Protein AF-A0A2V7XSF6-F1 (afdb_monomer_lite)

Foldseek 3Di:
DPPPPVVVVVPPDPPVFQAFDWDKDKQFACVQQVQFDKAQWKAWRRGKIWGFFDKDFLEAPVAQAWFDWDADPVGWIWIWGAQFRWIWIRDPSYTDTLETDPAGTFNEWDAFPVRWIWTFGAQQTFIWTAHPNSDIDGQERDPARGFQYWDAELVRWIWTAGAQFGWIWTHPTRHDIDTLDTDPARGWREWDYDNQGKIWTAGFQQRWIWIQHNVSDIDTLDRDQARTFQYWEAAPQRKIKTKGFHGHAPPDDDPDPDDDDDDDDDDDDDDDDDDDDDDDDDDDDDDDDDPDDDDDDDRRQWGIFMWIQHPVSDIDTQDTHNPWGFAEWDADNFGIWTKTAQFGWIKDTGPVSIIMGNRTDPARTFNYWDADPVGKIWIFGHSHTTIMIRDPFGDFKMKIKGAKDFPVAFKAWAKKAFDWADDPPKFKWKWKKADADRDDDPRIDDIDGTDGHRVIDTHPYDTYRIMMMMMMIGDDPRDIIITRMMMIIIGHQFDAKDWPAKDWDPAQKWFFDDDDPPPDTHTPADDDDDDPPDDDDDDDDDDDDDDPPDGHDIDGDHQKIKMFTDMDGPNGAQKWKWKWKDAPPDPDTDTDDGGDRHRMHMDRNVVDDWHKMKMKMKIWSCSSHGDPSIHIDMDIHDIDTDDNDDWDKDWDWDPDPVIDIDIDIGDDRDDDPWDWDDDPPDDIDTDDDLDEFEEEEEDEDDLLLLLLQLLLQLQNVVSVYAYAYEYAPLSRLLQPADFSSGHVYYDHCPPPLVVQLVPLDDQRDVVVLVVCQRGQEYEYQDPDPSSQVNSVVSNHHYQYAHSAAPVVGFANSLSSNVSCVVVVTDSVGARAAGDDDPVLLVLLVVVCVLQDFQAEEEEQDAPDPQQGAQLVLVLVLCCLPCVLGAHEYEDEPPCCVRRVVVPPDHNYDYDYDDRLSSVLSNQLRHNEYEYTLHSNQLSSQSSQHQYEYEFAQDDCSHRPRRHPNYDYDYAPNSTSHSRHSVVVNVVSVVRD

Secondary structure (DSSP, 8-state):
--SSSSSSSSS-------PPPPEEEEEESHHHHHTSEEESEEEETT--EEEPEEEEEEE--S-S-EEEEEE-TT--EEEEESSS-EEEEEETTEEEEEEE-SSSEEEEEEE-TTS-EEEEEESS--EEEE-TTS-EEEEE--SSSEEEEEEE-TTSPEEEEEESS-EEEEEEETTEEEEEEE-SSSEEEEEEE-TTS-EEEEEESS-EEEEE-TT--EEEEEE-SEEEEEEEEE-TTSPEEEEEEEEPPTT--PPPP--------PPPP---------PPPPPPPP-PPPPPPPPPP--TT-SEEEEEE-TT--EEEEEEESS-EEEEEEE-SSEEEEEEESS-EEEEEETTS-EEEEEE-SSSEEEEEEE-TTS-EEEEEETTTEEEEEEEEE-SEEEEEPPPEEEEEEEEEEEEEEEEE--TT-EEEEEEEEESSSS--TTSPPPPPPB--TT-EE--SPSEEEEEEEEEEE-BTTB--EEEEEEEEEEEPP---EEEEEEEPPTTEEEBPPPPTT---PBTTSPPPPPTT--PPP------PPPTT----EEE-TTEEEEEEEEE-TT-PPPEEEEEEEETT----EEEEEEE--SEEEEEGGGS-SEEEEEEEEEE-TTTS-TTT--EEEEEPPPEEE--SPPEEEEEEE-SSSPEEEEEEE-SSS-----EE-STT---EEPPP----EEEEEE-S-HHHHHTTHHHHHHHHHTT-EEEEEE-HHHHHHHBSSSTTSBS-EEETTSGGGGGGS-SSSPPPHHHHHHHTT-SEEEEE-S-HHHHHHHHTTSSEEEEE-SSPPTT-S-HHHHHHGGGGGGT--TTPPPPPP---HHHHHHHHHHHHHH-TT-EEEE---SSGGGPPPHHHHHHHHHHHTTTS-EEEEE-TT-HHHHGGGTTSTTEEEEES--HHHHHHHHTT-SEEEEESSHHHHHHHHTT--EEEEESSS-HHHH---STTEEEEE-TTSSGGGS-HHHHHHHHHHH-

Sequence (992 aa):
MRRFVLLAVLLCLPSAARAAQPQFWQLEGARDFLDGETEGLSIDSQGRMRLAPASRLVDDPEAPYVWSLARDGEGRLYVGTGNEGKVFRVEGGKATLLFDAPELEVHALAVGKDGRLYAGTSPDGKVYAIDRSGTSEVYFDPPDKYIWAMAFDDQGRLLVATGAEGRIHRVTAKDKSEVLFTSPEGHITALVADGGGNVYAGSTPGGVLYRIDRAGKVFVLHDSPYREVKAIDLAADGSLWAALVDGKELGESRPAPVVPSGTGAPPVGEVTVTESFSLAGPPAPAASPSPRPIEPLRTGSAKGAVVRVSPTGEVDLVWTSNEEMPHALVATEDGVLLGTGNKGKIYRLRADRTWTMVSSFPAEQVTSLVRAKTGEVFLATSNPGKVHALEAAPGIKGTFTSKPRDTDTVSSWGRVRWEGELPAGTEIQVQSRSGNTTTPDSTWSAWSAPYTEGRGTPIASESARFLQLRVTLLGKQAHSPVLDTLVAAYLQRNLRPQIQTITVHPPGEVFQKPISLSGDVDILGLDEPRSPDGRPAQAARPSAAPSATAYSRRLYQKGVQTFSWKAEDPNGDTLAYEVYYRPVSDSRWRLLKKGFTDAVLAWDTTTVPNGRYVIKVIASDSPSNPAGMALSGEKESVPFDVDNTPPLVQVTLAARSPARVHVLVKDDSSIIRKTEYSVDGGKWQRSRRVASLNVLLLRVGALGDVLLLRGAVAALRAAGHGVSVLAPAAAGAALVGPGAGEVDAALPWEAAAVASLLALEGPIAPEIAHALSPFQAVVAYTGNAALAHALKTTGAEVIAHPPLPPEAGPHAGRWLAQAVAVLGADPATVPPTMRATGEEEESARPWLDRLGPGFLALHPGSGSPRKNWPAERFGTVVDAIAGGRPWLLIEGPADAEAARPLLGLPGVIHVRELPPRVLGAVLARAGLYVGNDSGVSHLAGAWDAPTLALFGPTDPRQWAPVGPRVTVVASPEGTMHGIEAGVVIARAREIV

Structure (mmCIF, N/CA/C/O backbone):
data_AF-A0A2V7XSF6-F1
#
_entry.id   AF-A0A2V7XSF6-F1
#
loop_
_atom_site.group_PDB
_atom_site.id
_atom_site.type_symbol
_atom_site.label_atom_id
_atom_site.label_alt_id
_atom_site.label_comp_id
_atom_site.label_asym_id
_atom_site.label_entity_id
_atom_site.label_seq_id
_atom_site.pdbx_PDB_ins_code
_atom_site.Cartn_x
_atom_site.Cartn_y
_atom_site.Cartn_z
_atom_site.occupancy
_atom_site.B_iso_or_equiv
_atom_site.auth_seq_id
_atom_site.auth_comp_id
_atom_site.auth_asym_id
_atom_site.auth_atom_id
_atom_site.pdbx_PDB_model_num
ATOM 1 N N . MET A 1 1 ? 13.051 78.532 1.020 1.00 44.84 1 MET A N 1
ATOM 2 C CA . MET A 1 1 ? 12.578 77.536 0.024 1.00 44.84 1 MET A CA 1
ATOM 3 C C . MET A 1 1 ? 13.661 76.512 -0.377 1.00 44.84 1 MET A C 1
ATOM 5 O O . MET A 1 1 ? 13.872 76.277 -1.555 1.00 44.84 1 MET A O 1
ATOM 9 N N . ARG A 1 2 ? 14.357 75.856 0.571 1.00 41.19 2 ARG A N 1
ATOM 10 C CA . ARG A 1 2 ? 15.345 74.791 0.247 1.00 41.19 2 ARG A CA 1
ATOM 11 C C . ARG A 1 2 ? 15.363 73.591 1.210 1.00 41.19 2 ARG A C 1
ATOM 13 O O . ARG A 1 2 ? 16.234 72.743 1.101 1.00 41.19 2 ARG A O 1
ATOM 20 N N . ARG A 1 3 ? 14.393 73.484 2.130 1.00 40.50 3 ARG A N 1
ATOM 21 C CA . ARG A 1 3 ? 14.285 72.351 3.077 1.00 40.50 3 ARG A CA 1
ATOM 22 C C . ARG A 1 3 ? 13.048 71.459 2.894 1.00 40.50 3 ARG A C 1
ATOM 24 O O . ARG A 1 3 ? 12.982 70.417 3.522 1.00 40.50 3 ARG A O 1
ATOM 31 N N . PHE A 1 4 ? 12.128 71.805 1.988 1.00 39.97 4 PHE A N 1
ATOM 32 C CA . PHE A 1 4 ? 10.912 71.014 1.727 1.00 39.97 4 PHE A CA 1
ATOM 33 C C . PHE A 1 4 ? 11.003 70.064 0.520 1.00 39.97 4 PHE A C 1
ATOM 35 O O . PHE A 1 4 ? 10.079 69.299 0.283 1.00 39.97 4 PHE A O 1
ATOM 42 N N . VAL A 1 5 ? 12.116 70.068 -0.224 1.00 45.25 5 VAL A N 1
ATOM 43 C CA . VAL A 1 5 ? 12.275 69.226 -1.430 1.00 45.25 5 VAL A CA 1
ATOM 44 C C . VAL A 1 5 ? 13.038 67.924 -1.144 1.00 45.25 5 VAL A C 1
ATOM 46 O O . VAL A 1 5 ? 12.903 66.968 -1.895 1.00 45.25 5 VAL A O 1
ATOM 49 N N . LEU A 1 6 ? 13.767 67.818 -0.023 1.00 37.59 6 LEU A N 1
ATOM 50 C CA . LEU A 1 6 ? 14.496 66.583 0.309 1.00 37.59 6 LEU A CA 1
ATOM 51 C C . LEU A 1 6 ? 13.646 65.511 1.015 1.00 37.59 6 LEU A C 1
ATOM 53 O O . LEU A 1 6 ? 14.019 64.345 0.977 1.00 37.59 6 LEU A O 1
ATOM 57 N N . LEU A 1 7 ? 12.505 65.866 1.623 1.00 38.31 7 LEU A N 1
ATOM 58 C CA . LEU A 1 7 ? 11.661 64.889 2.334 1.00 38.31 7 LEU A CA 1
ATOM 59 C C . LEU A 1 7 ? 10.623 64.194 1.432 1.00 38.31 7 LEU A C 1
ATOM 61 O O . LEU A 1 7 ? 10.107 63.145 1.798 1.00 38.31 7 LEU A O 1
ATOM 65 N N . ALA A 1 8 ? 10.339 64.742 0.246 1.00 39.16 8 ALA A N 1
ATOM 66 C CA . ALA A 1 8 ? 9.354 64.184 -0.688 1.00 39.16 8 ALA A CA 1
ATOM 67 C C . ALA A 1 8 ? 9.948 63.170 -1.688 1.00 39.16 8 ALA A C 1
ATOM 69 O O . ALA A 1 8 ? 9.202 62.435 -2.325 1.00 39.16 8 ALA A O 1
ATOM 70 N N . VAL A 1 9 ? 11.279 63.083 -1.808 1.00 41.25 9 VAL A N 1
ATOM 71 C CA . VAL A 1 9 ? 11.952 62.142 -2.731 1.00 41.25 9 VAL A CA 1
ATOM 72 C C . VAL A 1 9 ? 12.294 60.800 -2.058 1.00 41.25 9 VAL A C 1
ATOM 74 O O . VAL A 1 9 ? 12.549 59.815 -2.741 1.00 41.25 9 VAL A O 1
ATOM 77 N N . LEU A 1 10 ? 12.206 60.704 -0.725 1.00 37.91 10 LEU A N 1
ATOM 78 C CA . LEU A 1 10 ? 12.439 59.459 0.028 1.00 37.91 10 LEU A CA 1
ATOM 79 C C . LEU A 1 10 ? 11.170 58.618 0.284 1.00 37.91 10 LEU A C 1
ATOM 81 O O . LEU A 1 10 ? 11.274 57.526 0.831 1.00 37.91 10 LEU A O 1
ATOM 85 N N . LEU A 1 11 ? 9.986 59.084 -0.138 1.00 41.38 11 LEU A N 1
ATOM 86 C CA . LEU A 1 11 ? 8.688 58.423 0.098 1.00 41.38 11 LEU A CA 1
ATOM 87 C C . LEU A 1 11 ? 8.016 57.855 -1.170 1.00 41.38 11 LEU A C 1
ATOM 89 O O . LEU A 1 11 ? 6.851 57.475 -1.127 1.00 41.38 11 LEU A O 1
ATOM 93 N N . CYS A 1 12 ? 8.725 57.771 -2.299 1.00 38.59 12 CYS A N 1
ATOM 94 C CA . CYS A 1 12 ? 8.185 57.234 -3.561 1.00 38.59 12 CYS A CA 1
ATOM 95 C C . CYS A 1 12 ? 9.143 56.268 -4.276 1.00 38.59 12 CYS A C 1
ATOM 97 O O . CYS A 1 12 ? 9.191 56.224 -5.503 1.00 38.59 12 CYS A O 1
ATOM 99 N N . LEU A 1 13 ? 9.879 55.454 -3.518 1.00 32.84 13 LEU A N 1
ATOM 100 C CA . LEU A 1 13 ? 10.367 54.178 -4.037 1.00 32.84 13 LEU A CA 1
ATOM 101 C C . LEU A 1 13 ? 9.412 53.094 -3.529 1.00 32.84 13 LEU A C 1
ATOM 103 O O . LEU A 1 13 ? 9.409 52.826 -2.326 1.00 32.84 13 LEU A O 1
ATOM 107 N N . PRO A 1 14 ? 8.590 52.466 -4.390 1.00 38.34 14 PRO A N 1
ATOM 108 C CA . PRO A 1 14 ? 7.967 51.204 -4.047 1.00 38.34 14 PRO A CA 1
ATOM 109 C C . PRO A 1 14 ? 9.092 50.169 -3.996 1.00 38.34 14 PRO A C 1
ATOM 111 O O . PRO A 1 14 ? 9.373 49.466 -4.964 1.00 38.34 14 PRO A O 1
ATOM 114 N N . SER A 1 15 ? 9.784 50.101 -2.863 1.00 36.22 15 SER A N 1
ATOM 115 C CA . SER A 1 15 ? 10.535 48.914 -2.496 1.00 36.22 15 SER A CA 1
ATOM 116 C C . SER A 1 15 ? 9.490 47.816 -2.372 1.00 36.22 15 SER A C 1
ATOM 118 O O . SER A 1 15 ? 8.765 47.758 -1.381 1.00 36.22 15 SER A O 1
ATOM 120 N N . ALA A 1 16 ? 9.340 47.000 -3.414 1.00 38.47 16 ALA A N 1
ATOM 121 C CA . ALA A 1 16 ? 8.569 45.771 -3.355 1.00 38.47 16 ALA A CA 1
ATOM 122 C C . ALA A 1 16 ? 9.254 44.851 -2.334 1.00 38.47 16 ALA A C 1
ATOM 124 O O . ALA A 1 16 ? 10.090 44.021 -2.683 1.00 38.47 16 ALA A O 1
ATOM 125 N N . ALA A 1 17 ? 8.964 45.064 -1.051 1.00 39.19 17 ALA A N 1
ATOM 126 C CA . ALA A 1 17 ? 9.370 44.185 0.026 1.00 39.19 17 ALA A CA 1
ATOM 127 C C . ALA A 1 17 ? 8.587 42.882 -0.158 1.00 39.19 17 ALA A C 1
ATOM 129 O O . ALA A 1 17 ? 7.428 42.770 0.235 1.00 39.19 17 ALA A O 1
ATOM 130 N N . ARG A 1 18 ? 9.198 41.924 -0.856 1.00 46.91 18 ARG A N 1
ATOM 131 C CA . ARG A 1 18 ? 8.671 40.568 -1.009 1.00 46.91 18 ARG A CA 1
ATOM 132 C C . ARG A 1 18 ? 8.931 39.827 0.297 1.00 46.91 18 ARG A C 1
ATOM 134 O O . ARG A 1 18 ? 10.084 39.614 0.647 1.00 46.91 18 ARG A O 1
ATOM 141 N N . ALA A 1 19 ? 7.883 39.532 1.058 1.00 53.28 19 ALA A N 1
ATOM 142 C CA . ALA A 1 19 ? 7.973 38.760 2.294 1.00 53.28 19 ALA A CA 1
ATOM 143 C C . ALA A 1 19 ? 7.665 37.286 2.001 1.00 53.28 19 ALA A C 1
ATOM 145 O O . ALA A 1 19 ? 6.747 37.007 1.231 1.00 53.28 19 ALA A O 1
ATOM 146 N N . ALA A 1 20 ? 8.408 36.369 2.626 1.00 60.19 20 ALA A N 1
ATOM 147 C CA . ALA A 1 20 ? 8.117 34.939 2.554 1.00 60.19 20 ALA A CA 1
ATOM 148 C C . ALA A 1 20 ? 6.719 34.658 3.139 1.00 60.19 20 ALA A C 1
ATOM 150 O O . ALA A 1 20 ? 6.360 35.213 4.184 1.00 60.19 20 ALA A O 1
ATOM 151 N N . GLN A 1 21 ? 5.916 33.839 2.456 1.00 68.25 21 GLN A N 1
ATOM 152 C CA . GLN A 1 21 ? 4.544 33.548 2.877 1.00 68.25 21 GLN A CA 1
ATOM 153 C C . GLN A 1 21 ? 4.529 32.460 3.966 1.00 68.25 21 GLN A C 1
ATOM 155 O O . GLN A 1 21 ? 5.033 31.363 3.728 1.00 68.25 21 GLN A O 1
ATOM 160 N N . PRO A 1 22 ? 3.961 32.720 5.159 1.00 78.81 22 PRO A N 1
ATOM 161 C CA . PRO A 1 22 ? 3.808 31.691 6.182 1.00 78.81 22 PRO A CA 1
ATOM 162 C C . PRO A 1 22 ? 2.746 30.663 5.769 1.00 78.81 22 PRO A C 1
ATOM 164 O O . PRO A 1 22 ? 1.715 31.018 5.196 1.00 78.81 22 PRO A O 1
ATOM 167 N N . GLN A 1 23 ? 2.977 29.398 6.112 1.00 86.25 23 GLN A N 1
ATOM 168 C CA . GLN A 1 23 ? 1.995 28.322 5.993 1.00 86.25 23 GLN A CA 1
ATOM 169 C C . GLN A 1 23 ? 1.199 28.179 7.297 1.00 86.25 23 GLN A C 1
ATOM 171 O O . GLN A 1 23 ? 1.660 28.568 8.374 1.00 86.25 23 GLN A O 1
ATOM 176 N N . PHE A 1 24 ? -0.007 27.618 7.204 1.00 90.44 24 PHE A N 1
ATOM 177 C CA . PHE A 1 24 ? -0.914 27.446 8.338 1.00 90.44 24 PHE A CA 1
ATOM 178 C C . PHE A 1 24 ? -1.334 25.986 8.453 1.00 90.44 24 PHE A C 1
ATOM 180 O O . PHE A 1 24 ? -1.959 25.434 7.551 1.00 90.44 24 PHE A O 1
ATOM 187 N N . TRP A 1 25 ? -1.007 25.369 9.583 1.00 94.81 25 TRP A N 1
ATOM 188 C CA . TRP A 1 25 ? -1.591 24.102 9.989 1.00 94.81 25 TRP A CA 1
ATOM 189 C C . TRP A 1 25 ? -2.841 24.392 10.812 1.00 94.81 25 TRP A C 1
ATOM 191 O O . TRP A 1 25 ? -2.752 24.922 11.918 1.00 94.81 25 TRP A O 1
ATOM 201 N N . GLN A 1 26 ? -3.997 24.077 10.239 1.00 94.69 26 GLN A N 1
ATOM 202 C CA . GLN A 1 26 ? -5.308 24.261 10.844 1.00 94.69 26 GLN A CA 1
ATOM 203 C C . GLN A 1 26 ? -5.881 22.892 11.206 1.00 94.69 26 GLN A C 1
ATOM 205 O O . GLN A 1 26 ? -5.877 21.994 10.370 1.00 94.69 26 GLN A O 1
ATOM 210 N N . LEU A 1 27 ? -6.305 22.747 12.458 1.00 94.19 27 LEU A N 1
ATOM 211 C CA . LEU A 1 27 ? -7.102 21.635 12.957 1.00 94.19 27 LEU A CA 1
ATOM 212 C C . LEU A 1 27 ? -8.531 22.152 13.104 1.00 94.19 27 LEU A C 1
ATOM 214 O O . LEU A 1 27 ? -8.792 23.013 13.953 1.00 94.19 27 LEU A O 1
ATOM 218 N N . GLU A 1 28 ? -9.415 21.672 12.236 1.00 92.19 28 GLU A N 1
ATOM 219 C CA . GLU A 1 28 ? -10.819 22.075 12.176 1.00 92.19 28 GLU A CA 1
ATOM 220 C C . GLU A 1 28 ? -11.696 20.884 11.781 1.00 92.19 28 GLU A C 1
ATOM 222 O O . GLU A 1 28 ? -11.371 20.096 10.892 1.00 92.19 28 GLU A O 1
ATOM 227 N N . GLY A 1 29 ? -12.858 20.767 12.419 1.00 90.62 29 GLY A N 1
ATOM 228 C CA . GLY A 1 29 ? -13.795 19.696 12.113 1.00 90.62 29 GLY A CA 1
ATOM 229 C C . GLY A 1 29 ? -13.469 18.377 12.820 1.00 90.62 29 GLY A C 1
ATOM 230 O O . GLY A 1 29 ? -12.411 18.163 13.411 1.00 90.62 29 GLY A O 1
ATOM 231 N N . ALA A 1 30 ? -14.435 17.459 12.791 1.00 89.88 30 ALA A N 1
ATOM 232 C CA . ALA A 1 30 ? -14.396 16.281 13.653 1.00 89.88 30 ALA A CA 1
ATOM 233 C C . ALA A 1 30 ? -13.277 15.294 13.290 1.00 89.88 30 ALA A C 1
ATOM 235 O O . ALA A 1 30 ? -12.733 14.636 14.172 1.00 89.88 30 ALA A O 1
ATOM 236 N N . ARG A 1 31 ? -12.907 15.202 12.007 1.00 90.00 31 ARG A N 1
ATOM 237 C CA . ARG A 1 31 ? -11.854 14.288 11.541 1.00 90.00 31 ARG A CA 1
ATOM 238 C C . ARG A 1 31 ? -10.491 14.637 12.138 1.00 90.00 31 ARG A C 1
ATOM 240 O O . ARG A 1 31 ? -9.812 13.741 12.623 1.00 90.00 31 ARG A O 1
ATOM 247 N N . ASP A 1 32 ? -10.125 15.915 12.132 1.00 90.56 32 ASP A N 1
ATOM 248 C CA . ASP A 1 32 ? -8.822 16.382 12.612 1.00 90.56 32 ASP A CA 1
ATOM 249 C C . ASP A 1 32 ? -8.648 16.130 14.115 1.00 90.56 32 ASP A C 1
ATOM 251 O O . ASP A 1 32 ? -7.584 15.698 14.560 1.00 90.56 32 ASP A O 1
ATOM 255 N N . PHE A 1 33 ? -9.709 16.340 14.901 1.00 93.19 33 PHE A N 1
ATOM 256 C CA . PHE A 1 33 ? -9.684 16.078 16.340 1.00 93.19 33 PHE A CA 1
ATOM 257 C C . PHE A 1 33 ? -9.812 14.587 16.688 1.00 93.19 33 PHE A C 1
ATOM 259 O O . PHE A 1 33 ? -9.230 14.144 17.674 1.00 93.19 33 PHE A O 1
ATOM 266 N N . LEU A 1 34 ? -10.525 13.783 15.891 1.00 90.81 34 LEU A N 1
ATOM 267 C CA . LEU A 1 34 ? -10.613 12.332 16.110 1.00 90.81 34 LEU A CA 1
ATOM 268 C C . LEU A 1 34 ? -9.335 11.574 15.731 1.00 90.81 34 LEU A C 1
ATOM 270 O O . LEU A 1 34 ? -9.136 10.457 16.217 1.00 90.81 34 LEU A O 1
ATOM 274 N N . ASP A 1 35 ? -8.492 12.158 14.875 1.00 89.88 35 ASP A N 1
ATOM 275 C CA . ASP A 1 35 ? -7.214 11.563 14.477 1.00 89.88 35 ASP A CA 1
ATOM 276 C C . ASP A 1 35 ? -6.139 11.672 15.576 1.00 89.88 35 ASP A C 1
ATOM 278 O O . ASP A 1 35 ? -5.153 10.933 15.556 1.00 89.88 35 ASP A O 1
ATOM 282 N N . GLY A 1 36 ? -6.323 12.574 16.547 1.00 90.38 36 GLY A N 1
ATOM 283 C CA . GLY A 1 36 ? -5.458 12.697 17.720 1.00 90.38 36 GLY A CA 1
ATOM 284 C C . GLY A 1 36 ? -5.886 11.831 18.909 1.00 90.38 36 GLY A C 1
ATOM 285 O O . GLY A 1 36 ? -6.865 11.087 18.870 1.00 90.38 36 GLY A O 1
ATOM 286 N N . GLU A 1 37 ? -5.127 11.941 19.996 1.00 91.62 37 GLU A N 1
ATOM 287 C CA . GLU A 1 37 ? -5.423 11.284 21.269 1.00 91.62 37 GLU A CA 1
ATOM 288 C C . GLU A 1 37 ? -6.296 12.195 22.131 1.00 91.62 37 GLU A C 1
ATOM 290 O O . GLU A 1 37 ? -5.944 13.349 22.385 1.00 91.62 37 GLU A O 1
ATOM 295 N N . THR A 1 38 ? -7.429 11.676 22.599 1.00 92.62 38 THR A N 1
AT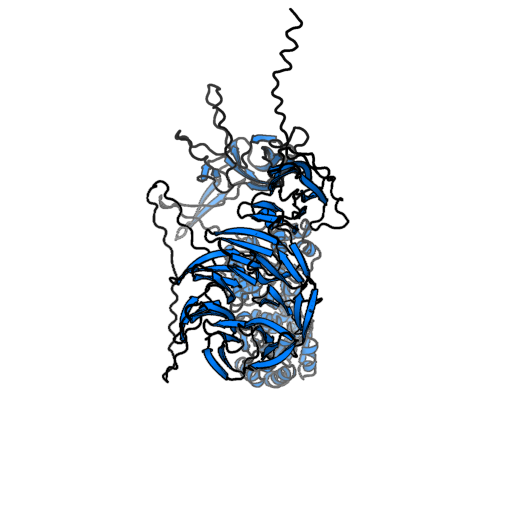OM 296 C CA . THR A 1 38 ? -8.381 12.407 23.440 1.00 92.62 38 THR A CA 1
ATOM 297 C C . THR A 1 38 ? -8.551 11.717 24.784 1.00 92.62 38 THR A C 1
ATOM 299 O O . THR A 1 38 ? -8.764 10.506 24.845 1.00 92.62 38 THR A O 1
ATOM 302 N N . GLU A 1 39 ? -8.549 12.499 25.857 1.00 92.94 39 GLU A N 1
ATOM 303 C CA . GLU A 1 39 ? -8.852 12.044 27.213 1.00 92.94 39 GLU A CA 1
ATOM 304 C C . GLU A 1 39 ? -9.820 13.029 27.876 1.00 92.94 39 GLU A C 1
ATOM 306 O O . GLU A 1 39 ? -9.534 14.224 27.956 1.00 92.94 39 GLU A O 1
ATOM 311 N N . GLY A 1 40 ? -10.976 12.550 28.349 1.00 92.81 40 GLY A N 1
ATOM 312 C CA . GLY A 1 40 ? -11.968 13.400 29.023 1.00 92.81 40 GLY A CA 1
ATOM 313 C C . GLY A 1 40 ? -12.611 14.460 28.119 1.00 92.81 40 GLY A C 1
ATOM 314 O O . GLY A 1 40 ? -13.041 15.510 28.599 1.00 92.81 40 GLY A O 1
ATOM 315 N N . LEU A 1 41 ? -12.666 14.210 26.808 1.00 95.69 41 LEU A N 1
ATOM 316 C CA . LEU A 1 41 ? -13.191 15.139 25.808 1.00 95.69 41 LEU A CA 1
ATOM 317 C C . LEU A 1 41 ? -14.321 14.520 24.990 1.00 95.69 41 LEU A C 1
ATOM 319 O O . LEU A 1 41 ? -14.322 13.322 24.713 1.00 95.69 41 LEU A O 1
ATOM 323 N N . SER A 1 42 ? -15.257 15.370 24.581 1.00 95.75 42 SER A N 1
ATOM 324 C CA . SER A 1 42 ? -16.329 15.057 23.646 1.00 95.75 42 SER A CA 1
ATOM 325 C C . SER A 1 42 ? -16.148 15.874 22.370 1.00 95.75 42 SER A C 1
ATOM 327 O O . SER A 1 42 ? -15.761 17.042 22.434 1.00 95.75 42 SER A O 1
ATOM 329 N N . ILE A 1 43 ? -16.411 15.255 21.219 1.00 96.06 43 ILE A N 1
ATOM 330 C CA . ILE A 1 43 ? -16.280 15.865 19.889 1.00 96.06 43 ILE A CA 1
ATOM 331 C C . ILE A 1 43 ? -17.584 15.625 19.133 1.00 96.06 43 ILE A C 1
ATOM 333 O O . ILE A 1 43 ? -17.985 14.476 18.933 1.00 96.06 43 ILE A O 1
ATOM 337 N N . ASP A 1 44 ? -18.260 16.696 18.723 1.00 94.12 44 ASP A N 1
ATOM 338 C CA . ASP A 1 44 ? -19.479 16.589 17.919 1.00 94.12 44 ASP A CA 1
ATOM 339 C C . ASP A 1 44 ? -19.193 16.437 16.414 1.00 94.12 44 ASP A C 1
ATOM 341 O O . ASP A 1 44 ? -18.070 16.615 15.945 1.00 94.12 44 ASP A O 1
ATOM 345 N N . SER A 1 45 ? -20.224 16.104 15.634 1.00 90.75 45 SER A N 1
ATOM 346 C CA . SER A 1 45 ? -20.121 15.945 14.173 1.00 90.75 45 SER A CA 1
ATOM 347 C C . SER A 1 45 ? -19.646 17.193 13.411 1.00 90.75 45 SER A C 1
ATOM 349 O O . SER A 1 45 ? -19.235 17.065 12.260 1.00 90.75 45 SER A O 1
ATOM 351 N N . GLN A 1 46 ? -19.683 18.382 14.025 1.00 90.56 46 GLN A N 1
ATOM 352 C CA . GLN A 1 46 ? -19.157 19.626 13.447 1.00 90.56 46 GLN A CA 1
ATOM 353 C C . GLN A 1 46 ? -17.692 19.870 13.837 1.00 90.56 46 GLN A C 1
ATOM 355 O O . GLN A 1 46 ? -17.069 20.794 13.330 1.00 90.56 46 GLN A O 1
ATOM 360 N N . GLY A 1 47 ? -17.124 19.032 14.709 1.00 91.75 47 GLY A N 1
ATOM 361 C CA . GLY A 1 47 ? -15.756 19.155 15.197 1.00 91.75 47 GLY A CA 1
ATOM 362 C C . GLY A 1 47 ? -15.585 20.059 16.400 1.00 91.75 47 GLY A C 1
ATOM 363 O O . GLY A 1 47 ? -14.459 20.429 16.703 1.00 91.75 47 GLY A O 1
ATOM 364 N N . ARG A 1 48 ? -16.662 20.405 17.106 1.00 95.31 48 ARG A N 1
ATOM 365 C CA . ARG A 1 48 ? -16.541 21.215 18.317 1.00 95.31 48 ARG A CA 1
ATOM 366 C C . ARG A 1 48 ? -16.165 20.322 19.483 1.00 95.31 48 ARG A C 1
ATOM 368 O O . ARG A 1 48 ? -16.878 19.366 19.804 1.00 95.31 48 ARG A O 1
ATOM 375 N N . MET A 1 49 ? -15.054 20.652 20.127 1.00 96.00 49 MET A N 1
ATOM 376 C CA . MET A 1 49 ? -14.484 19.876 21.218 1.00 96.00 49 MET A CA 1
ATOM 377 C C . MET A 1 49 ? -14.840 20.500 22.567 1.00 96.00 49 MET A C 1
ATOM 379 O O . MET A 1 49 ? -14.614 21.687 22.795 1.00 96.00 49 MET A O 1
ATOM 383 N N . ARG A 1 50 ? -15.401 19.695 23.470 1.00 96.06 50 ARG A N 1
ATOM 384 C CA . ARG A 1 50 ? -15.849 20.090 24.816 1.00 96.06 50 ARG A CA 1
ATOM 385 C C . ARG A 1 50 ? -15.386 19.054 25.840 1.00 96.06 50 ARG A C 1
ATOM 387 O O . ARG A 1 50 ? -14.881 17.997 25.475 1.00 96.06 50 ARG A O 1
ATOM 394 N N . LEU A 1 51 ? -15.564 19.327 27.126 1.00 95.88 51 LEU A N 1
ATOM 395 C CA . LEU A 1 51 ? -15.360 18.339 28.183 1.00 95.88 51 LEU A CA 1
ATOM 396 C C . LEU A 1 51 ? -16.396 17.222 28.048 1.00 95.88 51 LEU A C 1
ATOM 398 O O . LEU A 1 51 ? -17.591 17.487 27.897 1.00 95.88 51 LEU A O 1
ATOM 402 N N . ALA A 1 52 ? -15.924 15.978 28.101 1.00 94.38 52 ALA A N 1
ATOM 403 C CA . ALA A 1 52 ? -16.795 14.812 28.162 1.00 94.38 52 ALA A CA 1
ATOM 404 C C . ALA A 1 52 ? -17.627 14.828 29.454 1.00 94.38 52 ALA A C 1
ATOM 406 O O . ALA A 1 52 ? -17.209 15.438 30.448 1.00 94.38 52 ALA A O 1
ATOM 407 N N . PRO A 1 53 ? -18.774 14.128 29.485 1.00 91.75 53 PRO A N 1
ATOM 408 C CA . PRO A 1 53 ? -19.424 13.780 30.740 1.00 91.75 53 PRO A CA 1
ATOM 409 C C . PRO A 1 53 ? -18.428 13.121 31.698 1.00 91.75 53 PRO A C 1
ATOM 411 O O . PRO A 1 53 ? -17.578 12.332 31.274 1.00 91.75 53 PRO A O 1
ATOM 414 N N . ALA A 1 54 ? -18.511 13.461 32.982 1.00 88.88 54 ALA A N 1
ATOM 415 C CA . ALA A 1 54 ? -17.654 12.856 33.984 1.00 88.88 54 ALA A CA 1
ATOM 416 C C . ALA A 1 54 ? -17.886 11.339 34.009 1.00 88.88 54 ALA A C 1
ATOM 418 O O . ALA A 1 54 ? -19.011 10.853 33.889 1.00 88.88 54 ALA A O 1
ATOM 419 N N . SER A 1 55 ? -16.796 10.590 34.136 1.00 90.19 55 SER A N 1
ATOM 420 C CA . SER A 1 55 ? -16.827 9.139 34.269 1.00 90.19 55 SER A CA 1
ATOM 421 C C . SER A 1 55 ? -16.316 8.771 35.649 1.00 90.19 55 SER A C 1
ATOM 423 O O . SER A 1 55 ? -15.216 9.170 36.042 1.00 90.19 55 SER A O 1
ATOM 425 N N . ARG A 1 56 ? -17.106 7.982 36.369 1.00 89.75 56 ARG A N 1
ATOM 426 C CA . ARG A 1 56 ? -16.734 7.416 37.661 1.00 89.75 56 ARG A CA 1
ATOM 427 C C . ARG A 1 56 ? -16.423 5.938 37.479 1.00 89.75 56 ARG A C 1
ATOM 429 O O . ARG A 1 56 ? -17.258 5.189 36.975 1.00 89.75 56 ARG A O 1
ATOM 436 N N . LEU A 1 57 ? -15.233 5.511 37.903 1.00 91.00 57 LEU A N 1
ATOM 437 C CA . LEU A 1 57 ? -14.936 4.085 38.044 1.00 91.00 57 LEU A CA 1
ATOM 438 C C . LEU A 1 57 ? -15.848 3.526 39.141 1.00 91.00 57 LEU A C 1
ATOM 440 O O . LEU A 1 57 ? -15.827 4.010 40.274 1.00 91.00 57 LEU A O 1
ATOM 444 N N . VAL A 1 58 ? -16.696 2.570 38.777 1.00 89.31 58 VAL A N 1
ATOM 445 C CA . VAL A 1 58 ? -17.615 1.915 39.710 1.00 89.31 58 VAL A CA 1
ATOM 446 C C . VAL A 1 58 ? -16.902 0.771 40.408 1.00 89.31 58 VAL A C 1
ATOM 448 O O . VAL A 1 58 ? -17.067 0.635 41.615 1.00 89.31 58 VAL A O 1
ATOM 451 N N . ASP A 1 59 ? -16.139 -0.022 39.655 1.00 85.94 59 ASP A N 1
ATOM 452 C CA . ASP A 1 59 ? -15.384 -1.164 40.161 1.00 85.94 59 ASP A CA 1
ATOM 453 C C . ASP A 1 59 ? -14.295 -1.606 39.159 1.00 85.94 59 ASP A C 1
ATOM 455 O O . ASP A 1 59 ? -14.404 -1.341 37.954 1.00 85.94 59 ASP A O 1
ATOM 459 N N . ASP A 1 60 ? -13.258 -2.271 39.672 1.00 87.19 60 ASP A N 1
ATOM 460 C CA . ASP A 1 60 ? -12.231 -2.977 38.903 1.00 87.19 60 ASP A CA 1
ATOM 461 C C . ASP A 1 60 ? -12.283 -4.462 39.310 1.00 87.19 60 ASP A C 1
ATOM 463 O O . ASP A 1 60 ? -11.784 -4.810 40.383 1.00 87.19 60 ASP A O 1
ATOM 467 N N . PRO A 1 61 ? -12.911 -5.335 38.500 1.00 81.94 61 PRO A N 1
ATOM 468 C CA . PRO A 1 61 ? -13.063 -6.746 38.842 1.00 81.94 61 PRO A CA 1
ATOM 469 C C . PRO A 1 61 ? -11.743 -7.532 38.751 1.00 81.94 61 PRO A C 1
ATOM 471 O O . PRO A 1 61 ? -11.767 -8.751 38.905 1.00 81.94 61 PRO A O 1
ATOM 474 N N . GLU A 1 62 ? -10.617 -6.866 38.446 1.00 84.31 62 GLU A N 1
ATOM 475 C CA . GLU A 1 62 ? -9.295 -7.458 38.192 1.00 84.31 62 GLU A CA 1
ATOM 476 C C . GLU A 1 62 ? -9.303 -8.504 37.060 1.00 84.31 62 GLU A C 1
ATOM 478 O O . GLU A 1 62 ? -8.384 -9.310 36.920 1.00 84.31 62 GLU A O 1
ATOM 483 N N . ALA A 1 63 ? -10.331 -8.465 36.206 1.00 85.19 63 ALA A N 1
ATOM 484 C CA . ALA A 1 63 ? -10.481 -9.341 35.056 1.00 85.19 63 ALA A CA 1
ATOM 485 C C . ALA A 1 63 ? -10.026 -8.626 33.770 1.00 85.19 63 ALA A C 1
ATOM 487 O O . ALA A 1 63 ? -10.377 -7.464 33.549 1.00 85.19 63 ALA A O 1
ATOM 488 N N . PRO A 1 64 ? -9.294 -9.300 32.864 1.00 86.94 64 PRO A N 1
ATOM 489 C CA . PRO A 1 64 ? -8.900 -8.704 31.585 1.00 86.94 64 PRO A CA 1
ATOM 490 C C . PRO A 1 64 ? -10.108 -8.399 30.682 1.00 86.94 64 PRO A C 1
ATOM 492 O O . PRO A 1 64 ? -10.084 -7.415 29.936 1.00 86.94 64 PRO A O 1
ATOM 495 N N . TYR A 1 65 ? -11.174 -9.199 30.801 1.00 92.25 65 TYR A N 1
ATOM 496 C CA . TYR A 1 65 ? -12.389 -9.101 29.999 1.00 92.25 65 TYR A CA 1
ATOM 497 C C . TYR A 1 65 ? -13.631 -9.000 30.881 1.00 92.25 65 TYR A C 1
ATOM 499 O O . TYR A 1 65 ? -13.834 -9.799 31.798 1.00 92.25 65 TYR A O 1
ATOM 507 N N . VAL A 1 66 ? -14.496 -8.050 30.543 1.00 94.50 66 VAL A N 1
ATOM 508 C CA . VAL A 1 66 ? -15.862 -7.947 31.056 1.00 94.50 66 VAL A CA 1
ATOM 509 C C . VAL A 1 66 ? -16.783 -7.968 29.848 1.00 94.50 66 VAL A C 1
ATOM 511 O O . VAL A 1 66 ? -16.756 -7.034 29.054 1.00 94.50 66 VAL A O 1
ATOM 514 N N . TRP A 1 67 ? -17.584 -9.016 29.677 1.00 94.06 67 TRP A N 1
ATOM 515 C CA . TRP A 1 67 ? -18.389 -9.191 28.462 1.00 94.06 67 TRP A CA 1
ATOM 516 C C . TRP A 1 67 ? -19.801 -8.659 28.587 1.00 94.06 67 TRP A C 1
ATOM 518 O O . TRP A 1 67 ? -20.336 -8.121 27.623 1.00 94.06 67 TRP A O 1
ATOM 528 N N . SER A 1 68 ? -20.404 -8.810 29.762 1.00 94.94 68 SER A N 1
ATOM 529 C CA . SER A 1 68 ? -21.829 -8.572 29.936 1.00 94.94 68 SER A CA 1
ATOM 530 C C . SER A 1 68 ? -22.125 -7.801 31.212 1.00 94.94 68 SER A C 1
ATOM 532 O O . SER A 1 68 ? -21.496 -7.984 32.257 1.00 94.94 68 SER A O 1
ATOM 534 N N . LEU A 1 69 ? -23.118 -6.922 31.114 1.00 95.19 69 LEU A N 1
ATOM 535 C CA . LEU A 1 69 ? -23.715 -6.228 32.242 1.00 95.19 69 LEU A CA 1
ATOM 536 C C . LEU A 1 69 ? -25.211 -6.522 32.265 1.00 95.19 69 LEU A C 1
ATOM 538 O O . LEU A 1 69 ? -25.872 -6.488 31.230 1.00 95.19 69 LEU A O 1
ATOM 542 N N . ALA A 1 70 ? -25.763 -6.732 33.454 1.00 93.75 70 ALA A N 1
ATOM 543 C CA . ALA A 1 70 ? -27.205 -6.788 33.655 1.00 93.75 70 ALA A CA 1
ATOM 544 C C . ALA A 1 70 ? -27.597 -6.010 34.905 1.00 93.75 70 ALA A C 1
ATOM 546 O O . ALA A 1 70 ? -26.810 -5.863 35.838 1.00 93.75 70 ALA A O 1
ATOM 547 N N . ARG A 1 71 ? -28.830 -5.507 34.941 1.00 91.06 71 ARG A N 1
ATOM 548 C CA . ARG A 1 71 ? -29.344 -4.756 36.086 1.00 91.06 71 ARG A CA 1
ATOM 549 C C . ARG A 1 71 ? -30.731 -5.237 36.462 1.00 91.06 71 ARG A C 1
ATOM 551 O O . ARG A 1 71 ? -31.564 -5.462 35.588 1.00 91.06 71 ARG A O 1
ATOM 558 N N . ASP A 1 72 ? -30.985 -5.368 37.757 1.00 88.25 72 ASP A N 1
ATOM 559 C CA . ASP A 1 72 ? -32.305 -5.751 38.249 1.00 88.25 72 ASP A CA 1
ATOM 560 C C . ASP A 1 72 ? -33.236 -4.555 38.516 1.00 88.25 72 ASP A C 1
ATOM 562 O O . ASP A 1 72 ? -32.872 -3.381 38.392 1.00 88.25 72 ASP A O 1
ATOM 566 N N . GLY A 1 73 ? -34.479 -4.863 38.899 1.00 81.25 73 GLY A N 1
ATOM 567 C CA . GLY A 1 73 ? -35.502 -3.861 39.200 1.00 81.25 73 GLY A CA 1
ATOM 568 C C . GLY A 1 73 ? -35.228 -3.005 40.445 1.00 81.25 73 GLY A C 1
ATOM 569 O O . GLY A 1 73 ? -35.787 -1.908 40.527 1.00 81.25 73 GLY A O 1
ATOM 570 N N . GLU A 1 74 ? -34.384 -3.484 41.368 1.00 81.56 74 GLU A N 1
ATOM 571 C CA . GLU A 1 74 ? -33.944 -2.794 42.596 1.00 81.56 74 GLU A CA 1
ATOM 572 C C . GLU A 1 74 ? -32.723 -1.891 42.335 1.00 81.56 74 GLU A C 1
ATOM 574 O O . GLU A 1 74 ? -32.386 -1.031 43.145 1.00 81.56 74 GLU A O 1
ATOM 579 N N . GLY A 1 75 ? -32.098 -2.036 41.168 1.00 82.50 75 GLY A N 1
ATOM 580 C CA . GLY A 1 75 ? -31.010 -1.204 40.698 1.00 82.50 75 GLY A CA 1
ATOM 581 C C . GLY A 1 75 ? -29.615 -1.786 40.917 1.00 82.50 75 GLY A C 1
ATOM 582 O O . GLY A 1 75 ? -28.656 -1.059 40.646 1.00 82.50 75 GLY A O 1
ATOM 583 N N . ARG A 1 76 ? -29.497 -3.049 41.347 1.00 88.12 76 ARG A N 1
ATOM 584 C CA . ARG A 1 76 ? -28.225 -3.773 41.502 1.00 88.12 76 ARG A CA 1
ATOM 585 C C . ARG A 1 76 ? -27.646 -4.122 40.139 1.00 88.12 76 ARG A C 1
ATOM 587 O O . ARG A 1 76 ? -28.385 -4.543 39.248 1.00 88.12 76 ARG A O 1
ATOM 594 N N . LEU A 1 77 ? -26.337 -3.941 39.993 1.00 92.12 77 LEU A N 1
ATOM 595 C CA . LEU A 1 77 ? -25.606 -4.214 38.759 1.00 92.12 77 LEU A CA 1
ATOM 596 C C . LEU A 1 77 ? -24.875 -5.557 38.878 1.00 92.12 77 LEU A C 1
ATOM 598 O O . LEU A 1 77 ? -24.276 -5.850 39.911 1.00 92.12 77 LEU A O 1
ATOM 602 N N . TYR A 1 78 ? -24.924 -6.353 37.820 1.00 94.56 78 TYR A N 1
ATOM 603 C CA . TYR A 1 78 ? -24.243 -7.635 37.694 1.00 94.56 78 TYR A CA 1
ATOM 604 C C . TYR A 1 78 ? -23.263 -7.582 36.531 1.00 94.56 78 TYR A C 1
ATOM 606 O O . TYR A 1 78 ? -23.561 -6.972 35.503 1.00 94.56 78 TYR A O 1
ATOM 614 N N . VAL A 1 79 ? -22.108 -8.212 36.710 1.00 95.62 79 VAL A N 1
ATOM 615 C CA . VAL A 1 79 ? -20.963 -8.135 35.801 1.00 95.62 79 VAL A CA 1
ATOM 616 C C . VAL A 1 79 ? -20.504 -9.548 35.476 1.00 95.62 79 VAL A C 1
ATOM 618 O O . VAL A 1 79 ? -20.176 -10.293 36.395 1.00 95.62 79 VAL A O 1
ATOM 621 N N . GLY A 1 80 ? -20.496 -9.913 34.196 1.00 96.06 80 GLY A N 1
ATOM 622 C CA . GLY A 1 80 ? -19.997 -11.197 33.704 1.00 96.06 80 GLY A CA 1
ATOM 623 C C . GLY A 1 80 ? -18.621 -11.029 33.072 1.00 96.06 80 GLY A C 1
ATOM 624 O O . GLY A 1 80 ? -18.440 -10.169 32.203 1.00 96.06 80 GLY A O 1
ATOM 625 N N . THR A 1 81 ? -17.647 -11.818 33.519 1.00 95.44 81 THR A N 1
ATOM 626 C CA . THR A 1 81 ? -16.254 -11.719 33.065 1.00 95.44 81 THR A CA 1
ATOM 627 C C . THR A 1 81 ? -15.884 -12.790 32.045 1.00 95.44 81 THR A C 1
ATOM 629 O O . THR A 1 81 ? -16.629 -13.745 31.810 1.00 95.44 81 THR A O 1
ATOM 632 N N . GLY A 1 82 ? -14.728 -12.587 31.412 1.00 88.75 82 GLY A N 1
ATOM 633 C CA . GLY A 1 82 ? -14.082 -13.566 30.544 1.00 88.75 82 GLY A CA 1
ATOM 634 C C . GLY A 1 82 ? -12.790 -14.140 31.108 1.00 88.75 82 GLY A C 1
ATOM 635 O O . GLY A 1 82 ? -12.281 -13.642 32.115 1.00 88.75 82 GLY A O 1
ATOM 636 N N . ASN A 1 83 ? -12.269 -15.187 30.463 1.00 85.12 83 ASN A N 1
ATOM 637 C CA . ASN A 1 83 ? -11.198 -16.096 30.905 1.00 85.12 83 ASN A CA 1
ATOM 638 C C . ASN A 1 83 ? -11.439 -16.893 32.201 1.00 85.12 83 ASN A C 1
ATOM 640 O O . ASN A 1 83 ? -10.870 -17.973 32.346 1.00 85.12 83 ASN A O 1
ATOM 644 N N . GLU A 1 84 ? -12.214 -16.373 33.152 1.00 85.94 84 GLU A N 1
ATOM 645 C CA . GLU A 1 84 ? -12.434 -16.998 34.465 1.00 85.94 84 GLU A CA 1
ATOM 646 C C . GLU A 1 84 ? -13.903 -17.318 34.770 1.00 85.94 84 GLU A C 1
ATOM 648 O O . GLU A 1 84 ? -14.179 -17.855 35.833 1.00 85.94 84 GLU A O 1
ATOM 653 N N . GLY A 1 85 ? -14.854 -16.964 33.898 1.00 91.94 85 GLY A N 1
ATOM 654 C CA . GLY A 1 85 ? -16.255 -17.368 34.074 1.00 91.94 85 GLY A CA 1
ATOM 655 C C . GLY A 1 85 ? -16.987 -16.759 35.272 1.00 91.94 85 GLY A C 1
ATOM 656 O O . GLY A 1 85 ? -18.001 -17.298 35.720 1.00 91.94 85 GLY A O 1
ATOM 657 N N . LYS A 1 86 ? -16.500 -15.653 35.838 1.00 95.38 86 LYS A N 1
ATOM 658 C CA . LYS A 1 86 ? -17.033 -15.115 37.095 1.00 95.38 86 LYS A CA 1
ATOM 659 C C . LYS A 1 86 ? -18.193 -14.160 36.866 1.00 95.38 86 LYS A C 1
ATOM 661 O O . LYS A 1 86 ? -18.234 -13.380 35.913 1.00 95.38 86 LYS A O 1
ATOM 666 N N . VAL A 1 87 ? -19.120 -14.180 37.815 1.00 96.00 87 VAL A N 1
ATOM 667 C CA . VAL A 1 87 ? -20.225 -13.233 37.908 1.00 96.00 87 VAL A CA 1
ATOM 668 C C . VAL A 1 87 ? -20.119 -12.475 39.216 1.00 96.00 87 VAL A C 1
ATOM 670 O O . VAL A 1 87 ? -20.163 -13.060 40.301 1.00 96.00 87 VAL A O 1
ATOM 673 N N . PHE A 1 88 ? -20.035 -11.154 39.118 1.00 94.00 88 PHE A N 1
ATOM 674 C CA . PHE A 1 88 ? -19.976 -10.264 40.266 1.00 94.00 88 PHE A CA 1
ATOM 675 C C . PHE A 1 88 ? -21.274 -9.485 40.427 1.00 94.00 88 PHE A C 1
ATOM 677 O O . PHE A 1 88 ? -21.888 -9.054 39.453 1.00 94.00 88 PHE A O 1
ATOM 684 N N . ARG A 1 89 ? -21.666 -9.253 41.678 1.00 92.81 89 ARG A N 1
ATOM 685 C CA . ARG A 1 89 ? -22.703 -8.297 42.060 1.00 92.81 89 ARG A CA 1
ATOM 686 C C . ARG A 1 89 ? -22.043 -7.023 42.565 1.00 92.81 89 ARG A C 1
ATOM 688 O O . ARG A 1 89 ? -21.243 -7.075 43.498 1.00 92.81 89 ARG A O 1
ATOM 695 N N . VAL A 1 90 ? -22.406 -5.891 41.978 1.00 88.75 90 VAL A N 1
ATOM 696 C CA . VAL A 1 90 ? -21.888 -4.569 42.329 1.00 88.75 90 VAL A CA 1
ATOM 697 C C . VAL A 1 90 ? -22.918 -3.820 43.169 1.00 88.75 90 VAL A C 1
ATOM 699 O O . VAL A 1 90 ? -23.998 -3.458 42.695 1.00 88.75 90 VAL A O 1
ATOM 702 N N . GLU A 1 91 ? -22.564 -3.567 44.428 1.00 82.31 91 GLU A N 1
ATOM 703 C CA . GLU A 1 91 ? -23.369 -2.822 45.401 1.00 82.31 91 GLU A CA 1
ATOM 704 C C . GLU A 1 91 ? -22.481 -1.800 46.121 1.00 82.31 91 GLU A C 1
ATOM 706 O O . GLU A 1 91 ? -21.358 -2.105 46.512 1.00 82.31 91 GLU A O 1
ATOM 711 N N . GLY A 1 92 ? -22.955 -0.559 46.274 1.00 73.50 92 GLY A N 1
ATOM 712 C CA . GLY A 1 92 ? -22.198 0.489 46.976 1.00 73.50 92 GLY A CA 1
ATOM 713 C C . GLY A 1 92 ? -20.837 0.845 46.355 1.00 73.50 92 GLY A C 1
ATOM 714 O O . GLY A 1 92 ? -19.997 1.404 47.051 1.00 73.50 92 GLY A O 1
ATOM 715 N N . GLY A 1 93 ? -20.611 0.526 45.073 1.00 73.88 93 GLY A N 1
ATOM 716 C CA . GLY A 1 93 ? -19.323 0.738 44.395 1.00 73.88 93 GLY A CA 1
ATOM 717 C C . GLY A 1 93 ? -18.276 -0.340 44.680 1.00 73.88 93 GLY A C 1
ATOM 718 O O . GLY A 1 93 ? -17.087 -0.051 44.627 1.00 73.88 93 GLY A O 1
ATOM 719 N N . LYS A 1 94 ? -18.706 -1.556 45.038 1.00 81.06 94 LYS A N 1
ATOM 720 C CA . LYS A 1 94 ? -17.823 -2.710 45.212 1.00 81.06 94 LYS A CA 1
ATOM 721 C C . LYS A 1 94 ? -18.421 -3.951 44.558 1.00 81.06 94 LYS A C 1
ATOM 723 O O . LYS A 1 94 ? -19.571 -4.297 44.844 1.00 81.06 94 LYS A O 1
ATOM 728 N N . ALA A 1 95 ? -17.644 -4.632 43.723 1.00 86.00 95 ALA A N 1
ATOM 729 C CA . ALA A 1 95 ? -17.972 -5.960 43.230 1.00 86.00 95 ALA A CA 1
ATOM 730 C C . ALA A 1 95 ? -17.761 -7.022 44.313 1.00 86.00 95 ALA A C 1
ATOM 732 O O . ALA A 1 95 ? -16.764 -7.056 45.035 1.00 86.00 95 ALA A O 1
ATOM 733 N N . THR A 1 96 ? -18.724 -7.927 44.410 1.00 91.38 96 THR A N 1
ATOM 734 C CA . THR A 1 96 ? -18.664 -9.125 45.244 1.00 91.38 96 THR A CA 1
ATOM 735 C C . THR A 1 96 ? -18.926 -10.329 44.360 1.00 91.38 96 THR A C 1
ATOM 737 O O . THR A 1 96 ? -19.866 -10.309 43.564 1.00 91.38 96 THR A O 1
ATOM 740 N N . LEU A 1 97 ? -18.076 -11.352 44.454 1.00 93.62 97 LEU A N 1
ATOM 741 C CA . LEU A 1 97 ? -18.260 -12.581 43.687 1.00 93.62 97 LEU A CA 1
ATOM 742 C C . LEU A 1 97 ? -19.600 -13.208 44.080 1.00 93.62 97 LEU A C 1
ATOM 744 O O . LEU A 1 97 ? -19.847 -13.456 45.260 1.00 93.62 97 LEU A O 1
ATOM 748 N N . LEU A 1 98 ? -20.460 -13.425 43.090 1.00 94.56 98 LEU A N 1
ATOM 749 C CA . LEU A 1 98 ? -21.774 -14.034 43.264 1.00 94.56 98 LEU A CA 1
ATOM 750 C C . LEU A 1 98 ? -21.779 -15.478 42.766 1.00 94.56 98 LEU A C 1
ATOM 752 O O . LEU A 1 98 ? -22.408 -16.328 43.385 1.00 94.56 98 LEU A O 1
ATOM 756 N N . PHE A 1 99 ? -21.099 -15.741 41.652 1.00 95.56 99 PHE A N 1
ATOM 757 C CA . PHE A 1 99 ? -21.025 -17.064 41.045 1.00 95.56 99 PHE A CA 1
ATOM 758 C C . PHE A 1 99 ? -19.702 -17.233 40.293 1.00 95.56 99 PHE A C 1
ATOM 760 O O . PHE A 1 99 ? -19.205 -16.287 39.685 1.00 95.56 99 PHE A O 1
ATOM 767 N N . ASP A 1 100 ? -19.149 -18.439 40.365 1.00 94.94 100 ASP A N 1
ATOM 768 C CA . ASP A 1 100 ? -17.914 -18.859 39.708 1.00 94.94 100 ASP A CA 1
ATOM 769 C C . ASP A 1 100 ? -18.273 -20.015 38.768 1.00 94.94 100 ASP A C 1
ATOM 771 O O . ASP A 1 100 ? -18.631 -21.105 39.233 1.00 94.94 100 ASP A O 1
ATOM 775 N N . ALA A 1 101 ? -18.333 -19.736 37.464 1.00 94.25 101 ALA A N 1
ATOM 776 C CA . ALA A 1 101 ? -18.745 -20.727 36.484 1.00 94.25 101 ALA A CA 1
ATOM 777 C C . ALA A 1 101 ? -17.595 -21.699 36.168 1.00 94.25 101 ALA A C 1
ATOM 779 O O . ALA A 1 101 ? -16.437 -21.296 36.126 1.00 94.25 101 ALA A O 1
ATOM 780 N N . PRO A 1 102 ? -17.893 -22.976 35.872 1.00 92.88 102 PRO A N 1
ATOM 781 C CA . PRO A 1 102 ? -16.890 -23.908 35.357 1.00 92.88 102 PRO A CA 1
ATOM 782 C C . PRO A 1 102 ? -16.327 -23.517 33.981 1.00 92.88 102 PRO A C 1
ATOM 784 O O . PRO A 1 102 ? -15.221 -23.923 33.630 1.00 92.88 102 PRO A O 1
ATOM 787 N N . GLU A 1 103 ? -17.108 -22.798 33.173 1.00 94.69 103 GLU A N 1
ATOM 788 C CA . GLU A 1 103 ? -16.714 -22.335 31.843 1.00 94.69 103 GLU A CA 1
ATOM 789 C C . GLU A 1 103 ? -15.951 -20.999 31.896 1.00 94.69 103 GLU A C 1
ATOM 791 O O . GLU A 1 103 ? -16.053 -20.258 32.862 1.00 94.69 103 GLU A O 1
ATOM 796 N N . LEU A 1 104 ? -15.200 -20.662 30.842 1.00 93.19 104 LEU A N 1
ATOM 797 C CA . LEU A 1 104 ? -14.270 -19.521 30.857 1.00 93.19 104 LEU A CA 1
ATOM 798 C C . LEU A 1 104 ? -14.948 -18.157 30.668 1.00 93.19 104 LEU A C 1
ATOM 800 O O . LEU A 1 104 ? -14.406 -17.134 31.082 1.00 93.19 104 LEU A O 1
ATOM 804 N N . GLU A 1 105 ? -16.114 -18.122 30.029 1.00 94.56 105 GLU A N 1
ATOM 805 C CA . GLU A 1 105 ? -16.733 -16.880 29.564 1.00 94.56 105 GLU A CA 1
ATOM 806 C C . GLU A 1 105 ? -18.178 -16.759 30.044 1.00 94.56 105 GLU A C 1
ATOM 808 O O . GLU A 1 105 ? -18.955 -17.705 29.902 1.00 94.56 105 GLU A O 1
ATOM 813 N N . VAL A 1 106 ? -18.568 -15.573 30.523 1.00 96.62 106 VAL A N 1
ATOM 814 C CA . VAL A 1 106 ? -19.971 -15.196 30.764 1.00 96.62 106 VAL A CA 1
ATOM 815 C C . VAL A 1 106 ? -20.400 -14.126 29.754 1.00 96.62 106 VAL A C 1
ATOM 817 O O . VAL A 1 106 ? -20.400 -12.923 30.038 1.00 96.62 106 VAL A O 1
ATOM 820 N N . HIS A 1 107 ? -20.762 -14.559 28.544 1.00 95.00 107 HIS A N 1
ATOM 821 C CA . HIS A 1 107 ? -21.119 -13.657 27.440 1.00 95.00 107 HIS A CA 1
ATOM 822 C C . HIS A 1 107 ? -22.497 -13.009 27.584 1.00 95.00 107 HIS A C 1
ATOM 824 O O . HIS A 1 107 ? -22.700 -11.910 27.073 1.00 95.00 107 HIS A O 1
ATOM 830 N N . ALA A 1 108 ? -23.431 -13.648 28.290 1.00 95.94 108 ALA A N 1
ATOM 831 C CA . ALA A 1 108 ? -24.788 -13.140 28.433 1.00 95.94 108 ALA A CA 1
ATOM 832 C C . ALA A 1 108 ? -25.257 -13.177 29.889 1.00 95.94 108 ALA A C 1
ATOM 834 O O . ALA A 1 108 ? -25.134 -14.191 30.578 1.00 95.94 108 ALA A O 1
ATOM 835 N N . LEU A 1 109 ? -25.875 -12.082 30.329 1.00 96.81 109 LEU A N 1
ATOM 836 C CA . LEU A 1 109 ? -26.561 -11.981 31.612 1.00 96.81 109 LEU A CA 1
ATOM 837 C C . LEU A 1 109 ? -27.979 -11.459 31.391 1.00 96.81 109 LEU A C 1
ATOM 839 O O . LEU A 1 109 ? -28.185 -10.495 30.658 1.00 96.81 109 LEU A O 1
ATOM 843 N N . ALA A 1 110 ? -28.954 -12.062 32.065 1.00 95.25 110 ALA A N 1
ATOM 844 C CA . ALA A 1 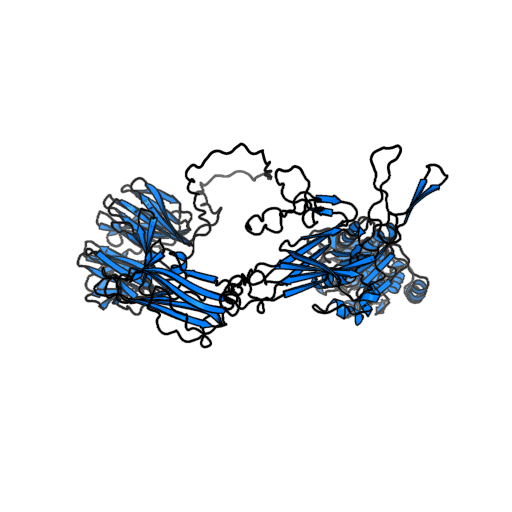110 ? -30.337 -11.600 32.057 1.00 95.25 110 ALA A CA 1
ATOM 845 C C . ALA A 1 110 ? -30.952 -11.743 33.452 1.00 95.25 110 ALA A C 1
ATOM 847 O O . ALA A 1 110 ? -30.730 -12.738 34.135 1.00 95.25 110 ALA A O 1
ATOM 848 N N . VAL A 1 111 ? -31.746 -10.765 33.888 1.00 94.12 111 VAL A N 1
ATOM 849 C CA . VAL A 1 111 ? -32.445 -10.828 35.182 1.00 94.12 111 VAL A CA 1
ATOM 850 C C . VAL A 1 111 ? -33.917 -11.144 34.948 1.00 94.12 111 VAL A C 1
ATOM 852 O O . VAL A 1 111 ? -34.603 -10.419 34.226 1.00 94.12 111 VAL A O 1
ATOM 855 N N . GLY A 1 112 ? -34.403 -12.218 35.568 1.00 90.75 112 GLY A N 1
ATOM 856 C CA . GLY A 1 112 ? -35.801 -12.628 35.483 1.00 90.75 112 GLY A CA 1
ATOM 857 C C . GLY A 1 112 ? -36.724 -11.797 36.376 1.00 90.75 112 GLY A C 1
ATOM 858 O O . GLY A 1 112 ? -36.305 -11.167 37.351 1.00 90.75 112 GLY A O 1
ATOM 859 N N . LYS A 1 113 ? -38.032 -11.828 36.083 1.00 86.19 113 LYS A N 1
ATOM 860 C CA . LYS A 1 113 ? -39.069 -11.224 36.950 1.00 86.19 113 LYS A CA 1
ATOM 861 C C . LYS A 1 113 ? -39.164 -11.909 38.323 1.00 86.19 113 LYS A C 1
ATOM 863 O O . LYS A 1 113 ? -39.673 -11.313 39.266 1.00 86.19 113 LYS A O 1
ATOM 868 N N . ASP A 1 114 ? -38.667 -13.139 38.425 1.00 84.00 114 ASP A N 1
ATOM 869 C CA . ASP A 1 114 ? -38.494 -13.900 39.666 1.00 84.00 114 ASP A CA 1
ATOM 870 C C . ASP A 1 114 ? -37.358 -13.359 40.559 1.00 84.00 114 ASP A C 1
ATOM 872 O O . ASP A 1 114 ? -37.211 -13.784 41.705 1.00 84.00 114 ASP A O 1
ATOM 876 N N . GLY A 1 115 ? -36.559 -12.411 40.055 1.00 85.81 115 GLY A N 1
ATOM 877 C CA . GLY A 1 115 ? -35.416 -11.832 40.750 1.00 85.81 115 GLY A CA 1
ATOM 878 C C . GLY A 1 115 ? -34.169 -12.718 40.752 1.00 85.81 115 GLY A C 1
ATOM 879 O O . GLY A 1 115 ? -33.228 -12.393 41.478 1.00 85.81 115 GLY A O 1
ATOM 880 N N . ARG A 1 116 ? -34.156 -13.816 39.981 1.00 93.06 116 ARG A N 1
ATOM 881 C CA . ARG A 1 116 ? -32.959 -14.632 39.737 1.00 93.06 116 ARG A CA 1
ATOM 882 C C . ARG A 1 116 ? -32.145 -14.035 38.591 1.00 93.06 116 ARG A C 1
ATOM 884 O O . ARG A 1 116 ? -32.693 -13.450 37.652 1.00 93.06 116 ARG A O 1
ATOM 891 N N . LEU A 1 117 ? -30.831 -14.195 38.675 1.00 96.25 117 LEU A N 1
ATOM 892 C CA . LEU A 1 117 ? -29.905 -13.864 37.602 1.00 96.25 117 LEU A CA 1
ATOM 893 C C . LEU A 1 117 ? -29.658 -15.114 36.761 1.00 96.25 117 LEU A C 1
ATOM 895 O O . LEU A 1 117 ? -29.401 -16.182 37.302 1.00 96.25 117 LEU A O 1
ATOM 899 N N . TYR A 1 118 ? -29.711 -14.972 35.446 1.00 97.12 118 TYR A N 1
ATOM 900 C CA . TYR A 1 118 ? -29.416 -16.034 34.499 1.00 97.12 118 TYR A CA 1
ATOM 901 C C . TYR A 1 118 ? -28.098 -15.704 33.806 1.00 97.12 118 TYR A C 1
ATOM 903 O O . TYR A 1 118 ? -27.961 -14.613 33.246 1.00 97.12 118 TYR A O 1
ATOM 911 N N . ALA A 1 119 ? -27.138 -16.627 33.865 1.00 97.75 119 ALA A N 1
ATOM 912 C CA . ALA A 1 119 ? -25.812 -16.480 33.273 1.00 97.75 119 ALA A CA 1
ATOM 913 C C . ALA A 1 119 ? -25.601 -17.516 32.170 1.00 97.75 119 ALA A C 1
ATOM 915 O O . ALA A 1 119 ? -25.682 -18.716 32.427 1.00 97.75 119 ALA A O 1
ATOM 916 N N . GLY A 1 120 ? -25.365 -17.032 30.952 1.00 97.12 120 GLY A N 1
ATOM 917 C CA . GLY A 1 120 ? -25.073 -17.834 29.773 1.00 97.12 120 GLY A CA 1
ATOM 918 C C . GLY A 1 120 ? -23.570 -17.911 29.564 1.00 97.12 120 GLY A C 1
ATOM 919 O O . GLY A 1 120 ? -22.916 -16.869 29.448 1.00 97.12 120 GLY A O 1
ATOM 920 N N . THR A 1 121 ? -23.035 -19.129 29.538 1.00 96.00 121 THR A N 1
ATOM 921 C CA . THR A 1 121 ? -21.590 -19.360 29.514 1.00 96.00 121 THR A CA 1
ATOM 922 C C . THR A 1 121 ? -21.074 -19.853 28.160 1.00 96.00 121 THR A C 1
ATOM 924 O O . THR A 1 121 ? -21.844 -20.114 27.234 1.00 96.00 121 THR A O 1
ATOM 927 N N . SER A 1 122 ? -19.753 -19.908 27.984 1.00 93.44 122 SER A N 1
ATOM 928 C CA . SER A 1 122 ? -19.065 -20.454 26.799 1.00 93.44 122 SER A CA 1
ATOM 929 C C . SER A 1 122 ? -17.648 -20.919 27.172 1.00 93.44 122 SER A C 1
ATOM 931 O O . SER A 1 122 ? -17.075 -20.355 28.108 1.00 93.44 122 SER A O 1
ATOM 933 N N . PRO A 1 123 ? -17.035 -21.910 26.482 1.00 86.44 123 PRO A N 1
ATOM 934 C CA . PRO A 1 123 ? -17.458 -22.621 25.261 1.00 86.44 123 PRO A CA 1
ATOM 935 C C . PRO A 1 123 ? -18.205 -23.959 25.471 1.00 86.44 123 PRO A C 1
ATOM 937 O O . PRO A 1 123 ? -18.450 -24.661 24.495 1.00 86.44 123 PRO A O 1
ATOM 940 N N . ASP A 1 124 ? -18.554 -24.337 26.702 1.00 87.50 124 ASP A N 1
ATOM 941 C CA . ASP A 1 124 ? -19.447 -25.475 26.993 1.00 87.50 124 ASP A CA 1
ATOM 942 C C . ASP A 1 124 ? -20.800 -24.934 27.476 1.00 87.50 124 ASP A C 1
ATOM 944 O O . ASP A 1 124 ? -21.169 -25.058 28.641 1.00 87.50 124 ASP A O 1
ATOM 948 N N . GLY A 1 125 ? -21.466 -24.203 26.584 1.00 83.94 125 GLY A N 1
ATOM 949 C CA . GLY A 1 125 ? -22.471 -23.204 26.910 1.00 83.94 125 GLY A CA 1
ATOM 950 C C . GLY A 1 125 ? -23.686 -23.717 27.669 1.00 83.94 125 GLY A C 1
ATOM 951 O O . GLY A 1 125 ? -24.600 -24.297 27.092 1.00 83.94 125 GLY A O 1
ATOM 952 N N . LYS A 1 126 ? -23.744 -23.380 28.958 1.00 95.12 126 LYS A N 1
ATOM 953 C CA . LYS A 1 126 ? -24.891 -23.631 29.832 1.00 95.12 126 LYS A CA 1
ATOM 954 C C . LYS A 1 126 ? -25.538 -22.326 30.249 1.00 95.12 126 LYS A C 1
ATOM 956 O O . LYS A 1 126 ? -24.929 -21.256 30.216 1.00 95.12 126 LYS A O 1
ATOM 961 N N . VAL A 1 127 ? -26.784 -22.429 30.689 1.00 96.88 127 VAL A N 1
ATOM 962 C CA . VAL A 1 127 ? -27.462 -21.353 31.402 1.00 96.88 127 VAL A CA 1
ATOM 963 C C . VAL A 1 127 ? -27.598 -21.740 32.864 1.00 96.88 127 VAL A C 1
ATOM 965 O O . VAL A 1 127 ? -28.272 -22.719 33.193 1.00 96.88 127 VAL A O 1
ATOM 968 N N . TYR A 1 128 ? -27.010 -20.937 33.744 1.00 97.12 128 TYR A N 1
ATOM 969 C CA . TYR A 1 128 ? -27.154 -21.071 35.190 1.00 97.12 128 TYR A CA 1
ATOM 970 C C . TYR A 1 128 ? -28.206 -20.098 35.702 1.00 97.12 128 TYR A C 1
ATOM 972 O O . TYR A 1 128 ? -28.146 -18.911 35.390 1.00 97.12 128 TYR A O 1
ATOM 980 N N . ALA A 1 129 ? -29.143 -20.583 36.516 1.00 96.25 129 ALA A N 1
ATOM 981 C CA . ALA A 1 129 ? -30.011 -19.728 37.317 1.00 96.25 129 ALA A CA 1
ATOM 982 C C . ALA A 1 129 ? -29.368 -19.537 38.693 1.00 96.25 129 ALA A C 1
ATOM 984 O O . ALA A 1 129 ? -29.102 -20.510 39.394 1.00 96.25 129 ALA A O 1
ATOM 985 N N . ILE A 1 130 ? -29.120 -18.286 39.068 1.00 96.62 130 ILE A N 1
ATOM 986 C CA . ILE A 1 130 ? -28.387 -17.879 40.265 1.00 96.62 130 ILE A CA 1
ATOM 987 C C . ILE A 1 130 ? -29.336 -17.054 41.135 1.00 96.62 130 ILE A C 1
ATOM 989 O O . ILE A 1 130 ? -29.923 -16.064 40.684 1.00 96.62 130 ILE A O 1
ATOM 993 N N . ASP A 1 131 ? -29.521 -17.465 42.384 1.00 92.62 131 ASP A N 1
ATOM 994 C CA . ASP A 1 131 ? -30.333 -16.715 43.335 1.00 92.62 131 ASP A CA 1
ATOM 995 C C . ASP A 1 131 ? -29.560 -15.554 43.991 1.00 92.62 131 ASP A C 1
ATOM 997 O O . ASP A 1 131 ? -28.372 -15.325 43.758 1.00 92.62 131 ASP A O 1
ATOM 1001 N N . ARG A 1 132 ? -30.240 -14.793 44.857 1.00 85.88 132 ARG A N 1
ATOM 1002 C CA . ARG A 1 132 ? -29.653 -13.619 45.531 1.00 85.88 132 ARG A CA 1
ATOM 1003 C C . ARG A 1 132 ? -28.492 -13.952 46.477 1.00 85.88 132 ARG A C 1
ATOM 1005 O O . ARG A 1 132 ? -27.723 -13.049 46.811 1.00 85.88 132 ARG A O 1
ATOM 1012 N N . SER A 1 133 ? -28.398 -15.199 46.939 1.00 87.69 133 SER A N 1
ATOM 1013 C CA . SER A 1 133 ? -27.336 -15.683 47.827 1.00 87.69 133 SER A CA 1
ATOM 1014 C C . SER A 1 133 ? -26.098 -16.169 47.071 1.00 87.69 133 SER A C 1
ATOM 1016 O O . SER A 1 133 ? -25.064 -16.373 47.699 1.00 87.69 133 SER A O 1
ATOM 1018 N N . GLY A 1 134 ? -26.198 -16.327 45.747 1.00 90.06 134 GLY A N 1
ATOM 1019 C CA . GLY A 1 134 ? -25.161 -16.931 44.911 1.00 90.06 134 GLY A CA 1
ATOM 1020 C C . GLY A 1 134 ? -25.324 -18.440 44.734 1.00 90.06 134 GLY A C 1
ATOM 1021 O O . GLY A 1 134 ? -24.508 -19.071 44.068 1.00 90.06 134 GLY A O 1
ATOM 1022 N N . THR A 1 135 ? -26.387 -19.036 45.286 1.00 93.50 135 THR A N 1
ATOM 1023 C CA . THR A 1 135 ? -26.701 -20.442 45.021 1.00 93.50 135 THR A CA 1
ATOM 1024 C C . THR A 1 135 ? -27.152 -20.569 43.573 1.00 93.50 135 THR A C 1
ATOM 1026 O O . THR A 1 135 ? -28.079 -19.877 43.143 1.00 93.50 135 THR A O 1
ATOM 1029 N N . SER A 1 136 ? -26.495 -21.449 42.823 1.00 94.38 136 SER A N 1
ATOM 1030 C CA . SER A 1 136 ? -26.744 -21.641 41.400 1.00 94.38 136 SER A CA 1
ATOM 1031 C C . SER A 1 136 ? -27.180 -23.065 41.075 1.00 94.38 136 SER A C 1
ATOM 1033 O O . SER A 1 136 ? -26.858 -24.029 41.771 1.00 94.38 136 SER A O 1
ATOM 1035 N N . GLU A 1 137 ? -27.935 -23.196 39.991 1.00 95.19 137 GLU A N 1
ATOM 1036 C CA . GLU A 1 137 ? -28.276 -24.473 39.376 1.00 95.19 137 GLU A CA 1
ATOM 1037 C C . GLU A 1 137 ? -28.174 -24.361 37.854 1.00 95.19 137 GLU A C 1
ATOM 1039 O O . GLU A 1 137 ? -28.463 -23.306 37.285 1.00 95.19 137 GLU A O 1
ATOM 1044 N N . VAL A 1 138 ? -27.800 -25.455 37.182 1.00 96.19 138 VAL A N 1
ATOM 1045 C CA . VAL A 1 138 ? -27.947 -25.545 35.723 1.00 96.19 138 VAL A CA 1
ATOM 1046 C C . VAL A 1 138 ? -29.441 -25.505 35.415 1.00 96.19 138 VAL A C 1
ATOM 1048 O O . VAL A 1 138 ? -30.205 -26.351 35.884 1.00 96.19 138 VAL A O 1
ATOM 1051 N N . TYR A 1 139 ? -29.857 -24.474 34.688 1.00 95.31 139 TYR A N 1
ATOM 1052 C CA . TYR A 1 139 ? -31.247 -24.226 34.323 1.00 95.31 139 TYR A CA 1
ATOM 1053 C C . TYR A 1 139 ? -31.568 -24.741 32.919 1.00 95.31 139 TYR A C 1
ATOM 1055 O O . TYR A 1 139 ? -32.690 -25.184 32.659 1.00 95.31 139 TYR A O 1
ATOM 1063 N N . PHE A 1 140 ? -30.585 -24.666 32.019 1.00 95.69 140 PHE A N 1
ATOM 1064 C CA . PHE A 1 140 ? -30.684 -25.170 30.658 1.00 95.69 140 PHE A CA 1
ATOM 1065 C C . PHE A 1 140 ? -29.298 -25.551 30.117 1.00 95.69 140 PHE A C 1
ATOM 1067 O O . PHE A 1 140 ? -28.359 -24.763 30.222 1.00 95.69 140 PHE A O 1
ATOM 1074 N N . ASP A 1 141 ? -29.200 -26.745 29.532 1.00 94.62 141 ASP A N 1
ATOM 1075 C CA . ASP A 1 141 ? -27.985 -27.319 28.936 1.00 94.62 141 ASP A CA 1
ATOM 1076 C C . ASP A 1 141 ? -28.275 -27.697 27.466 1.00 94.62 141 ASP A C 1
ATOM 1078 O O . ASP A 1 141 ? -28.757 -28.803 27.186 1.00 94.62 141 ASP A O 1
ATOM 1082 N N . PRO A 1 142 ? -28.154 -26.746 26.518 1.00 91.25 142 PRO A N 1
ATOM 1083 C CA . PRO A 1 142 ? -28.333 -27.033 25.101 1.00 91.25 142 PRO A CA 1
ATOM 1084 C C . PRO A 1 142 ? -27.178 -27.883 24.548 1.00 91.25 142 PRO A C 1
ATOM 1086 O O . PRO A 1 142 ? -26.067 -27.844 25.060 1.00 91.25 142 PRO A O 1
ATOM 1089 N N . PRO A 1 143 ? -27.388 -28.593 23.425 1.00 86.19 143 PRO A N 1
ATOM 1090 C CA . PRO A 1 143 ? -26.298 -29.288 22.735 1.00 86.19 143 PRO A CA 1
ATOM 1091 C C . PRO A 1 143 ? -25.268 -28.332 22.098 1.00 86.19 143 PRO A C 1
ATOM 1093 O O . PRO A 1 143 ? -24.207 -28.776 21.662 1.00 86.19 143 PRO A O 1
ATOM 1096 N N . ASP A 1 144 ? -25.601 -27.045 21.984 1.00 87.25 144 ASP A N 1
ATOM 1097 C CA . ASP A 1 144 ? -24.749 -26.012 21.406 1.00 87.25 144 ASP A CA 1
ATOM 1098 C C . ASP A 1 144 ? -23.685 -25.521 22.391 1.00 87.25 144 ASP A C 1
ATOM 1100 O O . ASP A 1 144 ? -23.923 -25.372 23.583 1.00 87.25 144 ASP A O 1
ATOM 1104 N N . LYS A 1 145 ? -22.511 -25.188 21.856 1.00 87.69 145 LYS A N 1
ATOM 1105 C CA . LYS A 1 145 ? -21.323 -24.838 22.646 1.00 87.69 145 LYS A CA 1
ATOM 1106 C C . LYS A 1 145 ? -21.311 -23.405 23.174 1.00 87.69 145 LYS A C 1
ATOM 1108 O O . LYS A 1 145 ? -20.642 -23.106 24.154 1.00 87.69 145 LYS A O 1
ATOM 1113 N N . TYR A 1 146 ? -22.021 -22.486 22.536 1.00 93.31 146 TYR A N 1
ATOM 1114 C CA . TYR A 1 146 ? -21.883 -21.062 22.844 1.00 93.31 146 TYR A CA 1
ATOM 1115 C C . TYR A 1 146 ? -23.233 -20.455 23.172 1.00 93.31 146 TYR A C 1
ATOM 1117 O O . TYR A 1 146 ? -24.145 -20.574 22.356 1.00 93.31 146 TYR A O 1
ATOM 1125 N N . ILE A 1 147 ? -23.344 -19.772 24.314 1.00 96.31 147 ILE A N 1
ATOM 1126 C CA . ILE A 1 147 ? -24.482 -18.905 24.639 1.00 96.31 147 ILE A CA 1
ATOM 1127 C C . ILE A 1 147 ? -24.067 -17.454 24.399 1.00 96.31 147 ILE A C 1
ATOM 1129 O O . ILE A 1 147 ? -23.320 -16.883 25.189 1.00 96.31 147 ILE A O 1
ATOM 1133 N N . TRP A 1 148 ? -24.545 -16.852 23.309 1.00 95.75 148 TRP A N 1
ATOM 1134 C CA . TRP A 1 148 ? -24.130 -15.501 22.909 1.00 95.75 148 TRP A CA 1
ATOM 1135 C C . TRP A 1 148 ? -25.009 -14.400 23.487 1.00 95.75 148 TRP A C 1
ATOM 1137 O O . TRP A 1 148 ? -24.507 -13.359 23.897 1.00 95.75 148 TRP A O 1
ATOM 1147 N N . ALA A 1 149 ? -26.323 -14.618 23.513 1.00 96.19 149 ALA A N 1
ATOM 1148 C CA . ALA A 1 149 ? -27.278 -13.620 23.969 1.00 96.19 149 ALA A CA 1
ATOM 1149 C C . ALA A 1 149 ? -28.469 -14.277 24.664 1.00 96.19 149 ALA A C 1
ATOM 1151 O O . ALA A 1 149 ? -28.878 -15.395 24.339 1.00 96.19 149 ALA A O 1
ATOM 1152 N N . MET A 1 150 ? -29.047 -13.554 25.618 1.00 96.75 150 MET A N 1
ATOM 1153 C CA . MET A 1 150 ? -30.244 -13.973 26.334 1.00 96.75 150 MET A CA 1
ATOM 1154 C C . MET A 1 150 ? -31.186 -12.793 26.524 1.00 96.75 150 MET A C 1
ATOM 1156 O O . MET A 1 150 ? -30.749 -11.671 26.766 1.00 96.75 150 MET A O 1
ATOM 1160 N N . ALA A 1 151 ? -32.484 -13.063 26.452 1.00 95.19 151 ALA A N 1
ATOM 1161 C CA . ALA A 1 151 ? -33.531 -12.082 26.703 1.00 95.19 151 ALA A CA 1
ATOM 1162 C C . ALA A 1 151 ? -34.762 -12.775 27.293 1.00 95.19 151 ALA A C 1
ATOM 1164 O O . ALA A 1 151 ? -34.949 -13.976 27.116 1.00 95.19 151 ALA A O 1
ATOM 1165 N N . PHE A 1 152 ? -35.625 -12.025 27.969 1.00 94.00 152 PHE A N 1
ATOM 1166 C CA . PHE A 1 152 ? -36.937 -12.523 28.379 1.00 94.00 152 PHE A CA 1
ATOM 1167 C C . PHE A 1 152 ? -38.006 -12.043 27.404 1.00 94.00 152 PHE A C 1
ATOM 1169 O O . PHE A 1 152 ? -37.987 -10.884 26.994 1.00 94.00 152 PHE A O 1
ATOM 1176 N N . ASP A 1 153 ? -38.944 -12.921 27.058 1.00 91.75 153 ASP A N 1
ATOM 1177 C CA . ASP A 1 153 ? -40.123 -12.528 26.287 1.00 91.75 153 ASP A CA 1
ATOM 1178 C C . ASP A 1 153 ? -41.191 -11.829 27.154 1.00 91.75 153 ASP A C 1
ATOM 1180 O O . ASP A 1 153 ? -41.068 -11.695 28.379 1.00 91.75 153 ASP A O 1
ATOM 1184 N N . ASP A 1 154 ? -42.273 -11.381 26.514 1.00 88.75 154 ASP A N 1
ATOM 1185 C CA . ASP A 1 154 ? -43.410 -10.715 27.159 1.00 88.75 154 ASP A CA 1
ATOM 1186 C C . ASP A 1 154 ? -44.071 -11.578 28.256 1.00 88.75 154 ASP A C 1
ATOM 1188 O O . ASP A 1 154 ? -44.561 -11.054 29.266 1.00 88.75 154 ASP A O 1
ATOM 1192 N N . GLN A 1 155 ? -44.006 -12.905 28.110 1.00 88.75 155 GLN A N 1
ATOM 1193 C CA . GLN A 1 155 ? -44.525 -13.897 29.054 1.00 88.75 155 GLN A CA 1
ATOM 1194 C C . GLN A 1 155 ? -43.545 -14.253 30.183 1.00 88.75 155 GLN A C 1
ATOM 1196 O O . GLN A 1 155 ? -43.917 -14.985 31.100 1.00 88.75 155 GLN A O 1
ATOM 1201 N N . GLY A 1 156 ? -42.322 -13.714 30.170 1.00 89.69 156 GLY A N 1
ATOM 1202 C CA . GLY A 1 156 ? -41.292 -14.001 31.168 1.00 89.69 156 GLY A CA 1
ATOM 1203 C C . GLY A 1 156 ? -40.584 -15.343 30.969 1.00 89.69 156 GLY A C 1
ATOM 1204 O O . GLY A 1 156 ? -39.986 -15.849 31.916 1.00 89.69 156 GLY A O 1
ATOM 1205 N N . ARG A 1 157 ? -40.635 -15.917 29.764 1.00 92.62 157 ARG A N 1
ATOM 1206 C CA . ARG A 1 157 ? -39.861 -17.108 29.384 1.00 92.62 157 ARG A CA 1
ATOM 1207 C C . ARG A 1 157 ? -38.488 -16.680 28.878 1.00 92.62 157 ARG A C 1
ATOM 1209 O O . ARG A 1 157 ? -38.361 -15.639 28.231 1.00 92.62 157 ARG A O 1
ATOM 1216 N N . LEU A 1 158 ? -37.469 -17.484 29.166 1.00 96.12 158 LEU A N 1
ATOM 1217 C CA . LEU A 1 158 ? -36.094 -17.172 28.787 1.00 96.12 158 LEU A CA 1
ATOM 1218 C C . LEU A 1 158 ? -35.843 -17.583 27.334 1.00 96.12 158 LEU A C 1
ATOM 1220 O O . LEU A 1 158 ? -36.056 -18.734 26.954 1.00 96.12 158 LEU A O 1
ATOM 1224 N N . LEU A 1 159 ? -35.371 -16.642 26.530 1.00 96.50 159 LEU A N 1
ATOM 1225 C CA . LEU A 1 159 ? -34.882 -16.866 25.180 1.00 96.50 159 LEU A CA 1
ATOM 1226 C C . LEU A 1 159 ? -33.357 -16.963 25.221 1.00 96.50 159 LEU A C 1
ATOM 1228 O O . LEU A 1 159 ? -32.699 -16.103 25.808 1.00 96.50 159 LEU A O 1
ATOM 1232 N N . VAL A 1 160 ? -32.807 -17.998 24.593 1.00 97.12 160 VAL A N 1
ATOM 1233 C CA . VAL A 1 160 ? -31.372 -18.304 24.602 1.00 97.12 160 VAL A CA 1
ATOM 1234 C C . VAL A 1 160 ? -30.892 -18.443 23.163 1.00 97.12 160 VAL A C 1
ATOM 1236 O O . VAL A 1 160 ? -31.350 -19.333 22.446 1.00 97.12 160 VAL A O 1
ATOM 1239 N N . ALA A 1 161 ? -29.995 -17.553 22.743 1.00 96.69 161 ALA A N 1
ATOM 1240 C CA . ALA A 1 161 ? -29.367 -17.573 21.428 1.00 96.69 161 ALA A CA 1
ATOM 1241 C C . ALA A 1 161 ? -28.026 -18.314 21.479 1.00 96.69 161 ALA A C 1
ATOM 1243 O O . ALA A 1 161 ? -27.165 -17.990 22.304 1.00 96.69 161 ALA A O 1
ATOM 1244 N N . THR A 1 162 ? -27.857 -19.292 20.589 1.00 95.62 162 THR A N 1
ATOM 1245 C CA . THR A 1 162 ? -26.703 -20.193 20.582 1.00 95.62 162 THR A CA 1
ATOM 1246 C C . THR A 1 162 ? -25.806 -20.034 19.349 1.00 95.62 162 THR A C 1
ATOM 1248 O O . THR A 1 162 ? -26.181 -19.428 18.338 1.00 95.62 162 THR A O 1
ATOM 1251 N N . GLY A 1 163 ? -24.579 -20.555 19.445 1.00 88.88 163 GLY A N 1
ATOM 1252 C CA . GLY A 1 163 ? -23.607 -20.635 18.349 1.00 88.88 163 GLY A CA 1
ATOM 1253 C C . GLY A 1 163 ? -23.219 -22.066 17.969 1.00 88.88 163 GLY A C 1
ATOM 1254 O O . GLY A 1 163 ? -23.413 -22.981 18.761 1.00 88.88 163 GLY A O 1
ATOM 1255 N N . ALA A 1 164 ? -22.593 -22.211 16.797 1.00 85.00 164 ALA A N 1
ATOM 1256 C CA . ALA A 1 164 ? -22.378 -23.431 16.002 1.00 85.00 164 ALA A CA 1
ATOM 1257 C C . ALA A 1 164 ? -23.579 -23.817 15.117 1.00 85.00 164 ALA A C 1
ATOM 1259 O O . ALA A 1 164 ? -23.408 -23.938 13.905 1.00 85.00 164 ALA A O 1
ATOM 1260 N N . GLU A 1 165 ? -24.783 -23.931 15.685 1.00 88.81 165 GLU A N 1
ATOM 1261 C CA . GLU A 1 165 ? -26.004 -24.282 14.932 1.00 88.81 165 GLU A CA 1
ATOM 1262 C C . GLU A 1 165 ? -27.016 -23.124 14.813 1.00 88.81 165 GLU A C 1
ATOM 1264 O O . GLU A 1 165 ? -28.119 -23.312 14.296 1.00 88.81 165 GLU A O 1
ATOM 1269 N N . GLY A 1 166 ? -26.679 -21.939 15.339 1.00 91.81 166 GLY A N 1
ATOM 1270 C CA . GLY A 1 166 ? -27.479 -20.714 15.228 1.00 91.81 166 GLY A CA 1
ATOM 1271 C C . GLY A 1 166 ? -28.929 -20.849 15.695 1.00 91.81 166 GLY A C 1
ATOM 1272 O O . GLY A 1 166 ? -29.851 -20.439 14.980 1.00 91.81 166 GLY A O 1
ATOM 1273 N N . ARG A 1 167 ? -29.164 -21.440 16.872 1.00 95.56 167 ARG A N 1
ATOM 1274 C CA . ARG A 1 167 ? -30.519 -21.704 17.377 1.00 95.56 167 ARG A CA 1
ATOM 1275 C C . ARG A 1 167 ? -30.971 -20.642 18.366 1.00 95.56 167 ARG A C 1
ATOM 1277 O O . ARG A 1 167 ? -30.183 -20.052 19.098 1.00 95.56 167 ARG A O 1
ATOM 1284 N N . ILE A 1 168 ? -32.281 -20.430 18.407 1.00 96.44 168 ILE A N 1
ATOM 1285 C CA . ILE A 1 168 ? -32.951 -19.671 19.459 1.00 96.44 168 ILE A CA 1
ATOM 1286 C C . ILE A 1 168 ? -33.858 -20.639 20.201 1.00 96.44 168 ILE A C 1
ATOM 1288 O O . ILE A 1 168 ? -34.857 -21.119 19.659 1.00 96.44 168 ILE A O 1
ATOM 1292 N N . HIS A 1 169 ? -33.506 -20.925 21.447 1.00 95.38 169 HIS A N 1
ATOM 1293 C CA . HIS A 1 169 ? -34.309 -21.742 22.342 1.00 95.38 169 HIS A CA 1
ATOM 1294 C C . HIS A 1 169 ? -35.235 -20.856 23.161 1.00 95.38 169 HIS A C 1
ATOM 1296 O O . HIS A 1 169 ? -34.822 -19.821 23.679 1.00 95.38 169 HIS A O 1
ATOM 1302 N N . ARG A 1 170 ? -36.480 -21.291 23.328 1.00 95.00 170 ARG A N 1
ATOM 1303 C CA . ARG A 1 170 ? -37.413 -20.728 24.298 1.00 95.00 170 ARG A CA 1
ATOM 1304 C C . ARG A 1 170 ? -37.546 -21.698 25.464 1.00 95.00 170 ARG A C 1
ATOM 1306 O O . ARG A 1 170 ? -38.158 -22.756 25.340 1.00 95.00 170 ARG A O 1
ATOM 1313 N N . VAL A 1 171 ? -36.946 -21.343 26.593 1.00 94.25 171 VAL A N 1
ATOM 1314 C CA . VAL A 1 171 ? -36.925 -22.136 27.824 1.00 94.25 171 VAL A CA 1
ATOM 1315 C C . VAL A 1 171 ? -38.149 -21.773 28.665 1.00 94.25 171 VAL A C 1
ATOM 1317 O O . VAL A 1 171 ? -38.320 -20.636 29.102 1.00 94.25 171 VAL A O 1
ATOM 1320 N N . THR A 1 172 ? -39.036 -22.749 28.851 1.00 87.25 172 THR A N 1
ATOM 1321 C CA . THR A 1 172 ? -40.330 -22.584 29.541 1.00 87.25 172 THR A CA 1
ATOM 1322 C C . THR A 1 172 ? -40.264 -22.966 31.018 1.00 87.25 172 THR A C 1
ATOM 1324 O O . THR A 1 172 ? -41.017 -22.436 31.831 1.00 87.25 172 THR A O 1
ATOM 1327 N N . ALA A 1 173 ? -39.365 -23.885 31.361 1.00 87.56 173 ALA A N 1
ATOM 1328 C CA . ALA A 1 173 ? -38.996 -24.276 32.713 1.00 87.56 173 ALA A CA 1
ATOM 1329 C C . ALA A 1 173 ? -37.620 -24.959 32.659 1.00 87.56 173 ALA A C 1
ATOM 1331 O O . ALA A 1 173 ? -37.114 -25.233 31.569 1.00 87.56 173 ALA A O 1
ATOM 1332 N N . LYS A 1 174 ? -37.048 -25.282 33.823 1.00 88.38 174 LYS A N 1
ATOM 1333 C CA . LYS A 1 174 ? -35.789 -26.033 33.928 1.00 88.38 174 LYS A CA 1
ATOM 1334 C C . LYS A 1 174 ? -35.799 -27.269 33.020 1.00 88.38 174 LYS A C 1
ATOM 1336 O O . LYS A 1 174 ? -36.749 -28.054 33.073 1.00 88.38 174 LYS A O 1
ATOM 1341 N N . ASP A 1 175 ? -34.774 -27.384 32.177 1.00 83.38 175 ASP A N 1
ATOM 1342 C CA . ASP A 1 175 ? -34.571 -28.448 31.179 1.00 83.38 175 ASP A CA 1
ATOM 1343 C C . ASP A 1 175 ? -35.736 -28.661 30.186 1.00 83.38 175 ASP A C 1
ATOM 1345 O O . ASP A 1 175 ? -35.792 -29.661 29.470 1.00 83.38 175 ASP A O 1
ATOM 1349 N N . LYS A 1 176 ? -36.684 -27.716 30.108 1.00 90.19 176 LYS A N 1
ATOM 1350 C CA . LYS A 1 176 ? -37.818 -27.742 29.176 1.00 90.19 176 LYS A CA 1
ATOM 1351 C C . LYS A 1 176 ? -37.739 -26.560 28.226 1.00 90.19 176 LYS A C 1
ATOM 1353 O O . LYS A 1 176 ? -38.153 -25.446 28.563 1.00 90.19 176 LYS A O 1
ATOM 1358 N N . SER A 1 177 ? -37.273 -26.818 27.012 1.00 93.06 177 SER A N 1
ATOM 1359 C CA . SER A 1 177 ? -37.199 -25.817 25.953 1.00 93.06 177 SER A CA 1
ATOM 1360 C C . SER A 1 177 ? -37.831 -26.295 24.651 1.00 93.06 177 SER A C 1
ATOM 1362 O O . SER A 1 177 ? -37.937 -27.490 24.382 1.00 93.06 177 SER A O 1
ATOM 1364 N N . GLU A 1 178 ? -38.259 -25.332 23.844 1.00 93.81 178 GLU A N 1
ATOM 1365 C CA . GLU A 1 178 ? -38.598 -25.527 22.437 1.00 93.81 178 GLU A CA 1
ATOM 1366 C C . GLU A 1 178 ? -37.617 -24.732 21.570 1.00 93.81 178 GLU A C 1
ATOM 1368 O O . GLU A 1 178 ? -37.144 -23.664 21.969 1.00 93.81 178 GLU A O 1
ATOM 1373 N N . VAL A 1 179 ? -37.292 -25.242 20.382 1.00 94.19 179 VAL A N 1
ATOM 1374 C CA . VAL A 1 179 ? -36.520 -24.477 19.397 1.00 94.19 179 VAL A CA 1
ATOM 1375 C C . VAL A 1 179 ? -37.490 -23.542 18.687 1.00 94.19 179 VAL A C 1
ATOM 1377 O O . VAL A 1 179 ? -38.350 -23.990 17.933 1.00 94.19 179 VAL A O 1
ATOM 1380 N N . LEU A 1 180 ? -37.360 -22.244 18.948 1.00 93.19 180 LEU A N 1
ATOM 1381 C CA . LEU A 1 180 ? -38.174 -21.214 18.311 1.00 93.19 180 LEU A CA 1
ATOM 1382 C C . LEU A 1 180 ? -37.731 -20.976 16.865 1.00 93.19 180 LEU A C 1
ATOM 1384 O O . LEU A 1 180 ? -38.558 -20.742 15.988 1.00 93.19 180 LEU A O 1
ATOM 1388 N N . PHE A 1 181 ? -36.421 -21.011 16.627 1.00 94.44 181 PHE A N 1
ATOM 1389 C CA . PHE A 1 181 ? -35.836 -20.775 15.315 1.00 94.44 181 PHE A CA 1
ATOM 1390 C C . PHE A 1 181 ? -34.475 -21.464 15.202 1.00 94.44 181 PHE A C 1
ATOM 1392 O O . PHE A 1 181 ? -33.676 -21.419 16.137 1.00 94.44 181 PHE A O 1
ATOM 1399 N N . THR A 1 182 ? -34.207 -22.065 14.044 1.00 95.44 182 THR A N 1
ATOM 1400 C CA . THR A 1 182 ? -32.871 -22.507 13.630 1.00 95.44 182 THR A CA 1
ATOM 1401 C C . THR A 1 182 ? -32.471 -21.675 12.427 1.00 95.44 182 THR A C 1
ATOM 1403 O O . THR A 1 182 ? -33.121 -21.730 11.380 1.00 95.44 182 THR A O 1
ATOM 1406 N N . SER A 1 183 ? -31.432 -20.870 12.605 1.00 93.19 183 SER A N 1
ATOM 1407 C CA . SER A 1 183 ? -30.923 -20.002 11.561 1.00 93.19 183 SER A CA 1
ATOM 1408 C C . SER A 1 183 ? -30.203 -20.804 10.477 1.00 93.19 183 SER A C 1
ATOM 1410 O O . SER A 1 183 ? -29.569 -21.813 10.772 1.00 93.19 183 SER A O 1
ATOM 1412 N N . PRO A 1 184 ? -30.234 -20.342 9.217 1.00 91.75 184 PRO A N 1
ATOM 1413 C CA . PRO A 1 184 ? -29.290 -20.787 8.192 1.00 91.75 184 PRO A CA 1
ATOM 1414 C C . PRO A 1 184 ? -27.829 -20.413 8.504 1.00 91.75 184 PRO A C 1
ATOM 1416 O O . PRO A 1 184 ? -26.919 -20.916 7.855 1.00 91.75 184 PRO A O 1
ATOM 1419 N N . GLU A 1 185 ? -27.617 -19.500 9.451 1.00 90.94 185 GLU A N 1
ATOM 1420 C CA . GLU A 1 185 ? -26.311 -19.016 9.902 1.00 90.94 185 GLU A CA 1
ATOM 1421 C C . GLU A 1 185 ? -25.851 -19.789 11.141 1.00 90.94 185 GLU A C 1
ATOM 1423 O O . GLU A 1 185 ? -26.674 -20.131 11.985 1.00 90.94 185 GLU A O 1
ATOM 1428 N N . GLY A 1 186 ? -24.543 -20.001 11.304 1.00 90.25 186 GLY A N 1
ATOM 1429 C CA . GLY A 1 186 ? -24.009 -20.797 12.419 1.00 90.25 186 GLY A CA 1
ATOM 1430 C C . GLY A 1 186 ? -24.139 -20.144 13.800 1.00 90.25 186 GLY A C 1
ATOM 1431 O O . GLY A 1 186 ? -23.988 -20.819 14.815 1.00 90.25 186 GLY A O 1
ATOM 1432 N N . HIS A 1 187 ? -24.405 -18.838 13.886 1.00 95.00 187 HIS A N 1
ATOM 1433 C CA . HIS A 1 187 ? -24.430 -18.120 15.160 1.00 95.00 187 HIS A CA 1
ATOM 1434 C C . HIS A 1 187 ? -25.521 -17.051 15.196 1.00 95.00 187 HIS A C 1
ATOM 1436 O O . HIS A 1 187 ? -25.653 -16.256 14.261 1.00 95.00 187 HIS A O 1
ATOM 1442 N N . ILE A 1 188 ? -26.250 -16.991 16.315 1.00 97.00 188 ILE A N 1
ATOM 1443 C CA . ILE A 1 188 ? -27.085 -15.844 16.684 1.00 97.00 188 ILE A CA 1
ATOM 1444 C C . ILE A 1 188 ? -26.383 -15.092 17.812 1.00 97.00 188 ILE A C 1
ATOM 1446 O O . ILE A 1 188 ? -26.244 -15.620 18.909 1.00 97.00 188 ILE A O 1
ATOM 1450 N N . THR A 1 189 ? -25.926 -13.876 17.532 1.00 95.62 189 THR A N 1
ATOM 1451 C CA . THR A 1 189 ? -25.030 -13.083 18.394 1.00 95.62 189 THR A CA 1
ATOM 1452 C C . THR A 1 189 ? -25.750 -12.035 19.230 1.00 95.62 189 THR A C 1
ATOM 1454 O O . THR A 1 189 ? -25.226 -11.600 20.248 1.00 95.62 189 THR A O 1
ATOM 1457 N N . ALA A 1 190 ? -26.951 -11.627 18.820 1.00 96.38 190 ALA A N 1
ATOM 1458 C CA . ALA A 1 190 ? -27.719 -10.590 19.495 1.00 96.38 190 ALA A CA 1
ATOM 1459 C C . ALA A 1 190 ? -29.208 -10.947 19.515 1.00 96.38 190 ALA A C 1
ATOM 1461 O O . ALA A 1 190 ? -29.724 -11.520 18.551 1.00 96.38 190 ALA A O 1
ATOM 1462 N N . LEU A 1 191 ? -29.896 -10.607 20.607 1.00 96.00 191 LEU A N 1
ATOM 1463 C CA . LEU A 1 191 ? -31.286 -10.992 20.843 1.00 96.00 191 LEU A CA 1
ATOM 1464 C C . LEU A 1 191 ? -32.022 -9.927 21.665 1.00 96.00 191 LEU A C 1
ATOM 1466 O O . LEU A 1 191 ? -31.528 -9.508 22.707 1.00 96.00 191 LEU A O 1
ATOM 1470 N N . VAL A 1 192 ? -33.222 -9.535 21.234 1.00 95.56 192 VAL A N 1
ATOM 1471 C CA . VAL A 1 192 ? -34.123 -8.655 21.998 1.00 95.56 192 VAL A CA 1
ATOM 1472 C C . VAL A 1 192 ? -35.580 -9.011 21.696 1.00 95.56 192 VAL A C 1
ATOM 1474 O O . VAL A 1 192 ? -35.900 -9.419 20.581 1.00 95.56 192 VAL A O 1
ATOM 1477 N N . ALA A 1 193 ? -36.476 -8.885 22.673 1.00 94.12 193 ALA A N 1
ATOM 1478 C CA . ALA A 1 193 ? -37.908 -9.135 22.499 1.00 94.12 193 ALA A CA 1
ATOM 1479 C C . ALA A 1 193 ? -38.720 -7.864 22.775 1.00 94.12 193 ALA A C 1
ATOM 1481 O O . ALA A 1 193 ? -38.375 -7.090 23.668 1.00 94.12 193 ALA A O 1
ATOM 1482 N N . ASP A 1 194 ? -39.800 -7.655 22.018 1.00 91.62 194 ASP A N 1
ATOM 1483 C CA . ASP A 1 194 ? -40.749 -6.571 22.276 1.00 91.62 194 ASP A CA 1
ATOM 1484 C C . ASP A 1 194 ? -41.912 -7.015 23.180 1.00 91.62 194 ASP A C 1
ATOM 1486 O O . ASP A 1 194 ? -42.151 -8.200 23.418 1.00 91.62 194 ASP A O 1
ATOM 1490 N N . GLY A 1 195 ? -42.676 -6.043 23.686 1.00 86.06 195 GLY A N 1
ATOM 1491 C CA . GLY A 1 195 ? -43.868 -6.310 24.498 1.00 86.06 195 GLY A CA 1
ATOM 1492 C C . GLY A 1 195 ? -45.064 -6.878 23.718 1.00 86.06 195 GLY A C 1
ATOM 1493 O O . GLY A 1 195 ? -46.080 -7.197 24.330 1.00 86.06 195 GLY A O 1
ATOM 1494 N N . GLY A 1 196 ? -44.973 -6.979 22.387 1.00 84.94 196 GLY A N 1
ATOM 1495 C CA . GLY A 1 196 ? -45.990 -7.564 21.507 1.00 84.94 196 GLY A CA 1
ATOM 1496 C C . GLY A 1 196 ? -45.787 -9.060 21.242 1.00 84.94 196 GLY A C 1
ATOM 1497 O O . GLY A 1 196 ? -46.633 -9.686 20.594 1.00 84.94 196 GLY A O 1
ATOM 1498 N N . GLY A 1 197 ? -44.695 -9.637 21.752 1.00 87.62 197 GLY A N 1
ATOM 1499 C CA . GLY A 1 197 ? -44.333 -11.041 21.579 1.00 87.62 197 GLY A CA 1
ATOM 1500 C C . GLY A 1 197 ? -43.497 -11.321 20.328 1.00 87.62 197 GLY A C 1
ATOM 1501 O O . GLY A 1 197 ? -43.366 -12.490 19.960 1.00 87.62 197 GLY A O 1
ATOM 1502 N N . ASN A 1 198 ? -42.943 -10.295 19.666 1.00 93.38 198 ASN A N 1
ATOM 1503 C CA . ASN A 1 198 ? -41.944 -10.497 18.617 1.00 93.38 198 ASN A CA 1
ATOM 1504 C C . ASN A 1 198 ? -40.541 -10.596 19.221 1.00 93.38 198 ASN A C 1
ATOM 1506 O O . ASN A 1 198 ? -40.199 -9.902 20.179 1.00 93.38 198 ASN A O 1
ATOM 1510 N N . VAL A 1 199 ? -39.708 -11.428 18.605 1.00 95.88 199 VAL A N 1
ATOM 1511 C CA . VAL A 1 199 ? -38.294 -11.600 18.937 1.00 95.88 199 VAL A CA 1
ATOM 1512 C C . VAL A 1 199 ? -37.455 -11.149 17.749 1.00 95.88 199 VAL A C 1
ATOM 1514 O O . VAL A 1 199 ? -37.696 -11.572 16.620 1.00 95.88 199 VAL A O 1
ATOM 1517 N N . TYR A 1 200 ? -36.461 -10.307 17.999 1.00 96.81 200 TYR A N 1
ATOM 1518 C CA . TYR A 1 200 ? -35.504 -9.836 17.009 1.00 96.81 200 TYR A CA 1
ATOM 1519 C C . TYR A 1 200 ? -34.148 -10.475 17.275 1.00 96.81 200 TYR A C 1
ATOM 1521 O O . TYR A 1 200 ? -33.733 -10.592 18.429 1.00 96.81 200 TYR A O 1
ATOM 1529 N N . ALA A 1 201 ? -33.472 -10.896 16.211 1.00 97.69 201 ALA A N 1
ATOM 1530 C CA . ALA A 1 201 ? -32.208 -11.612 16.309 1.00 97.69 201 ALA A CA 1
ATOM 1531 C C . ALA A 1 201 ? -31.214 -11.150 15.242 1.00 97.69 201 ALA A C 1
ATOM 1533 O O . ALA A 1 201 ? -31.596 -10.905 14.097 1.00 97.69 201 ALA A O 1
ATOM 1534 N N . GLY A 1 202 ? -29.944 -11.057 15.627 1.00 97.44 202 GLY A N 1
ATOM 1535 C CA . GLY A 1 202 ? -28.817 -10.768 14.743 1.00 97.44 202 GLY A CA 1
ATOM 1536 C C . GLY A 1 202 ? -27.899 -11.977 14.587 1.00 97.44 202 GLY A C 1
ATOM 1537 O O . GLY A 1 202 ? -27.733 -12.735 15.543 1.00 97.44 202 GLY A O 1
ATOM 1538 N N . SER A 1 203 ? -27.310 -12.169 13.405 1.00 96.88 203 SER A N 1
ATOM 1539 C CA . SER A 1 203 ? -26.471 -13.340 13.111 1.00 96.88 203 SER A CA 1
ATOM 1540 C C . SER A 1 203 ? -25.070 -13.021 12.581 1.00 96.88 203 SER A C 1
ATOM 1542 O O . SER A 1 203 ? -24.779 -11.901 12.159 1.00 96.88 203 SER A O 1
ATOM 1544 N N . THR A 1 204 ? -24.223 -14.056 12.547 1.00 94.62 204 THR A N 1
ATOM 1545 C CA . THR A 1 204 ? -22.907 -14.107 11.878 1.00 94.62 204 THR A CA 1
ATOM 1546 C C . THR A 1 204 ? -22.693 -15.513 11.282 1.00 94.62 204 THR A C 1
ATOM 1548 O O . THR A 1 204 ? -23.219 -16.477 11.856 1.00 94.62 204 THR A O 1
ATOM 1551 N N . PRO A 1 205 ? -21.991 -15.683 10.138 1.00 91.75 205 PRO A N 1
ATOM 1552 C CA . PRO A 1 205 ? -21.226 -14.702 9.341 1.00 91.75 205 PRO A CA 1
ATOM 1553 C C . PRO A 1 205 ? -22.021 -13.941 8.264 1.00 91.75 205 PRO A C 1
ATOM 1555 O O . PRO A 1 205 ? -21.446 -13.155 7.509 1.00 91.75 205 PRO A O 1
ATOM 1558 N N . GLY A 1 206 ? -23.329 -14.165 8.146 1.00 89.06 206 GLY A N 1
ATOM 1559 C CA . GLY A 1 206 ? -24.162 -13.494 7.146 1.00 89.06 206 GLY A CA 1
ATOM 1560 C C . GLY A 1 206 ? -24.658 -12.095 7.522 1.00 89.06 206 GLY A C 1
ATOM 1561 O O . GLY A 1 206 ? -25.152 -11.397 6.640 1.00 89.06 206 GLY A O 1
ATOM 1562 N N . GLY A 1 207 ? -24.549 -11.673 8.786 1.00 93.81 207 GLY A N 1
ATOM 1563 C CA . GLY A 1 207 ? -24.989 -10.349 9.245 1.00 93.81 207 GLY A CA 1
ATOM 1564 C C . GLY A 1 207 ? -26.487 -10.083 9.075 1.00 93.81 207 GLY A C 1
ATOM 1565 O O . GLY A 1 207 ? -26.888 -8.968 8.753 1.00 93.81 207 GLY A O 1
ATOM 1566 N N . VAL A 1 208 ? -27.339 -11.089 9.256 1.00 96.19 208 VAL A N 1
ATOM 1567 C CA . VAL A 1 208 ? -28.773 -10.979 8.960 1.00 96.19 208 VAL A CA 1
ATOM 1568 C C . VAL A 1 208 ? -29.555 -10.551 10.204 1.00 96.19 208 VAL A C 1
ATOM 1570 O O . VAL A 1 208 ? -29.338 -11.076 11.297 1.00 96.19 208 VAL A O 1
ATOM 1573 N N . LEU A 1 209 ? -30.497 -9.618 10.026 1.00 96.62 209 LEU A N 1
ATOM 1574 C CA . LEU A 1 209 ? -31.491 -9.247 11.035 1.00 96.62 209 LEU A CA 1
ATOM 1575 C C . LEU A 1 209 ? -32.805 -9.987 10.790 1.00 96.62 209 LEU A C 1
ATOM 1577 O O . LEU A 1 209 ? -33.447 -9.820 9.749 1.00 96.62 209 LEU A O 1
ATOM 1581 N N . TYR A 1 210 ? -33.237 -10.755 11.782 1.00 96.56 210 TYR A N 1
ATOM 1582 C CA . TYR A 1 210 ? -34.480 -11.518 11.774 1.00 96.56 210 TYR A CA 1
ATOM 1583 C C . TYR A 1 210 ? -35.514 -10.899 12.715 1.00 96.56 210 TYR A C 1
ATOM 1585 O O . TYR A 1 210 ? -35.174 -10.400 13.786 1.00 96.56 210 TYR A O 1
ATOM 1593 N N . ARG A 1 211 ? -36.792 -11.013 12.346 1.00 95.62 211 ARG A N 1
ATOM 1594 C CA . ARG A 1 211 ? -37.949 -10.881 13.236 1.00 95.62 211 ARG A CA 1
ATOM 1595 C C . ARG A 1 211 ? -38.700 -12.202 13.263 1.00 95.62 211 ARG A C 1
ATOM 1597 O O . ARG A 1 211 ? -39.056 -12.730 12.213 1.00 95.62 211 ARG A O 1
ATOM 1604 N N . ILE A 1 212 ? -38.991 -12.691 14.454 1.00 95.69 212 ILE A N 1
ATOM 1605 C CA . ILE A 1 212 ? -39.791 -13.883 14.706 1.00 95.69 212 ILE A CA 1
ATOM 1606 C C . ILE A 1 212 ? -41.048 -13.410 15.416 1.00 95.69 212 ILE A C 1
ATOM 1608 O O . ILE A 1 212 ? -40.965 -12.863 16.514 1.00 95.69 212 ILE A O 1
ATOM 1612 N N . ASP A 1 213 ? -42.202 -13.558 14.774 1.00 91.75 213 ASP A N 1
ATOM 1613 C CA . ASP A 1 213 ? -43.459 -13.139 15.385 1.00 91.75 213 ASP A CA 1
ATOM 1614 C C . ASP A 1 213 ? -43.944 -14.125 16.460 1.00 91.75 213 ASP A C 1
ATOM 1616 O O . ASP A 1 213 ? -43.382 -15.204 16.675 1.00 91.75 213 ASP A O 1
ATOM 1620 N N . ARG A 1 214 ? -45.036 -13.762 17.136 1.00 86.94 214 ARG A N 1
ATOM 1621 C CA . ARG A 1 214 ? -45.639 -14.580 18.196 1.00 86.94 214 ARG A CA 1
ATOM 1622 C C . ARG A 1 214 ? -46.070 -15.978 17.731 1.00 86.94 214 ARG A C 1
ATOM 1624 O O . ARG A 1 214 ? -46.125 -16.891 18.553 1.00 86.94 214 ARG A O 1
ATOM 1631 N N . ALA A 1 215 ? -46.378 -16.154 16.444 1.00 86.69 215 ALA A N 1
ATOM 1632 C CA . ALA A 1 215 ? -46.728 -17.445 15.854 1.00 86.69 215 ALA A CA 1
ATOM 1633 C C . ALA A 1 215 ? -45.489 -18.274 15.458 1.00 86.69 215 ALA A C 1
ATOM 1635 O O . ALA A 1 215 ? -45.638 -19.400 14.988 1.00 86.69 215 ALA A O 1
ATOM 1636 N N . GLY A 1 216 ? -44.280 -17.737 15.649 1.00 87.06 216 GLY A N 1
ATOM 1637 C CA . GLY A 1 216 ? -43.022 -18.362 15.246 1.00 87.06 216 GLY A CA 1
ATOM 1638 C C . GLY A 1 216 ? -42.673 -18.133 13.775 1.00 87.06 216 GLY A C 1
ATOM 1639 O O . GLY A 1 216 ? -41.736 -18.747 13.268 1.00 87.06 216 GLY A O 1
ATOM 1640 N N . LYS A 1 217 ? -43.397 -17.262 13.059 1.00 93.25 217 LYS A N 1
ATOM 1641 C CA . LYS A 1 217 ? -43.082 -16.958 11.663 1.00 93.25 217 LYS A CA 1
ATOM 1642 C C . LYS A 1 217 ? -41.863 -16.044 11.606 1.00 93.25 217 LYS A C 1
ATOM 1644 O O . LYS A 1 217 ? -41.860 -14.942 12.154 1.00 93.25 217 LYS A O 1
ATOM 1649 N N . VAL A 1 218 ? -40.846 -16.502 10.886 1.00 94.75 218 VAL A N 1
ATOM 1650 C CA . VAL A 1 218 ? -39.585 -15.784 10.689 1.00 94.75 218 VAL A CA 1
ATOM 1651 C C . VAL A 1 218 ? -39.690 -14.870 9.467 1.00 94.75 218 VAL A C 1
ATOM 1653 O O . VAL A 1 218 ? -40.207 -15.263 8.419 1.00 94.75 218 VAL A O 1
ATOM 1656 N N . PHE A 1 219 ? -39.166 -13.656 9.588 1.00 93.75 219 PHE A N 1
ATOM 1657 C CA . PHE A 1 219 ? -39.032 -12.685 8.510 1.00 93.75 219 PHE A CA 1
ATOM 1658 C C . PHE A 1 219 ? -37.650 -12.030 8.576 1.00 93.75 219 PHE A C 1
ATOM 1660 O O . PHE A 1 219 ? -37.216 -11.612 9.647 1.00 93.75 219 PHE A O 1
ATOM 1667 N N . VAL A 1 220 ? -36.959 -11.926 7.440 1.00 95.88 220 VAL A N 1
ATOM 1668 C CA . VAL A 1 220 ? -35.688 -11.193 7.352 1.00 95.88 220 VAL A CA 1
ATOM 1669 C C . VAL A 1 220 ? -36.002 -9.706 7.230 1.00 95.88 220 VAL A C 1
ATOM 1671 O O . VAL A 1 220 ? -36.566 -9.279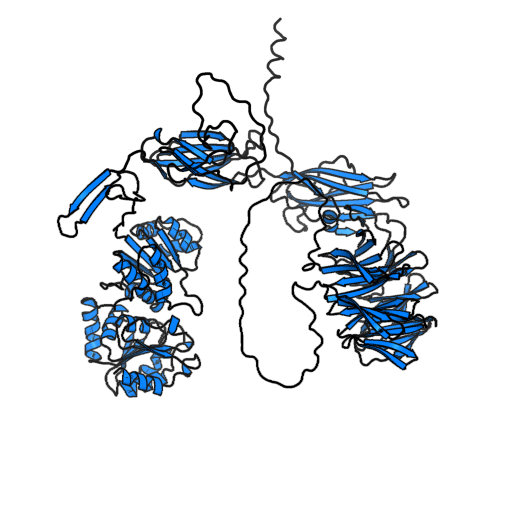 6.228 1.00 95.88 220 VAL A O 1
ATOM 1674 N N . LEU A 1 221 ? -35.658 -8.929 8.257 1.00 93.62 221 LEU A N 1
ATOM 1675 C CA . LEU A 1 221 ? -35.814 -7.474 8.253 1.00 93.62 221 LEU A CA 1
ATOM 1676 C C . LEU A 1 221 ? -34.745 -6.800 7.396 1.00 93.62 221 LEU A C 1
ATOM 1678 O O . LEU A 1 221 ? -35.032 -5.835 6.696 1.00 93.62 221 LEU A O 1
ATOM 1682 N N . HIS A 1 222 ? -33.513 -7.303 7.463 1.00 94.25 222 HIS A N 1
ATOM 1683 C CA . HIS A 1 222 ? -32.391 -6.734 6.734 1.00 94.25 222 HIS A CA 1
ATOM 1684 C C . HIS A 1 222 ? -31.327 -7.800 6.467 1.00 94.25 222 HIS A C 1
ATOM 1686 O O . HIS A 1 222 ? -30.864 -8.467 7.394 1.00 94.25 222 HIS A O 1
ATOM 1692 N N . ASP A 1 223 ? -30.940 -7.936 5.201 1.00 93.31 223 ASP A N 1
ATOM 1693 C CA . ASP A 1 223 ? -29.732 -8.649 4.788 1.00 93.31 223 ASP A CA 1
ATOM 1694 C C . ASP A 1 223 ? -28.608 -7.616 4.659 1.00 93.31 223 ASP A C 1
ATOM 1696 O O . ASP A 1 223 ? -28.612 -6.776 3.753 1.00 93.31 223 ASP A O 1
ATOM 1700 N N . SER A 1 224 ? -27.718 -7.600 5.648 1.00 91.12 224 SER A N 1
ATOM 1701 C CA . SER A 1 224 ? -26.715 -6.554 5.799 1.00 91.12 224 SER A CA 1
ATOM 1702 C C . SER A 1 224 ? -25.554 -6.725 4.815 1.00 91.12 224 SER A C 1
ATOM 1704 O O . SER A 1 224 ? -25.102 -7.850 4.578 1.00 91.12 224 SER A O 1
ATOM 1706 N N . PRO A 1 225 ? -24.950 -5.628 4.321 1.00 90.12 225 PRO A N 1
ATOM 1707 C CA . PRO A 1 225 ? -23.655 -5.685 3.646 1.00 90.12 225 PRO A CA 1
ATOM 1708 C C . PRO A 1 225 ? -22.479 -5.953 4.610 1.00 90.12 225 PRO A C 1
ATOM 1710 O O . PRO A 1 225 ? -21.332 -5.862 4.193 1.00 90.12 225 PRO A O 1
ATOM 1713 N N . TYR A 1 226 ? -22.737 -6.270 5.881 1.00 92.44 226 TYR A N 1
ATOM 1714 C CA . TYR A 1 226 ? -21.749 -6.623 6.904 1.00 92.44 226 TYR A CA 1
ATOM 1715 C C . TYR A 1 226 ? -21.895 -8.093 7.310 1.00 92.44 226 TYR A C 1
ATOM 1717 O O . TYR A 1 226 ? -22.954 -8.687 7.110 1.00 92.44 226 TYR A O 1
ATOM 1725 N N . ARG A 1 227 ? -20.839 -8.693 7.859 1.00 92.88 227 ARG A N 1
ATOM 1726 C CA . ARG A 1 227 ? -20.784 -10.121 8.208 1.00 92.88 227 ARG A CA 1
ATOM 1727 C C . ARG A 1 227 ? -21.380 -10.436 9.577 1.00 92.88 227 ARG A C 1
ATOM 1729 O O . ARG A 1 227 ? -21.868 -11.539 9.797 1.00 92.88 227 ARG A O 1
ATOM 1736 N N . GLU A 1 228 ? -21.417 -9.482 10.497 1.00 94.75 228 GLU A N 1
ATOM 1737 C CA . GLU A 1 228 ? -21.954 -9.724 11.839 1.00 94.75 228 GLU A CA 1
ATOM 1738 C C . GLU A 1 228 ? -22.884 -8.597 12.288 1.00 94.75 228 GLU A C 1
ATOM 1740 O O . GLU A 1 228 ? -22.573 -7.409 12.173 1.00 94.75 228 GLU A O 1
ATOM 1745 N N . VAL A 1 229 ? -24.032 -8.991 12.846 1.00 97.00 229 VAL A N 1
ATOM 1746 C CA . VAL A 1 229 ? -24.849 -8.123 13.698 1.00 97.00 229 VAL A CA 1
ATOM 1747 C C . VAL A 1 229 ? -24.358 -8.290 15.132 1.00 97.00 229 VAL A C 1
ATOM 1749 O O . VAL A 1 229 ? -24.644 -9.297 15.780 1.00 97.00 229 VAL A O 1
ATOM 1752 N N . LYS A 1 230 ? -23.614 -7.309 15.639 1.00 95.50 230 LYS A N 1
ATOM 1753 C CA . LYS A 1 230 ? -22.921 -7.429 16.925 1.00 95.50 230 LYS A CA 1
ATOM 1754 C C . LYS A 1 230 ? -23.835 -7.226 18.129 1.00 95.50 230 LYS A C 1
ATOM 1756 O O . LYS A 1 230 ? -23.732 -7.945 19.114 1.00 95.50 230 LYS A O 1
ATOM 1761 N N . ALA A 1 231 ? -24.716 -6.236 18.046 1.00 96.12 231 ALA A N 1
ATOM 1762 C CA . ALA A 1 231 ? -25.637 -5.868 19.114 1.00 96.12 231 ALA A CA 1
ATOM 1763 C C . ALA A 1 231 ? -26.918 -5.280 18.520 1.00 96.12 231 ALA A C 1
ATOM 1765 O O . ALA A 1 231 ? -26.877 -4.639 17.466 1.00 96.12 231 ALA A O 1
ATOM 1766 N N . ILE A 1 232 ? -28.040 -5.477 19.210 1.00 97.06 232 ILE A N 1
ATOM 1767 C CA . ILE A 1 232 ? -29.334 -4.894 18.854 1.00 97.06 232 ILE A CA 1
ATOM 1768 C C . ILE A 1 232 ? -30.037 -4.382 20.107 1.00 97.06 232 ILE A C 1
ATOM 1770 O O . ILE A 1 232 ? -29.882 -4.971 21.174 1.00 97.06 232 ILE A O 1
ATOM 1774 N N . ASP A 1 233 ? -30.823 -3.319 19.968 1.00 95.69 233 ASP A N 1
ATOM 1775 C CA . ASP A 1 233 ? -31.691 -2.830 21.041 1.00 95.69 233 ASP A CA 1
ATOM 1776 C C . ASP A 1 233 ? -32.959 -2.174 20.476 1.00 95.69 233 ASP A C 1
ATOM 1778 O O . ASP A 1 233 ? -32.974 -1.692 19.338 1.00 95.69 233 ASP A O 1
ATOM 1782 N N . LEU A 1 234 ? -34.031 -2.165 21.268 1.00 93.38 234 LEU A N 1
ATOM 1783 C CA . LEU A 1 234 ? -35.324 -1.591 20.899 1.00 93.38 234 LEU A CA 1
ATOM 1784 C C . LEU A 1 234 ? -35.515 -0.218 21.543 1.00 93.38 234 LEU A C 1
ATOM 1786 O O . LEU A 1 234 ? -35.471 -0.060 22.762 1.00 93.38 234 LEU A O 1
ATOM 1790 N N . ALA A 1 235 ? -35.803 0.781 20.715 1.00 91.94 235 ALA A N 1
ATOM 1791 C CA . ALA A 1 235 ? -36.221 2.093 21.182 1.00 91.94 235 ALA A CA 1
ATOM 1792 C C . ALA A 1 235 ? -37.684 2.076 21.659 1.00 91.94 235 ALA A C 1
ATOM 1794 O O . ALA A 1 235 ? -38.493 1.239 21.257 1.00 91.94 235 ALA A O 1
ATOM 1795 N N . ALA A 1 236 ? -38.049 3.049 22.499 1.00 87.56 236 ALA A N 1
ATOM 1796 C CA . ALA A 1 236 ? -39.403 3.167 23.050 1.00 87.56 236 ALA A CA 1
ATOM 1797 C C . ALA A 1 236 ? -40.489 3.403 21.979 1.00 87.56 236 ALA A C 1
ATOM 1799 O O . ALA A 1 236 ? -41.658 3.112 22.219 1.00 87.56 236 ALA A O 1
ATOM 1800 N N . ASP A 1 237 ? -40.109 3.912 20.803 1.00 88.38 237 ASP A N 1
ATOM 1801 C CA . ASP A 1 237 ? -40.990 4.090 19.642 1.00 88.38 237 ASP A CA 1
ATOM 1802 C C . ASP A 1 237 ? -41.194 2.794 18.825 1.00 88.38 237 ASP A C 1
ATOM 1804 O O . ASP A 1 237 ? -41.920 2.800 17.831 1.00 88.38 237 ASP A O 1
ATOM 1808 N N . GLY A 1 238 ? -40.564 1.688 19.238 1.00 89.38 238 GLY A N 1
ATOM 1809 C CA . GLY A 1 238 ? -40.595 0.392 18.561 1.00 89.38 238 GLY A CA 1
ATOM 1810 C C . GLY A 1 238 ? -39.546 0.223 17.458 1.00 89.38 238 GLY A C 1
ATOM 1811 O O . GLY A 1 238 ? -39.536 -0.815 16.801 1.00 89.38 238 GLY A O 1
ATOM 1812 N N . SER A 1 239 ? -38.676 1.210 17.225 1.00 93.19 239 SER A N 1
ATOM 1813 C CA . SER A 1 239 ? -37.590 1.084 16.248 1.00 93.19 239 SER A CA 1
ATOM 1814 C C . SER A 1 239 ? -36.493 0.161 16.768 1.00 93.19 239 SER A C 1
ATOM 1816 O O . SER A 1 239 ? -36.049 0.295 17.909 1.00 93.19 239 SER A O 1
ATOM 1818 N N . LEU A 1 240 ? -35.998 -0.723 15.908 1.00 95.88 240 LEU A N 1
ATOM 1819 C CA . LEU A 1 240 ? -34.869 -1.597 16.201 1.00 95.88 240 LEU A CA 1
ATOM 1820 C C . LEU A 1 240 ? -33.570 -0.937 15.738 1.00 95.88 240 LEU A C 1
ATOM 1822 O O . LEU A 1 240 ? -33.432 -0.570 14.574 1.00 95.88 240 LEU A O 1
ATOM 1826 N N . TRP A 1 241 ? -32.596 -0.824 16.627 1.00 96.88 241 TRP A N 1
ATOM 1827 C CA . TRP A 1 241 ? -31.251 -0.365 16.298 1.00 96.88 241 TRP A CA 1
ATOM 1828 C C . TRP A 1 241 ? -30.305 -1.552 16.240 1.00 96.88 241 TRP A C 1
ATOM 1830 O O . TRP A 1 241 ? -30.368 -2.426 17.101 1.00 96.88 241 TRP A O 1
ATOM 1840 N N . ALA A 1 242 ? -29.421 -1.578 15.244 1.00 97.50 242 ALA A N 1
ATOM 1841 C CA . ALA A 1 242 ? -28.464 -2.661 15.072 1.00 97.50 242 ALA A CA 1
ATOM 1842 C C . ALA A 1 242 ? -27.054 -2.144 14.780 1.00 97.50 242 ALA A C 1
ATOM 1844 O O . ALA A 1 242 ? -26.847 -1.301 13.904 1.00 97.50 242 ALA A O 1
ATOM 1845 N N . ALA A 1 243 ? -26.091 -2.694 15.516 1.00 96.94 243 ALA A N 1
ATOM 1846 C CA . ALA A 1 243 ? -24.660 -2.519 15.324 1.00 96.94 243 ALA A CA 1
ATOM 1847 C C . ALA A 1 243 ? -24.135 -3.598 14.369 1.00 96.94 243 ALA A C 1
ATOM 1849 O O . ALA A 1 243 ? -24.297 -4.791 14.622 1.00 96.94 243 ALA A O 1
ATOM 1850 N N . LEU A 1 244 ? -23.503 -3.172 13.281 1.00 95.94 244 LEU A N 1
ATOM 1851 C CA . LEU A 1 244 ? -23.010 -4.021 12.200 1.00 95.94 244 LEU A CA 1
ATOM 1852 C C . LEU A 1 244 ? -21.486 -3.909 12.113 1.00 95.94 244 LEU A C 1
ATOM 1854 O O . LEU A 1 244 ? -20.949 -2.798 12.185 1.00 95.94 244 LEU A O 1
ATOM 1858 N N . VAL A 1 245 ? -20.792 -5.033 11.937 1.00 94.12 245 VAL A N 1
ATOM 1859 C CA . VAL A 1 245 ? -19.322 -5.080 11.846 1.00 94.12 245 VAL A CA 1
ATOM 1860 C C . VAL A 1 245 ? -18.845 -5.978 10.711 1.00 94.12 245 VAL A C 1
ATOM 1862 O O . VAL A 1 245 ? -19.532 -6.925 10.329 1.00 94.12 245 VAL A O 1
ATOM 1865 N N . ASP A 1 246 ? -17.654 -5.660 10.201 1.00 89.50 246 ASP A N 1
ATOM 1866 C CA . ASP A 1 246 ? -16.944 -6.401 9.149 1.00 89.50 246 ASP A CA 1
ATOM 1867 C C . ASP A 1 246 ? -17.674 -6.378 7.788 1.00 89.50 246 ASP A C 1
ATOM 1869 O O . ASP A 1 246 ? -18.500 -7.233 7.474 1.00 89.50 246 ASP A O 1
ATOM 1873 N N . GLY A 1 247 ? -17.433 -5.325 6.996 1.00 85.62 247 GLY A N 1
ATOM 1874 C CA . GLY A 1 247 ? -18.076 -5.117 5.692 1.00 85.62 247 GLY A CA 1
ATOM 1875 C C . GLY A 1 247 ? -17.683 -6.174 4.651 1.00 85.62 247 GLY A C 1
ATOM 1876 O O . GLY A 1 247 ? -16.510 -6.510 4.515 1.00 85.62 247 GLY A O 1
ATOM 1877 N N . LYS A 1 248 ? -18.661 -6.672 3.888 1.00 83.56 248 LYS A N 1
ATOM 1878 C CA . LYS A 1 248 ? -18.475 -7.651 2.803 1.00 83.56 248 LYS A CA 1
ATOM 1879 C C . LYS A 1 248 ? -17.837 -7.002 1.568 1.00 83.56 248 LYS A C 1
ATOM 1881 O O . LYS A 1 248 ? -18.130 -5.847 1.239 1.00 83.56 248 LYS A O 1
ATOM 1886 N N . GLU A 1 249 ? -17.014 -7.758 0.841 1.00 70.25 249 GLU A N 1
ATOM 1887 C CA . GLU A 1 249 ? -16.470 -7.309 -0.446 1.00 70.25 249 GLU A CA 1
ATOM 1888 C C . GLU A 1 249 ? -17.548 -7.315 -1.549 1.00 70.25 249 GLU A C 1
ATOM 1890 O O . GLU A 1 249 ? -18.516 -8.082 -1.522 1.00 70.25 249 GLU A O 1
ATOM 1895 N N . LEU A 1 250 ? -17.392 -6.440 -2.550 1.00 52.75 250 LEU A N 1
ATOM 1896 C CA . LEU A 1 250 ? -18.312 -6.331 -3.689 1.00 52.75 250 LEU A CA 1
ATOM 1897 C C . LEU A 1 250 ? -18.369 -7.656 -4.473 1.00 52.75 250 LEU A C 1
ATOM 1899 O O . LEU A 1 250 ? -17.436 -7.988 -5.197 1.00 52.75 250 LEU A O 1
ATOM 1903 N N . GLY A 1 251 ? -19.488 -8.379 -4.363 1.00 48.50 251 GLY A N 1
ATOM 1904 C CA . GLY A 1 251 ? -19.728 -9.654 -5.056 1.00 48.50 251 GLY A CA 1
ATOM 1905 C C . GLY A 1 251 ? -19.962 -10.849 -4.127 1.00 48.50 251 GLY A C 1
ATOM 1906 O O . GLY A 1 251 ? -20.439 -11.885 -4.591 1.00 48.50 251 GLY A O 1
ATOM 1907 N N . GLU A 1 252 ? -19.709 -10.706 -2.822 1.00 51.94 252 GLU A N 1
ATOM 1908 C CA . GLU A 1 252 ? -20.082 -11.711 -1.822 1.00 51.94 252 GLU A CA 1
ATOM 1909 C C . GLU A 1 252 ? -21.605 -11.689 -1.610 1.00 51.94 252 GLU A C 1
ATOM 1911 O O . GLU A 1 252 ? -22.142 -10.875 -0.859 1.00 51.94 252 GLU A O 1
ATOM 1916 N N . SER A 1 253 ? -22.322 -12.575 -2.303 1.00 50.00 253 SER A N 1
ATOM 1917 C CA . SER A 1 253 ? -23.750 -12.816 -2.068 1.00 50.00 253 SER A CA 1
ATOM 1918 C C . SER A 1 253 ? -23.955 -14.150 -1.361 1.00 50.00 253 SER A C 1
ATOM 1920 O O . SER A 1 253 ? -23.188 -15.098 -1.539 1.00 50.00 253 SER A O 1
ATOM 1922 N N . ARG A 1 254 ? -24.997 -14.212 -0.528 1.00 45.12 254 ARG A N 1
ATOM 1923 C CA . ARG A 1 254 ? -25.384 -15.425 0.190 1.00 45.12 254 ARG A CA 1
ATOM 1924 C C . ARG A 1 254 ? -25.652 -16.565 -0.811 1.00 45.12 254 ARG A C 1
ATOM 1926 O O . ARG A 1 254 ? -26.416 -16.353 -1.756 1.00 45.12 254 ARG A O 1
ATOM 1933 N N . PRO A 1 255 ? -25.111 -17.780 -0.602 1.00 38.91 255 PRO A N 1
ATOM 1934 C CA . PRO A 1 255 ? -25.502 -18.929 -1.405 1.00 38.91 255 PRO A CA 1
ATOM 1935 C C . PRO A 1 255 ? -27.005 -19.192 -1.249 1.00 38.91 255 PRO A C 1
ATOM 1937 O O . PRO A 1 255 ? -27.536 -19.221 -0.134 1.00 38.91 255 PRO A O 1
ATOM 1940 N N . ALA A 1 256 ? -27.701 -19.365 -2.374 1.00 33.16 256 ALA A N 1
ATOM 1941 C CA . ALA A 1 256 ? -29.121 -19.694 -2.370 1.00 33.16 256 ALA A CA 1
ATOM 1942 C C . ALA A 1 256 ? -29.372 -21.002 -1.586 1.00 33.16 256 ALA A C 1
ATOM 1944 O O . ALA A 1 256 ? -28.524 -21.900 -1.620 1.00 33.16 256 ALA A O 1
ATOM 1945 N N . PRO A 1 257 ? -30.522 -21.150 -0.899 1.00 33.81 257 PRO A N 1
ATOM 1946 C CA . PRO A 1 257 ? -30.870 -22.405 -0.242 1.00 33.81 257 PRO A CA 1
ATOM 1947 C C . PRO A 1 257 ? -30.850 -23.552 -1.260 1.00 33.81 257 PRO A C 1
ATOM 1949 O O . PRO A 1 257 ? -31.519 -23.479 -2.292 1.00 33.81 257 PRO A O 1
ATOM 1952 N N . VAL A 1 258 ? -30.086 -24.608 -0.978 1.00 30.73 258 VAL A N 1
ATOM 1953 C CA . VAL A 1 258 ? -30.025 -25.794 -1.840 1.00 30.73 258 VAL A CA 1
ATOM 1954 C C . VAL A 1 258 ? -31.353 -26.542 -1.730 1.00 30.73 258 VAL A C 1
ATOM 1956 O O . VAL A 1 258 ? -31.649 -27.165 -0.713 1.00 30.73 258 VAL A O 1
ATOM 1959 N N . VAL A 1 259 ? -32.164 -26.484 -2.786 1.00 31.06 259 VAL A N 1
ATOM 1960 C CA . VAL A 1 259 ? -33.285 -27.411 -2.987 1.00 31.06 259 VAL A CA 1
ATOM 1961 C C . VAL A 1 259 ? -32.693 -28.723 -3.520 1.00 31.06 259 VAL A C 1
ATOM 1963 O O . VAL A 1 259 ? -31.924 -28.668 -4.481 1.00 31.06 259 VAL A O 1
ATOM 1966 N N . PRO A 1 260 ? -33.000 -29.905 -2.953 1.00 30.03 260 PRO A N 1
ATOM 1967 C CA . PRO A 1 260 ? -32.463 -31.159 -3.467 1.00 30.03 260 PRO A CA 1
ATOM 1968 C C . PRO A 1 260 ? -33.113 -31.482 -4.819 1.00 30.03 260 PRO A C 1
ATOM 1970 O O . PRO A 1 260 ? -34.249 -31.951 -4.887 1.00 30.03 260 PRO A O 1
ATOM 1973 N N . SER A 1 261 ? -32.404 -31.209 -5.913 1.00 31.45 261 SER A N 1
ATOM 1974 C CA . SER A 1 261 ? -32.815 -31.585 -7.266 1.00 31.45 261 SER A CA 1
ATOM 1975 C C . SER A 1 261 ? -32.290 -32.972 -7.626 1.00 31.45 261 SER A C 1
ATOM 1977 O O . SER A 1 261 ? -31.094 -33.251 -7.534 1.00 31.45 261 SER A O 1
ATOM 1979 N N . GLY A 1 262 ? -33.220 -33.833 -8.040 1.00 29.50 262 GLY A N 1
ATOM 1980 C CA . GLY A 1 262 ? -32.962 -35.179 -8.527 1.00 29.50 262 GLY A CA 1
ATOM 1981 C C . GLY A 1 262 ? -32.092 -35.247 -9.787 1.00 29.50 262 GLY A C 1
ATOM 1982 O O . GLY A 1 262 ? -31.864 -34.276 -10.501 1.00 29.50 262 GLY A O 1
ATOM 1983 N N . THR A 1 263 ? -31.625 -36.469 -10.008 1.00 32.09 263 THR A N 1
ATOM 1984 C CA . THR A 1 263 ? -30.813 -37.023 -11.100 1.00 32.09 263 THR A CA 1
ATOM 1985 C C . THR A 1 263 ? -31.038 -36.448 -12.508 1.00 32.09 263 THR A C 1
ATOM 1987 O O . THR A 1 263 ? -32.164 -36.488 -13.002 1.00 32.09 263 THR A O 1
ATOM 1990 N N . GLY A 1 264 ? -29.948 -36.113 -13.223 1.00 28.98 264 GLY A N 1
ATOM 1991 C CA . GLY A 1 264 ? -29.934 -36.134 -14.697 1.00 28.98 264 GLY A CA 1
ATOM 1992 C C . GLY A 1 264 ? -28.892 -35.264 -15.426 1.00 28.98 264 GLY A C 1
ATOM 1993 O O . GLY A 1 264 ? -29.152 -34.095 -15.660 1.00 28.98 264 GLY A O 1
ATOM 1994 N N . ALA A 1 265 ? -27.818 -35.917 -15.903 1.00 28.39 265 ALA A N 1
ATOM 1995 C CA . ALA A 1 265 ? -26.937 -35.596 -17.052 1.00 28.39 265 ALA A CA 1
ATOM 1996 C C . ALA A 1 265 ? -25.929 -34.405 -16.990 1.00 28.39 265 ALA A C 1
ATOM 1998 O O . ALA A 1 265 ? -26.207 -33.376 -16.383 1.00 28.39 265 ALA A O 1
ATOM 1999 N N . PRO A 1 266 ? -24.731 -34.546 -17.618 1.00 31.86 266 PRO A N 1
ATOM 2000 C CA . PRO A 1 266 ? -23.616 -33.601 -17.488 1.00 31.86 266 PRO A CA 1
ATOM 2001 C C . PRO A 1 266 ? -23.716 -32.410 -18.465 1.00 31.86 266 PRO A C 1
ATOM 2003 O O . PRO A 1 266 ? -24.301 -32.554 -19.542 1.00 31.86 266 PRO A O 1
ATOM 2006 N N . PRO A 1 267 ? -23.118 -31.245 -18.140 1.00 34.00 267 PRO A N 1
ATOM 2007 C CA . PRO A 1 267 ? -23.235 -30.045 -18.959 1.00 34.00 267 PRO A CA 1
ATOM 2008 C C . PRO A 1 267 ? -22.238 -30.028 -20.127 1.00 34.00 267 PRO A C 1
ATOM 2010 O O . PRO A 1 267 ? -21.053 -30.326 -19.978 1.00 34.00 267 PRO A O 1
ATOM 2013 N N . VAL A 1 268 ? -22.744 -29.622 -21.292 1.00 30.73 268 VAL A N 1
ATOM 2014 C CA . VAL A 1 268 ? -21.969 -29.192 -22.461 1.00 30.73 268 VAL A CA 1
ATOM 2015 C C . VAL A 1 268 ? -21.586 -27.728 -22.239 1.00 30.73 268 VAL A C 1
ATOM 2017 O O . VAL A 1 268 ? -22.437 -26.913 -21.893 1.00 30.73 268 VAL A O 1
ATOM 2020 N N . GLY A 1 269 ? -20.298 -27.412 -22.377 1.00 30.38 269 GLY A N 1
ATOM 2021 C CA . GLY A 1 269 ? -19.765 -26.073 -22.144 1.00 30.38 269 GLY A CA 1
ATOM 2022 C C . GLY A 1 269 ? -20.112 -25.099 -23.268 1.00 30.38 269 GLY A C 1
ATOM 2023 O O . GLY A 1 269 ? -19.817 -25.365 -24.431 1.00 30.38 269 GLY A O 1
ATOM 2024 N N . GLU A 1 270 ? -20.665 -23.946 -22.898 1.00 24.59 270 GLU A N 1
ATOM 2025 C CA . GLU A 1 270 ? -20.819 -22.791 -23.778 1.00 24.59 270 GLU A CA 1
ATOM 2026 C C . GLU A 1 270 ? -20.262 -21.555 -23.053 1.00 24.59 270 GLU A C 1
ATOM 2028 O O . GLU A 1 270 ? -20.816 -21.066 -22.068 1.00 24.59 270 GLU A O 1
ATOM 2033 N N . VAL A 1 271 ? -19.088 -21.101 -23.495 1.00 27.33 271 VAL A N 1
ATOM 2034 C CA . VAL A 1 271 ? -18.396 -19.912 -22.985 1.00 27.33 271 VAL A CA 1
ATOM 2035 C C . VAL A 1 271 ? -18.854 -18.725 -23.827 1.00 27.33 271 VAL A C 1
ATOM 2037 O O . VAL A 1 271 ? -18.443 -18.592 -24.976 1.00 27.33 271 VAL A O 1
ATOM 2040 N N . THR A 1 272 ? -19.693 -17.854 -23.261 1.00 23.72 272 THR A N 1
ATOM 2041 C CA . THR A 1 272 ? -20.047 -16.568 -23.883 1.00 23.72 272 THR A CA 1
ATOM 2042 C C . THR A 1 272 ? -19.259 -15.453 -23.199 1.00 23.72 272 THR A C 1
ATOM 2044 O O . THR A 1 272 ? -19.587 -15.031 -22.093 1.00 23.72 272 THR A O 1
ATOM 2047 N N . VAL A 1 273 ? -18.196 -14.984 -23.854 1.00 26.36 273 VAL A N 1
ATOM 2048 C CA . VAL A 1 273 ? -17.463 -13.768 -23.475 1.00 26.36 273 VAL A CA 1
ATOM 2049 C C . VAL A 1 273 ? -18.249 -12.570 -24.008 1.00 26.36 273 VAL A C 1
ATOM 2051 O O . VAL A 1 273 ? -18.384 -12.415 -25.218 1.00 26.36 273 VAL A O 1
ATOM 2054 N N . THR A 1 274 ? -18.786 -11.734 -23.118 1.00 23.12 274 THR A N 1
ATOM 2055 C CA . THR A 1 274 ? -19.414 -10.458 -23.499 1.00 23.12 274 THR A CA 1
ATOM 2056 C C . THR A 1 274 ? -18.414 -9.330 -23.254 1.00 23.12 274 THR A C 1
ATOM 2058 O O . THR A 1 274 ? -18.196 -8.924 -22.116 1.00 23.12 274 THR A O 1
ATOM 2061 N N . GLU A 1 275 ? -17.787 -8.843 -24.326 1.00 25.78 275 GLU A N 1
ATOM 2062 C CA . GLU A 1 275 ? -16.992 -7.612 -24.325 1.00 25.78 275 GLU A CA 1
ATOM 2063 C C . GLU A 1 275 ? -17.922 -6.390 -24.387 1.00 25.78 275 GLU A C 1
ATOM 2065 O O . GLU A 1 275 ? -18.694 -6.217 -25.331 1.00 25.78 275 GLU A O 1
ATOM 2070 N N . SER A 1 276 ? -17.849 -5.517 -23.384 1.00 25.64 276 SER A N 1
ATOM 2071 C CA . SER A 1 276 ? -18.546 -4.230 -23.363 1.00 25.64 276 SER A CA 1
ATOM 2072 C C . SER A 1 276 ? -17.685 -3.133 -24.000 1.00 25.64 276 SER A C 1
ATOM 2074 O O . SER A 1 276 ? -16.691 -2.703 -23.415 1.00 25.64 276 SER A O 1
ATOM 2076 N N . PHE A 1 277 ? -18.096 -2.643 -25.173 1.00 26.72 277 PHE A N 1
ATOM 2077 C CA . PHE A 1 277 ? -17.574 -1.427 -25.805 1.00 26.72 277 PHE A CA 1
ATOM 2078 C C . PHE A 1 277 ? -18.433 -0.212 -25.414 1.00 26.72 277 PHE A C 1
ATOM 2080 O O . PHE A 1 277 ? -19.625 -0.173 -25.711 1.00 26.72 277 PHE A O 1
ATOM 2087 N N . SER A 1 278 ? -17.824 0.806 -24.797 1.00 25.61 278 SER A N 1
ATOM 2088 C CA . SER A 1 278 ? -18.453 2.118 -24.575 1.00 25.61 278 SER A CA 1
ATOM 2089 C C . SER A 1 278 ? -18.158 3.057 -25.747 1.00 25.61 278 SER A C 1
ATOM 2091 O O . SER A 1 278 ? -17.011 3.442 -25.966 1.00 25.61 278 SER A O 1
ATOM 2093 N N . LEU A 1 279 ? -19.200 3.455 -26.482 1.00 27.78 279 LEU A N 1
ATOM 2094 C CA . LEU A 1 279 ? -19.153 4.511 -27.499 1.00 27.78 279 LEU A CA 1
ATOM 2095 C C . LEU A 1 279 ? -19.594 5.848 -26.886 1.00 27.78 279 LEU A C 1
ATOM 2097 O O . LEU A 1 279 ? -20.686 5.958 -26.332 1.00 27.78 279 LEU A O 1
ATOM 2101 N N . ALA A 1 280 ? -18.746 6.870 -27.004 1.00 26.66 280 ALA A N 1
ATOM 2102 C CA . ALA A 1 280 ? -19.049 8.239 -26.597 1.00 26.66 280 ALA A CA 1
ATOM 2103 C C . ALA A 1 280 ? -19.971 8.929 -27.622 1.00 26.66 280 ALA A C 1
ATOM 2105 O O . ALA A 1 280 ? -19.621 9.044 -28.797 1.00 26.66 280 ALA A O 1
ATOM 2106 N N . GLY A 1 281 ? -21.135 9.402 -27.166 1.00 31.02 281 GLY A N 1
ATOM 2107 C CA . GLY A 1 281 ? -22.043 10.287 -27.908 1.00 31.02 281 GLY A CA 1
ATOM 2108 C C . GLY A 1 281 ? -21.896 11.767 -27.494 1.00 31.02 281 GLY A C 1
ATOM 2109 O O . GLY A 1 281 ? -21.343 12.045 -26.430 1.00 31.02 281 GLY A O 1
ATOM 2110 N N . PRO A 1 282 ? -22.355 12.723 -28.328 1.00 32.44 282 PRO A N 1
ATOM 2111 C CA . PRO A 1 282 ? -22.026 14.151 -28.221 1.00 32.44 282 PRO A CA 1
ATOM 2112 C C . PRO A 1 282 ? -22.801 14.896 -27.110 1.00 32.44 282 PRO A C 1
ATOM 2114 O O . PRO A 1 282 ? -23.865 14.437 -26.691 1.00 32.44 282 PRO A O 1
ATOM 2117 N N . PRO A 1 283 ? -22.311 16.068 -26.648 1.00 29.95 283 PRO A N 1
ATOM 2118 C CA . PRO A 1 283 ? -22.909 16.798 -25.532 1.00 29.95 283 PRO A CA 1
ATOM 2119 C C . PRO A 1 283 ? -24.127 17.635 -25.962 1.00 29.95 283 PRO A C 1
ATOM 2121 O O . PRO A 1 283 ? -24.077 18.371 -26.948 1.00 29.95 283 PRO A O 1
ATOM 2124 N N . ALA A 1 284 ? -25.204 17.558 -25.176 1.00 30.03 284 ALA A N 1
ATOM 2125 C CA . ALA A 1 284 ? -26.366 18.449 -25.234 1.00 30.03 284 ALA A CA 1
ATOM 2126 C C . ALA A 1 284 ? -26.243 19.580 -24.178 1.00 30.03 284 ALA A C 1
ATOM 2128 O O . ALA A 1 284 ? -25.492 19.427 -23.212 1.00 30.03 284 ALA A O 1
ATOM 2129 N N . PRO A 1 285 ? -26.918 20.734 -24.365 1.00 29.42 285 PRO A N 1
ATOM 2130 C CA . PRO A 1 285 ? -26.533 22.005 -23.751 1.00 29.42 285 PRO A CA 1
ATOM 2131 C C . PRO A 1 285 ? -27.039 22.204 -22.314 1.00 29.42 285 PRO A C 1
ATOM 2133 O O . PRO A 1 285 ? -27.977 21.561 -21.850 1.00 29.42 285 PRO A O 1
ATOM 2136 N N . ALA A 1 286 ? -26.379 23.143 -21.632 1.00 31.58 286 ALA A N 1
ATOM 2137 C CA . ALA A 1 286 ? -26.481 23.458 -20.212 1.00 31.58 286 ALA A CA 1
ATOM 2138 C C . ALA A 1 286 ? -27.880 23.890 -19.725 1.00 31.58 286 ALA A C 1
ATOM 2140 O O . ALA A 1 286 ? -28.517 24.756 -20.324 1.00 31.58 286 ALA A O 1
ATOM 2141 N N . ALA A 1 287 ? -28.274 23.372 -18.555 1.00 28.05 287 ALA A N 1
ATOM 2142 C CA . ALA A 1 287 ? -29.347 23.895 -17.708 1.00 28.05 287 ALA A CA 1
ATOM 2143 C C . ALA A 1 287 ? -28.882 23.984 -16.236 1.00 28.05 287 ALA A C 1
ATOM 2145 O O . ALA A 1 287 ? -28.081 23.175 -15.770 1.00 28.05 287 ALA A O 1
ATOM 2146 N N . SER A 1 288 ? -29.356 25.024 -15.547 1.00 26.73 288 SER A N 1
ATOM 2147 C CA . SER A 1 288 ? -28.979 25.519 -14.209 1.00 26.73 288 SER A CA 1
ATOM 2148 C C . SER A 1 288 ? -29.355 24.578 -13.034 1.00 26.73 288 SER A C 1
ATOM 2150 O O . SER A 1 288 ? -30.093 23.614 -13.231 1.00 26.73 288 SER A O 1
ATOM 2152 N N . PRO A 1 289 ? -28.836 24.812 -11.805 1.00 31.25 289 PRO A N 1
ATOM 2153 C CA . PRO A 1 289 ? -28.573 23.760 -10.827 1.00 31.25 289 PRO A CA 1
ATOM 2154 C C . PRO A 1 289 ? -29.821 23.344 -10.042 1.00 31.25 289 PRO A C 1
ATOM 2156 O O . PRO A 1 289 ? -30.471 24.162 -9.394 1.00 31.25 289 PRO A O 1
ATOM 2159 N N . SER A 1 290 ? -30.109 22.045 -10.046 1.00 27.47 290 SER A N 1
ATOM 2160 C CA . SER A 1 290 ? -30.978 21.383 -9.065 1.00 27.47 290 SER A CA 1
ATOM 2161 C C . SER A 1 290 ? -30.111 20.788 -7.940 1.00 27.47 290 SER A C 1
ATOM 2163 O O . SER A 1 290 ? -28.944 20.465 -8.186 1.00 27.47 290 SER A O 1
ATOM 2165 N N . PRO A 1 291 ? -30.631 20.660 -6.704 1.00 28.73 291 PRO A N 1
ATOM 2166 C CA . PRO A 1 291 ? -29.870 20.129 -5.575 1.00 28.73 291 PRO A CA 1
ATOM 2167 C C . PRO A 1 291 ? -29.388 18.709 -5.889 1.00 28.73 291 PRO A C 1
ATOM 2169 O O . PRO A 1 291 ? -30.149 17.884 -6.396 1.00 28.73 291 PRO A O 1
ATOM 2172 N N . ARG A 1 292 ? -28.101 18.454 -5.628 1.00 27.84 292 ARG A N 1
ATOM 2173 C CA . ARG A 1 292 ? -27.447 17.170 -5.911 1.00 27.84 292 ARG A CA 1
ATOM 2174 C C . ARG A 1 292 ? -28.253 16.019 -5.287 1.00 27.84 292 ARG A C 1
ATOM 2176 O O . ARG A 1 292 ? -28.515 16.080 -4.085 1.00 27.84 292 ARG A O 1
ATOM 2183 N N . PRO A 1 293 ? -28.595 14.963 -6.045 1.00 27.12 293 PRO A N 1
ATOM 2184 C CA . PRO A 1 293 ? -29.013 13.705 -5.449 1.00 27.12 293 PRO A CA 1
ATOM 2185 C C . PRO A 1 293 ? -27.859 13.172 -4.598 1.00 27.12 293 PRO A C 1
ATOM 2187 O O . PRO A 1 293 ? -26.704 13.197 -5.025 1.00 27.12 293 PRO A O 1
ATOM 2190 N N . ILE A 1 294 ? -28.178 12.727 -3.387 1.00 31.69 294 ILE A N 1
ATOM 2191 C CA . ILE A 1 294 ? -27.257 12.022 -2.497 1.00 31.69 294 ILE A CA 1
ATOM 2192 C C . ILE A 1 294 ? -26.753 10.781 -3.253 1.00 31.69 294 ILE A C 1
ATOM 2194 O O . ILE A 1 294 ? -27.559 9.940 -3.651 1.00 31.69 294 ILE A O 1
ATOM 2198 N N . GLU A 1 295 ? -25.442 10.686 -3.491 1.00 26.12 295 GLU A N 1
ATOM 2199 C CA . GLU A 1 295 ? -24.821 9.464 -4.018 1.00 26.12 295 GLU A CA 1
ATOM 2200 C C . GLU A 1 295 ? -25.114 8.290 -3.064 1.00 26.12 295 GLU A C 1
ATOM 2202 O O . GLU A 1 295 ? -24.968 8.453 -1.848 1.00 26.12 295 GLU A O 1
ATOM 2207 N N . PRO A 1 296 ? -25.495 7.098 -3.558 1.00 29.31 296 PRO A N 1
ATOM 2208 C CA . PRO A 1 296 ? -25.563 5.920 -2.705 1.00 29.31 296 PRO A CA 1
ATOM 2209 C C . PRO A 1 296 ? -24.154 5.582 -2.189 1.00 29.31 296 PRO A C 1
ATOM 2211 O O . PRO A 1 296 ? -23.211 5.429 -2.969 1.00 29.31 296 PRO A O 1
ATOM 2214 N N . LEU A 1 297 ? -24.017 5.505 -0.859 1.00 37.91 297 LEU A N 1
ATOM 2215 C CA . LEU A 1 297 ? -22.772 5.196 -0.152 1.00 37.91 297 LEU A CA 1
ATOM 2216 C C . LEU A 1 297 ? -22.143 3.897 -0.685 1.00 37.91 297 LEU A C 1
ATOM 2218 O O . LEU A 1 297 ? -22.778 2.844 -0.706 1.00 37.91 297 LEU A O 1
ATOM 2222 N N . ARG A 1 298 ? -20.860 3.963 -1.054 1.00 36.91 298 ARG A N 1
ATOM 2223 C CA . ARG A 1 298 ? -20.017 2.796 -1.347 1.00 36.91 298 ARG A CA 1
ATOM 2224 C C . ARG A 1 298 ? -19.736 2.051 -0.032 1.00 36.91 298 ARG A C 1
ATOM 2226 O O . ARG A 1 298 ? -18.982 2.551 0.793 1.00 36.91 298 ARG A O 1
ATOM 2233 N N . THR A 1 299 ? -20.343 0.883 0.179 1.00 47.88 299 THR A N 1
ATOM 2234 C CA . THR A 1 299 ? -20.254 0.089 1.427 1.00 47.88 299 THR A CA 1
ATOM 2235 C C . THR A 1 299 ? -19.030 -0.832 1.519 1.00 47.88 299 THR A C 1
ATOM 2237 O O . THR A 1 299 ? -18.689 -1.268 2.613 1.00 47.88 299 THR A O 1
ATOM 2240 N N . GLY A 1 300 ? -18.325 -1.092 0.413 1.00 43.25 300 GLY A N 1
ATOM 2241 C CA . GLY A 1 300 ? -17.291 -2.139 0.317 1.00 43.25 300 GLY A CA 1
ATOM 2242 C C . GLY A 1 300 ? -15.959 -1.908 1.055 1.00 43.25 300 GLY A C 1
ATOM 2243 O O . GLY A 1 300 ? -14.992 -2.583 0.730 1.00 43.25 300 GLY A O 1
ATOM 2244 N N . SER A 1 301 ? -15.855 -0.955 1.991 1.00 56.03 301 SER A N 1
ATOM 2245 C CA . SER A 1 301 ? -14.619 -0.724 2.774 1.00 56.03 301 SER A CA 1
ATOM 2246 C C . SER A 1 301 ? -14.835 -0.339 4.243 1.00 56.03 301 SER A C 1
ATOM 2248 O O . SER A 1 301 ? -13.862 -0.060 4.946 1.00 56.03 301 SER A O 1
ATOM 2250 N N . ALA A 1 302 ? -16.083 -0.232 4.704 1.00 69.50 302 ALA A N 1
ATOM 2251 C CA . ALA A 1 302 ? -16.373 0.239 6.056 1.00 69.50 302 ALA A CA 1
ATOM 2252 C C . ALA A 1 302 ? -16.231 -0.895 7.078 1.00 69.50 302 ALA A C 1
ATOM 2254 O O . ALA A 1 302 ? -16.786 -1.976 6.898 1.00 69.50 302 ALA A O 1
ATOM 2255 N N . LYS A 1 303 ? -15.515 -0.632 8.177 1.00 83.25 303 LYS A N 1
ATOM 2256 C CA . LYS A 1 303 ? -15.304 -1.597 9.268 1.00 83.25 303 LYS A CA 1
ATOM 2257 C C . LYS A 1 303 ? -16.537 -1.766 10.154 1.00 83.25 303 LYS A C 1
ATOM 2259 O O . LYS A 1 303 ? -16.704 -2.820 10.763 1.00 83.25 303 LYS A O 1
ATOM 2264 N N . GLY A 1 304 ? -17.398 -0.749 10.222 1.00 91.75 304 GLY A N 1
ATOM 2265 C CA . GLY A 1 304 ? -18.601 -0.788 11.042 1.00 91.75 304 GLY A CA 1
ATOM 2266 C C . GLY A 1 304 ? -19.698 0.172 10.596 1.00 91.75 304 GLY A C 1
ATOM 2267 O O . GLY A 1 304 ? -19.429 1.192 9.952 1.00 91.75 304 GLY A O 1
ATOM 2268 N N . ALA A 1 305 ? -20.937 -0.154 10.958 1.00 94.75 305 ALA A N 1
ATOM 2269 C CA . ALA A 1 305 ? -22.112 0.675 10.718 1.00 94.75 305 ALA A CA 1
ATOM 2270 C C . ALA A 1 305 ? -23.179 0.519 11.802 1.00 94.75 305 ALA A C 1
ATOM 2272 O O . ALA A 1 305 ? -23.215 -0.465 12.537 1.00 94.75 305 ALA A O 1
ATOM 2273 N N . VAL A 1 306 ? -24.080 1.496 11.865 1.00 96.31 306 VAL A N 1
ATOM 2274 C CA . VAL A 1 306 ? -25.304 1.420 12.662 1.00 96.31 306 VAL A CA 1
ATOM 2275 C C . VAL A 1 306 ? -26.498 1.713 11.769 1.00 96.31 306 VAL A C 1
ATOM 2277 O O . VAL A 1 306 ? -26.539 2.742 11.083 1.00 96.31 306 VAL A O 1
ATOM 2280 N N . VAL A 1 307 ? -27.473 0.809 11.804 1.00 95.75 307 VAL A N 1
ATOM 2281 C CA . VAL A 1 307 ? -28.751 0.946 11.100 1.00 95.75 307 VAL A CA 1
ATOM 2282 C C . VAL A 1 307 ? -29.900 1.048 12.094 1.00 95.75 307 VAL A C 1
ATOM 2284 O O . VAL A 1 307 ? -29.850 0.477 13.187 1.00 95.75 307 VAL A O 1
ATOM 2287 N N . ARG A 1 308 ? -30.947 1.767 11.697 1.00 95.94 308 ARG A N 1
ATOM 2288 C CA . ARG A 1 308 ? -32.237 1.825 12.383 1.00 95.94 308 ARG A CA 1
ATOM 2289 C C . ARG A 1 308 ? -33.282 1.178 11.485 1.00 95.94 308 ARG A C 1
ATOM 2291 O O . ARG A 1 308 ? -33.420 1.565 10.332 1.00 95.94 308 ARG A O 1
ATOM 2298 N N . VAL A 1 309 ? -34.025 0.221 12.018 1.00 95.31 309 VAL A N 1
ATOM 2299 C CA . VAL A 1 309 ? -35.179 -0.395 11.367 1.00 95.31 309 VAL A CA 1
ATOM 2300 C C . VAL A 1 309 ? -36.435 0.156 12.027 1.00 95.31 309 VAL A C 1
ATOM 2302 O O . VAL A 1 309 ? -36.637 -0.014 13.231 1.00 95.31 309 VAL A O 1
ATOM 2305 N N . SER A 1 310 ? -37.268 0.858 11.267 1.00 92.06 310 SER A N 1
ATOM 2306 C CA . SER A 1 310 ? -38.528 1.400 11.772 1.00 92.06 310 SER A CA 1
ATOM 2307 C C . SER A 1 310 ? -39.526 0.274 12.106 1.00 92.06 310 SER A C 1
ATOM 2309 O O . SER A 1 310 ? -39.402 -0.838 11.581 1.00 92.06 310 SER A O 1
ATOM 2311 N N . PRO A 1 311 ? -40.577 0.539 12.907 1.00 87.25 311 PRO A N 1
ATOM 2312 C CA . PRO A 1 311 ? -41.635 -0.445 13.164 1.00 87.25 311 PRO A CA 1
ATOM 2313 C C . PRO A 1 311 ? -42.337 -0.956 11.893 1.00 87.25 311 PRO A C 1
ATOM 2315 O O . PRO A 1 311 ? -42.889 -2.057 11.884 1.00 87.25 311 PRO A O 1
ATOM 2318 N N . THR A 1 312 ? -42.326 -0.165 10.812 1.00 85.44 312 THR A N 1
ATOM 2319 C CA . THR A 1 312 ? -42.887 -0.540 9.504 1.00 85.44 312 THR A CA 1
ATOM 2320 C C . THR A 1 312 ? -41.922 -1.371 8.652 1.00 85.44 312 THR A C 1
ATOM 2322 O O . THR A 1 312 ? -42.345 -1.922 7.637 1.00 85.44 312 THR A O 1
ATOM 2325 N N . GLY A 1 313 ? -40.663 -1.526 9.081 1.00 84.31 313 GLY A N 1
ATOM 2326 C CA . GLY A 1 313 ? -39.632 -2.322 8.412 1.00 84.31 313 GLY A CA 1
ATOM 2327 C C . GLY A 1 313 ? -38.707 -1.530 7.485 1.00 84.31 313 GLY A C 1
ATOM 2328 O O . GLY A 1 313 ? -37.931 -2.139 6.753 1.00 84.31 313 GLY A O 1
ATOM 2329 N N . GLU A 1 314 ? -38.772 -0.198 7.490 1.00 91.06 314 GLU A N 1
ATOM 2330 C CA . GLU A 1 314 ? -37.855 0.644 6.711 1.00 91.06 314 GLU A CA 1
ATOM 2331 C C . GLU A 1 314 ? -36.474 0.660 7.369 1.00 91.06 314 GLU A C 1
ATOM 2333 O O . GLU A 1 314 ? -36.373 0.836 8.582 1.00 91.06 314 GLU A O 1
ATOM 2338 N N . VAL A 1 315 ? -35.416 0.473 6.578 1.00 93.25 315 VAL A N 1
ATOM 2339 C CA . VAL A 1 315 ? -34.034 0.411 7.072 1.00 93.25 315 VAL A CA 1
ATOM 2340 C C . VAL A 1 315 ? -33.291 1.693 6.709 1.00 93.25 315 VAL A C 1
ATOM 2342 O O . VAL A 1 315 ? -33.025 1.955 5.536 1.00 93.25 315 VAL A O 1
ATOM 2345 N N . ASP A 1 316 ? -32.898 2.449 7.728 1.00 92.19 316 ASP A N 1
ATOM 2346 C CA . ASP A 1 316 ? -32.100 3.663 7.618 1.00 92.19 316 ASP A CA 1
ATOM 2347 C C . ASP A 1 316 ? -30.657 3.408 8.060 1.00 92.19 316 ASP A C 1
ATOM 2349 O O . ASP A 1 316 ? -30.394 3.009 9.196 1.00 92.19 316 ASP A O 1
ATOM 2353 N N . LEU A 1 317 ? -29.694 3.709 7.187 1.00 93.12 317 LEU A N 1
ATOM 2354 C CA . LEU A 1 317 ? -28.283 3.783 7.564 1.00 93.12 317 LEU A CA 1
ATOM 2355 C C . LEU A 1 317 ? -28.015 5.107 8.289 1.00 93.12 317 LEU A C 1
ATOM 2357 O O . LEU A 1 317 ? -28.128 6.181 7.692 1.00 93.12 317 LEU A O 1
ATOM 2361 N N . VAL A 1 318 ? -27.657 5.029 9.572 1.00 93.25 318 VAL A N 1
ATOM 2362 C CA . VAL A 1 318 ? -27.497 6.208 10.441 1.00 93.25 318 VAL A CA 1
ATOM 2363 C C . VAL A 1 318 ? -26.034 6.620 10.565 1.00 93.25 318 VAL A C 1
ATOM 2365 O O . VAL A 1 318 ? -25.732 7.812 10.596 1.00 93.25 318 VAL A O 1
ATOM 2368 N N . TRP A 1 319 ? -25.119 5.652 10.620 1.00 93.38 319 TRP A N 1
ATOM 2369 C CA . TRP A 1 319 ? -23.695 5.914 10.817 1.00 93.38 319 TRP A CA 1
ATOM 2370 C C . TRP A 1 319 ? -22.824 4.826 10.185 1.00 93.38 319 TRP A C 1
ATOM 2372 O O . TRP A 1 319 ? -23.198 3.654 10.171 1.00 93.38 319 TRP A O 1
ATOM 2382 N N . THR A 1 320 ? -21.646 5.218 9.699 1.00 92.25 320 THR A N 1
ATOM 2383 C CA . THR A 1 320 ? -20.621 4.330 9.129 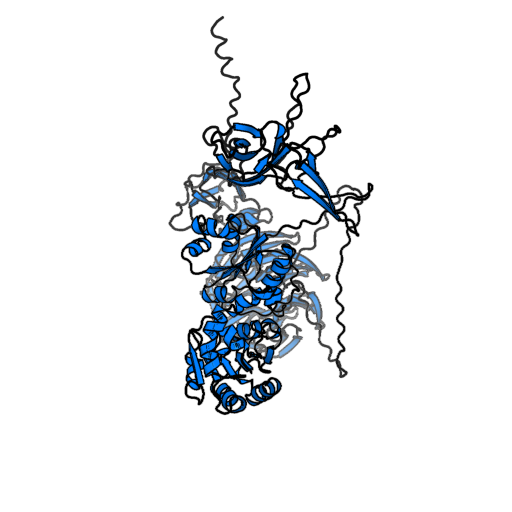1.00 92.25 320 THR A CA 1
ATOM 2384 C C . THR A 1 320 ? -19.233 4.788 9.552 1.00 92.25 320 THR A C 1
ATOM 2386 O O . THR A 1 320 ? -18.984 5.994 9.608 1.00 92.25 320 THR A O 1
ATOM 2389 N N . SER A 1 321 ? -18.305 3.852 9.748 1.00 89.31 321 SER A N 1
ATOM 2390 C CA . SER A 1 321 ? -16.897 4.165 9.992 1.00 89.31 321 SER A CA 1
ATOM 2391 C C . SER A 1 321 ? -15.948 3.164 9.338 1.00 89.31 321 SER A C 1
ATOM 2393 O O . SER A 1 321 ? -16.208 1.962 9.283 1.00 89.31 321 SER A O 1
ATOM 2395 N N . ASN A 1 322 ? -14.813 3.680 8.865 1.00 87.94 322 ASN A N 1
ATOM 2396 C CA . ASN A 1 322 ? -13.692 2.885 8.354 1.00 87.94 322 ASN A CA 1
ATOM 2397 C C . ASN A 1 322 ? -12.661 2.560 9.452 1.00 87.94 322 ASN A C 1
ATOM 2399 O O . ASN A 1 322 ? -11.740 1.780 9.222 1.00 87.94 322 ASN A O 1
ATOM 2403 N N . GLU A 1 323 ? -12.793 3.162 10.636 1.00 84.81 323 GLU A N 1
ATOM 2404 C CA . GLU A 1 323 ? -11.849 2.999 11.750 1.00 84.81 323 GLU A CA 1
ATOM 2405 C C . GLU A 1 323 ? -12.490 2.324 12.962 1.00 84.81 323 GLU A C 1
ATOM 2407 O O . GLU A 1 323 ? -11.886 1.450 13.582 1.00 84.81 323 GLU A O 1
ATOM 2412 N N . GLU A 1 324 ? -13.714 2.730 13.287 1.00 89.69 324 GLU A N 1
ATOM 2413 C CA . GLU A 1 324 ? -14.427 2.339 14.498 1.00 89.69 324 GLU A CA 1
ATOM 2414 C C . GLU A 1 324 ? -15.304 1.111 14.229 1.00 89.69 324 GLU A C 1
ATOM 2416 O O . GLU A 1 324 ? -16.014 1.052 13.222 1.00 89.69 324 GLU A O 1
ATOM 2421 N N . MET A 1 325 ? -15.293 0.152 15.155 1.00 92.44 325 MET A N 1
ATOM 2422 C CA . MET A 1 325 ? -16.118 -1.058 15.083 1.00 92.44 325 MET A CA 1
ATOM 2423 C C . MET A 1 325 ? -17.176 -1.030 16.193 1.00 92.44 325 MET A C 1
ATOM 2425 O O . MET A 1 325 ? -16.803 -1.087 17.360 1.00 92.44 325 MET A O 1
ATOM 2429 N N . PRO A 1 326 ? -18.475 -0.925 15.877 1.00 94.50 326 PRO A N 1
ATOM 2430 C CA . PRO A 1 326 ? -19.563 -1.077 16.841 1.00 94.50 326 PRO A CA 1
ATOM 2431 C C . PRO A 1 326 ? -19.458 -2.376 17.646 1.00 94.50 326 PRO A C 1
ATOM 2433 O O . PRO A 1 326 ? -19.414 -3.451 17.061 1.00 94.50 326 PRO A O 1
ATOM 2436 N N . HIS A 1 327 ? -19.447 -2.299 18.975 1.00 94.00 327 HIS A N 1
ATOM 2437 C CA . HIS A 1 327 ? -19.351 -3.483 19.834 1.00 94.00 327 HIS A CA 1
ATOM 2438 C C . HIS A 1 327 ? -20.528 -3.623 20.806 1.00 94.00 327 HIS A C 1
ATOM 2440 O O . HIS A 1 327 ? -20.999 -4.732 21.038 1.00 94.00 327 HIS A O 1
ATOM 2446 N N . ALA A 1 328 ? -21.034 -2.515 21.343 1.00 94.94 328 ALA A N 1
ATOM 2447 C CA . ALA A 1 328 ? -22.182 -2.497 22.245 1.00 94.94 328 ALA A CA 1
ATOM 2448 C C . ALA A 1 328 ? -23.141 -1.374 21.861 1.00 94.94 328 ALA A C 1
ATOM 2450 O O . ALA A 1 328 ? -22.713 -0.346 21.334 1.00 94.94 328 ALA A O 1
ATOM 2451 N N . LEU A 1 329 ? -24.431 -1.549 22.138 1.00 94.94 329 LEU A N 1
ATOM 2452 C CA . LEU A 1 329 ? -25.458 -0.602 21.727 1.00 94.94 329 LEU A CA 1
ATOM 2453 C C . LEU A 1 329 ? -26.594 -0.552 22.757 1.00 94.94 329 LEU A C 1
ATOM 2455 O O . LEU A 1 329 ? -27.033 -1.598 23.220 1.00 94.94 329 LEU A O 1
ATOM 2459 N N . VAL A 1 330 ? -27.064 0.653 23.102 1.00 93.88 330 VAL A N 1
ATOM 2460 C CA . VAL A 1 330 ? -28.268 0.860 23.927 1.00 93.88 330 VAL A CA 1
ATOM 2461 C C . VAL A 1 330 ? -29.087 2.045 23.415 1.00 93.88 330 VAL A C 1
ATOM 2463 O O . VAL A 1 330 ? -28.551 3.134 23.184 1.00 93.88 330 VAL A O 1
ATOM 2466 N N . ALA A 1 331 ? -30.388 1.848 23.229 1.00 92.50 331 ALA A N 1
ATOM 2467 C CA . ALA A 1 331 ? -31.306 2.865 22.741 1.00 92.50 331 ALA A CA 1
ATOM 2468 C C . ALA A 1 331 ? -31.536 3.973 23.786 1.00 92.50 331 ALA A C 1
ATOM 2470 O O . ALA A 1 331 ? -31.670 3.741 24.994 1.00 92.50 331 ALA A O 1
ATOM 2471 N N . THR A 1 332 ? -31.606 5.215 23.312 1.00 89.44 332 THR A N 1
ATOM 2472 C CA . THR A 1 332 ? -31.946 6.404 24.102 1.00 89.44 332 THR A CA 1
ATOM 2473 C C . THR A 1 332 ? -33.229 7.041 23.576 1.00 89.44 332 THR A C 1
ATOM 2475 O O . THR A 1 332 ? -33.781 6.627 22.562 1.00 89.44 332 THR A O 1
ATOM 2478 N N . GLU A 1 333 ? -33.741 8.054 24.277 1.00 83.75 333 GLU A N 1
ATOM 2479 C CA . GLU A 1 333 ? -34.942 8.785 23.838 1.00 83.75 333 GLU A CA 1
ATOM 2480 C C . GLU A 1 333 ? -34.738 9.522 22.504 1.00 83.75 333 GLU A C 1
ATOM 2482 O O . GLU A 1 333 ? -35.690 9.694 21.750 1.00 83.75 333 GLU A O 1
ATOM 2487 N N . ASP A 1 334 ? -33.505 9.942 22.206 1.00 83.38 334 ASP A N 1
ATOM 2488 C CA . ASP A 1 334 ? -33.136 10.729 21.024 1.00 83.38 334 ASP A CA 1
ATOM 2489 C C . ASP A 1 334 ? -32.340 9.942 19.962 1.00 83.38 334 ASP A C 1
ATOM 2491 O O . ASP A 1 334 ? -31.947 10.508 18.937 1.00 83.38 334 ASP A O 1
ATOM 2495 N N . GLY A 1 335 ? -32.090 8.649 20.184 1.00 91.88 335 GLY A N 1
ATOM 2496 C CA . GLY A 1 335 ? -31.271 7.825 19.301 1.00 91.88 335 GLY A CA 1
ATOM 2497 C C . GLY A 1 335 ? -30.645 6.641 20.024 1.00 91.88 335 GLY A C 1
ATOM 2498 O O . GLY A 1 335 ? -31.355 5.782 20.543 1.00 91.88 335 GLY A O 1
ATOM 2499 N N . VAL A 1 336 ? -29.314 6.570 20.025 1.00 94.94 336 VAL A N 1
ATOM 2500 C CA . VAL A 1 336 ? -28.578 5.427 20.564 1.00 94.94 336 VAL A CA 1
ATOM 2501 C C . VAL A 1 336 ? -27.203 5.820 21.108 1.00 94.94 336 VAL A C 1
ATOM 2503 O O . VAL A 1 336 ? -26.535 6.711 20.574 1.00 94.94 336 VAL A O 1
ATOM 2506 N N . LEU A 1 337 ? -26.760 5.142 22.168 1.00 95.00 337 LEU A N 1
ATOM 2507 C CA . LEU A 1 337 ? -25.364 5.132 22.598 1.00 95.00 337 LEU A CA 1
ATOM 2508 C C . LEU A 1 337 ? -24.672 3.879 22.070 1.00 95.00 337 LEU A C 1
ATOM 2510 O O . LEU A 1 337 ? -25.166 2.765 22.234 1.00 95.00 337 LEU A O 1
ATOM 2514 N N . LEU A 1 338 ? -23.515 4.083 21.457 1.00 96.19 338 LEU A N 1
ATOM 2515 C CA . LEU A 1 338 ? -22.701 3.063 20.824 1.00 96.19 338 LEU A CA 1
ATOM 2516 C C . LEU A 1 338 ? -21.344 2.981 21.523 1.00 96.19 338 LEU A C 1
ATOM 2518 O O . LEU A 1 338 ? -20.622 3.973 21.574 1.00 96.19 338 LEU A O 1
ATOM 2522 N N . GLY A 1 339 ? -20.981 1.798 22.004 1.00 96.06 339 GLY A N 1
ATOM 2523 C CA . GLY A 1 339 ? -19.621 1.464 22.419 1.00 96.06 339 GLY A CA 1
ATOM 2524 C C . GLY A 1 339 ? -18.835 0.878 21.249 1.00 96.06 339 GLY A C 1
ATOM 2525 O O . GLY A 1 339 ? -19.381 0.064 20.501 1.00 96.06 339 GLY A O 1
ATOM 2526 N N . THR A 1 340 ? -17.578 1.285 21.069 1.00 94.88 340 THR A N 1
ATOM 2527 C CA . THR A 1 340 ? -16.720 0.800 19.975 1.00 94.88 340 THR A CA 1
ATOM 2528 C C . THR A 1 340 ? -15.597 -0.122 20.449 1.00 94.88 340 THR A C 1
ATOM 2530 O O . THR A 1 340 ? -15.177 -0.091 21.608 1.00 94.88 340 THR A O 1
ATOM 2533 N N . GLY A 1 341 ? -15.112 -0.954 19.527 1.00 85.88 341 GLY A N 1
ATOM 2534 C CA . GLY A 1 341 ? -13.882 -1.731 19.631 1.00 85.88 341 GLY A CA 1
ATOM 2535 C C . GLY A 1 341 ? -12.658 -0.992 19.072 1.00 85.88 341 GLY A C 1
ATOM 2536 O O . GLY A 1 341 ? -12.783 -0.004 18.348 1.00 85.88 341 GLY A O 1
ATOM 2537 N N . ASN A 1 342 ? -11.468 -1.503 19.395 1.00 79.50 342 ASN A N 1
ATOM 2538 C CA . ASN A 1 342 ? -10.113 -0.989 19.119 1.00 79.50 342 ASN A CA 1
ATOM 2539 C C . ASN A 1 342 ? -9.656 0.261 19.897 1.00 79.50 342 ASN A C 1
ATOM 2541 O O . ASN A 1 342 ? -8.473 0.356 20.217 1.00 79.50 342 ASN A O 1
ATOM 2545 N N . LYS A 1 343 ? -10.537 1.234 20.168 1.00 83.62 343 LYS A N 1
ATOM 2546 C CA . LYS A 1 343 ? -10.179 2.491 20.867 1.00 83.62 343 LYS A CA 1
ATOM 2547 C C . LYS A 1 343 ? -11.103 2.848 22.041 1.00 83.62 343 LYS A C 1
ATOM 2549 O O . LYS A 1 343 ? -11.063 3.987 22.505 1.00 83.62 343 LYS A O 1
ATOM 2554 N N . GLY A 1 344 ? -11.965 1.921 22.470 1.00 91.12 344 GLY A N 1
ATOM 2555 C CA . GLY A 1 344 ? -12.814 2.077 23.656 1.00 91.12 344 GLY A CA 1
ATOM 2556 C C . GLY A 1 344 ? -13.598 3.393 23.720 1.00 91.12 344 GLY A C 1
ATOM 2557 O O . GLY A 1 344 ? -13.553 4.086 24.737 1.00 91.12 344 GLY A O 1
ATOM 2558 N N . LYS A 1 345 ? -14.288 3.787 22.642 1.00 94.00 345 LYS A N 1
ATOM 2559 C CA . LYS A 1 345 ? -15.039 5.053 22.596 1.00 94.00 345 LYS A CA 1
ATOM 2560 C C . LYS A 1 345 ? -16.535 4.841 22.772 1.00 94.00 345 LYS A C 1
ATOM 2562 O O . LYS A 1 345 ? -17.079 3.793 22.430 1.00 94.00 345 LYS A O 1
ATOM 2567 N N . ILE A 1 346 ? -17.202 5.884 23.258 1.00 95.00 346 ILE A N 1
ATOM 2568 C CA . ILE A 1 346 ? -18.661 5.985 23.290 1.00 95.00 346 ILE A CA 1
ATOM 2569 C C . ILE A 1 346 ? -19.091 7.046 22.283 1.00 95.00 346 ILE A C 1
ATOM 2571 O O . ILE A 1 346 ? -18.676 8.200 22.385 1.00 95.00 346 ILE A O 1
ATOM 2575 N N . TYR A 1 347 ? -19.976 6.687 21.364 1.00 95.19 347 TYR A N 1
ATOM 2576 C CA . TYR A 1 347 ? -20.654 7.617 20.471 1.00 95.19 347 TYR A CA 1
ATOM 2577 C C . TYR A 1 347 ? -22.126 7.728 20.850 1.00 95.19 347 TYR A C 1
ATOM 2579 O O . TYR A 1 347 ? -22.767 6.747 21.207 1.00 95.19 347 TYR A O 1
ATOM 2587 N N . ARG A 1 348 ? -22.684 8.927 20.737 1.00 95.06 348 ARG A N 1
ATOM 2588 C CA . ARG A 1 348 ? -24.125 9.153 20.686 1.00 95.06 348 ARG A CA 1
ATOM 2589 C C . ARG A 1 348 ? -24.497 9.380 19.235 1.00 95.06 348 ARG A C 1
ATOM 2591 O O . ARG A 1 348 ? -23.948 10.292 18.622 1.00 95.06 348 ARG A O 1
ATOM 2598 N N . LEU A 1 349 ? -25.407 8.573 18.708 1.00 95.69 349 LEU A N 1
ATOM 2599 C CA . LEU A 1 349 ? -25.929 8.701 17.352 1.00 95.69 349 LEU A CA 1
ATOM 2600 C C . LEU A 1 349 ? -27.409 9.059 17.440 1.00 95.69 349 LEU A C 1
ATOM 2602 O O . LEU A 1 349 ? -28.143 8.458 18.222 1.00 95.69 349 LEU A O 1
ATOM 2606 N N . ARG A 1 350 ? -27.847 10.036 16.653 1.00 92.06 350 ARG A N 1
ATOM 2607 C CA . ARG A 1 350 ? -29.245 10.473 16.600 1.00 92.06 350 ARG A CA 1
ATOM 2608 C C . ARG A 1 350 ? -29.903 10.060 15.294 1.00 92.06 350 ARG A C 1
ATOM 2610 O O . ARG A 1 350 ? -29.235 9.824 14.290 1.00 92.06 350 ARG A O 1
ATOM 2617 N N . ALA A 1 351 ? -31.234 10.010 15.298 1.00 84.69 351 ALA A N 1
ATOM 2618 C CA . ALA A 1 351 ? -32.017 9.655 14.112 1.00 84.69 351 ALA A CA 1
ATOM 2619 C C . ALA A 1 351 ? -31.818 10.632 12.932 1.00 84.69 351 ALA A C 1
ATOM 2621 O O . ALA A 1 351 ? -31.946 10.235 11.778 1.00 84.69 351 ALA A O 1
ATOM 2622 N N . ASP A 1 352 ? -31.443 11.887 13.203 1.00 86.75 352 ASP A N 1
ATOM 2623 C CA . ASP A 1 352 ? -31.104 12.899 12.190 1.00 86.75 352 ASP A CA 1
ATOM 2624 C C . ASP A 1 352 ? -29.696 12.727 11.579 1.00 86.75 352 ASP A C 1
ATOM 2626 O O . ASP A 1 352 ? -29.242 13.584 10.821 1.00 86.75 352 ASP A O 1
ATOM 2630 N N . ARG A 1 353 ? -29.013 11.613 11.887 1.00 88.94 353 ARG A N 1
ATOM 2631 C CA . ARG A 1 353 ? -27.646 11.268 11.457 1.00 88.94 353 ARG A CA 1
ATOM 2632 C C . ARG A 1 353 ? -26.556 12.162 12.050 1.00 88.94 353 ARG A C 1
ATOM 2634 O O . ARG A 1 353 ? -25.390 12.042 11.666 1.00 88.94 353 ARG A O 1
ATOM 2641 N N . THR A 1 354 ? -26.889 13.026 13.012 1.00 92.31 354 THR A N 1
ATOM 2642 C CA . THR A 1 354 ? -25.865 13.690 13.816 1.00 92.31 354 THR A CA 1
ATOM 2643 C C . THR A 1 354 ? -25.274 12.716 14.825 1.00 92.31 354 THR A C 1
ATOM 2645 O O . THR A 1 354 ? -25.937 11.811 15.339 1.00 92.31 354 THR A O 1
ATOM 2648 N N . TRP A 1 355 ? -23.989 12.896 15.105 1.00 94.12 355 TRP A N 1
ATOM 2649 C CA . TRP A 1 355 ? -23.276 12.074 16.065 1.00 94.12 355 TRP A CA 1
ATOM 2650 C C . TRP A 1 355 ? -22.367 12.918 16.946 1.00 94.12 355 TRP A C 1
ATOM 2652 O O . TRP A 1 355 ? -22.025 14.063 16.636 1.00 94.12 355 TRP A O 1
ATOM 2662 N N . THR A 1 356 ? -22.008 12.366 18.096 1.00 95.00 356 THR A N 1
ATOM 2663 C CA . THR A 1 356 ? -21.070 12.970 19.038 1.00 95.00 356 THR A CA 1
ATOM 2664 C C . THR A 1 356 ? -20.254 11.864 19.682 1.00 95.00 356 THR A C 1
ATOM 2666 O O . THR A 1 356 ? -20.830 10.956 20.274 1.00 95.00 356 THR A O 1
ATOM 2669 N N . MET A 1 357 ? -18.926 11.927 19.589 1.00 95.56 357 MET A N 1
ATOM 2670 C CA . MET A 1 357 ? -18.061 11.130 20.456 1.00 95.56 357 MET A CA 1
ATOM 2671 C C . MET A 1 357 ? -18.229 11.677 21.872 1.00 95.56 357 MET A C 1
ATOM 2673 O O . MET A 1 357 ? -17.848 12.810 22.149 1.00 95.56 357 MET A O 1
ATOM 2677 N N . VAL A 1 358 ? -18.864 10.915 22.753 1.00 94.06 358 VAL A N 1
ATOM 2678 C CA . VAL A 1 358 ? -19.222 11.341 24.111 1.00 94.06 358 VAL A CA 1
ATOM 2679 C C . VAL A 1 358 ? -18.005 11.292 25.023 1.00 94.06 358 VAL A C 1
ATOM 2681 O O . VAL A 1 358 ? -17.787 12.221 25.792 1.00 94.06 358 VAL A O 1
ATOM 2684 N N . SER A 1 359 ? -17.237 10.206 24.944 1.00 92.75 359 SER A N 1
ATOM 2685 C CA . SER A 1 359 ? -16.037 9.988 25.748 1.00 92.75 359 SER A CA 1
ATOM 2686 C C . SER A 1 359 ? -15.166 8.890 25.130 1.00 92.75 359 SER A C 1
ATOM 2688 O O . SER A 1 359 ? -15.639 8.096 24.309 1.00 92.75 359 SER A O 1
ATOM 2690 N N . SER A 1 360 ? -13.912 8.827 25.563 1.00 92.81 360 SER A N 1
ATOM 2691 C CA . SER A 1 360 ? -12.941 7.772 25.269 1.00 92.81 360 SER A CA 1
ATOM 2692 C C . SER A 1 360 ? -12.418 7.173 26.573 1.00 92.81 360 SER A C 1
ATOM 2694 O O . SER A 1 360 ? -12.283 7.871 27.581 1.00 92.81 360 SER A O 1
ATOM 2696 N N . PHE A 1 361 ? -12.120 5.878 26.549 1.00 91.00 361 PHE A N 1
ATOM 2697 C CA . PHE A 1 361 ? -11.598 5.138 27.692 1.00 91.00 361 PHE A CA 1
ATOM 2698 C C . PHE A 1 361 ? -10.235 4.534 27.349 1.00 91.00 361 PHE A C 1
ATOM 2700 O O . PHE A 1 361 ? -10.010 4.159 26.199 1.00 91.00 361 PHE A O 1
ATOM 2707 N N . PRO A 1 362 ? -9.319 4.410 28.327 1.00 89.25 362 PRO A N 1
ATOM 2708 C CA . PRO A 1 362 ? -8.031 3.747 28.144 1.00 89.25 362 PRO A CA 1
ATOM 2709 C C . PRO A 1 362 ? -8.213 2.219 28.135 1.00 89.25 362 PRO A C 1
ATOM 2711 O O . PRO A 1 362 ? -7.708 1.512 29.005 1.00 89.25 362 PRO A O 1
ATOM 2714 N N . ALA A 1 363 ? -8.998 1.730 27.183 1.00 90.19 363 ALA A N 1
ATOM 2715 C CA . ALA A 1 363 ? -9.292 0.327 26.956 1.00 90.19 363 ALA A CA 1
ATOM 2716 C C . ALA A 1 363 ? -9.491 0.092 25.459 1.00 90.19 363 ALA A C 1
ATOM 2718 O O . ALA A 1 363 ? -9.870 1.006 24.723 1.00 90.19 363 ALA A O 1
ATOM 2719 N N . GLU A 1 364 ? -9.263 -1.131 24.995 1.00 90.38 364 GLU A N 1
ATOM 2720 C CA . GLU A 1 364 ? -9.456 -1.438 23.578 1.00 90.38 364 GLU A CA 1
ATOM 2721 C C . GLU A 1 364 ? -10.939 -1.441 23.204 1.00 90.38 364 GLU A C 1
ATOM 2723 O O . GLU A 1 364 ? -11.301 -1.014 22.109 1.00 90.38 364 GLU A O 1
ATOM 2728 N N . GLN A 1 365 ? -11.818 -1.914 24.089 1.00 94.00 365 GLN A N 1
ATOM 2729 C CA . GLN A 1 365 ? -13.214 -2.175 23.738 1.00 94.00 365 GLN A CA 1
ATOM 2730 C C . GLN A 1 365 ? -14.178 -1.682 24.812 1.00 94.00 365 GLN A C 1
ATOM 2732 O O . GLN A 1 365 ? -13.902 -1.812 26.003 1.00 94.00 365 GLN A O 1
ATOM 2737 N N . VAL A 1 366 ? -15.335 -1.175 24.380 1.00 96.12 366 VAL A N 1
ATOM 2738 C CA . VAL A 1 366 ? -16.542 -1.053 25.210 1.00 96.12 366 VAL A CA 1
ATOM 2739 C C . VAL A 1 366 ? -17.493 -2.182 24.826 1.00 96.12 366 VAL A C 1
ATOM 2741 O O . VAL A 1 366 ? -18.083 -2.163 23.748 1.00 96.12 366 VAL A O 1
ATOM 2744 N N . THR A 1 367 ? -17.635 -3.168 25.702 1.00 94.88 367 THR A N 1
ATOM 2745 C CA . THR A 1 367 ? -18.244 -4.472 25.397 1.00 94.88 367 THR A CA 1
ATOM 2746 C C . THR A 1 367 ? -19.712 -4.576 25.787 1.00 94.88 367 THR A C 1
ATOM 2748 O O . THR A 1 367 ? -20.445 -5.330 25.154 1.00 94.88 367 THR A O 1
ATOM 2751 N N . SER A 1 368 ? -20.168 -3.794 26.770 1.00 94.94 368 SER A N 1
ATOM 2752 C CA . SER A 1 368 ? -21.567 -3.789 27.214 1.00 94.94 368 SER A CA 1
ATOM 2753 C C . SER A 1 368 ? -21.996 -2.415 27.723 1.00 94.94 368 SER A C 1
ATOM 2755 O O . SER A 1 368 ? -21.209 -1.697 28.341 1.00 94.94 368 SER A O 1
ATOM 2757 N N . LEU A 1 369 ? -23.268 -2.069 27.503 1.00 94.81 369 LEU A N 1
ATOM 2758 C CA . LEU A 1 369 ? -23.906 -0.828 27.951 1.00 94.81 369 LEU A CA 1
ATOM 2759 C C . LEU A 1 369 ? -25.248 -1.142 28.615 1.00 94.81 369 LEU A C 1
ATOM 2761 O O . LEU A 1 369 ? -26.045 -1.890 28.060 1.00 94.81 369 LEU A O 1
ATOM 2765 N N . VAL A 1 370 ? -25.518 -0.556 29.783 1.00 91.50 370 VAL A N 1
ATOM 2766 C CA . VAL A 1 370 ? -26.804 -0.703 30.484 1.00 91.50 370 VAL A CA 1
ATOM 2767 C C . VAL A 1 370 ? -27.277 0.650 30.999 1.00 91.50 370 VAL A C 1
ATOM 2769 O O . VAL A 1 370 ? -26.569 1.343 31.730 1.00 91.50 370 VAL A O 1
ATOM 2772 N N . ARG A 1 371 ? -28.511 1.023 30.648 1.00 87.81 371 ARG A N 1
ATOM 2773 C CA . ARG A 1 371 ? -29.142 2.271 31.093 1.00 87.81 371 ARG A CA 1
ATOM 2774 C C . ARG A 1 371 ? -29.852 2.097 32.437 1.00 87.81 371 ARG A C 1
ATOM 2776 O O . ARG A 1 371 ? -30.535 1.108 32.699 1.00 87.81 371 ARG A O 1
ATOM 2783 N N . ALA A 1 372 ? -29.744 3.107 33.288 1.00 79.81 372 ALA A N 1
ATOM 2784 C CA . ALA A 1 372 ? -30.474 3.230 34.532 1.00 79.81 372 ALA A CA 1
ATOM 2785 C C . ALA A 1 372 ? -31.833 3.919 34.365 1.00 79.81 372 ALA A C 1
ATOM 2787 O O . ALA A 1 372 ? -31.976 4.838 33.563 1.00 79.81 372 ALA A O 1
ATOM 2788 N N . LYS A 1 373 ? -32.807 3.575 35.225 1.00 69.81 373 LYS A N 1
ATOM 2789 C CA . LYS A 1 373 ? -34.095 4.298 35.318 1.00 69.81 373 LYS A CA 1
ATOM 2790 C C . LYS A 1 373 ? -33.925 5.796 35.621 1.00 69.81 373 LYS A C 1
ATOM 2792 O O . LYS A 1 373 ? -34.772 6.593 35.247 1.00 69.81 373 LYS A O 1
ATOM 2797 N N . THR A 1 374 ? -32.831 6.167 36.286 1.00 68.06 374 THR A N 1
ATOM 2798 C CA . THR A 1 374 ? -32.446 7.549 36.613 1.00 68.06 374 THR A CA 1
ATOM 2799 C C . THR A 1 374 ? -31.737 8.279 35.464 1.00 68.06 374 THR A C 1
ATOM 2801 O O . THR A 1 374 ? -31.420 9.453 35.611 1.00 68.06 374 THR A O 1
ATOM 2804 N N . GLY A 1 375 ? -31.473 7.608 34.334 1.00 71.06 375 GLY A N 1
ATOM 2805 C CA . GLY A 1 375 ? -30.776 8.169 33.170 1.00 71.06 375 GLY A CA 1
ATOM 2806 C C . GLY A 1 375 ? -29.257 7.954 33.141 1.00 71.06 375 GLY A C 1
ATOM 2807 O O . GLY A 1 375 ? -28.651 8.187 32.101 1.00 71.06 375 GLY A O 1
ATOM 2808 N N . GLU A 1 376 ? -28.653 7.474 34.233 1.00 80.31 376 GLU A N 1
ATOM 2809 C CA . GLU A 1 376 ? -27.237 7.063 34.293 1.00 80.31 376 GLU A CA 1
ATOM 2810 C C . GLU A 1 376 ? -26.962 5.899 33.325 1.00 80.31 376 GLU A C 1
ATOM 2812 O O . GLU A 1 376 ? -27.826 5.049 33.106 1.00 80.31 376 GLU A O 1
ATOM 2817 N N . VAL A 1 377 ? -25.768 5.842 32.737 1.00 89.31 377 VAL A N 1
ATOM 2818 C CA . VAL A 1 377 ? -25.371 4.749 31.837 1.00 89.31 377 VAL A CA 1
ATOM 2819 C C . VAL A 1 377 ? -24.138 4.070 32.404 1.00 89.31 377 VAL A C 1
ATOM 2821 O O . VAL A 1 377 ? -23.109 4.713 32.606 1.00 89.31 377 VAL A O 1
ATOM 2824 N N . PHE A 1 378 ? -24.255 2.768 32.646 1.00 92.12 378 PHE A N 1
ATOM 2825 C CA . PHE A 1 378 ? -23.143 1.909 33.022 1.00 92.12 378 PHE A CA 1
ATOM 2826 C C . PHE A 1 378 ? -22.538 1.290 31.770 1.00 92.12 378 PHE A C 1
ATOM 2828 O O . PHE A 1 378 ? -23.266 0.880 30.862 1.00 92.12 378 PHE A O 1
ATOM 2835 N N . LEU A 1 379 ? -21.215 1.208 31.733 1.00 94.56 379 LEU A N 1
ATOM 2836 C CA . LEU A 1 379 ? -20.478 0.597 30.638 1.00 94.56 379 LEU A CA 1
ATOM 2837 C C . LEU A 1 379 ? -19.392 -0.328 31.166 1.00 94.56 379 LEU A C 1
ATOM 2839 O O . LEU A 1 379 ? -18.775 -0.053 32.198 1.00 94.56 379 LEU A O 1
ATOM 2843 N N . ALA A 1 380 ? -19.169 -1.409 30.433 1.00 94.69 380 ALA A N 1
ATOM 2844 C CA . ALA A 1 380 ? -18.054 -2.314 30.635 1.00 94.69 380 ALA A CA 1
ATOM 2845 C C . ALA A 1 380 ? -17.004 -2.069 29.556 1.00 94.69 380 ALA A C 1
ATOM 2847 O O . ALA A 1 380 ? -17.340 -1.945 28.375 1.00 94.69 380 ALA A O 1
ATOM 2848 N N . THR A 1 381 ? -15.741 -2.015 29.963 1.00 95.31 381 THR A N 1
ATOM 2849 C CA . THR A 1 381 ? -14.605 -2.061 29.045 1.00 95.31 381 THR A CA 1
ATOM 2850 C C . THR A 1 381 ? -13.968 -3.442 29.049 1.00 95.31 381 THR A C 1
ATOM 2852 O O . THR A 1 381 ? -14.225 -4.240 29.945 1.00 95.31 381 THR A O 1
ATOM 2855 N N . SER A 1 382 ? -13.132 -3.729 28.058 1.00 93.56 382 SER A N 1
ATOM 2856 C CA . SER A 1 382 ? -12.257 -4.904 28.028 1.00 93.56 382 SER A CA 1
ATOM 2857 C C . SER A 1 382 ? -10.891 -4.533 27.457 1.00 93.56 382 SER A C 1
ATOM 2859 O O . SER A 1 382 ? -10.793 -3.616 26.637 1.00 93.56 382 SER A O 1
ATOM 2861 N N . ASN A 1 383 ? -9.848 -5.235 27.915 1.00 91.06 383 ASN A N 1
ATOM 2862 C CA . ASN A 1 383 ? -8.440 -4.909 27.670 1.00 91.06 383 ASN A CA 1
ATOM 2863 C C . ASN A 1 383 ? -8.083 -3.452 28.031 1.00 91.06 383 ASN A C 1
ATOM 2865 O O . ASN A 1 383 ? -7.769 -2.656 27.141 1.00 91.06 383 ASN A O 1
ATOM 2869 N N . PRO A 1 384 ? -8.109 -3.079 29.328 1.00 92.06 384 PRO A N 1
ATOM 2870 C CA . PRO A 1 384 ? -8.471 -3.895 30.497 1.00 92.06 384 PRO A CA 1
ATOM 2871 C C . PRO A 1 384 ? -9.975 -3.861 30.839 1.00 92.06 384 PRO A C 1
ATOM 2873 O O . PRO A 1 384 ? -10.704 -2.938 30.459 1.00 92.06 384 PRO A O 1
ATOM 2876 N N . GLY A 1 385 ? -10.430 -4.870 31.586 1.00 91.38 385 GLY A N 1
ATOM 2877 C CA . GLY A 1 385 ? -11.815 -5.022 32.024 1.00 91.38 385 GLY A CA 1
ATOM 2878 C C . GLY A 1 385 ? -12.175 -4.118 33.199 1.00 91.38 385 GLY A C 1
ATOM 2879 O O . GLY A 1 385 ? -11.646 -4.295 34.289 1.00 91.38 385 GLY A O 1
ATOM 2880 N N . LYS A 1 386 ? -13.071 -3.144 32.996 1.00 93.44 386 LYS A N 1
ATOM 2881 C CA . LYS A 1 386 ? -13.509 -2.198 34.043 1.00 93.44 386 LYS A CA 1
ATOM 2882 C C . LYS A 1 386 ? -14.978 -1.849 33.911 1.00 93.44 386 LYS A C 1
ATOM 2884 O O . LYS A 1 386 ? -15.545 -1.928 32.823 1.00 93.44 386 LYS A O 1
ATOM 2889 N N . VAL A 1 387 ? -15.581 -1.404 35.013 1.00 93.12 387 VAL A N 1
ATOM 2890 C CA . VAL A 1 387 ? -16.970 -0.934 35.030 1.00 93.12 387 VAL A CA 1
ATOM 2891 C C . VAL A 1 387 ? -17.009 0.549 35.365 1.00 93.12 387 VAL A C 1
ATOM 2893 O O . VAL A 1 387 ? -16.568 0.979 36.432 1.00 93.12 387 VAL A O 1
ATOM 2896 N N . HIS A 1 388 ? -17.574 1.341 34.459 1.00 92.62 388 HIS A N 1
ATOM 2897 C CA . HIS A 1 388 ? -17.696 2.788 34.599 1.00 92.62 388 HIS A CA 1
ATOM 2898 C C . HIS A 1 388 ? -19.159 3.227 34.592 1.00 92.62 388 HIS A C 1
ATOM 2900 O O . HIS A 1 388 ? -20.017 2.585 33.986 1.00 92.62 388 HIS A O 1
ATOM 2906 N N . ALA A 1 389 ? -19.428 4.355 35.241 1.00 90.94 389 ALA A N 1
ATOM 2907 C CA . ALA A 1 389 ? -20.688 5.075 35.155 1.00 90.94 389 ALA A CA 1
ATOM 2908 C C . ALA A 1 389 ? -20.452 6.442 34.510 1.00 90.94 389 ALA A C 1
ATOM 2910 O O . ALA A 1 389 ? -19.580 7.196 34.950 1.00 90.94 389 ALA A O 1
ATOM 2911 N N . LEU A 1 390 ? -21.233 6.753 33.476 1.00 89.81 390 LEU A N 1
ATOM 2912 C CA . LEU A 1 390 ? -21.275 8.079 32.867 1.00 89.81 390 LEU A CA 1
ATOM 2913 C C . LEU A 1 390 ? -22.251 8.968 33.637 1.00 89.81 390 LEU A C 1
ATOM 2915 O O . LEU A 1 390 ? -23.446 8.674 33.722 1.00 89.81 390 LEU A O 1
ATOM 2919 N N . GLU A 1 391 ? -21.736 10.069 34.169 1.00 85.88 391 GLU A N 1
ATOM 2920 C CA . GLU A 1 391 ? -22.516 11.079 34.873 1.00 85.88 391 GLU A CA 1
ATOM 2921 C C . GLU A 1 391 ? -23.188 12.051 33.891 1.00 85.88 391 GLU A C 1
ATOM 2923 O O . GLU A 1 391 ? -22.824 12.147 32.721 1.00 85.88 391 GLU A O 1
ATOM 2928 N N . ALA A 1 392 ? -24.185 12.806 34.361 1.00 79.88 392 ALA A N 1
ATOM 2929 C CA . ALA A 1 392 ? -24.856 13.815 33.536 1.00 79.88 392 ALA A CA 1
ATOM 2930 C C . ALA A 1 392 ? -24.044 15.118 33.395 1.00 79.88 392 ALA A C 1
ATOM 2932 O O . ALA A 1 392 ? -24.204 15.846 32.415 1.00 79.88 392 ALA A O 1
ATOM 2933 N N . ALA A 1 393 ? -23.199 15.435 34.381 1.00 85.31 393 ALA A N 1
ATOM 2934 C CA . ALA A 1 393 ? -22.389 16.649 34.394 1.00 85.31 393 ALA A CA 1
ATOM 2935 C C . ALA A 1 393 ? -21.073 16.449 33.620 1.00 85.31 393 ALA A C 1
ATOM 2937 O O . ALA A 1 393 ? -20.521 15.348 33.637 1.00 85.31 393 ALA A O 1
ATOM 2938 N N . PRO A 1 394 ? -20.535 17.492 32.961 1.00 88.62 394 PRO A N 1
ATOM 2939 C CA . PRO A 1 394 ? -19.217 17.416 32.343 1.00 88.62 394 PRO A CA 1
ATOM 2940 C C . PRO A 1 394 ? -18.113 17.295 33.400 1.00 88.62 394 PRO A C 1
ATOM 2942 O O . PRO A 1 394 ? -18.248 17.788 34.524 1.00 88.62 394 PRO A O 1
ATOM 2945 N N . GLY A 1 395 ? -16.998 16.672 33.019 1.00 89.75 395 GLY A N 1
ATOM 2946 C CA . GLY A 1 395 ? -15.778 16.644 33.821 1.00 89.75 395 GLY A CA 1
ATOM 2947 C C . GLY A 1 395 ? -15.166 18.035 34.024 1.00 89.75 395 GLY A C 1
ATOM 2948 O O . GLY A 1 395 ? -15.639 19.039 33.496 1.00 89.75 395 GLY A O 1
ATOM 2949 N N . ILE A 1 396 ? -14.079 18.100 34.796 1.00 92.38 396 ILE A N 1
ATOM 2950 C CA . ILE A 1 396 ? -13.376 19.361 35.107 1.00 92.38 396 ILE A CA 1
ATOM 2951 C C . ILE A 1 396 ? -12.136 19.604 34.237 1.00 92.38 396 ILE A C 1
ATOM 2953 O O . ILE A 1 396 ? -11.633 20.725 34.193 1.00 92.38 396 ILE A O 1
ATOM 2957 N N . LYS A 1 397 ? -11.628 18.568 33.561 1.00 94.81 397 LYS A N 1
ATOM 2958 C CA . LYS A 1 397 ? -10.417 18.622 32.737 1.00 94.81 397 LYS A CA 1
ATOM 2959 C C . LYS A 1 397 ? -10.506 17.620 31.589 1.00 94.81 397 LYS A C 1
ATOM 2961 O O . LYS A 1 397 ? -10.936 16.492 31.810 1.00 94.81 397 LYS A O 1
ATOM 2966 N N . GLY A 1 398 ? -10.037 18.018 30.411 1.00 95.44 398 GLY A N 1
ATOM 2967 C CA . GLY A 1 398 ? -9.867 17.140 29.257 1.00 95.44 398 GLY A CA 1
ATOM 2968 C C . GLY A 1 398 ? -8.645 17.546 28.440 1.00 95.44 398 GLY A C 1
ATOM 2969 O O . GLY A 1 398 ? -8.298 18.727 28.403 1.00 95.44 398 GLY A O 1
ATOM 2970 N N . THR A 1 399 ? -7.977 16.579 27.816 1.00 96.81 399 THR A N 1
ATOM 2971 C CA . THR A 1 399 ? -6.729 16.794 27.072 1.00 96.81 399 THR A CA 1
ATOM 2972 C C . THR A 1 399 ? -6.818 16.189 25.678 1.00 96.81 399 THR A C 1
ATOM 2974 O O . THR A 1 399 ? -7.201 15.032 25.524 1.00 96.81 399 THR A O 1
ATOM 2977 N N . PHE A 1 400 ? -6.442 16.968 24.669 1.00 97.06 400 PHE A N 1
ATOM 2978 C CA . PHE A 1 400 ? -6.280 16.535 23.286 1.00 97.06 400 PHE A CA 1
ATOM 2979 C C . PHE A 1 400 ? -4.813 16.665 22.890 1.00 97.06 400 PHE A C 1
ATOM 2981 O O . PHE A 1 400 ? -4.221 17.726 23.081 1.00 97.06 400 PHE A O 1
ATOM 2988 N N . THR A 1 401 ? -4.235 15.619 22.310 1.00 96.94 401 THR A N 1
ATOM 2989 C CA . THR A 1 401 ? -2.884 15.644 21.740 1.00 96.94 401 THR A CA 1
ATOM 2990 C C . THR A 1 401 ? -2.981 15.320 20.255 1.00 96.94 401 THR A C 1
ATOM 2992 O O . THR A 1 401 ? -3.427 14.240 19.873 1.00 96.94 401 THR A O 1
ATOM 2995 N N . SER A 1 402 ? -2.553 16.248 19.401 1.00 96.69 402 SER A N 1
ATOM 2996 C CA . SER A 1 402 ? -2.539 16.032 17.954 1.00 96.69 402 SER A CA 1
ATOM 2997 C C . SER A 1 402 ? -1.513 14.964 17.572 1.00 96.69 402 SER A C 1
ATOM 2999 O O . SER A 1 402 ? -0.530 14.752 18.286 1.00 96.69 402 SER A O 1
ATOM 3001 N N . LYS A 1 403 ? -1.634 14.367 16.384 1.00 94.88 403 LYS A N 1
ATOM 3002 C CA . LYS A 1 403 ? -0.474 13.702 15.775 1.00 94.88 403 LYS A CA 1
ATOM 3003 C C . LYS A 1 403 ? 0.636 14.718 15.455 1.00 94.88 403 LYS A C 1
ATOM 3005 O O . LYS A 1 403 ? 0.343 15.908 15.284 1.00 94.88 403 LYS A O 1
ATOM 3010 N N . PRO A 1 404 ? 1.904 14.275 15.384 1.00 95.88 404 PRO A N 1
ATOM 3011 C CA . PRO A 1 404 ? 2.990 15.057 14.804 1.00 95.88 404 PRO A CA 1
ATOM 3012 C C . PRO A 1 404 ? 2.643 15.564 13.402 1.00 95.88 404 PRO A C 1
ATOM 3014 O O . PRO A 1 404 ? 2.348 14.778 12.503 1.00 95.88 404 PRO A O 1
ATOM 3017 N N . ARG A 1 405 ? 2.710 16.879 13.204 1.00 95.25 405 ARG A N 1
ATOM 3018 C CA . ARG A 1 405 ? 2.645 17.511 11.891 1.00 95.25 405 ARG A CA 1
ATOM 3019 C C . ARG A 1 405 ? 4.039 17.543 11.288 1.00 95.25 405 ARG A C 1
ATOM 3021 O O . ARG A 1 405 ? 4.899 18.249 11.806 1.00 95.25 405 ARG A O 1
ATOM 3028 N N . ASP A 1 406 ? 4.232 16.808 10.199 1.00 94.31 406 ASP A N 1
ATOM 3029 C CA . ASP A 1 406 ? 5.414 16.925 9.345 1.00 94.31 406 ASP A CA 1
ATOM 3030 C C . ASP A 1 406 ? 5.308 18.183 8.477 1.00 94.31 406 ASP A C 1
ATOM 3032 O O . ASP A 1 406 ? 4.265 18.433 7.866 1.00 94.31 406 ASP A O 1
ATOM 3036 N N . THR A 1 407 ? 6.369 18.980 8.437 1.00 90.38 407 THR A N 1
ATOM 3037 C CA . THR A 1 407 ? 6.494 20.127 7.534 1.00 90.38 407 THR A CA 1
ATOM 3038 C C . THR A 1 407 ? 7.524 19.892 6.430 1.00 90.38 407 THR A C 1
ATOM 3040 O O . THR A 1 407 ? 7.992 20.857 5.828 1.00 90.38 407 THR A O 1
ATOM 3043 N N . ASP A 1 408 ? 7.884 18.629 6.170 1.00 86.69 408 ASP A N 1
ATOM 3044 C CA . ASP A 1 408 ? 8.809 18.095 5.153 1.00 86.69 408 ASP A CA 1
ATOM 3045 C C . ASP A 1 408 ? 10.281 18.509 5.330 1.00 86.69 408 ASP A C 1
ATOM 3047 O O . ASP A 1 408 ? 11.206 17.736 5.072 1.00 86.69 408 ASP A O 1
ATOM 3051 N N . THR A 1 409 ? 10.514 19.715 5.838 1.00 85.88 409 THR A N 1
ATOM 3052 C CA . THR A 1 409 ? 11.817 20.317 6.106 1.00 85.88 409 THR A CA 1
ATOM 3053 C C . THR A 1 409 ? 11.808 21.046 7.446 1.00 85.88 409 THR A C 1
ATOM 3055 O O . THR A 1 409 ? 10.760 21.371 8.004 1.00 85.88 409 THR A O 1
ATOM 3058 N N . VAL A 1 410 ? 12.996 21.361 7.961 1.00 89.75 410 VAL A N 1
ATOM 3059 C CA . VAL A 1 410 ? 13.135 22.161 9.182 1.00 89.75 410 VAL A CA 1
ATOM 3060 C C . VAL A 1 410 ? 12.433 23.505 8.992 1.00 89.75 410 VAL A C 1
ATOM 3062 O O . VAL A 1 410 ? 12.745 24.265 8.073 1.00 89.75 410 VAL A O 1
ATOM 3065 N N . SER A 1 411 ? 11.481 23.784 9.875 1.00 90.62 411 SER A N 1
ATOM 3066 C CA . SER A 1 411 ? 10.622 24.961 9.832 1.00 90.62 411 SER A CA 1
ATOM 3067 C C . SER A 1 411 ? 10.747 25.758 11.124 1.00 90.62 411 SER A C 1
ATOM 3069 O O . SER A 1 411 ? 10.980 25.200 12.197 1.00 90.62 411 SER A O 1
ATOM 3071 N N . SER A 1 412 ? 10.607 27.076 11.019 1.00 91.44 412 SER A N 1
ATOM 3072 C CA . SER A 1 412 ? 10.434 27.946 12.178 1.00 91.44 412 SER A CA 1
ATOM 3073 C C . SER A 1 412 ? 8.949 28.129 12.468 1.00 91.44 412 SER A C 1
ATOM 3075 O O . SER A 1 412 ? 8.108 28.123 11.566 1.00 91.44 412 SER A O 1
ATOM 3077 N N . TRP A 1 413 ? 8.605 28.270 13.743 1.00 93.69 413 TRP A N 1
ATOM 3078 C CA . TRP A 1 413 ? 7.213 28.340 14.167 1.00 93.69 413 TRP A CA 1
ATOM 3079 C C . TRP A 1 413 ? 6.763 29.792 14.321 1.00 93.69 413 TRP A C 1
ATOM 3081 O O . TRP A 1 413 ? 7.468 30.631 14.878 1.00 93.69 413 TRP A O 1
ATOM 3091 N N . GLY A 1 414 ? 5.579 30.087 13.795 1.00 92.19 414 GLY A N 1
ATOM 3092 C CA . GLY A 1 414 ? 4.927 31.384 13.880 1.00 92.19 414 GLY A CA 1
ATOM 3093 C C . GLY A 1 414 ? 4.086 31.505 15.149 1.00 92.19 414 GLY A C 1
ATOM 3094 O O . GLY A 1 414 ? 4.555 31.268 16.260 1.00 92.19 414 GLY A O 1
ATOM 3095 N N . ARG A 1 415 ? 2.823 31.912 14.995 1.00 94.44 415 ARG A N 1
ATOM 3096 C CA . ARG A 1 415 ? 1.872 32.023 16.108 1.00 94.44 415 ARG A CA 1
ATOM 3097 C C . ARG A 1 415 ? 0.911 30.845 16.114 1.00 94.44 415 ARG A C 1
ATOM 3099 O O . ARG A 1 415 ? 0.462 30.416 15.053 1.00 94.44 415 ARG A O 1
ATOM 3106 N N . VAL A 1 416 ? 0.552 30.393 17.308 1.00 95.31 416 VAL A N 1
ATOM 3107 C CA . VAL A 1 416 ? -0.586 29.505 17.534 1.00 95.31 416 VAL A CA 1
ATOM 3108 C C . VAL A 1 416 ? -1.775 30.332 17.998 1.00 95.31 416 VAL A C 1
ATOM 3110 O O . VAL A 1 416 ? -1.621 31.144 18.904 1.00 95.31 416 VAL A O 1
ATOM 3113 N N . ARG A 1 417 ? -2.934 30.169 17.361 1.00 95.75 417 ARG A N 1
ATOM 3114 C CA . ARG A 1 417 ? -4.199 30.855 17.672 1.00 95.75 417 ARG A CA 1
ATOM 3115 C C . ARG A 1 417 ? -5.338 29.849 17.678 1.00 95.75 417 ARG A C 1
ATOM 3117 O O . ARG A 1 417 ? -5.242 28.825 17.007 1.00 95.75 417 ARG A O 1
ATOM 3124 N N . TRP A 1 418 ? -6.418 30.156 18.374 1.00 95.12 418 TRP A N 1
ATOM 3125 C CA . TRP A 1 418 ? -7.580 29.279 18.415 1.00 95.12 418 TRP A CA 1
ATOM 3126 C C . TRP A 1 418 ? -8.880 30.061 18.580 1.00 95.12 418 TRP A C 1
ATOM 3128 O O . TRP A 1 418 ? -8.884 31.191 19.068 1.00 95.12 418 TRP A O 1
ATOM 3138 N N . GLU A 1 419 ? -9.974 29.445 18.148 1.00 94.44 419 GLU A N 1
ATOM 3139 C CA . GLU A 1 419 ? -11.333 29.982 18.204 1.00 94.44 419 GLU A CA 1
ATOM 3140 C C . GLU A 1 419 ? -12.229 29.011 18.978 1.00 94.44 419 GLU A C 1
ATOM 3142 O O . GLU A 1 419 ? -12.037 27.793 18.919 1.00 94.44 419 GLU A O 1
ATOM 3147 N N . GLY A 1 420 ? -13.155 29.560 19.764 1.00 91.44 420 GLY A N 1
ATOM 3148 C CA . GLY A 1 420 ? -13.973 28.774 20.675 1.00 91.44 420 GLY A CA 1
ATOM 3149 C C . GLY A 1 420 ? -14.778 29.608 21.670 1.00 91.44 420 GLY A C 1
ATOM 3150 O O . GLY A 1 420 ? -14.607 30.826 21.782 1.00 91.44 420 GLY A O 1
ATOM 3151 N N . GLU A 1 421 ? -15.641 28.939 22.432 1.00 93.81 421 GLU A N 1
ATOM 3152 C CA . GLU A 1 421 ? -16.453 29.539 23.492 1.00 93.81 421 GLU A CA 1
ATOM 3153 C C . GLU A 1 421 ? -15.763 29.353 24.854 1.00 93.81 421 GLU A C 1
ATOM 3155 O O . GLU A 1 421 ? -15.452 28.236 25.270 1.00 93.81 421 GLU A O 1
ATOM 3160 N N . LEU A 1 422 ? -15.573 30.451 25.589 1.00 92.38 422 LEU A N 1
ATOM 3161 C CA . LEU A 1 422 ? -15.011 30.466 26.944 1.00 92.38 422 LEU A CA 1
ATOM 3162 C C . LEU A 1 422 ? -16.049 30.998 27.946 1.00 92.38 422 LEU A C 1
ATOM 3164 O O . LEU A 1 422 ? -16.085 32.205 28.214 1.00 92.38 422 LEU A O 1
ATOM 3168 N N . PRO A 1 423 ? -16.907 30.139 28.523 1.00 92.06 423 PRO A N 1
ATOM 3169 C CA . PRO A 1 423 ? -17.747 30.528 29.650 1.00 92.06 423 PRO A CA 1
ATOM 3170 C C . PRO A 1 423 ? -16.920 31.054 30.834 1.00 92.06 423 PRO A C 1
ATOM 3172 O O . PRO A 1 423 ? -15.767 30.662 31.038 1.00 92.06 423 PRO A O 1
ATOM 3175 N N . ALA A 1 424 ? -17.513 31.927 31.652 1.00 87.75 424 ALA A N 1
ATOM 3176 C CA . ALA A 1 424 ? -16.814 32.566 32.765 1.00 87.75 424 ALA A CA 1
ATOM 3177 C C . ALA A 1 424 ? -16.188 31.540 33.731 1.00 87.75 424 ALA A C 1
ATOM 3179 O O . ALA A 1 424 ? -16.871 30.678 34.281 1.00 87.75 424 ALA A O 1
ATOM 3180 N N . GLY A 1 425 ? -14.878 31.661 33.968 1.00 86.62 425 GLY A N 1
ATOM 3181 C CA . GLY A 1 425 ? -14.130 30.778 34.868 1.00 86.62 425 GLY A CA 1
ATOM 3182 C C . GLY A 1 425 ? -13.693 29.439 34.265 1.00 86.62 425 GLY A C 1
ATOM 3183 O O . GLY A 1 425 ? -13.185 28.610 35.016 1.00 86.62 425 GLY A O 1
ATOM 3184 N N . THR A 1 426 ? -13.878 29.239 32.958 1.00 94.06 426 THR A N 1
ATOM 3185 C CA . THR A 1 426 ? -13.266 28.146 32.183 1.00 94.06 426 THR A CA 1
ATOM 3186 C C . THR A 1 426 ? -11.987 28.620 31.487 1.00 94.06 426 THR A C 1
ATOM 3188 O O . THR A 1 426 ? -11.767 29.825 31.349 1.00 94.06 426 THR A O 1
ATOM 3191 N N . GLU A 1 427 ? -11.137 27.688 31.056 1.00 94.88 427 GLU A N 1
ATOM 3192 C CA . GLU A 1 427 ? -9.858 28.005 30.411 1.00 94.88 427 GLU A CA 1
ATOM 3193 C C . GLU A 1 427 ? -9.514 26.990 29.309 1.00 94.88 427 GLU A C 1
ATOM 3195 O O . GLU A 1 427 ? -9.820 25.801 29.420 1.00 94.88 427 GLU A O 1
ATOM 3200 N N . ILE A 1 428 ? -8.851 27.465 28.251 1.00 96.50 428 ILE A N 1
ATOM 3201 C CA . ILE A 1 428 ? -8.247 26.644 27.197 1.00 96.50 428 ILE A CA 1
ATOM 3202 C C . ILE A 1 428 ? -6.746 26.917 27.214 1.00 96.50 428 ILE A C 1
ATOM 3204 O O . ILE A 1 428 ? -6.315 28.060 27.066 1.00 96.50 428 ILE A O 1
ATOM 3208 N N . GLN A 1 429 ? -5.954 25.862 27.379 1.00 96.44 429 GLN A N 1
ATOM 3209 C CA . GLN A 1 429 ? -4.496 25.924 27.391 1.00 96.44 429 GLN A CA 1
ATOM 3210 C C . GLN A 1 429 ? -3.946 25.154 26.199 1.00 96.44 429 GLN A C 1
ATOM 3212 O O . GLN A 1 429 ? -4.204 23.960 26.067 1.00 96.44 429 GLN A O 1
ATOM 3217 N N . VAL A 1 430 ? -3.157 25.807 25.350 1.00 97.38 430 VAL A N 1
ATOM 3218 C CA . VAL A 1 430 ? -2.468 25.149 24.231 1.00 97.38 430 VAL A CA 1
ATOM 3219 C C . VAL A 1 430 ? -0.982 25.041 24.538 1.00 97.38 430 VAL A C 1
ATOM 3221 O O . VAL A 1 430 ? -0.389 25.970 25.061 1.00 97.38 430 VAL A O 1
ATOM 3224 N N . GLN A 1 431 ? -0.347 23.925 24.219 1.00 97.75 431 GLN A N 1
ATOM 3225 C CA . GLN A 1 431 ? 1.092 23.722 24.355 1.00 97.75 431 GLN A CA 1
ATOM 3226 C C . GLN A 1 431 ? 1.648 23.138 23.068 1.00 97.75 431 GLN A C 1
ATOM 3228 O O . GLN A 1 431 ? 0.935 22.458 22.329 1.00 97.75 431 GLN A O 1
ATOM 3233 N N . SER A 1 432 ? 2.931 23.365 22.819 1.00 97.56 432 SER A N 1
ATOM 3234 C CA . SER A 1 432 ? 3.627 22.802 21.669 1.00 97.56 432 SER A CA 1
ATOM 3235 C C . SER A 1 432 ? 4.924 22.111 22.070 1.00 97.56 432 SER A C 1
ATOM 3237 O O . SER A 1 432 ? 5.555 22.456 23.072 1.00 97.56 432 SER A O 1
ATOM 3239 N N . ARG A 1 433 ? 5.336 21.143 21.257 1.00 97.56 433 ARG A N 1
ATOM 3240 C CA . ARG A 1 433 ? 6.693 20.588 21.242 1.00 97.56 433 ARG A CA 1
ATOM 3241 C C . ARG A 1 433 ? 7.105 20.275 19.812 1.00 97.56 433 ARG A C 1
ATOM 3243 O O . ARG A 1 433 ? 6.238 20.062 18.964 1.00 97.56 433 ARG A O 1
ATOM 3250 N N . SER A 1 434 ? 8.402 20.230 19.550 1.00 97.44 434 SER A N 1
ATOM 3251 C CA . SER A 1 434 ? 8.940 19.980 18.214 1.00 97.44 434 SER A CA 1
ATOM 3252 C C . SER A 1 434 ? 10.070 18.951 18.234 1.00 97.44 434 SER A C 1
ATOM 3254 O O . SER A 1 434 ? 10.671 18.685 19.278 1.00 97.44 434 SER A O 1
ATOM 3256 N N . GLY A 1 435 ? 10.339 18.344 17.078 1.00 95.88 435 GLY A N 1
ATOM 3257 C CA . GLY A 1 435 ? 11.383 17.334 16.915 1.00 95.88 435 GLY A CA 1
ATOM 3258 C C . GLY A 1 435 ? 11.733 17.075 15.452 1.00 95.88 435 GLY A C 1
ATOM 3259 O O . GLY A 1 435 ? 11.101 17.603 14.538 1.00 95.88 435 GLY A O 1
ATOM 3260 N N . ASN A 1 436 ? 12.773 16.273 15.221 1.00 94.69 436 ASN A N 1
ATOM 3261 C CA . ASN A 1 436 ? 13.261 15.931 13.876 1.00 94.69 436 ASN A CA 1
ATOM 3262 C C . ASN A 1 436 ? 13.072 14.444 13.522 1.00 94.69 436 ASN A C 1
ATOM 3264 O O . ASN A 1 436 ? 13.585 13.984 12.504 1.00 94.69 436 ASN A O 1
ATOM 3268 N N . THR A 1 437 ? 12.323 13.705 14.340 1.00 93.12 437 THR A N 1
ATOM 3269 C CA . THR A 1 437 ? 11.918 12.312 14.106 1.00 93.12 437 THR A CA 1
ATOM 3270 C C . THR A 1 437 ? 10.398 12.236 13.979 1.00 93.12 437 THR A C 1
ATOM 3272 O O . THR A 1 437 ? 9.694 13.059 14.552 1.00 93.12 437 THR A O 1
ATOM 3275 N N . THR A 1 438 ? 9.874 11.263 13.232 1.00 90.62 438 THR A N 1
ATOM 3276 C CA . THR A 1 438 ? 8.423 11.130 12.992 1.00 90.62 438 THR A CA 1
ATOM 3277 C C . THR A 1 438 ? 7.642 10.759 14.256 1.00 90.62 438 THR A C 1
ATOM 3279 O O . THR A 1 438 ? 6.524 11.232 14.450 1.00 90.62 438 THR A O 1
ATOM 3282 N N . THR A 1 439 ? 8.230 9.934 15.125 1.00 91.56 439 THR A N 1
ATOM 3283 C CA . THR A 1 439 ? 7.620 9.510 16.392 1.00 91.56 439 THR A CA 1
ATOM 3284 C C . THR A 1 439 ? 8.226 10.309 17.545 1.00 91.56 439 THR A C 1
ATOM 3286 O O . THR A 1 439 ? 9.450 10.312 17.675 1.00 91.56 439 THR A O 1
ATOM 3289 N N . PRO A 1 440 ? 7.415 10.955 18.404 1.00 91.69 440 PRO A N 1
ATOM 3290 C CA . PRO A 1 440 ? 7.921 11.653 19.577 1.00 91.69 440 PRO A CA 1
ATOM 3291 C C . PRO A 1 440 ? 8.641 10.708 20.538 1.00 91.69 440 PRO A C 1
ATOM 3293 O O . PRO A 1 440 ? 8.039 9.783 21.078 1.00 91.69 440 PRO A O 1
ATOM 3296 N N . ASP A 1 441 ? 9.921 10.973 20.771 1.00 90.94 441 ASP A N 1
ATOM 3297 C CA . ASP A 1 441 ? 10.797 10.222 21.672 1.00 90.94 441 ASP A CA 1
ATOM 3298 C C . ASP A 1 441 ? 11.542 11.181 22.623 1.00 90.94 441 ASP A C 1
ATOM 3300 O O . ASP A 1 441 ? 11.198 12.360 22.745 1.00 90.94 441 ASP A O 1
ATOM 3304 N N . SER A 1 442 ? 12.569 10.693 23.322 1.00 91.75 442 SER A N 1
ATOM 3305 C CA . SER A 1 442 ? 13.372 11.505 24.246 1.00 91.75 442 SER A CA 1
ATOM 3306 C C . SER A 1 442 ? 14.211 12.602 23.573 1.00 91.75 442 SER A C 1
ATOM 3308 O O . SER A 1 442 ? 14.821 13.398 24.281 1.00 91.75 442 SER A O 1
ATOM 3310 N N . THR A 1 443 ? 14.294 12.635 22.239 1.00 92.56 443 THR A N 1
ATOM 3311 C CA . THR A 1 443 ? 15.029 13.656 21.469 1.00 92.56 443 THR A CA 1
ATOM 3312 C C . THR A 1 443 ? 14.169 14.866 21.102 1.00 92.56 443 THR A C 1
ATOM 3314 O O . THR A 1 443 ? 14.695 15.882 20.649 1.00 92.56 443 THR A O 1
ATOM 3317 N N . TRP A 1 444 ? 12.852 14.779 21.304 1.00 96.62 444 TRP A N 1
ATOM 3318 C CA . TRP A 1 444 ? 11.933 15.897 21.117 1.00 96.62 444 TRP A CA 1
ATOM 3319 C C . TRP A 1 444 ? 12.032 16.914 22.254 1.00 96.62 444 TRP A C 1
ATOM 3321 O O . TRP A 1 444 ? 12.374 16.579 23.390 1.00 96.62 444 TRP A O 1
ATOM 3331 N N . SER A 1 445 ? 11.663 18.165 21.969 1.00 95.69 445 SER A N 1
ATOM 3332 C CA . SER A 1 445 ? 11.599 19.198 23.000 1.00 95.69 445 SER A CA 1
ATOM 3333 C C . SER A 1 445 ? 10.585 18.830 24.091 1.00 95.69 445 SER A C 1
ATOM 3335 O O . SER A 1 445 ? 9.560 18.184 23.839 1.00 95.69 445 SER A O 1
ATOM 3337 N N . ALA A 1 446 ? 10.809 19.326 25.309 1.00 95.44 446 ALA A N 1
ATOM 3338 C CA . ALA A 1 446 ? 9.759 19.340 26.321 1.00 95.44 446 ALA A CA 1
ATOM 3339 C C . ALA A 1 446 ? 8.542 20.149 25.824 1.00 95.44 446 ALA A C 1
ATOM 3341 O O . ALA A 1 446 ? 8.656 20.995 24.929 1.00 95.44 446 ALA A O 1
ATOM 3342 N N . TRP A 1 447 ? 7.372 19.889 26.410 1.00 96.88 447 TRP A N 1
ATOM 3343 C CA . TRP A 1 447 ? 6.182 20.705 26.169 1.00 96.88 447 TRP A CA 1
ATOM 3344 C C . TRP A 1 447 ? 6.410 22.141 26.648 1.00 96.88 447 TRP A C 1
ATOM 3346 O O . TRP A 1 447 ? 6.937 22.361 27.739 1.00 96.88 447 TRP A O 1
ATOM 3356 N N . SER A 1 448 ? 5.975 23.112 25.848 1.00 97.00 448 SER A N 1
ATOM 3357 C CA . SER A 1 448 ? 6.041 24.533 26.184 1.00 97.00 448 SER A CA 1
ATOM 3358 C C . SER A 1 448 ? 5.220 24.892 27.429 1.00 97.00 448 SER A C 1
ATOM 3360 O O . SER A 1 448 ? 4.328 24.152 27.857 1.00 97.00 448 SER A O 1
ATOM 3362 N N . ALA A 1 449 ? 5.443 26.097 27.959 1.00 95.81 449 ALA A N 1
ATOM 3363 C CA . ALA A 1 449 ? 4.453 26.747 28.816 1.00 95.81 449 ALA A CA 1
ATOM 3364 C C . ALA A 1 449 ? 3.107 26.905 28.066 1.00 95.81 449 ALA A C 1
ATOM 3366 O O . ALA A 1 449 ? 3.115 27.019 26.833 1.00 95.81 449 ALA A O 1
ATOM 3367 N N . PRO A 1 450 ? 1.962 26.880 28.774 1.00 95.75 450 PRO A N 1
ATOM 3368 C CA . PRO A 1 450 ? 0.648 26.971 28.150 1.00 95.75 450 PRO A CA 1
ATOM 3369 C C . PRO A 1 450 ? 0.382 28.358 27.550 1.00 95.75 450 PRO A C 1
ATOM 3371 O O . PRO A 1 450 ? 0.566 29.386 28.198 1.00 95.75 450 PRO A O 1
ATOM 3374 N N . TYR A 1 451 ? -0.101 28.364 26.314 1.00 94.50 451 TYR A N 1
ATOM 3375 C CA . TYR A 1 451 ? -0.649 29.504 25.596 1.00 94.50 451 TYR A CA 1
ATOM 3376 C C . TYR A 1 451 ? -2.143 29.610 25.910 1.00 94.50 451 TYR A C 1
ATOM 3378 O O . TYR A 1 451 ? -2.926 28.736 25.532 1.00 94.50 451 TYR A O 1
ATOM 3386 N N . THR A 1 452 ? -2.536 30.673 26.606 1.00 92.31 452 THR A N 1
ATOM 3387 C CA . THR A 1 452 ? -3.920 30.905 27.060 1.00 92.31 452 THR A CA 1
ATOM 3388 C C . THR A 1 452 ? -4.641 31.987 26.251 1.00 92.31 452 THR A C 1
ATOM 3390 O O . THR A 1 452 ? -5.859 32.127 26.331 1.00 92.31 452 THR A O 1
ATOM 3393 N N . GLU A 1 453 ? -3.913 32.746 25.428 1.00 89.88 453 GLU A N 1
ATOM 3394 C CA . GLU A 1 453 ? -4.471 33.826 24.614 1.00 89.88 453 GLU A CA 1
ATOM 3395 C C . GLU A 1 453 ? -4.937 33.323 23.237 1.00 89.88 453 GLU A C 1
ATOM 3397 O O . GLU A 1 453 ? -4.136 33.122 22.323 1.00 89.88 453 GLU A O 1
ATOM 3402 N N . GLY A 1 454 ? -6.253 33.200 23.034 1.00 83.56 454 GLY A N 1
ATOM 3403 C CA . GLY A 1 454 ? -6.823 32.720 21.761 1.00 83.56 454 GLY A CA 1
ATOM 3404 C C . GLY A 1 454 ? -6.526 33.594 20.533 1.00 83.56 454 GLY A C 1
ATOM 3405 O O . GLY A 1 454 ? -6.454 33.089 19.414 1.00 83.56 454 GLY A O 1
ATOM 3406 N N . ARG A 1 455 ? -6.247 34.897 20.719 1.00 84.50 455 ARG A N 1
ATOM 3407 C CA . ARG A 1 455 ? -5.909 35.834 19.619 1.00 84.50 455 ARG A CA 1
ATOM 3408 C C . ARG A 1 455 ? -4.548 35.562 18.969 1.00 84.50 455 ARG A C 1
ATOM 3410 O O . ARG A 1 455 ? -4.244 36.126 17.919 1.00 84.50 455 ARG A O 1
ATOM 3417 N N . GLY A 1 456 ? -3.750 34.690 19.576 1.00 85.25 456 GLY A N 1
ATOM 3418 C CA . GLY A 1 456 ? -2.540 34.137 19.001 1.00 85.25 456 GLY A CA 1
ATOM 3419 C C . GLY A 1 456 ? -1.303 34.458 19.827 1.00 85.25 456 GLY A C 1
ATOM 3420 O O . GLY A 1 456 ? -1.071 35.623 20.134 1.00 85.25 456 GLY A O 1
ATOM 3421 N N . THR A 1 457 ? -0.454 33.468 20.088 1.00 91.56 457 THR A N 1
ATOM 3422 C CA . THR A 1 457 ? 0.805 33.587 20.847 1.00 91.56 457 THR A CA 1
ATOM 3423 C C . THR A 1 457 ? 1.963 33.012 20.022 1.00 91.56 457 THR A C 1
ATOM 3425 O O . THR A 1 457 ? 1.750 32.021 19.324 1.00 91.56 457 THR A O 1
ATOM 3428 N N . PRO A 1 458 ? 3.177 33.601 20.031 1.00 93.62 458 PRO A N 1
ATOM 3429 C CA . PRO A 1 458 ? 4.339 32.987 19.387 1.00 93.62 458 PRO A CA 1
ATOM 3430 C C . PRO A 1 458 ? 4.618 31.588 19.944 1.00 93.62 458 PRO A C 1
ATOM 3432 O O . PRO A 1 458 ? 4.639 31.393 21.159 1.00 93.62 458 PRO A O 1
ATOM 3435 N N . ILE A 1 459 ? 4.839 30.628 19.052 1.00 95.31 459 ILE A N 1
ATOM 3436 C CA . ILE A 1 459 ? 5.194 29.260 19.420 1.00 95.31 459 ILE A CA 1
ATOM 3437 C C . ILE A 1 459 ? 6.624 29.266 19.971 1.00 95.31 459 ILE A C 1
ATOM 3439 O O . ILE A 1 459 ? 7.542 29.795 19.352 1.00 95.31 459 ILE A O 1
ATOM 3443 N N . ALA A 1 460 ? 6.795 28.684 21.155 1.00 93.31 460 ALA A N 1
ATOM 3444 C CA . ALA A 1 460 ? 8.050 28.699 21.911 1.00 93.31 460 ALA A CA 1
ATOM 3445 C C . ALA A 1 460 ? 8.963 27.504 21.596 1.00 93.31 460 ALA A C 1
ATOM 3447 O O . ALA A 1 460 ? 10.106 27.477 22.041 1.00 93.31 460 ALA A O 1
ATOM 3448 N N . SER A 1 461 ? 8.451 26.500 20.879 1.00 94.00 461 SER A N 1
ATOM 3449 C CA . SER A 1 461 ? 9.224 25.324 20.477 1.00 94.00 461 SER A CA 1
ATOM 3450 C C . SER A 1 461 ? 10.374 25.701 19.534 1.00 94.00 461 SER A C 1
ATOM 3452 O O . SER A 1 461 ? 10.307 26.697 18.816 1.00 94.00 461 SER A O 1
ATOM 3454 N N . GLU A 1 462 ? 11.440 24.904 19.520 1.00 92.62 462 GLU A N 1
ATOM 3455 C CA . GLU A 1 462 ? 12.598 25.143 18.650 1.00 92.62 462 GLU A CA 1
ATOM 3456 C C . GLU A 1 462 ? 12.295 24.776 17.195 1.00 92.62 462 GLU A C 1
ATOM 3458 O O . GLU A 1 462 ? 11.445 23.924 16.933 1.00 92.62 462 GLU A O 1
ATOM 3463 N N . SER A 1 463 ? 13.007 25.384 16.241 1.00 93.31 463 SER A N 1
ATOM 3464 C CA . SER A 1 463 ? 12.827 25.074 14.815 1.00 93.31 463 SER A CA 1
ATOM 3465 C C . SER A 1 463 ? 13.169 23.612 14.528 1.00 93.31 463 SER A C 1
ATOM 3467 O O . SER A 1 463 ? 14.272 23.156 14.826 1.00 93.31 463 SER A O 1
ATOM 3469 N N . ALA A 1 464 ? 12.230 22.881 13.937 1.00 94.75 464 ALA A N 1
ATOM 3470 C CA . ALA A 1 464 ? 12.378 21.462 13.635 1.00 94.75 464 ALA A CA 1
ATOM 3471 C C . ALA A 1 464 ? 11.476 21.074 12.455 1.00 94.75 464 ALA A C 1
ATOM 3473 O O . ALA A 1 464 ? 10.733 21.909 11.942 1.00 94.75 464 ALA A O 1
ATOM 3474 N N . ARG A 1 465 ? 11.553 19.822 11.997 1.00 94.50 465 ARG A N 1
ATOM 3475 C CA . ARG A 1 465 ? 10.685 19.303 10.925 1.00 94.50 465 ARG A CA 1
ATOM 3476 C C . ARG A 1 465 ? 9.277 18.934 11.406 1.00 94.50 465 ARG A C 1
ATOM 3478 O O . ARG A 1 465 ? 8.332 19.008 10.632 1.00 94.50 465 ARG A O 1
ATOM 3485 N N . PHE A 1 466 ? 9.126 18.530 12.664 1.00 97.00 466 PHE A N 1
ATOM 3486 C CA . PHE A 1 466 ? 7.840 18.109 13.212 1.00 97.00 466 PHE A CA 1
ATOM 3487 C C . PHE A 1 466 ? 7.380 19.036 14.335 1.00 97.00 466 PHE A C 1
ATOM 3489 O O . PHE A 1 466 ? 8.179 19.427 15.190 1.00 97.00 466 PHE A O 1
ATOM 3496 N N . LEU A 1 467 ? 6.079 19.337 14.363 1.00 97.38 467 LEU A N 1
ATOM 3497 C CA . LEU A 1 467 ? 5.401 20.049 15.450 1.00 97.38 467 LEU A CA 1
ATOM 3498 C C . LEU A 1 467 ? 4.251 19.199 15.989 1.00 97.38 467 LEU A C 1
ATOM 3500 O O . LEU A 1 467 ? 3.492 18.615 15.223 1.00 97.38 467 LEU A O 1
ATOM 3504 N N . GLN A 1 468 ? 4.071 19.165 17.303 1.00 97.62 468 GLN A N 1
ATOM 3505 C CA . GLN A 1 468 ? 2.907 18.551 17.935 1.00 97.62 468 GLN A CA 1
ATOM 3506 C C . GLN A 1 468 ? 2.250 19.545 18.887 1.00 97.62 468 GLN A C 1
ATOM 3508 O O . GLN A 1 468 ? 2.943 20.277 19.600 1.00 97.62 468 GLN A O 1
ATOM 3513 N N . LEU A 1 469 ? 0.918 19.557 18.905 1.00 97.62 469 LEU A N 1
ATOM 3514 C CA . LEU A 1 469 ? 0.121 20.429 19.758 1.00 97.62 469 LEU A CA 1
ATOM 3515 C C . LEU A 1 469 ? -0.635 19.604 20.795 1.00 97.62 469 LEU A C 1
ATOM 3517 O O . LEU A 1 469 ? -1.116 18.506 20.514 1.00 97.62 469 LEU A O 1
ATOM 3521 N N . ARG A 1 470 ? -0.759 20.165 21.994 1.00 97.75 470 ARG A N 1
ATOM 3522 C CA . ARG A 1 470 ? -1.608 19.645 23.061 1.00 97.75 470 ARG A CA 1
ATOM 3523 C C . ARG A 1 470 ? -2.554 20.735 23.526 1.00 97.75 470 ARG A C 1
ATOM 3525 O O . ARG A 1 470 ? -2.107 21.835 23.830 1.00 97.75 470 ARG A O 1
ATOM 3532 N N . VAL A 1 471 ? -3.837 20.423 23.620 1.00 97.69 471 VAL A N 1
ATOM 3533 C CA . VAL A 1 471 ? -4.865 21.305 24.172 1.00 97.69 471 VAL A CA 1
ATOM 3534 C C . VAL A 1 471 ? -5.364 20.716 25.481 1.00 97.69 471 VAL A C 1
ATOM 3536 O O . VAL A 1 471 ? -5.680 19.535 25.543 1.00 97.69 471 VAL A O 1
ATOM 3539 N N . THR A 1 472 ? -5.458 21.535 26.522 1.00 97.69 472 THR A N 1
ATOM 3540 C CA . THR A 1 472 ? -6.119 21.192 27.783 1.00 97.69 472 THR A CA 1
ATOM 3541 C C . THR A 1 472 ? -7.317 22.112 27.978 1.00 97.69 472 THR A C 1
ATOM 3543 O O . THR A 1 472 ? -7.167 23.332 28.013 1.00 97.69 472 THR A O 1
ATOM 3546 N N . LEU A 1 473 ? -8.503 21.524 28.102 1.00 97.12 473 LEU A N 1
ATOM 3547 C CA . LEU A 1 473 ? -9.737 22.210 28.470 1.00 97.12 473 LEU A CA 1
ATOM 3548 C C . LEU A 1 473 ? -9.921 22.118 29.987 1.00 97.12 473 LEU A C 1
ATOM 3550 O O . LEU A 1 473 ? -9.825 21.025 30.545 1.00 97.12 473 LEU A O 1
ATOM 3554 N N . LEU A 1 474 ? -10.207 23.240 30.646 1.00 96.25 474 LEU A N 1
ATOM 3555 C CA . LEU A 1 474 ? -10.485 23.312 32.082 1.00 96.25 474 LEU A CA 1
ATOM 3556 C C . LEU A 1 474 ? -11.887 23.886 32.315 1.00 96.25 474 LEU A C 1
ATOM 3558 O O . LEU A 1 474 ? -12.201 25.001 31.894 1.00 96.25 474 LEU A O 1
ATOM 3562 N N . GLY A 1 475 ? -12.734 23.100 32.976 1.00 93.31 475 GLY A N 1
ATOM 3563 C CA . GLY A 1 475 ? -14.129 23.426 33.267 1.00 93.31 475 GLY A CA 1
ATOM 3564 C C . GLY A 1 475 ? -14.339 23.928 34.692 1.00 93.31 475 GLY A C 1
ATOM 3565 O O . GLY A 1 475 ? -13.508 23.721 35.577 1.00 93.31 475 GLY A O 1
ATOM 3566 N N . LYS A 1 476 ? -15.488 24.565 34.937 1.00 89.81 476 LYS A N 1
ATOM 3567 C CA . LYS A 1 476 ? -15.877 25.056 36.269 1.00 89.81 476 LYS A CA 1
ATOM 3568 C C . LYS A 1 476 ? -17.392 25.024 36.447 1.00 89.81 476 LYS A C 1
ATOM 3570 O O . LYS A 1 476 ? -18.113 25.475 35.569 1.00 89.81 476 LYS A O 1
ATOM 3575 N N . GLN A 1 477 ? -17.869 24.533 37.599 1.00 78.94 477 GLN A N 1
ATOM 3576 C CA . GLN A 1 477 ? -19.298 24.523 37.978 1.00 78.94 477 GLN A CA 1
ATOM 3577 C C . GLN A 1 477 ? -20.230 24.018 36.853 1.00 78.94 477 GLN A C 1
ATOM 3579 O O . GLN A 1 477 ? -21.220 24.661 36.529 1.00 78.94 477 GLN A O 1
ATOM 3584 N N . ALA A 1 478 ? -19.891 22.876 36.243 1.00 79.56 478 ALA A N 1
ATOM 3585 C CA . ALA A 1 478 ? -20.610 22.263 35.116 1.00 79.56 478 ALA A CA 1
ATOM 3586 C C . ALA A 1 478 ? -20.602 23.050 33.784 1.00 79.56 478 ALA A C 1
ATOM 3588 O O . ALA A 1 478 ? -21.243 22.629 32.822 1.00 79.56 478 ALA A O 1
ATOM 3589 N N . HIS A 1 479 ? -19.838 24.140 33.675 1.00 88.56 479 HIS A N 1
ATOM 3590 C CA . HIS A 1 479 ? -19.545 24.784 32.396 1.00 88.56 479 HIS A CA 1
ATOM 3591 C C . HIS A 1 479 ? -18.288 24.188 31.757 1.00 88.56 479 HIS A C 1
ATOM 3593 O O . HIS A 1 479 ? -17.255 24.027 32.414 1.00 88.56 479 HIS A O 1
ATOM 3599 N N . SER A 1 480 ? -18.375 23.915 30.455 1.00 92.56 480 SER A N 1
ATOM 3600 C CA . SER A 1 480 ? -17.259 23.461 29.628 1.00 92.56 480 SER A CA 1
ATOM 3601 C C . SER A 1 480 ? -16.844 24.560 28.652 1.00 92.56 480 SER A C 1
ATOM 3603 O O . SER A 1 480 ? -17.727 25.110 27.988 1.00 92.56 480 SER A O 1
ATOM 3605 N N . PRO A 1 481 ? -15.538 24.831 28.490 1.00 95.56 481 PRO A N 1
ATOM 3606 C CA . PRO A 1 481 ? -15.059 25.568 27.332 1.00 95.56 481 PRO A CA 1
ATOM 3607 C C . PRO A 1 481 ? -15.260 24.732 26.061 1.00 95.56 481 PRO A C 1
ATOM 3609 O O . PRO A 1 481 ? -15.498 23.518 26.121 1.00 95.56 481 PRO A O 1
ATOM 3612 N N . VAL A 1 482 ? -15.177 25.400 24.919 1.00 95.75 482 VAL A N 1
ATOM 3613 C CA . VAL A 1 482 ? -15.404 24.823 23.595 1.00 95.75 482 VAL A CA 1
ATOM 3614 C C . VAL A 1 482 ? -14.267 25.259 22.703 1.00 95.75 482 VAL A C 1
ATOM 3616 O O . VAL A 1 482 ? -13.984 26.450 22.642 1.00 95.75 482 VAL A O 1
ATOM 3619 N N . LEU A 1 483 ? -13.635 24.315 22.021 1.00 96.50 483 LEU A N 1
ATOM 3620 C CA . LEU A 1 483 ? -12.679 24.604 20.963 1.00 96.50 483 LEU A CA 1
ATOM 3621 C C . LEU A 1 483 ? -13.314 24.253 19.618 1.00 96.50 483 LEU A C 1
ATOM 3623 O O . LEU A 1 483 ? -13.754 23.118 19.438 1.00 96.50 483 LEU A O 1
ATOM 3627 N N . ASP A 1 484 ? -13.318 25.210 18.695 1.00 94.31 484 ASP A N 1
ATOM 3628 C CA . ASP A 1 484 ? -13.813 25.020 17.329 1.00 94.31 484 ASP A CA 1
ATOM 3629 C C . ASP A 1 484 ? -12.643 24.838 16.350 1.00 94.31 484 ASP A C 1
ATOM 3631 O O . ASP A 1 484 ? -12.611 23.878 15.582 1.00 94.31 484 ASP A O 1
ATOM 3635 N N . THR A 1 485 ? -11.638 25.719 16.437 1.00 94.69 485 THR A N 1
ATOM 3636 C CA . THR A 1 485 ? -10.511 25.751 15.493 1.00 94.69 485 THR A CA 1
ATOM 3637 C C . THR A 1 485 ? -9.198 26.018 16.215 1.00 94.69 485 THR A C 1
ATOM 3639 O O . THR A 1 485 ? -9.119 26.899 17.072 1.00 94.69 485 THR A O 1
ATOM 3642 N N . LEU A 1 486 ? -8.133 25.315 15.825 1.00 96.00 486 LEU A N 1
ATOM 3643 C CA . LEU A 1 486 ? -6.761 25.566 16.275 1.00 96.00 486 LEU A CA 1
ATOM 3644 C C . LEU A 1 486 ? -5.843 25.748 15.064 1.00 96.00 486 LEU A C 1
ATOM 3646 O O . LEU A 1 486 ? -5.809 24.904 14.178 1.00 96.00 486 LEU A O 1
ATOM 3650 N N . VAL A 1 487 ? -5.076 26.837 15.025 1.00 96.31 487 VAL A N 1
ATOM 3651 C CA . VAL A 1 487 ? -4.172 27.150 13.912 1.00 96.31 487 VAL A CA 1
ATOM 3652 C C . VAL A 1 487 ? -2.769 27.421 14.426 1.00 96.31 487 VAL A C 1
ATOM 3654 O O . VAL A 1 487 ? -2.573 28.325 15.234 1.00 96.31 487 VAL A O 1
ATOM 3657 N N . ALA A 1 488 ? -1.786 26.697 13.903 1.00 95.56 488 ALA A N 1
ATOM 3658 C CA . ALA A 1 488 ? -0.367 26.970 14.081 1.00 95.56 488 ALA A CA 1
ATOM 3659 C C . ALA A 1 488 ? 0.246 27.441 12.758 1.00 95.56 488 ALA A C 1
ATOM 3661 O O . ALA A 1 488 ? 0.233 26.724 11.758 1.00 95.56 488 ALA A O 1
ATOM 3662 N N . ALA A 1 489 ? 0.791 28.655 12.746 1.00 92.81 489 ALA A N 1
ATOM 3663 C CA . ALA A 1 489 ? 1.553 29.154 11.608 1.00 92.81 489 ALA A CA 1
ATOM 3664 C C . ALA A 1 489 ? 2.999 28.642 11.661 1.00 92.81 489 ALA A C 1
ATOM 3666 O O . ALA A 1 489 ? 3.572 28.525 12.745 1.00 92.81 489 ALA A O 1
ATOM 3667 N N . TYR A 1 490 ? 3.612 28.398 10.508 1.00 91.56 490 TYR A N 1
ATOM 3668 C CA . TYR A 1 490 ? 5.023 28.033 10.395 1.00 91.56 490 TYR A CA 1
ATOM 3669 C C . TYR A 1 490 ? 5.625 28.559 9.091 1.00 91.56 490 TYR A C 1
ATOM 3671 O O . TYR A 1 490 ? 4.911 28.867 8.137 1.00 91.56 490 TYR A O 1
ATOM 3679 N N . LEU A 1 491 ? 6.947 28.691 9.059 1.00 86.69 491 LEU A N 1
ATOM 3680 C CA . LEU A 1 491 ? 7.703 29.100 7.885 1.00 86.69 491 LEU A CA 1
ATOM 3681 C C . LEU A 1 491 ? 8.769 28.044 7.599 1.00 86.69 491 LEU A C 1
ATOM 3683 O O . LEU A 1 491 ? 9.683 27.830 8.398 1.00 86.69 491 LEU A O 1
ATOM 3687 N N . GLN A 1 492 ? 8.640 27.375 6.459 1.00 84.94 492 GLN A N 1
ATOM 3688 C CA . GLN A 1 492 ? 9.643 26.425 5.991 1.00 84.94 492 GLN A CA 1
ATOM 3689 C C . GLN A 1 492 ? 10.939 27.163 5.654 1.00 84.94 492 GLN A C 1
ATOM 3691 O O . GLN A 1 492 ? 10.931 28.290 5.153 1.00 84.94 492 GLN A O 1
ATOM 3696 N N . ARG A 1 493 ? 12.082 26.528 5.922 1.00 80.25 493 ARG A N 1
ATOM 3697 C CA . ARG A 1 493 ? 13.357 27.018 5.403 1.00 80.25 493 ARG A CA 1
ATOM 3698 C C . ARG A 1 493 ? 13.320 26.954 3.874 1.00 80.25 493 ARG A C 1
ATOM 3700 O O . ARG A 1 493 ? 13.090 25.876 3.339 1.00 80.25 493 ARG A O 1
ATOM 3707 N N . ASN A 1 494 ? 13.596 28.082 3.215 1.00 80.12 494 ASN A N 1
ATOM 3708 C CA . ASN A 1 494 ? 13.595 28.178 1.755 1.00 80.12 494 ASN A CA 1
ATOM 3709 C C . ASN A 1 494 ? 14.511 27.116 1.120 1.00 80.12 494 ASN A C 1
ATOM 3711 O O . ASN A 1 494 ? 15.648 26.919 1.577 1.00 80.12 494 ASN A O 1
ATOM 3715 N N . LEU A 1 495 ? 14.017 26.438 0.087 1.00 80.06 495 LEU A N 1
ATOM 3716 C CA . LEU A 1 495 ? 14.734 25.387 -0.624 1.00 80.06 495 LEU A CA 1
ATOM 3717 C C . LEU A 1 495 ? 15.106 25.865 -2.025 1.00 80.06 495 LEU A C 1
ATOM 3719 O O . LEU A 1 495 ? 14.517 26.769 -2.592 1.00 80.06 495 LEU A O 1
ATOM 3723 N N . ARG A 1 496 ? 16.176 25.291 -2.577 1.00 84.00 496 ARG A N 1
ATOM 3724 C CA . ARG A 1 496 ? 16.633 25.647 -3.922 1.00 84.00 496 ARG A CA 1
ATOM 3725 C C . ARG A 1 496 ? 15.642 25.081 -4.957 1.00 84.00 496 ARG A C 1
ATOM 3727 O O . ARG A 1 496 ? 15.479 23.856 -4.964 1.00 84.00 496 ARG A O 1
ATOM 3734 N N . PRO A 1 497 ? 15.140 25.897 -5.906 1.00 88.81 497 PRO A N 1
ATOM 3735 C CA . PRO A 1 497 ? 14.409 25.401 -7.067 1.00 88.81 497 PRO A CA 1
ATOM 3736 C C . PRO A 1 497 ? 15.230 24.397 -7.875 1.00 88.81 497 PRO A C 1
ATOM 3738 O O . PRO A 1 497 ? 16.434 24.584 -8.081 1.00 88.81 497 PRO A O 1
ATOM 3741 N N . GLN A 1 498 ? 14.588 23.354 -8.394 1.00 89.25 498 GLN A N 1
ATOM 3742 C CA . GLN A 1 498 ? 15.242 22.319 -9.190 1.00 89.25 498 GLN A CA 1
ATOM 3743 C C . GLN A 1 498 ? 14.625 22.213 -10.580 1.00 89.25 498 GLN A C 1
ATOM 3745 O O . GLN A 1 498 ? 13.428 21.992 -10.744 1.00 89.25 498 GLN A O 1
ATOM 3750 N N . ILE A 1 499 ? 15.465 22.309 -11.610 1.00 90.00 499 ILE A N 1
ATOM 3751 C CA . ILE A 1 499 ? 15.053 22.051 -12.991 1.00 90.00 499 ILE A CA 1
ATOM 3752 C C . ILE A 1 499 ? 15.253 20.558 -13.266 1.00 90.00 499 ILE A C 1
ATOM 3754 O O . ILE A 1 499 ? 16.379 20.077 -13.403 1.00 90.00 499 ILE A O 1
ATOM 3758 N N . GLN A 1 500 ? 14.157 19.808 -13.352 1.00 89.12 500 GLN A N 1
ATOM 3759 C CA . GLN A 1 500 ? 14.176 18.362 -13.581 1.00 89.12 500 GLN A CA 1
ATOM 3760 C C . GLN A 1 500 ? 14.599 18.044 -15.012 1.00 89.12 500 GLN A C 1
ATOM 3762 O O . GLN A 1 500 ? 15.507 17.242 -15.234 1.00 89.12 500 GLN A O 1
ATOM 3767 N N . THR A 1 501 ? 13.989 18.701 -15.995 1.00 88.69 501 THR A N 1
ATOM 3768 C CA . THR A 1 501 ? 14.241 18.442 -17.417 1.00 88.69 501 THR A CA 1
ATOM 3769 C C . THR A 1 501 ? 14.199 19.731 -18.226 1.00 88.69 501 THR A C 1
ATOM 3771 O O . THR A 1 501 ? 13.414 20.628 -17.932 1.00 88.69 501 THR A O 1
ATOM 3774 N N . ILE A 1 502 ? 15.031 19.804 -19.267 1.00 92.31 502 ILE A N 1
ATOM 3775 C CA . ILE A 1 502 ? 14.919 20.794 -20.342 1.00 92.31 502 ILE A CA 1
ATOM 3776 C C . ILE A 1 502 ? 14.681 20.002 -21.623 1.00 92.31 502 ILE A C 1
ATOM 3778 O O . ILE A 1 502 ? 15.492 19.160 -22.002 1.00 92.31 502 ILE A O 1
ATOM 3782 N N . THR A 1 503 ? 13.551 20.260 -22.264 1.00 91.06 503 THR A N 1
ATOM 3783 C CA . THR A 1 503 ? 13.129 19.654 -23.521 1.00 91.06 503 THR A CA 1
ATOM 3784 C C . THR A 1 503 ? 13.423 20.628 -24.649 1.00 91.06 503 THR A C 1
ATOM 3786 O O . THR A 1 503 ? 12.879 21.732 -24.689 1.00 91.06 503 THR A O 1
ATOM 3789 N N . VAL A 1 504 ? 14.281 20.208 -25.574 1.00 90.81 504 VAL A N 1
ATOM 3790 C CA . VAL A 1 504 ? 14.459 20.879 -26.862 1.00 90.81 504 VAL A CA 1
ATOM 3791 C C . VAL A 1 504 ? 13.455 20.255 -27.828 1.00 90.81 504 VAL A C 1
ATOM 3793 O O . VAL A 1 504 ? 13.534 19.057 -28.105 1.00 90.81 504 VAL A O 1
ATOM 3796 N N . HIS A 1 505 ? 12.477 21.032 -28.291 1.00 88.88 505 HIS A N 1
ATOM 3797 C CA . HIS A 1 505 ? 11.461 20.539 -29.227 1.00 88.88 505 HIS A CA 1
ATOM 3798 C C . HIS A 1 505 ? 12.044 20.365 -30.636 1.00 88.88 505 HIS A C 1
ATOM 3800 O O . HIS A 1 505 ? 13.107 20.913 -30.934 1.00 88.88 505 HIS A O 1
ATOM 3806 N N . PRO A 1 506 ? 11.395 19.603 -31.529 1.00 82.88 506 PRO A N 1
ATOM 3807 C CA . PRO A 1 506 ? 11.787 19.559 -32.933 1.00 82.88 506 PRO A CA 1
ATOM 3808 C C . PRO A 1 506 ? 11.892 20.968 -33.555 1.00 82.88 506 PRO A C 1
ATOM 3810 O O . PRO A 1 506 ? 11.053 21.823 -33.259 1.00 82.88 506 PRO A O 1
ATOM 3813 N N . PRO A 1 507 ? 12.882 21.224 -34.434 1.00 81.06 507 PRO A N 1
ATOM 3814 C CA . PRO A 1 507 ? 13.024 22.517 -35.097 1.00 81.06 507 PRO A CA 1
ATOM 3815 C C . PRO A 1 507 ? 11.745 22.936 -35.829 1.00 81.06 507 PRO A C 1
ATOM 3817 O O . PRO A 1 507 ? 11.165 22.164 -36.597 1.00 81.06 507 PRO A O 1
ATOM 3820 N N . GLY A 1 508 ? 11.326 24.175 -35.595 1.00 78.44 508 GLY A N 1
ATOM 3821 C CA . GLY A 1 508 ? 10.136 24.793 -36.161 1.00 78.44 508 GLY A CA 1
ATOM 3822 C C . GLY A 1 508 ? 8.809 24.435 -35.496 1.00 78.44 508 GLY A C 1
ATOM 3823 O O . GLY A 1 508 ? 7.789 24.982 -35.901 1.00 78.44 508 GLY A O 1
ATOM 3824 N N . GLU A 1 509 ? 8.772 23.562 -34.486 1.00 81.94 509 GLU A N 1
ATOM 3825 C CA . GLU A 1 509 ? 7.546 23.307 -33.719 1.00 81.94 509 GLU A CA 1
ATOM 3826 C C . GLU A 1 509 ? 7.304 24.437 -32.710 1.00 81.94 509 GLU A C 1
ATOM 3828 O O . GLU A 1 509 ? 8.107 24.646 -31.804 1.00 81.94 509 GLU A O 1
ATOM 3833 N N . VAL A 1 510 ? 6.186 25.154 -32.860 1.00 81.38 510 VAL A N 1
ATOM 3834 C CA . VAL A 1 510 ? 5.776 26.253 -31.975 1.00 81.38 510 VAL A CA 1
ATOM 3835 C C . VAL A 1 510 ? 4.385 25.996 -31.387 1.00 81.38 510 VAL A C 1
ATOM 3837 O O . VAL A 1 510 ? 3.542 25.332 -31.999 1.00 81.38 510 VAL A O 1
ATOM 3840 N N . PHE A 1 511 ? 4.128 26.532 -30.192 1.00 78.12 511 PHE A N 1
ATOM 3841 C CA . PHE A 1 511 ? 2.854 26.382 -29.479 1.00 78.12 511 PHE A CA 1
ATOM 3842 C C . PHE A 1 511 ? 2.057 27.690 -29.529 1.00 78.12 511 PHE A C 1
ATOM 3844 O O . PHE A 1 511 ? 2.611 28.759 -29.286 1.00 78.12 511 PHE A O 1
ATOM 3851 N N . GLN A 1 512 ? 0.761 27.628 -29.837 1.00 67.25 512 GLN A N 1
ATOM 3852 C CA . GLN A 1 512 ? -0.113 28.810 -29.848 1.00 67.25 512 GLN A CA 1
ATOM 3853 C C . GLN A 1 512 ? -0.559 29.182 -28.420 1.00 67.25 512 GLN A C 1
ATOM 3855 O O . GLN A 1 512 ? -0.746 28.286 -27.596 1.00 67.25 512 GLN A O 1
ATOM 3860 N N . LYS A 1 513 ? -0.778 30.468 -28.108 1.00 61.22 513 LYS A N 1
ATOM 3861 C CA . LYS A 1 513 ? -1.481 30.877 -26.870 1.00 61.22 513 LYS A CA 1
ATOM 3862 C C . LYS A 1 513 ? -2.982 30.514 -26.939 1.00 61.22 513 LYS A C 1
ATOM 3864 O O . LYS A 1 513 ? -3.537 30.463 -28.038 1.00 61.22 513 LYS A O 1
ATOM 3869 N N . PRO A 1 514 ? -3.676 30.280 -25.806 1.00 52.56 514 PRO A N 1
ATOM 3870 C CA . PRO A 1 514 ? -5.137 30.191 -25.798 1.00 52.56 514 PRO A CA 1
ATOM 3871 C C . PRO A 1 514 ? -5.744 31.484 -26.370 1.00 52.56 514 PRO A C 1
ATOM 3873 O O . PRO A 1 514 ? -5.310 32.575 -26.010 1.00 52.56 514 PRO A O 1
ATOM 3876 N N . ILE A 1 515 ? -6.702 31.350 -27.292 1.00 50.22 515 ILE A N 1
ATOM 3877 C CA . ILE A 1 515 ? -7.237 32.434 -28.136 1.00 50.22 515 ILE A CA 1
ATOM 3878 C C . ILE A 1 515 ? -7.719 33.627 -27.291 1.00 50.22 515 ILE A C 1
ATOM 3880 O O . ILE A 1 515 ? -8.661 33.492 -26.510 1.00 50.22 515 ILE A O 1
ATOM 3884 N N . SER A 1 516 ? -7.138 34.808 -27.524 1.00 45.66 516 SER A N 1
ATOM 3885 C CA . SER A 1 516 ? -7.799 36.093 -27.260 1.00 45.66 516 SER A CA 1
ATOM 3886 C C . SER A 1 516 ? -8.635 36.470 -28.491 1.00 45.66 516 SER A C 1
ATOM 3888 O O . SER A 1 516 ? -8.242 36.181 -29.618 1.00 45.66 516 SER A O 1
ATOM 3890 N N . LEU A 1 517 ? -9.804 37.084 -28.292 1.00 42.88 517 LEU A N 1
ATOM 3891 C CA . LEU A 1 517 ? -10.849 37.373 -29.300 1.00 42.88 517 LEU A CA 1
ATOM 3892 C C . LEU A 1 517 ? -10.444 38.309 -30.475 1.00 42.88 517 LEU A C 1
ATOM 3894 O O . LEU A 1 517 ? -11.321 38.838 -31.153 1.00 42.88 517 LEU A O 1
ATOM 3898 N N . SER A 1 518 ? -9.154 38.529 -30.740 1.00 47.03 518 SER A N 1
ATOM 3899 C CA . SER A 1 518 ? -8.635 39.472 -31.745 1.00 47.03 518 SER A CA 1
ATOM 3900 C C . SER A 1 518 ? -8.293 38.864 -33.113 1.00 47.03 518 SER A C 1
ATOM 3902 O O . SER A 1 518 ? -8.032 39.617 -34.042 1.00 47.03 518 SER A O 1
ATOM 3904 N N . GLY A 1 519 ? -8.335 37.539 -33.293 1.00 45.03 519 GLY A N 1
ATOM 3905 C CA . GLY A 1 519 ? -8.134 36.901 -34.609 1.00 45.03 519 GLY A CA 1
ATOM 3906 C C . GLY A 1 519 ? -6.677 36.781 -35.084 1.00 45.03 519 GLY A C 1
ATOM 3907 O O . GLY A 1 519 ? -6.441 36.120 -36.095 1.00 45.03 519 GLY A O 1
ATOM 3908 N N . ASP A 1 520 ? -5.713 37.325 -34.339 1.00 46.12 520 ASP A N 1
ATOM 3909 C CA . ASP A 1 520 ? -4.279 37.134 -34.576 1.00 46.12 520 ASP A CA 1
ATOM 3910 C C . ASP A 1 520 ? -3.754 35.852 -33.895 1.00 46.12 520 ASP A C 1
ATOM 3912 O O . ASP A 1 520 ? -4.206 35.442 -32.821 1.00 46.12 520 ASP A O 1
ATOM 3916 N N . VAL A 1 521 ? -2.812 35.166 -34.554 1.00 52.72 521 VAL A N 1
ATOM 3917 C CA . VAL A 1 521 ? -2.214 33.908 -34.074 1.00 52.72 521 VAL A CA 1
ATOM 3918 C C . VAL A 1 521 ? -0.981 34.222 -33.223 1.00 52.72 521 VAL A C 1
ATOM 3920 O O . VAL A 1 521 ? 0.138 34.245 -33.731 1.00 52.72 521 VAL A O 1
ATOM 3923 N N . ASP A 1 522 ? -1.174 34.432 -31.921 1.00 61.38 522 ASP A N 1
ATOM 3924 C CA . ASP A 1 522 ? -0.058 34.684 -31.000 1.00 61.38 522 ASP A CA 1
ATOM 3925 C C . ASP A 1 522 ? 0.693 33.396 -30.631 1.00 61.38 522 ASP A C 1
ATOM 3927 O O . ASP A 1 522 ? 0.115 32.419 -30.134 1.00 61.38 522 ASP A O 1
ATOM 3931 N N . ILE A 1 523 ? 2.013 33.409 -30.827 1.00 61.38 523 ILE A N 1
ATOM 3932 C CA . ILE A 1 523 ? 2.910 32.293 -30.504 1.00 61.38 523 ILE A CA 1
ATOM 3933 C C . ILE A 1 523 ? 3.376 32.402 -29.049 1.00 61.38 523 ILE A C 1
ATOM 3935 O O . ILE A 1 523 ? 3.851 33.441 -28.589 1.00 61.38 523 ILE A O 1
ATOM 3939 N N . LEU A 1 524 ? 3.249 31.309 -28.299 1.00 66.06 524 LEU A N 1
ATOM 3940 C CA . LEU A 1 524 ? 3.659 31.218 -26.903 1.00 66.06 524 LEU A CA 1
ATOM 3941 C C . LEU A 1 524 ? 5.193 31.257 -26.801 1.00 66.06 524 LEU A C 1
ATOM 3943 O O . LEU A 1 524 ? 5.887 30.373 -27.300 1.00 66.06 524 LEU A O 1
ATOM 3947 N N . GLY A 1 525 ? 5.721 32.285 -26.135 1.00 62.97 525 GLY A N 1
ATOM 3948 C CA . GLY A 1 525 ? 7.155 32.436 -25.873 1.00 62.97 525 GLY A CA 1
ATOM 3949 C C . GLY A 1 525 ? 7.960 33.203 -26.932 1.00 62.97 525 GLY A C 1
ATOM 3950 O O . GLY A 1 525 ? 9.144 33.422 -26.685 1.00 62.97 525 GLY A O 1
ATOM 3951 N N . LEU A 1 526 ? 7.357 33.644 -28.046 1.00 68.75 526 LEU A N 1
ATOM 3952 C CA . LEU A 1 526 ? 7.964 34.564 -29.025 1.00 68.75 526 LEU A CA 1
ATOM 3953 C C . LEU A 1 526 ? 7.496 36.004 -28.715 1.00 68.75 526 LEU A C 1
ATOM 3955 O O . LEU A 1 526 ? 6.321 36.198 -28.408 1.00 68.75 526 LEU A O 1
ATOM 3959 N N . ASP A 1 527 ? 8.378 37.007 -28.749 1.00 53.72 527 ASP A N 1
ATOM 3960 C CA . ASP A 1 527 ? 7.960 38.407 -28.543 1.00 53.72 527 ASP A CA 1
ATOM 3961 C C . ASP A 1 527 ? 7.244 38.943 -29.803 1.00 53.72 527 ASP A C 1
ATOM 3963 O O . ASP A 1 527 ? 7.686 38.687 -30.924 1.00 53.72 527 ASP A O 1
ATOM 3967 N N . GLU A 1 528 ? 6.143 39.687 -29.632 1.00 49.06 528 GLU A N 1
ATOM 3968 C CA . GLU A 1 528 ? 5.437 40.352 -30.740 1.00 49.06 528 GLU A CA 1
ATOM 3969 C C . GLU A 1 528 ? 6.343 41.374 -31.458 1.00 49.06 528 GLU A C 1
ATOM 3971 O O . GLU A 1 528 ? 7.135 42.069 -30.804 1.00 49.06 528 GLU A O 1
ATOM 3976 N N . PRO A 1 529 ? 6.209 41.561 -32.786 1.00 33.81 529 PRO A N 1
ATOM 3977 C CA . PRO A 1 529 ? 6.787 42.724 -33.442 1.00 33.81 529 PRO A CA 1
ATOM 3978 C C . PRO A 1 529 ? 6.163 44.004 -32.861 1.00 33.81 529 PRO A C 1
ATOM 3980 O O . PRO A 1 529 ? 4.951 44.206 -32.898 1.00 33.81 529 PRO A O 1
ATOM 3983 N N . ARG A 1 530 ? 7.003 44.893 -32.315 1.00 31.23 530 ARG A N 1
ATOM 3984 C CA . ARG A 1 530 ? 6.580 46.206 -31.801 1.00 31.23 530 ARG A CA 1
ATOM 3985 C C . ARG A 1 530 ? 5.876 47.009 -32.899 1.00 31.23 530 ARG A C 1
ATOM 3987 O O . ARG A 1 530 ? 6.486 47.308 -33.923 1.00 31.23 530 ARG A O 1
ATOM 3994 N N . SER A 1 531 ? 4.637 47.435 -32.646 1.00 32.53 531 SER A N 1
ATOM 3995 C CA . SER A 1 531 ? 4.004 48.496 -33.440 1.00 32.53 531 SER A CA 1
ATOM 3996 C C . SER A 1 531 ? 4.764 49.830 -33.293 1.00 32.53 531 SER A C 1
ATOM 3998 O O . SER A 1 531 ? 5.349 50.073 -32.231 1.00 32.53 531 SER A O 1
ATOM 4000 N N . PRO A 1 532 ? 4.733 50.722 -34.306 1.00 34.91 532 PRO A N 1
ATOM 4001 C CA . PRO A 1 532 ? 5.537 51.951 -34.336 1.00 34.91 532 PRO A CA 1
ATOM 4002 C C . PRO A 1 532 ? 5.264 52.957 -33.202 1.00 34.91 532 PRO A C 1
ATOM 4004 O O . PRO A 1 532 ? 6.105 53.815 -32.952 1.00 34.91 532 PRO A O 1
ATOM 4007 N N . ASP A 1 533 ? 4.144 52.840 -32.478 1.00 36.88 533 ASP A N 1
ATOM 4008 C CA . ASP A 1 533 ? 3.646 53.903 -31.586 1.00 36.88 533 ASP A CA 1
ATOM 4009 C C . ASP A 1 533 ? 3.785 53.643 -30.070 1.00 36.88 533 ASP A C 1
ATOM 4011 O O . ASP A 1 533 ? 3.174 54.335 -29.255 1.00 36.88 533 ASP A O 1
ATOM 4015 N N . GLY A 1 534 ? 4.620 52.687 -29.648 1.00 38.06 534 GLY A N 1
ATOM 4016 C CA . GLY A 1 534 ? 5.244 52.714 -28.313 1.00 38.06 534 GLY A CA 1
ATOM 4017 C C . GLY A 1 534 ? 4.331 52.820 -27.075 1.00 38.06 534 GLY A C 1
ATOM 4018 O O . GLY A 1 534 ? 4.734 53.443 -26.091 1.00 38.06 534 GLY A O 1
ATOM 4019 N N . ARG A 1 535 ? 3.134 52.213 -27.060 1.00 29.92 535 ARG A N 1
ATOM 4020 C CA . ARG A 1 535 ? 2.299 52.122 -25.841 1.00 29.92 535 ARG A CA 1
ATOM 4021 C C . ARG A 1 535 ? 2.223 50.686 -25.300 1.00 29.92 535 ARG A C 1
ATOM 4023 O O . ARG A 1 535 ? 1.952 49.779 -26.081 1.00 29.92 535 ARG A O 1
ATOM 4030 N N . PRO A 1 536 ? 2.424 50.460 -23.986 1.00 28.75 536 PRO A N 1
ATOM 4031 C CA . PRO A 1 536 ? 2.281 49.136 -23.387 1.00 28.75 536 PRO A CA 1
ATOM 4032 C C . PRO A 1 536 ? 0.800 48.785 -23.168 1.00 28.75 536 PRO A C 1
ATOM 4034 O O . PRO A 1 536 ? 0.034 49.597 -22.645 1.00 28.75 536 PRO A O 1
ATOM 4037 N N . ALA A 1 537 ? 0.406 47.564 -23.539 1.00 30.59 537 ALA A N 1
ATOM 4038 C CA . ALA A 1 537 ? -0.903 47.009 -23.206 1.00 30.59 537 ALA A CA 1
ATOM 4039 C C . ALA A 1 537 ? -1.004 46.742 -21.691 1.00 30.59 537 ALA A C 1
ATOM 4041 O O . ALA A 1 537 ? -0.048 46.299 -21.053 1.00 30.59 537 ALA A O 1
ATOM 4042 N N . GLN A 1 538 ? -2.163 47.060 -21.111 1.00 29.92 538 GLN A N 1
ATOM 4043 C CA . GLN A 1 538 ? -2.469 46.918 -19.686 1.00 29.92 538 GLN A CA 1
ATOM 4044 C C . GLN A 1 538 ? -2.198 45.497 -19.172 1.00 29.92 538 GLN A C 1
ATOM 4046 O O . GLN A 1 538 ? -2.696 44.518 -19.723 1.00 29.92 538 GLN A O 1
ATOM 4051 N N . ALA A 1 539 ? -1.445 45.404 -18.073 1.00 31.81 539 ALA A N 1
ATOM 4052 C CA . ALA A 1 539 ? -1.160 44.155 -17.380 1.00 31.81 539 ALA A CA 1
ATOM 4053 C C . ALA A 1 539 ? -2.450 43.530 -16.820 1.00 31.81 539 ALA A C 1
ATOM 4055 O O . ALA A 1 539 ? -3.068 44.067 -15.897 1.00 31.81 539 ALA A O 1
ATOM 4056 N N . ALA A 1 540 ? -2.843 42.380 -17.368 1.00 29.72 540 ALA A N 1
ATOM 4057 C CA . ALA A 1 540 ? -3.862 41.526 -16.774 1.00 29.72 540 ALA A CA 1
ATOM 4058 C C . ALA A 1 540 ? -3.317 40.861 -15.495 1.00 29.72 540 ALA A C 1
ATOM 4060 O O . ALA A 1 540 ? -2.146 40.488 -15.415 1.00 29.72 540 ALA A O 1
ATOM 4061 N N . ARG A 1 541 ? -4.176 40.746 -14.475 1.00 27.48 541 ARG A N 1
ATOM 4062 C CA . ARG A 1 541 ? -3.870 40.126 -13.174 1.00 27.48 541 ARG A CA 1
ATOM 4063 C C . ARG A 1 541 ? -3.513 38.636 -13.329 1.00 27.48 541 ARG A C 1
ATOM 4065 O O . ARG A 1 541 ? -4.099 37.980 -14.187 1.00 27.48 541 ARG A O 1
ATOM 4072 N N . PRO A 1 542 ? -2.636 38.079 -12.473 1.00 30.73 542 PRO A N 1
ATOM 4073 C CA . PRO A 1 542 ? -2.261 36.673 -12.547 1.00 30.73 542 PRO A CA 1
ATOM 4074 C C . PRO A 1 542 ? -3.420 35.788 -12.067 1.00 30.73 542 PRO A C 1
ATOM 4076 O O . PRO A 1 542 ? -3.810 35.842 -10.901 1.00 30.73 542 PRO A O 1
ATOM 4079 N N . SER A 1 543 ? -3.982 34.978 -12.964 1.00 26.89 543 SER A N 1
ATOM 4080 C CA . SER A 1 543 ? -4.759 33.792 -12.592 1.00 26.89 543 SER A CA 1
ATOM 4081 C C . SER A 1 543 ? -3.816 32.601 -12.415 1.00 26.89 543 SER A C 1
ATOM 4083 O O . SER A 1 543 ? -2.773 32.545 -13.063 1.00 26.89 543 SER A O 1
ATOM 4085 N N . ALA A 1 544 ? -4.200 31.674 -11.537 1.00 30.39 544 ALA A N 1
ATOM 4086 C CA . ALA A 1 544 ? -3.458 30.479 -11.139 1.00 30.39 544 ALA A CA 1
ATOM 4087 C C . ALA A 1 544 ? -2.727 29.757 -12.289 1.00 30.39 544 ALA A C 1
ATOM 4089 O O . ALA A 1 544 ? -3.228 29.675 -13.412 1.00 30.39 544 ALA A O 1
ATOM 4090 N N . ALA A 1 545 ? -1.545 29.223 -11.964 1.00 31.02 545 ALA A N 1
ATOM 4091 C CA . ALA A 1 545 ? -0.652 28.518 -12.877 1.00 31.02 545 ALA A CA 1
ATOM 4092 C C . ALA A 1 545 ? -1.395 27.434 -13.689 1.00 31.02 545 ALA A C 1
ATOM 4094 O O . ALA A 1 545 ? -2.039 26.566 -13.092 1.00 31.02 545 ALA A O 1
ATOM 4095 N N . PRO A 1 546 ? -1.305 27.435 -15.032 1.00 31.20 546 PRO A N 1
ATOM 4096 C CA . PRO A 1 546 ? -1.833 26.341 -15.823 1.00 31.20 546 PRO A CA 1
ATOM 4097 C C . PRO A 1 546 ? -0.968 25.092 -15.620 1.00 31.20 546 PRO A C 1
ATOM 4099 O O . PRO A 1 546 ? 0.261 25.140 -15.680 1.00 31.20 546 PRO A O 1
ATOM 4102 N N . SER A 1 547 ? -1.628 23.956 -15.397 1.00 34.19 547 SER A N 1
ATOM 4103 C CA . SER A 1 547 ? -1.006 22.634 -15.388 1.00 34.19 547 SER A CA 1
ATOM 4104 C C . SER A 1 547 ? -0.256 22.376 -16.700 1.00 34.19 547 SER A C 1
ATOM 4106 O O . SER A 1 547 ? -0.761 22.696 -17.778 1.00 34.19 547 SER A O 1
ATOM 4108 N N . ALA A 1 548 ? 0.910 21.729 -16.613 1.00 41.25 548 ALA A N 1
ATOM 4109 C CA . ALA A 1 548 ? 1.849 21.425 -17.705 1.00 41.25 548 ALA A CA 1
ATOM 4110 C C . ALA A 1 548 ? 1.319 20.505 -18.839 1.00 41.25 548 ALA A C 1
ATOM 4112 O O . ALA A 1 548 ? 2.099 19.893 -19.565 1.00 41.25 548 ALA A O 1
ATOM 4113 N N . THR A 1 549 ? 0.004 20.375 -19.005 1.00 36.41 549 THR A N 1
ATOM 4114 C CA . THR A 1 549 ? -0.659 19.409 -19.895 1.00 36.41 549 THR A CA 1
ATOM 4115 C C . THR A 1 549 ? -1.549 20.030 -20.971 1.00 36.41 549 THR A C 1
ATOM 4117 O O . THR A 1 549 ? -2.118 19.290 -21.767 1.00 36.41 549 THR A O 1
ATOM 4120 N N . ALA A 1 550 ? -1.639 21.357 -21.079 1.00 41.00 550 ALA A N 1
ATOM 4121 C CA . ALA A 1 550 ? -2.477 22.009 -22.089 1.00 41.00 550 ALA A CA 1
ATOM 4122 C C . ALA A 1 550 ? -1.670 22.941 -23.008 1.00 41.00 550 ALA A C 1
ATOM 4124 O O . ALA A 1 550 ? -1.924 24.140 -23.075 1.00 41.00 550 ALA A O 1
ATOM 4125 N N . TYR A 1 551 ? -0.690 22.400 -23.738 1.00 46.66 551 TYR A N 1
ATOM 4126 C CA . TYR A 1 551 ? -0.145 23.121 -24.890 1.00 46.66 551 TYR A CA 1
ATOM 4127 C C . TYR A 1 551 ? -1.190 23.103 -26.014 1.00 46.66 551 TYR A C 1
ATOM 4129 O O . TYR A 1 551 ? -1.545 22.042 -26.533 1.00 46.66 551 TYR A O 1
ATOM 4137 N N . SER A 1 552 ? -1.704 24.282 -26.364 1.00 56.66 552 SER A N 1
ATOM 4138 C CA . SER A 1 552 ? -2.585 24.518 -27.511 1.00 56.66 552 SER A CA 1
ATOM 4139 C C . SER A 1 552 ? -1.943 24.048 -28.826 1.00 56.66 552 SER A C 1
ATOM 4141 O O . SER A 1 552 ? -0.741 23.794 -28.897 1.00 56.66 552 SER A O 1
ATOM 4143 N N . ARG A 1 553 ? -2.773 23.921 -29.870 1.00 62.66 553 ARG A N 1
ATOM 4144 C CA . ARG A 1 553 ? -2.452 23.417 -31.219 1.00 62.66 553 ARG A CA 1
ATOM 4145 C C . ARG A 1 553 ? -1.002 23.694 -31.660 1.00 62.66 553 ARG A C 1
ATOM 4147 O O . ARG A 1 553 ? -0.566 24.841 -31.706 1.00 62.66 553 ARG A O 1
ATOM 4154 N N . ARG A 1 554 ? -0.288 22.623 -32.021 1.00 71.25 554 ARG A N 1
ATOM 4155 C CA . ARG A 1 554 ? 1.073 22.669 -32.576 1.00 71.25 554 ARG A CA 1
ATOM 4156 C C . ARG A 1 554 ? 1.042 23.292 -33.968 1.00 71.25 554 ARG A C 1
ATOM 4158 O O . ARG A 1 554 ? 0.235 22.882 -34.807 1.00 71.25 554 ARG A O 1
ATOM 4165 N N . LEU A 1 555 ? 1.923 24.252 -34.207 1.00 75.12 555 LEU A N 1
ATOM 4166 C CA . LEU A 1 555 ? 2.120 24.896 -35.502 1.00 75.12 555 LEU A CA 1
ATOM 4167 C C . LEU A 1 555 ? 3.573 24.708 -35.943 1.00 75.12 555 LEU A C 1
ATOM 4169 O O . LEU A 1 555 ? 4.454 24.461 -35.121 1.00 75.12 555 LEU A O 1
ATOM 4173 N N . TYR A 1 556 ? 3.808 24.807 -37.250 1.00 74.75 556 TYR A N 1
ATOM 4174 C CA . TYR A 1 556 ? 5.152 24.768 -37.816 1.00 74.75 556 TYR A CA 1
ATOM 4175 C C . TYR A 1 556 ? 5.553 26.161 -38.303 1.00 74.75 556 TYR A C 1
ATOM 4177 O O . TYR A 1 556 ? 4.874 26.731 -39.158 1.00 74.75 556 TYR A O 1
ATOM 4185 N N . GLN A 1 557 ? 6.663 26.691 -37.793 1.00 78.44 557 GLN A N 1
ATOM 4186 C CA . GLN A 1 557 ? 7.259 27.950 -38.220 1.00 78.44 557 GLN A CA 1
ATOM 4187 C C . GLN A 1 557 ? 8.749 27.757 -38.508 1.00 78.44 557 GLN A C 1
ATOM 4189 O O . GLN A 1 557 ? 9.531 27.382 -37.640 1.00 78.44 557 GLN A O 1
ATOM 4194 N N . LYS A 1 558 ? 9.164 28.033 -39.746 1.00 78.81 558 LYS A N 1
ATOM 4195 C CA . LYS A 1 558 ? 10.570 27.920 -40.151 1.00 78.81 558 LYS A CA 1
ATOM 4196 C C . LYS A 1 558 ? 11.440 28.930 -39.385 1.00 78.81 558 LYS A C 1
ATOM 4198 O O . LYS A 1 558 ? 11.056 30.088 -39.269 1.00 78.81 558 LYS A O 1
ATOM 4203 N N . GLY A 1 559 ? 12.627 28.501 -38.944 1.00 81.75 559 GLY A N 1
ATOM 4204 C CA . GLY A 1 559 ? 13.626 29.374 -38.307 1.00 81.75 559 GLY A CA 1
ATOM 4205 C C . GLY A 1 559 ? 13.412 29.620 -36.811 1.00 81.75 559 GLY A C 1
ATOM 4206 O O . GLY A 1 559 ? 14.034 30.517 -36.255 1.00 81.75 559 GLY A O 1
ATOM 4207 N N . VAL A 1 560 ? 12.541 28.844 -36.159 1.00 88.00 560 VAL A N 1
ATOM 4208 C CA . VAL A 1 560 ? 12.275 28.947 -34.720 1.00 88.00 560 VAL A CA 1
ATOM 4209 C C . VAL A 1 560 ? 12.654 27.646 -34.019 1.00 88.00 560 VAL A C 1
ATOM 4211 O O . VAL A 1 560 ? 12.352 26.556 -34.500 1.00 88.00 560 VAL A O 1
ATOM 4214 N N . GLN A 1 561 ? 13.286 27.761 -32.856 1.00 90.62 561 GLN A N 1
ATOM 4215 C CA . GLN A 1 561 ? 13.585 26.655 -31.958 1.00 90.62 561 GLN A CA 1
ATOM 4216 C C . GLN A 1 561 ? 12.878 26.877 -30.625 1.00 90.62 561 GLN A C 1
ATOM 4218 O O . GLN A 1 561 ? 13.115 27.874 -29.943 1.00 90.62 561 GLN A O 1
ATOM 4223 N N . THR A 1 562 ? 12.026 25.934 -30.232 1.00 90.50 562 THR A N 1
ATOM 4224 C CA . THR A 1 562 ? 11.279 26.018 -28.975 1.00 90.50 562 THR A CA 1
ATOM 4225 C C . THR A 1 562 ? 11.883 25.116 -27.907 1.00 90.50 562 THR A C 1
ATOM 4227 O O . THR A 1 562 ? 12.342 24.002 -28.172 1.00 90.50 562 THR A O 1
ATOM 4230 N N . PHE A 1 563 ? 11.863 25.612 -26.675 1.00 91.38 563 PHE A N 1
ATOM 4231 C CA . PHE A 1 563 ? 12.331 24.945 -25.471 1.00 91.38 563 PHE A CA 1
ATOM 4232 C C . PHE A 1 563 ? 11.211 24.945 -24.444 1.00 91.38 563 PHE A C 1
ATOM 4234 O O . PHE A 1 563 ? 10.543 25.960 -24.269 1.00 91.38 563 PHE A O 1
ATOM 4241 N N . SER A 1 564 ? 11.029 23.844 -23.729 1.00 91.31 564 SER A N 1
ATOM 4242 C CA . SER A 1 564 ? 10.235 23.835 -22.500 1.00 91.31 564 SER A CA 1
ATOM 4243 C C . SER A 1 564 ? 10.984 23.110 -21.399 1.00 91.31 564 SER A C 1
ATOM 4245 O O . SER A 1 564 ? 11.871 22.306 -21.670 1.00 91.31 564 SER A O 1
ATOM 4247 N N . TRP A 1 565 ? 10.666 23.385 -20.144 1.00 93.19 565 TRP A N 1
ATOM 4248 C CA . TRP A 1 565 ? 11.313 22.722 -19.017 1.00 93.19 565 TRP A CA 1
ATOM 4249 C C . TRP A 1 565 ? 10.315 22.390 -17.923 1.00 93.19 565 TRP A C 1
ATOM 4251 O O . TRP A 1 565 ? 9.265 23.015 -17.797 1.00 93.19 565 TRP A O 1
ATOM 4261 N N . LYS A 1 566 ? 10.659 21.384 -17.121 1.00 90.62 566 LYS A N 1
ATOM 4262 C CA . LYS A 1 566 ? 9.966 21.094 -15.871 1.00 90.62 566 LYS A CA 1
ATOM 4263 C C . LYS A 1 566 ? 10.861 21.555 -14.733 1.00 90.62 566 LYS A C 1
ATOM 4265 O O . LYS A 1 566 ? 11.942 20.999 -14.542 1.00 90.62 566 LYS A O 1
ATOM 4270 N N . ALA A 1 567 ? 10.419 22.576 -14.012 1.00 88.00 567 ALA A N 1
ATOM 4271 C CA . ALA A 1 567 ? 11.055 23.037 -12.789 1.00 88.00 567 ALA A CA 1
ATOM 4272 C C . ALA A 1 567 ? 10.082 22.870 -11.626 1.00 88.00 567 ALA A C 1
ATOM 4274 O O . ALA A 1 567 ? 8.876 23.048 -11.794 1.00 88.00 567 ALA A O 1
ATOM 4275 N N . GLU A 1 568 ? 10.617 22.491 -10.478 1.00 85.81 568 GLU A N 1
ATOM 4276 C CA . GLU A 1 568 ? 9.866 22.292 -9.252 1.00 85.81 568 GLU A CA 1
ATOM 4277 C C . GLU A 1 568 ? 10.607 22.978 -8.115 1.00 85.81 568 GLU A C 1
ATOM 4279 O O . GLU A 1 568 ? 11.833 22.899 -8.010 1.00 85.81 568 GLU A O 1
ATOM 4284 N N . ASP A 1 569 ? 9.844 23.673 -7.290 1.00 82.75 569 ASP A N 1
ATOM 4285 C CA . ASP A 1 569 ? 10.317 24.217 -6.037 1.00 82.75 569 ASP A CA 1
ATOM 4286 C C . ASP A 1 569 ? 9.789 23.332 -4.900 1.00 82.75 569 ASP A C 1
ATOM 4288 O O . ASP A 1 569 ? 8.570 23.165 -4.804 1.00 82.75 569 ASP A O 1
ATOM 4292 N N . PRO A 1 570 ? 10.654 22.726 -4.068 1.00 74.75 570 PRO A N 1
ATOM 4293 C CA . PRO A 1 570 ? 10.204 21.799 -3.032 1.00 74.75 570 PRO A CA 1
ATOM 4294 C C . PRO A 1 570 ? 9.249 22.401 -1.986 1.00 74.75 570 PRO A C 1
ATOM 4296 O O . PRO A 1 570 ? 8.518 21.646 -1.352 1.00 74.75 570 PRO A O 1
ATOM 4299 N N . ASN A 1 571 ? 9.236 23.726 -1.795 1.00 73.56 571 ASN A N 1
ATOM 4300 C CA . ASN A 1 571 ? 8.294 24.429 -0.916 1.00 73.56 571 ASN A CA 1
ATOM 4301 C C . ASN A 1 571 ? 7.173 25.156 -1.684 1.00 73.56 571 ASN A C 1
ATOM 4303 O O . ASN A 1 571 ? 6.386 25.886 -1.080 1.00 73.56 571 ASN A O 1
ATOM 4307 N N . GLY A 1 572 ? 7.044 24.904 -2.991 1.00 75.19 572 GLY A N 1
ATOM 4308 C CA . GLY A 1 572 ? 5.947 25.389 -3.826 1.00 75.19 572 GLY A CA 1
ATOM 4309 C C . GLY A 1 572 ? 6.048 26.861 -4.228 1.00 75.19 572 GLY A C 1
ATOM 4310 O O . GLY A 1 572 ? 5.033 27.454 -4.602 1.00 75.19 572 GLY A O 1
ATOM 4311 N N . ASP A 1 573 ? 7.238 27.464 -4.159 1.00 82.25 573 ASP A N 1
ATOM 4312 C CA . ASP A 1 573 ? 7.428 28.869 -4.512 1.00 82.25 573 ASP A CA 1
ATOM 4313 C C . ASP A 1 573 ? 7.217 29.163 -6.005 1.00 82.25 573 ASP A C 1
ATOM 4315 O O . ASP A 1 573 ? 7.439 28.339 -6.896 1.00 82.25 573 ASP A O 1
ATOM 4319 N N . THR A 1 574 ? 6.790 30.397 -6.298 1.00 83.88 574 THR A N 1
ATOM 4320 C CA . THR A 1 574 ? 6.630 30.865 -7.677 1.00 83.88 574 THR A CA 1
ATOM 4321 C C . THR A 1 574 ? 8.000 31.111 -8.296 1.00 83.88 574 THR A C 1
ATOM 4323 O O . THR A 1 574 ? 8.801 31.880 -7.765 1.00 83.88 574 THR A O 1
ATOM 4326 N N . LEU A 1 575 ? 8.245 30.513 -9.463 1.00 89.19 575 LEU A N 1
ATOM 4327 C CA . LEU A 1 575 ? 9.535 30.578 -10.145 1.00 89.19 575 LEU A CA 1
ATOM 4328 C C . LEU A 1 575 ? 9.566 31.636 -11.252 1.00 89.19 575 LEU A C 1
ATOM 4330 O O . LEU A 1 575 ? 8.628 31.780 -12.036 1.00 89.19 575 LEU A O 1
ATOM 4334 N N . ALA A 1 576 ? 10.688 32.344 -11.344 1.00 91.19 576 ALA A N 1
ATOM 4335 C CA . ALA A 1 576 ? 11.068 33.175 -12.479 1.00 91.19 576 ALA A CA 1
ATOM 4336 C C . ALA A 1 576 ? 12.279 32.569 -13.193 1.00 91.19 576 ALA A C 1
ATOM 4338 O O . ALA A 1 576 ? 13.196 32.052 -12.551 1.00 91.19 576 ALA A O 1
ATOM 4339 N N . TYR A 1 577 ? 12.296 32.671 -14.519 1.00 92.88 577 TYR A N 1
ATOM 4340 C CA . TYR A 1 577 ? 13.305 32.048 -15.363 1.00 92.88 577 TYR A CA 1
ATOM 4341 C C . TYR A 1 577 ? 14.221 33.061 -16.055 1.00 92.88 577 TYR A C 1
ATOM 4343 O O . TYR A 1 577 ? 13.822 34.166 -16.448 1.00 92.88 577 TYR A O 1
ATOM 4351 N N . GLU A 1 578 ? 15.466 32.639 -16.245 1.00 95.31 578 GLU A N 1
ATOM 4352 C CA . GLU A 1 578 ? 16.439 33.251 -17.144 1.00 95.31 578 GLU A CA 1
ATOM 4353 C C . GLU A 1 578 ? 16.988 32.181 -18.080 1.00 95.31 578 GLU A C 1
ATOM 4355 O O . GLU A 1 578 ? 17.306 31.078 -17.644 1.00 95.31 578 GLU A O 1
ATOM 4360 N N . VAL A 1 579 ? 17.122 32.500 -19.363 1.00 94.75 579 VAL A N 1
ATOM 4361 C CA . VAL A 1 579 ? 17.677 31.590 -20.363 1.00 94.75 579 VAL A CA 1
ATOM 4362 C C . VAL A 1 579 ? 18.876 32.247 -21.014 1.00 94.75 579 VAL A C 1
ATOM 4364 O O . VAL A 1 579 ? 18.804 33.388 -21.472 1.00 94.75 579 VAL A O 1
ATOM 4367 N N . TYR A 1 580 ? 19.978 31.512 -21.058 1.00 95.81 580 TYR A N 1
ATOM 4368 C CA . TYR A 1 580 ? 21.216 31.875 -21.731 1.00 95.81 580 TYR A CA 1
ATOM 4369 C C . TYR A 1 580 ? 21.498 30.868 -22.842 1.00 95.81 580 TYR A C 1
ATOM 4371 O O . TYR A 1 580 ? 21.045 29.731 -22.770 1.00 95.81 580 TYR A O 1
ATOM 4379 N N . TYR A 1 581 ? 22.276 31.257 -23.845 1.00 95.12 581 TYR A N 1
ATOM 4380 C CA . TYR A 1 581 ? 22.731 30.370 -24.912 1.00 95.12 581 TYR A CA 1
ATOM 4381 C C . TYR A 1 581 ? 24.220 30.567 -25.195 1.00 95.12 581 TYR A C 1
ATOM 4383 O O . TYR A 1 581 ? 24.784 31.633 -24.921 1.00 95.12 581 TYR A O 1
ATOM 4391 N N . ARG A 1 582 ? 24.861 29.541 -25.757 1.00 95.00 582 ARG A N 1
ATOM 4392 C CA . ARG A 1 582 ? 26.210 29.630 -26.331 1.00 95.00 582 ARG A CA 1
ATOM 4393 C C . ARG A 1 582 ? 26.418 28.575 -27.424 1.00 95.00 582 ARG A C 1
ATOM 4395 O O . ARG A 1 582 ? 25.812 27.503 -27.340 1.00 95.00 582 ARG A O 1
ATOM 4402 N N . PRO A 1 583 ? 27.283 28.835 -28.420 1.00 92.00 583 PRO A N 1
ATOM 4403 C CA . PRO A 1 583 ? 27.856 27.775 -29.244 1.00 92.00 583 PRO A CA 1
ATOM 4404 C C . PRO A 1 583 ? 28.616 26.768 -28.371 1.00 92.00 583 PRO A C 1
ATOM 4406 O O . PRO A 1 583 ? 29.280 27.164 -27.414 1.00 92.00 583 PRO A O 1
ATOM 4409 N N . VAL A 1 584 ? 28.586 25.478 -28.712 1.00 88.88 584 VAL A N 1
ATOM 4410 C CA . VAL A 1 584 ? 29.341 24.438 -27.979 1.00 88.88 584 VAL A CA 1
ATOM 4411 C C . VAL A 1 584 ? 30.847 24.736 -27.958 1.00 88.88 584 VAL A C 1
ATOM 4413 O O . VAL A 1 584 ? 31.516 24.434 -26.973 1.00 88.88 584 VAL A O 1
ATOM 4416 N N . SER A 1 585 ? 31.363 25.371 -29.013 1.00 83.88 585 SER A N 1
ATOM 4417 C CA . SER A 1 585 ? 32.768 25.770 -29.164 1.00 83.88 585 SER A CA 1
ATOM 4418 C C . SER A 1 585 ? 33.173 27.021 -28.373 1.00 83.88 585 SER A C 1
ATOM 4420 O O . SER A 1 585 ? 34.356 27.343 -28.329 1.00 83.88 585 SER A O 1
ATOM 4422 N N . ASP A 1 586 ? 32.219 27.755 -27.796 1.00 89.50 586 ASP A N 1
ATOM 4423 C CA . ASP A 1 586 ? 32.452 28.995 -27.045 1.00 89.50 586 ASP A CA 1
ATOM 4424 C C . ASP A 1 586 ? 32.163 28.744 -25.557 1.00 89.50 586 ASP A C 1
ATOM 4426 O O . ASP A 1 586 ? 31.229 28.022 -25.207 1.00 89.50 586 ASP A O 1
ATOM 4430 N N . SER A 1 587 ? 32.948 29.330 -24.658 1.00 84.56 587 SER A N 1
ATOM 4431 C CA . SER A 1 587 ? 32.738 29.235 -23.207 1.00 84.56 587 SER A CA 1
ATOM 4432 C C . SER A 1 587 ? 31.868 30.369 -22.656 1.00 84.56 587 SER A C 1
ATOM 4434 O O . SER A 1 587 ? 31.404 30.297 -21.516 1.00 84.56 587 SER A O 1
ATOM 4436 N N . ARG A 1 588 ? 31.613 31.422 -23.445 1.00 93.44 588 ARG A N 1
ATOM 4437 C CA . ARG A 1 588 ? 30.884 32.611 -22.995 1.00 93.44 588 ARG A CA 1
ATOM 4438 C C . ARG A 1 588 ? 29.371 32.478 -23.192 1.00 93.44 588 ARG A C 1
ATOM 4440 O O . ARG A 1 588 ? 28.877 32.433 -24.316 1.00 93.44 588 ARG A O 1
ATOM 4447 N N . TRP A 1 589 ? 28.625 32.533 -22.089 1.00 92.94 589 TRP A N 1
ATOM 4448 C CA . TRP A 1 589 ? 27.160 32.598 -22.096 1.00 92.94 589 TRP A CA 1
ATOM 4449 C C . TRP A 1 589 ? 26.634 33.962 -22.552 1.00 92.94 589 TRP A C 1
ATOM 4451 O O . TRP A 1 589 ? 27.134 35.011 -22.138 1.00 92.94 589 TRP A O 1
ATOM 4461 N N . ARG A 1 590 ? 25.583 33.945 -23.374 1.00 93.81 590 ARG A N 1
ATOM 4462 C CA . ARG A 1 590 ? 24.858 35.132 -23.848 1.00 93.81 590 ARG A CA 1
ATOM 4463 C C . ARG A 1 590 ? 23.419 35.060 -23.362 1.00 93.81 590 ARG A C 1
ATOM 4465 O O . ARG A 1 590 ? 22.808 33.999 -23.424 1.00 93.81 590 ARG A O 1
ATOM 4472 N N . LEU A 1 591 ? 22.887 36.167 -22.850 1.00 94.25 591 LEU A N 1
ATOM 4473 C CA . LEU A 1 591 ? 21.510 36.211 -22.363 1.00 94.25 591 LEU A CA 1
ATOM 4474 C C . LEU A 1 591 ? 20.537 36.118 -23.545 1.00 94.25 591 LEU A C 1
ATOM 4476 O O . LEU A 1 591 ? 20.661 36.886 -24.496 1.00 94.25 591 LEU A O 1
ATOM 4480 N N . LEU A 1 592 ? 19.576 35.198 -23.458 1.00 91.31 592 LEU A N 1
ATOM 4481 C CA . LEU A 1 592 ? 18.475 35.071 -24.410 1.00 91.31 592 LEU A CA 1
ATOM 4482 C C . LEU A 1 592 ? 17.228 35.807 -23.908 1.00 91.31 592 LEU A C 1
ATOM 4484 O O . LEU A 1 592 ? 16.682 36.645 -24.617 1.00 91.31 592 LEU A O 1
ATOM 4488 N N . LYS A 1 593 ? 16.790 35.516 -22.676 1.00 90.12 593 LYS A N 1
ATOM 4489 C CA . LYS A 1 593 ? 15.623 36.154 -22.042 1.00 90.12 593 LYS A CA 1
ATOM 4490 C C . LYS A 1 593 ? 15.706 36.053 -20.519 1.00 90.12 593 LYS A C 1
ATOM 4492 O O . LYS A 1 593 ? 16.248 35.081 -20.002 1.00 90.12 593 LYS A O 1
ATOM 4497 N N . LYS A 1 594 ? 15.165 37.029 -19.788 1.00 92.31 594 LYS A N 1
ATOM 4498 C CA . LYS A 1 594 ? 15.154 37.064 -18.314 1.00 92.31 594 LYS A CA 1
ATOM 4499 C C . LYS A 1 594 ? 13.844 37.637 -17.785 1.00 92.31 594 LYS A C 1
ATOM 4501 O O . LYS A 1 594 ? 13.299 38.557 -18.387 1.00 92.31 594 LYS A O 1
ATOM 4506 N N . GLY A 1 595 ? 13.393 37.130 -16.637 1.00 85.38 595 GLY A N 1
ATOM 4507 C CA . GLY A 1 595 ? 12.319 37.736 -15.847 1.00 85.38 595 GLY A CA 1
ATOM 4508 C C . GLY A 1 595 ? 10.910 37.334 -16.279 1.00 85.38 595 GLY A C 1
ATOM 4509 O O . GLY A 1 595 ? 10.005 38.160 -16.228 1.00 85.38 595 GLY A O 1
ATOM 4510 N N . PHE A 1 596 ? 10.726 36.087 -16.713 1.00 87.00 596 PHE A N 1
ATOM 4511 C CA . PHE A 1 596 ? 9.431 35.539 -17.130 1.00 87.00 596 PHE A CA 1
ATOM 4512 C C . PHE A 1 596 ? 9.090 34.265 -16.341 1.00 87.00 596 PHE A C 1
ATOM 4514 O O . PHE A 1 596 ? 9.986 33.630 -15.790 1.00 87.00 596 PHE A O 1
ATOM 4521 N N . THR A 1 597 ? 7.807 33.910 -16.253 1.00 86.19 597 THR A N 1
ATOM 4522 C CA . THR A 1 597 ? 7.300 32.800 -15.415 1.00 86.19 597 THR A CA 1
ATOM 4523 C C . THR A 1 597 ? 6.853 31.578 -16.214 1.00 86.19 597 THR A C 1
ATOM 4525 O O . THR A 1 597 ? 6.613 30.522 -15.637 1.00 86.19 597 THR A O 1
ATOM 4528 N N . ASP A 1 598 ? 6.724 31.698 -17.535 1.00 84.00 598 ASP A N 1
ATOM 4529 C CA . ASP A 1 598 ? 6.341 30.578 -18.391 1.00 84.00 598 ASP A CA 1
ATOM 4530 C C . ASP A 1 598 ? 7.508 29.599 -18.544 1.00 84.00 598 ASP A C 1
ATOM 4532 O O . ASP A 1 598 ? 8.626 29.995 -18.868 1.00 84.00 598 ASP A O 1
ATOM 4536 N N . ALA A 1 599 ? 7.253 28.302 -18.368 1.00 87.81 599 ALA A N 1
ATOM 4537 C CA . ALA A 1 599 ? 8.271 27.259 -18.516 1.00 87.81 599 ALA A CA 1
ATOM 4538 C C . ALA A 1 599 ? 8.501 26.837 -19.987 1.00 87.81 599 ALA A C 1
ATOM 4540 O O . ALA A 1 599 ? 8.778 25.673 -20.286 1.00 87.81 599 ALA A O 1
ATOM 4541 N N . VAL A 1 600 ? 8.316 27.775 -20.921 1.00 87.50 600 VAL A N 1
ATOM 4542 C CA . VAL A 1 600 ? 8.462 27.588 -22.369 1.00 87.50 600 VAL A CA 1
ATOM 4543 C C . VAL A 1 600 ? 9.012 28.860 -23.013 1.00 87.50 600 VAL A C 1
ATOM 4545 O O . VAL A 1 600 ? 8.631 29.972 -22.650 1.00 87.50 600 VAL A O 1
ATOM 4548 N N . LEU A 1 601 ? 9.914 28.700 -23.978 1.00 89.56 601 LEU A N 1
ATOM 4549 C CA . LEU A 1 601 ? 10.537 29.789 -24.725 1.00 89.56 601 LEU A CA 1
ATOM 4550 C C . LEU A 1 601 ? 10.685 29.400 -26.195 1.00 89.56 601 LEU A C 1
ATOM 4552 O O . LEU A 1 601 ? 11.205 28.328 -26.496 1.00 89.56 601 LEU A O 1
ATOM 4556 N N . ALA A 1 602 ? 10.279 30.282 -27.105 1.00 88.50 602 ALA A N 1
ATOM 4557 C CA . ALA A 1 602 ? 10.545 30.147 -28.531 1.00 88.50 602 ALA A CA 1
ATOM 4558 C C . ALA A 1 602 ? 11.660 31.123 -28.927 1.00 88.50 602 ALA A C 1
ATOM 4560 O O . ALA A 1 602 ? 11.613 32.303 -28.584 1.00 88.50 602 ALA A O 1
ATOM 4561 N N . TRP A 1 603 ? 12.677 30.627 -29.625 1.00 90.25 603 TRP A N 1
ATOM 4562 C CA . TRP A 1 603 ? 13.834 31.400 -30.059 1.00 90.25 603 TRP A CA 1
ATOM 4563 C C . TRP A 1 603 ? 13.903 31.457 -31.582 1.00 90.25 603 TRP A C 1
ATOM 4565 O O . TRP A 1 603 ? 13.926 30.419 -32.234 1.00 90.25 603 TRP A O 1
ATOM 4575 N N . ASP A 1 604 ? 13.980 32.660 -32.148 1.00 89.00 604 ASP A N 1
ATOM 4576 C CA . ASP A 1 604 ? 14.320 32.862 -33.558 1.00 89.00 604 ASP A CA 1
ATOM 4577 C C . ASP A 1 604 ? 15.807 32.550 -33.816 1.00 89.00 604 ASP A C 1
ATOM 4579 O O . ASP A 1 604 ? 16.707 33.338 -33.497 1.00 89.00 604 ASP A O 1
ATOM 4583 N N . THR A 1 605 ? 16.067 31.386 -34.410 1.00 88.44 605 THR A N 1
ATOM 4584 C CA . THR A 1 605 ? 17.413 30.875 -34.683 1.00 88.44 605 THR A CA 1
ATOM 4585 C C . THR A 1 605 ? 18.014 31.409 -35.976 1.00 88.44 605 THR A C 1
ATOM 4587 O O . THR A 1 605 ? 19.173 31.115 -36.265 1.00 88.44 605 THR A O 1
ATOM 4590 N N . THR A 1 606 ? 17.283 32.218 -36.750 1.00 85.88 606 THR A N 1
ATOM 4591 C CA . THR A 1 606 ? 17.855 32.929 -37.908 1.00 85.88 606 THR A CA 1
ATOM 4592 C C . THR A 1 606 ? 18.836 34.024 -37.481 1.00 85.88 606 THR A C 1
ATOM 4594 O O . THR A 1 606 ? 19.663 34.478 -38.268 1.00 85.88 606 THR A O 1
ATOM 4597 N N . THR A 1 607 ? 18.787 34.413 -36.204 1.00 86.38 607 THR A N 1
ATOM 4598 C CA . THR A 1 607 ? 19.653 35.432 -35.600 1.00 86.38 607 THR A CA 1
ATOM 4599 C C . THR A 1 607 ? 21.062 34.935 -35.263 1.00 86.38 607 THR A C 1
ATOM 4601 O O . THR A 1 607 ? 21.912 35.735 -34.862 1.00 86.38 607 THR A O 1
ATOM 4604 N N . VAL A 1 608 ? 21.339 33.635 -35.423 1.00 87.81 608 VAL A N 1
ATOM 4605 C CA . VAL A 1 608 ? 22.638 33.024 -35.111 1.00 87.81 608 VAL A CA 1
ATOM 4606 C C . VAL A 1 608 ? 23.170 32.157 -36.261 1.00 87.81 608 VAL A C 1
ATOM 4608 O O . VAL A 1 608 ? 22.383 31.617 -37.037 1.00 87.81 608 VAL A O 1
ATOM 4611 N N . PRO A 1 609 ? 24.505 32.002 -36.395 1.00 88.00 609 PRO A N 1
ATOM 4612 C CA . PRO A 1 609 ? 25.098 31.113 -37.394 1.00 88.00 609 PRO A CA 1
ATOM 4613 C C . PRO A 1 609 ? 24.692 29.651 -37.197 1.00 88.00 609 PRO A C 1
ATOM 4615 O O . PRO A 1 609 ? 24.464 29.224 -36.063 1.00 88.00 609 PRO A O 1
ATOM 4618 N N . ASN A 1 610 ? 24.709 28.869 -38.279 1.00 84.62 610 ASN A N 1
ATOM 4619 C CA . ASN A 1 610 ? 24.537 27.422 -38.186 1.00 84.62 610 ASN A CA 1
ATOM 4620 C C . ASN A 1 610 ? 25.619 26.801 -37.296 1.00 84.62 610 ASN A C 1
ATOM 4622 O O . ASN A 1 610 ? 26.778 27.224 -37.310 1.00 84.62 610 ASN A O 1
ATOM 4626 N N . GLY A 1 611 ? 25.240 25.787 -36.530 1.00 87.00 611 GLY A N 1
ATOM 4627 C CA . GLY A 1 611 ? 26.147 25.090 -35.632 1.00 87.00 611 GLY A CA 1
ATOM 4628 C C . GLY A 1 611 ? 25.431 24.498 -34.430 1.00 87.00 611 GLY A C 1
ATOM 4629 O O . GLY A 1 611 ? 24.205 24.521 -34.329 1.00 87.00 611 GLY A O 1
ATOM 4630 N N . ARG A 1 612 ? 26.223 23.964 -33.501 1.00 89.88 612 ARG A N 1
ATOM 4631 C CA . ARG A 1 612 ? 25.716 23.285 -32.310 1.00 89.88 612 ARG A CA 1
ATOM 4632 C C . ARG A 1 612 ? 25.681 24.235 -31.120 1.00 89.88 612 ARG A C 1
ATOM 4634 O O . ARG A 1 612 ? 26.702 24.835 -30.776 1.00 89.88 612 ARG A O 1
ATOM 4641 N N . TYR A 1 613 ? 24.525 24.340 -30.476 1.00 93.25 613 TYR A N 1
ATOM 4642 C CA . TYR A 1 613 ? 24.266 25.254 -29.365 1.00 93.25 613 TYR A CA 1
ATOM 4643 C C . TYR A 1 613 ? 23.798 24.506 -28.122 1.00 93.25 613 TYR A C 1
ATOM 4645 O O . TYR A 1 613 ? 23.280 23.394 -28.194 1.00 93.25 613 TYR A O 1
ATOM 4653 N N . VAL A 1 614 ? 23.977 25.143 -26.969 1.00 94.25 614 VAL A N 1
ATOM 4654 C CA . VAL A 1 614 ? 23.406 24.725 -25.686 1.00 94.25 614 VAL A CA 1
ATOM 4655 C C . VAL A 1 614 ? 22.695 25.928 -25.084 1.00 94.25 614 VAL A C 1
ATOM 4657 O O . VAL A 1 614 ? 23.198 27.053 -25.187 1.00 94.25 614 VAL A O 1
ATOM 4660 N N . ILE A 1 615 ? 21.546 25.698 -24.444 1.00 96.00 615 ILE A N 1
ATOM 4661 C CA . ILE A 1 615 ? 20.926 26.697 -23.573 1.00 96.00 615 ILE A CA 1
ATOM 4662 C C . ILE A 1 615 ? 21.150 26.351 -22.104 1.00 96.00 615 ILE A C 1
ATOM 4664 O O . ILE A 1 615 ? 21.229 25.183 -21.733 1.00 96.00 615 ILE A O 1
ATOM 4668 N N . LYS A 1 616 ? 21.207 27.373 -21.257 1.00 96.12 616 LYS A N 1
ATOM 4669 C CA . LYS A 1 616 ? 21.164 27.241 -19.804 1.00 96.12 616 LYS A CA 1
ATOM 4670 C C . LYS A 1 616 ? 19.926 27.939 -19.285 1.00 96.12 616 LYS A C 1
ATOM 4672 O O . LYS A 1 616 ? 19.745 29.124 -19.549 1.00 96.12 616 LYS A O 1
ATOM 4677 N N . VAL A 1 617 ? 19.106 27.209 -18.544 1.00 95.88 617 VAL A N 1
ATOM 4678 C CA . VAL A 1 617 ? 17.940 27.752 -17.850 1.00 95.88 617 VAL A CA 1
ATOM 4679 C C . VAL A 1 617 ? 18.311 27.920 -16.382 1.00 95.88 617 VAL A C 1
ATOM 4681 O O . VAL A 1 617 ? 18.838 26.994 -15.768 1.00 95.88 617 VAL A O 1
ATOM 4684 N N . ILE A 1 618 ? 18.042 29.095 -15.827 1.00 95.38 618 ILE A N 1
ATOM 4685 C CA . ILE A 1 618 ? 18.144 29.401 -14.401 1.00 95.38 618 ILE A CA 1
ATOM 4686 C C . ILE A 1 618 ? 16.721 29.612 -13.890 1.00 95.38 618 ILE A C 1
ATOM 4688 O O . ILE A 1 618 ? 16.005 30.456 -14.421 1.00 95.38 618 ILE A O 1
ATOM 4692 N N . ALA A 1 619 ? 16.311 28.849 -12.882 1.00 93.62 619 ALA A N 1
ATOM 4693 C CA . ALA A 1 619 ? 15.050 29.007 -12.170 1.00 93.62 619 ALA A CA 1
ATOM 4694 C C . ALA A 1 619 ? 15.325 29.649 -10.809 1.00 93.62 619 ALA A C 1
ATOM 4696 O O . ALA A 1 619 ? 16.191 29.178 -10.073 1.00 93.62 619 ALA A O 1
ATOM 4697 N N . SER A 1 620 ? 14.603 30.716 -10.478 1.00 91.44 620 SER A N 1
ATOM 4698 C CA . SER A 1 620 ? 14.742 31.452 -9.221 1.00 91.44 620 SER A CA 1
ATOM 4699 C C . SER A 1 620 ? 13.396 31.618 -8.527 1.00 91.44 620 SER A C 1
ATOM 4701 O O . SER A 1 620 ? 12.423 32.019 -9.156 1.00 91.44 620 SER A O 1
ATOM 4703 N N . ASP A 1 621 ? 13.381 31.407 -7.217 1.00 87.81 621 ASP A N 1
ATOM 4704 C CA . ASP A 1 621 ? 12.247 31.631 -6.302 1.00 87.81 621 ASP A CA 1
ATOM 4705 C C . ASP A 1 621 ? 12.078 33.113 -5.878 1.00 87.81 621 ASP A C 1
ATOM 4707 O O . ASP A 1 621 ? 11.304 33.445 -4.977 1.00 87.81 621 ASP A O 1
ATOM 4711 N N . SER A 1 622 ? 12.809 34.037 -6.513 1.00 85.62 622 SER A N 1
ATOM 4712 C CA . SER A 1 622 ? 12.764 35.476 -6.213 1.00 85.62 622 SER A CA 1
ATOM 4713 C C . SER A 1 622 ? 11.380 36.144 -6.336 1.00 85.62 622 SER A C 1
ATOM 4715 O O . SER A 1 622 ? 11.197 37.235 -5.780 1.00 85.62 622 SER A O 1
ATOM 4717 N N . PRO A 1 623 ? 10.374 35.578 -7.038 1.00 83.50 623 PRO A N 1
ATOM 4718 C CA . PRO A 1 623 ? 8.980 36.001 -6.897 1.00 83.50 623 PRO A CA 1
ATOM 4719 C C . PRO A 1 623 ? 8.388 35.806 -5.497 1.00 83.50 623 PRO A C 1
ATOM 4721 O O . PRO A 1 623 ? 7.644 36.683 -5.055 1.00 83.50 623 PRO A O 1
ATOM 4724 N N . SER A 1 624 ? 8.740 34.719 -4.809 1.00 76.31 624 SER A N 1
ATOM 4725 C CA . SER A 1 624 ? 8.234 34.371 -3.473 1.00 76.31 624 SER A CA 1
ATOM 4726 C C . SER A 1 624 ? 9.125 34.851 -2.324 1.00 76.31 624 SER A C 1
ATOM 4728 O O . SER A 1 624 ? 8.644 34.995 -1.201 1.00 76.31 624 SER A O 1
ATOM 4730 N N . ASN A 1 625 ? 10.406 35.134 -2.585 1.00 77.25 625 ASN A N 1
ATOM 4731 C CA . ASN A 1 625 ? 11.393 35.426 -1.543 1.00 77.25 625 ASN A CA 1
ATOM 4732 C C . ASN A 1 625 ? 11.992 36.847 -1.643 1.00 77.25 625 ASN A C 1
ATOM 4734 O O . ASN A 1 625 ? 12.162 37.380 -2.745 1.00 77.25 625 ASN A O 1
ATOM 4738 N N . PRO A 1 626 ? 12.349 37.485 -0.507 1.00 77.06 626 PRO A N 1
ATOM 4739 C CA . PRO A 1 626 ? 13.026 38.781 -0.496 1.00 77.06 626 PRO A CA 1
ATOM 4740 C C . PRO A 1 626 ? 14.397 38.741 -1.182 1.00 77.06 626 PRO A C 1
ATOM 4742 O O . PRO A 1 626 ? 15.093 37.721 -1.202 1.00 77.06 626 PRO A O 1
ATOM 4745 N N . ALA A 1 627 ? 14.826 39.901 -1.689 1.00 70.31 627 ALA A N 1
ATOM 4746 C CA . ALA A 1 627 ? 16.151 40.075 -2.278 1.00 70.31 627 ALA A CA 1
ATOM 4747 C C . ALA A 1 627 ? 17.250 39.687 -1.266 1.00 70.31 627 ALA A C 1
ATOM 4749 O O . ALA A 1 627 ? 17.361 40.296 -0.204 1.00 70.31 627 ALA A O 1
ATOM 4750 N N . GLY A 1 628 ? 18.043 38.661 -1.597 1.00 71.44 628 GLY A N 1
ATOM 4751 C CA . GLY A 1 628 ? 19.109 38.110 -0.747 1.00 71.44 628 GLY A CA 1
ATOM 4752 C C . GLY A 1 628 ? 18.785 36.776 -0.060 1.00 71.44 628 GLY A C 1
ATOM 4753 O O . GLY A 1 628 ? 19.713 36.098 0.367 1.00 71.44 628 GLY A O 1
ATOM 4754 N N . MET A 1 629 ? 17.510 36.370 0.007 1.00 76.38 629 MET A N 1
ATOM 4755 C CA . MET A 1 629 ? 17.089 35.034 0.481 1.00 76.38 629 MET A CA 1
ATOM 4756 C C . MET A 1 629 ? 16.623 34.114 -0.650 1.00 76.38 629 MET A C 1
ATOM 4758 O O . MET A 1 629 ? 16.460 32.913 -0.438 1.00 76.38 629 MET A O 1
ATOM 4762 N N . ALA A 1 630 ? 16.426 34.685 -1.839 1.00 83.06 630 ALA A N 1
ATOM 4763 C CA . ALA A 1 630 ? 16.089 33.946 -3.037 1.00 83.06 630 ALA A CA 1
ATOM 4764 C C . ALA A 1 630 ? 17.218 32.984 -3.438 1.00 83.06 630 ALA A C 1
ATOM 4766 O O . ALA A 1 630 ? 18.386 33.378 -3.536 1.00 83.06 630 ALA A O 1
ATOM 4767 N N . LEU A 1 631 ? 16.864 31.734 -3.697 1.00 87.38 631 LEU A N 1
ATOM 4768 C CA . LEU A 1 631 ? 17.737 30.717 -4.240 1.00 87.38 631 LEU A CA 1
ATOM 4769 C C . LEU A 1 631 ? 17.472 30.545 -5.738 1.00 87.38 631 LEU A C 1
ATOM 4771 O O . LEU A 1 631 ? 16.454 30.941 -6.312 1.00 87.38 631 LEU A O 1
ATOM 4775 N N . SER A 1 632 ? 18.463 29.979 -6.416 1.00 90.69 632 SER A N 1
ATOM 4776 C CA . SER A 1 632 ? 18.322 29.589 -7.811 1.00 90.69 632 SER A CA 1
ATOM 4777 C C . SER A 1 632 ? 18.953 28.231 -8.062 1.00 90.69 632 SER A C 1
ATOM 4779 O O . SER A 1 632 ? 19.931 27.839 -7.410 1.00 90.69 632 SER A O 1
ATOM 4781 N N . GLY A 1 633 ? 18.346 27.506 -8.992 1.00 90.25 633 GLY A N 1
ATOM 4782 C CA . GLY A 1 633 ? 18.891 26.308 -9.605 1.00 90.25 633 GLY A CA 1
ATOM 4783 C C . GLY A 1 633 ? 19.112 26.560 -11.087 1.00 90.25 633 GLY A C 1
ATOM 4784 O O . GLY A 1 633 ? 18.344 27.281 -11.723 1.00 90.25 633 GLY A O 1
ATOM 4785 N N . GLU A 1 634 ? 20.156 25.965 -11.649 1.00 93.75 634 GLU A N 1
ATOM 4786 C CA . GLU A 1 634 ? 20.435 26.054 -13.078 1.00 93.75 634 GLU A CA 1
ATOM 4787 C C . GLU A 1 634 ? 20.608 24.671 -13.695 1.00 93.75 634 GLU A C 1
ATOM 4789 O O . GLU A 1 634 ? 21.016 23.719 -13.027 1.00 93.75 634 GLU A O 1
ATOM 4794 N N . LYS A 1 635 ? 20.270 24.559 -14.978 1.00 94.44 635 LYS A N 1
ATOM 4795 C CA . LYS A 1 635 ? 20.488 23.352 -15.767 1.00 94.44 635 LYS A CA 1
ATOM 4796 C C . LYS A 1 635 ? 20.786 23.716 -17.212 1.00 94.44 635 LYS A C 1
ATOM 4798 O O . LYS A 1 635 ? 20.191 24.638 -17.770 1.00 94.44 635 LYS A O 1
ATOM 4803 N N . GLU A 1 636 ? 21.711 22.981 -17.812 1.00 95.12 636 GLU A N 1
ATOM 4804 C CA . GLU A 1 636 ? 22.018 23.076 -19.237 1.00 95.12 636 GLU A CA 1
ATOM 4805 C C . GLU A 1 636 ? 21.172 22.071 -20.024 1.00 95.12 636 GLU A C 1
ATOM 4807 O O . GLU A 1 636 ? 20.883 20.967 -19.550 1.00 95.12 636 GLU A O 1
ATOM 4812 N N . SER A 1 637 ? 20.739 22.458 -21.223 1.00 93.75 637 SER A N 1
ATOM 4813 C CA . SER A 1 637 ? 20.103 21.535 -22.155 1.00 93.75 637 SER A CA 1
ATOM 4814 C C . SER A 1 637 ? 21.123 20.546 -22.711 1.00 93.75 637 SER A C 1
ATOM 4816 O O . SER A 1 637 ? 22.331 20.782 -22.699 1.00 93.75 637 SER A O 1
ATOM 4818 N N . VAL A 1 638 ? 20.631 19.466 -23.313 1.00 89.81 638 VAL A N 1
ATOM 4819 C CA . VAL A 1 638 ? 21.457 18.737 -24.280 1.00 89.81 638 VAL A CA 1
ATOM 4820 C C . VAL A 1 638 ? 21.817 19.668 -25.451 1.00 89.81 638 VAL A C 1
ATOM 4822 O O . VAL A 1 638 ? 21.025 20.563 -25.779 1.00 89.81 638 VAL A O 1
ATOM 4825 N N . PRO A 1 639 ? 22.991 19.498 -26.083 1.00 90.75 639 PRO A N 1
ATOM 4826 C CA . PRO A 1 639 ? 23.327 20.256 -27.278 1.00 90.75 639 PRO A CA 1
ATOM 4827 C C . PRO A 1 639 ? 22.353 19.966 -28.424 1.00 90.75 639 PRO A C 1
ATOM 4829 O O . PRO A 1 639 ? 22.016 18.805 -28.661 1.00 90.75 639 PRO A O 1
ATOM 4832 N N . PHE A 1 640 ? 21.960 21.001 -29.160 1.00 89.44 640 PHE A N 1
ATOM 4833 C CA . PHE A 1 640 ? 21.069 20.911 -30.318 1.00 89.44 640 PHE A CA 1
ATOM 4834 C C . PHE A 1 640 ? 21.649 21.657 -31.518 1.00 89.44 640 PHE A C 1
ATOM 4836 O O . PHE A 1 640 ? 22.477 22.560 -31.365 1.00 89.44 640 PHE A O 1
ATOM 4843 N N . ASP A 1 641 ? 21.218 21.257 -32.709 1.00 86.88 641 ASP A N 1
ATOM 4844 C CA . ASP A 1 641 ? 21.710 21.807 -33.965 1.00 86.88 641 ASP A CA 1
ATOM 4845 C C . ASP A 1 641 ? 20.792 22.927 -34.448 1.00 86.88 641 ASP A C 1
ATOM 4847 O O . ASP A 1 641 ? 19.572 22.774 -34.517 1.00 86.88 641 ASP A O 1
ATOM 4851 N N . VAL A 1 642 ? 21.400 24.057 -34.792 1.00 87.81 642 VAL A N 1
ATOM 4852 C CA . VAL A 1 642 ? 20.759 25.126 -35.550 1.00 87.81 642 VAL A CA 1
ATOM 4853 C C . VAL A 1 642 ? 21.262 25.017 -36.981 1.00 87.81 642 VAL A C 1
ATOM 4855 O O . VAL A 1 642 ? 22.449 25.218 -37.237 1.00 87.81 642 VAL A O 1
ATOM 4858 N N . ASP A 1 643 ? 20.357 24.704 -37.905 1.00 83.38 643 ASP A N 1
ATOM 4859 C CA . ASP A 1 643 ? 20.640 24.657 -39.335 1.00 83.38 643 ASP A CA 1
ATOM 4860 C C . ASP A 1 643 ? 19.559 25.407 -40.114 1.00 83.38 643 ASP A C 1
ATOM 4862 O O . ASP A 1 643 ? 18.414 24.968 -40.234 1.00 83.38 643 ASP A O 1
ATOM 4866 N N . ASN A 1 644 ? 19.931 26.580 -40.615 1.00 81.50 644 ASN A N 1
ATOM 4867 C CA . ASN A 1 644 ? 19.070 27.408 -41.446 1.00 81.50 644 ASN A CA 1
ATOM 4868 C C . ASN A 1 644 ? 19.302 27.160 -42.956 1.00 81.50 644 ASN A C 1
ATOM 4870 O O . ASN A 1 644 ? 18.649 27.809 -43.781 1.00 81.50 644 ASN A O 1
ATOM 4874 N N . THR A 1 645 ? 20.203 26.240 -43.333 1.00 81.31 645 THR A N 1
ATOM 4875 C CA . THR A 1 645 ? 20.539 25.919 -44.730 1.00 81.31 645 THR A CA 1
ATOM 4876 C C . THR A 1 645 ? 19.651 24.781 -45.253 1.00 81.31 645 THR A C 1
ATOM 4878 O O . THR A 1 645 ? 19.415 23.810 -44.547 1.00 81.31 645 THR A O 1
ATOM 4881 N N . PRO A 1 646 ? 19.095 24.876 -46.475 1.00 77.81 646 PRO A N 1
ATOM 4882 C CA . PRO A 1 646 ? 18.325 23.781 -47.064 1.00 77.81 646 PRO A CA 1
ATOM 4883 C C . PRO A 1 646 ? 19.231 22.658 -47.620 1.00 77.81 646 PRO A C 1
ATOM 4885 O O . PRO A 1 646 ? 20.307 22.957 -48.143 1.00 77.81 646 PRO A O 1
ATOM 4888 N N . PRO A 1 647 ? 18.763 21.393 -47.631 1.00 81.19 647 PRO A N 1
ATOM 4889 C CA . PRO A 1 647 ? 19.527 20.264 -48.156 1.00 81.19 647 PRO A CA 1
ATOM 4890 C C . PRO A 1 647 ? 19.682 20.327 -49.681 1.00 81.19 647 PRO A C 1
ATOM 4892 O O . PRO A 1 647 ? 18.769 20.720 -50.414 1.00 81.19 647 PRO A O 1
ATOM 4895 N N . LEU A 1 648 ? 20.821 19.850 -50.177 1.00 83.56 648 LEU A N 1
ATOM 4896 C CA . LEU A 1 648 ? 21.096 19.652 -51.595 1.00 83.56 648 LEU A CA 1
ATOM 4897 C C . LEU A 1 648 ? 20.430 18.360 -52.097 1.00 83.56 648 LEU A C 1
ATOM 4899 O O . LEU A 1 648 ? 20.620 17.285 -51.528 1.00 83.56 648 LEU A O 1
ATOM 4903 N N . VAL A 1 649 ? 19.702 18.440 -53.213 1.00 83.25 649 VAL A N 1
ATOM 4904 C CA . VAL A 1 649 ? 19.057 17.286 -53.863 1.00 83.25 649 VAL A CA 1
ATOM 4905 C C . VAL A 1 649 ? 19.625 17.105 -55.271 1.00 83.25 649 VAL A C 1
ATOM 4907 O O . VAL A 1 649 ? 19.493 17.988 -56.115 1.00 83.25 649 VAL A O 1
ATOM 4910 N N . GLN A 1 650 ? 20.237 15.951 -55.540 1.00 79.69 650 GLN A N 1
ATOM 4911 C CA . GLN A 1 650 ? 20.773 15.562 -56.847 1.00 79.69 650 GLN A CA 1
ATOM 4912 C C . GLN A 1 650 ? 20.066 14.305 -57.365 1.00 79.69 650 GLN A C 1
ATOM 4914 O O . GLN A 1 650 ? 19.893 13.331 -56.635 1.00 79.69 650 GLN A O 1
ATOM 4919 N N . VAL A 1 651 ? 19.671 14.300 -58.641 1.00 78.31 651 VAL A N 1
ATOM 4920 C CA . VAL A 1 651 ? 18.897 13.210 -59.261 1.00 78.31 651 VAL A CA 1
ATOM 4921 C C . VAL A 1 651 ? 19.685 12.605 -60.421 1.00 78.31 651 VAL A C 1
ATOM 4923 O O . VAL A 1 651 ? 20.144 13.326 -61.300 1.00 78.31 651 VAL A O 1
ATOM 4926 N N . THR A 1 652 ? 19.829 11.278 -60.436 1.00 77.25 652 THR A N 1
ATOM 4927 C CA . THR A 1 652 ? 20.523 10.512 -61.484 1.00 77.25 652 THR A CA 1
ATOM 4928 C C . THR A 1 652 ? 19.620 9.403 -62.030 1.00 77.25 652 THR A C 1
ATOM 4930 O O . THR A 1 652 ? 19.027 8.634 -61.273 1.00 77.25 652 THR A O 1
ATOM 4933 N N . LEU A 1 653 ? 19.523 9.290 -63.356 1.00 69.06 653 LEU A N 1
ATOM 4934 C CA . LEU A 1 653 ? 18.742 8.259 -64.050 1.00 69.06 653 LEU A CA 1
ATOM 4935 C C . LEU A 1 653 ? 19.625 7.047 -64.384 1.00 69.06 653 LEU A C 1
ATOM 4937 O O . LEU A 1 653 ? 20.619 7.185 -65.093 1.00 69.06 653 LEU A O 1
ATOM 4941 N N . ALA A 1 654 ? 19.252 5.850 -63.924 1.00 58.12 654 ALA A N 1
ATOM 4942 C CA . ALA A 1 654 ? 19.889 4.602 -64.338 1.00 58.12 654 ALA A CA 1
ATOM 4943 C C . ALA A 1 654 ? 19.147 4.008 -65.547 1.00 58.12 654 ALA A C 1
ATOM 4945 O O . ALA A 1 654 ? 18.010 3.540 -65.445 1.00 58.12 654 ALA A O 1
ATOM 4946 N N . ALA A 1 655 ? 19.803 4.020 -66.708 1.00 53.31 655 ALA A N 1
ATOM 4947 C CA . ALA A 1 655 ? 19.239 3.562 -67.974 1.00 53.31 655 ALA A CA 1
ATOM 4948 C C . ALA A 1 655 ? 19.240 2.025 -68.097 1.00 53.31 655 ALA A C 1
ATOM 4950 O O . ALA A 1 655 ? 20.137 1.470 -68.723 1.00 53.31 655 ALA A O 1
ATOM 4951 N N . ARG A 1 656 ? 18.244 1.333 -67.520 1.00 58.06 656 ARG A N 1
ATOM 4952 C CA . ARG A 1 656 ? 17.807 -0.040 -67.884 1.00 58.06 656 ARG A CA 1
ATOM 4953 C C . ARG A 1 656 ? 16.341 -0.246 -67.509 1.00 58.06 656 ARG A C 1
ATOM 4955 O O . ARG A 1 656 ? 15.879 0.400 -66.585 1.00 58.06 656 ARG A O 1
ATOM 4962 N N . SER A 1 657 ? 15.630 -1.139 -68.204 1.00 44.06 657 SER A N 1
ATOM 4963 C CA . SER A 1 657 ? 14.215 -1.453 -67.942 1.00 44.06 657 SER A CA 1
ATOM 4964 C C . SER A 1 657 ? 14.058 -2.486 -66.808 1.00 44.06 657 SER A C 1
ATOM 4966 O O . SER A 1 657 ? 14.702 -3.537 -66.890 1.00 44.06 657 SER A O 1
ATOM 4968 N N . PRO A 1 658 ? 13.226 -2.229 -65.775 1.00 49.12 658 PRO A N 1
ATOM 4969 C CA . PRO A 1 658 ? 12.501 -0.978 -65.519 1.00 49.12 658 PRO A CA 1
ATOM 4970 C C . PRO A 1 658 ? 13.429 0.147 -65.020 1.00 49.12 658 PRO A C 1
ATOM 4972 O O . PRO A 1 658 ? 14.351 -0.104 -64.238 1.00 49.12 658 PRO A O 1
ATOM 4975 N N . ALA A 1 659 ? 13.167 1.382 -65.478 1.00 62.69 659 ALA A N 1
ATOM 4976 C CA . ALA A 1 659 ? 13.991 2.564 -65.208 1.00 62.69 659 ALA A CA 1
ATOM 4977 C C . ALA A 1 659 ? 14.076 2.852 -63.704 1.00 62.69 659 ALA A C 1
ATOM 4979 O O . ALA A 1 659 ? 13.058 3.013 -63.032 1.00 62.69 659 ALA A O 1
ATOM 4980 N N . ARG A 1 660 ? 15.301 2.922 -63.175 1.00 64.06 660 ARG A N 1
ATOM 4981 C CA . ARG A 1 660 ? 15.558 3.247 -61.768 1.00 64.06 660 ARG A CA 1
ATOM 4982 C C . ARG A 1 660 ? 16.087 4.672 -61.652 1.00 64.06 660 ARG A C 1
ATOM 4984 O O . ARG A 1 660 ? 17.014 5.051 -62.362 1.00 64.06 660 ARG A O 1
ATOM 4991 N N . VAL A 1 661 ? 15.505 5.454 -60.745 1.00 66.19 661 VAL A N 1
ATOM 4992 C CA . VAL A 1 661 ? 15.966 6.808 -60.410 1.00 66.19 661 VAL A CA 1
ATOM 4993 C C . VAL A 1 661 ? 16.710 6.741 -59.084 1.00 66.19 661 VAL A C 1
ATOM 4995 O O . VAL A 1 661 ? 16.160 6.290 -58.081 1.00 66.19 661 VAL A O 1
ATOM 4998 N N . HIS A 1 662 ? 17.960 7.185 -59.082 1.00 68.75 662 HIS A N 1
ATOM 4999 C CA . HIS A 1 662 ? 18.759 7.346 -57.877 1.00 68.75 662 HIS A CA 1
ATOM 5000 C C . HIS A 1 662 ? 18.740 8.819 -57.473 1.00 68.75 662 HIS A C 1
ATOM 5002 O O . HIS A 1 662 ? 19.078 9.689 -58.272 1.00 68.75 662 HIS A O 1
ATOM 5008 N N . VAL A 1 663 ? 18.344 9.104 -56.234 1.00 73.00 663 VAL A N 1
ATOM 5009 C CA . VAL A 1 663 ? 18.343 10.461 -55.679 1.00 73.00 663 VAL A CA 1
ATOM 5010 C C . VAL A 1 663 ? 19.345 10.509 -54.536 1.00 73.00 663 VAL A C 1
ATOM 5012 O O . VAL A 1 663 ? 19.198 9.781 -53.555 1.00 73.00 663 VAL A O 1
ATOM 5015 N N . LEU A 1 664 ? 20.359 11.359 -54.670 1.00 72.88 664 LEU A N 1
ATOM 5016 C CA . LEU A 1 664 ? 21.284 11.688 -53.597 1.00 72.88 664 LEU A CA 1
ATOM 5017 C C . LEU A 1 664 ? 20.786 12.964 -52.921 1.00 72.88 664 LEU A C 1
ATOM 5019 O O . LEU A 1 664 ? 20.742 14.025 -53.538 1.00 72.88 664 LEU A O 1
ATOM 5023 N N . VAL A 1 665 ? 20.404 12.855 -51.652 1.00 77.56 665 VAL A N 1
ATOM 5024 C CA . VAL A 1 665 ? 20.095 14.013 -50.808 1.00 77.56 665 VAL A CA 1
ATOM 5025 C C . VAL A 1 665 ? 21.259 14.180 -49.845 1.00 77.56 665 VAL A C 1
ATOM 5027 O O . VAL A 1 665 ? 21.605 13.228 -49.144 1.00 77.56 665 VAL A O 1
ATOM 5030 N N . LYS A 1 666 ? 21.879 15.358 -49.838 1.00 74.94 666 LYS A N 1
ATOM 5031 C CA . LYS A 1 666 ? 23.013 15.691 -48.976 1.00 74.94 666 LYS A CA 1
ATOM 5032 C C . LYS A 1 666 ? 22.709 16.977 -48.221 1.00 74.94 666 LYS A C 1
ATOM 5034 O O . LYS A 1 666 ? 22.240 17.940 -48.810 1.00 74.94 666 LYS A O 1
ATOM 5039 N N . ASP A 1 667 ? 23.017 16.986 -46.939 1.00 79.38 667 ASP A N 1
ATOM 5040 C CA . ASP A 1 667 ? 23.024 18.184 -46.115 1.00 79.38 667 ASP A CA 1
ATOM 5041 C C . ASP A 1 667 ? 24.381 18.251 -45.404 1.00 79.38 667 ASP A C 1
ATOM 5043 O O . ASP A 1 667 ? 24.965 17.205 -45.103 1.00 79.38 667 ASP A O 1
ATOM 5047 N N . ASP A 1 668 ? 24.923 19.453 -45.227 1.00 70.06 668 ASP A N 1
ATOM 5048 C CA . ASP A 1 668 ? 26.259 19.643 -44.658 1.00 70.06 668 ASP A CA 1
ATOM 5049 C C . ASP A 1 668 ? 26.224 19.817 -43.128 1.00 70.06 668 ASP A C 1
ATOM 5051 O O . ASP A 1 668 ? 27.266 19.688 -42.487 1.00 70.06 668 ASP A O 1
ATOM 5055 N N . SER A 1 669 ? 25.063 20.118 -42.529 1.00 65.06 669 SER A N 1
ATOM 5056 C CA . SER A 1 669 ? 24.939 20.477 -41.105 1.00 65.06 669 SER A CA 1
ATOM 5057 C C . SER A 1 669 ? 23.878 19.674 -40.348 1.00 65.06 669 SER A C 1
ATOM 5059 O O . SER A 1 669 ? 24.054 19.441 -39.151 1.00 65.06 669 SER A O 1
ATOM 5061 N N . SER A 1 670 ? 22.812 19.206 -41.006 1.00 66.88 670 SER A N 1
ATOM 5062 C CA . SER A 1 670 ? 21.713 18.477 -40.362 1.00 66.88 670 SER A CA 1
ATOM 5063 C C . SER A 1 670 ? 21.483 17.066 -40.919 1.00 66.88 670 SER A C 1
ATOM 5065 O O . SER A 1 670 ? 21.826 16.713 -42.045 1.00 66.88 670 SER A O 1
ATOM 5067 N N . ILE A 1 671 ? 20.887 16.190 -40.101 1.00 66.75 671 ILE A N 1
ATOM 5068 C CA . ILE A 1 671 ? 20.554 14.821 -40.516 1.00 66.75 671 ILE A CA 1
ATOM 5069 C C . ILE A 1 671 ? 19.215 14.826 -41.263 1.00 66.75 671 ILE A C 1
ATOM 5071 O O . ILE A 1 671 ? 18.171 15.172 -40.708 1.00 66.75 671 ILE A O 1
ATOM 5075 N N . ILE A 1 672 ? 19.210 14.326 -42.500 1.00 74.44 672 ILE A N 1
ATOM 5076 C CA . ILE A 1 672 ? 18.010 14.242 -43.348 1.00 74.44 672 ILE A CA 1
ATOM 5077 C C . ILE A 1 672 ? 16.992 13.237 -42.773 1.00 74.44 672 ILE A C 1
ATOM 5079 O O . ILE A 1 672 ? 17.066 12.043 -43.050 1.00 74.44 672 ILE A O 1
ATOM 5083 N N . ARG A 1 673 ? 16.004 13.667 -41.982 1.00 64.81 673 ARG A N 1
ATOM 5084 C CA . ARG A 1 673 ? 15.072 12.735 -41.301 1.00 64.81 673 ARG A CA 1
ATOM 5085 C C . ARG A 1 673 ? 14.102 11.991 -42.220 1.00 64.81 673 ARG A C 1
ATOM 5087 O O . ARG A 1 673 ? 13.759 10.836 -41.962 1.00 64.81 673 ARG A O 1
ATOM 5094 N N . LYS A 1 674 ? 13.623 12.651 -43.271 1.00 72.19 674 LYS A N 1
ATOM 5095 C CA . LYS A 1 674 ? 12.618 12.115 -44.191 1.00 72.19 674 LYS A CA 1
ATOM 5096 C C . LYS A 1 674 ? 12.902 12.634 -45.590 1.00 72.19 674 LYS A C 1
ATOM 5098 O O . LYS A 1 674 ? 13.263 13.790 -45.766 1.00 72.19 674 LYS A O 1
ATOM 5103 N N . THR A 1 675 ? 12.693 11.774 -46.569 1.00 75.81 675 THR A N 1
ATOM 5104 C CA . THR A 1 675 ? 12.707 12.122 -47.984 1.00 75.81 675 THR A CA 1
ATOM 5105 C C . THR A 1 675 ? 11.438 11.566 -48.603 1.00 75.81 675 THR A C 1
ATOM 5107 O O . THR A 1 675 ? 11.064 10.411 -48.369 1.00 75.81 675 THR A O 1
ATOM 5110 N N . GLU A 1 676 ? 10.748 12.404 -49.361 1.00 83.44 676 GLU A N 1
ATOM 5111 C CA . GLU A 1 676 ? 9.527 12.051 -50.072 1.00 83.44 676 GLU A CA 1
ATOM 5112 C C . GLU A 1 676 ? 9.683 12.420 -51.538 1.00 83.44 676 GLU A C 1
ATOM 5114 O O . GLU A 1 676 ? 10.450 13.316 -51.882 1.00 83.44 676 GLU A O 1
ATOM 5119 N N . TYR A 1 677 ? 8.958 11.718 -52.395 1.00 83.25 677 TYR A N 1
ATOM 5120 C CA . TYR A 1 677 ? 8.901 11.999 -53.818 1.00 83.25 677 TYR A CA 1
ATOM 5121 C C . TYR A 1 677 ? 7.451 11.952 -54.293 1.00 83.25 677 TYR A C 1
ATOM 5123 O O . TYR A 1 677 ? 6.620 11.240 -53.731 1.00 83.25 677 TYR A O 1
ATOM 5131 N N . SER A 1 678 ? 7.143 12.724 -55.326 1.00 83.69 678 SER A N 1
ATOM 5132 C CA . SER A 1 678 ? 5.875 12.668 -56.046 1.00 83.69 678 SER A CA 1
ATOM 5133 C C . SER A 1 678 ? 6.191 12.458 -57.522 1.00 83.69 678 SER A C 1
ATOM 5135 O O . SER A 1 678 ? 7.096 13.097 -58.058 1.00 83.69 678 SER A O 1
ATOM 5137 N N . VAL A 1 679 ? 5.480 11.528 -58.156 1.00 78.25 679 VAL A N 1
ATOM 5138 C CA . VAL A 1 679 ? 5.583 11.260 -59.594 1.00 78.25 679 VAL A CA 1
ATOM 5139 C C . VAL A 1 679 ? 4.372 11.902 -60.260 1.00 78.25 679 VAL A C 1
ATOM 5141 O O . VAL A 1 679 ? 3.247 11.695 -59.803 1.00 78.25 679 VAL A O 1
ATOM 5144 N N . ASP A 1 680 ? 4.615 12.725 -61.281 1.00 80.56 680 ASP A N 1
ATOM 5145 C CA . ASP A 1 680 ? 3.596 13.432 -62.073 1.00 80.56 680 ASP A CA 1
ATOM 5146 C C . ASP A 1 680 ? 2.576 14.236 -61.244 1.00 80.56 680 ASP A C 1
ATOM 5148 O O . ASP A 1 680 ? 1.399 14.336 -61.583 1.00 80.56 680 ASP A O 1
ATOM 5152 N N . GLY A 1 681 ? 3.020 14.810 -60.119 1.00 78.81 681 GLY A N 1
ATOM 5153 C CA . GLY A 1 681 ? 2.160 15.607 -59.237 1.00 78.81 681 GLY A CA 1
ATOM 5154 C C . GLY A 1 681 ? 1.147 14.787 -58.429 1.00 78.81 681 GLY A C 1
ATOM 5155 O O . GLY A 1 681 ? 0.218 15.352 -57.855 1.00 78.81 681 GLY A O 1
ATOM 5156 N N . GLY A 1 682 ? 1.315 13.463 -58.357 1.00 81.12 682 GLY A N 1
ATOM 5157 C CA . GLY A 1 682 ? 0.525 12.585 -57.498 1.00 81.12 682 GLY A CA 1
ATOM 5158 C C . GLY A 1 682 ? 0.780 12.790 -55.996 1.00 81.12 682 GLY A C 1
ATOM 5159 O O . GLY A 1 682 ? 1.519 13.677 -55.559 1.00 81.12 682 GLY A O 1
ATOM 5160 N N . LYS A 1 683 ? 0.181 11.930 -55.163 1.00 79.25 683 LYS A N 1
ATOM 5161 C CA . LYS A 1 683 ? 0.402 11.955 -53.706 1.00 79.25 683 LYS A CA 1
ATOM 5162 C C . LYS A 1 683 ? 1.882 11.715 -53.380 1.00 79.25 683 LYS A C 1
ATOM 5164 O O . LYS A 1 683 ? 2.485 10.795 -53.925 1.00 79.25 683 LYS A O 1
ATOM 5169 N N . TRP A 1 684 ? 2.433 12.506 -52.458 1.00 83.12 684 TRP A N 1
ATOM 5170 C CA . TRP A 1 684 ? 3.792 12.318 -51.947 1.00 83.12 684 TRP A CA 1
ATOM 5171 C C . TRP A 1 684 ? 3.951 10.934 -51.307 1.00 83.12 684 TRP A C 1
ATOM 5173 O O . TRP A 1 684 ? 3.133 10.514 -50.487 1.00 83.12 684 TRP A O 1
ATOM 5183 N N . GLN A 1 685 ? 5.011 10.229 -51.694 1.00 75.50 685 GLN A N 1
ATOM 5184 C CA . GLN A 1 685 ? 5.379 8.909 -51.198 1.00 75.50 685 GLN A CA 1
ATOM 5185 C C . GLN A 1 685 ? 6.735 8.972 -50.496 1.00 75.50 685 GLN A C 1
ATOM 5187 O O . GLN A 1 685 ? 7.664 9.636 -50.955 1.00 75.50 685 GLN A O 1
ATOM 5192 N N . ARG A 1 686 ? 6.879 8.250 -49.380 1.00 73.50 686 ARG A N 1
ATOM 5193 C CA . ARG A 1 686 ? 8.138 8.179 -48.627 1.00 73.50 686 ARG A CA 1
ATOM 5194 C C . ARG A 1 686 ? 9.168 7.346 -49.391 1.00 73.50 686 ARG A C 1
ATOM 5196 O O . ARG A 1 686 ? 8.868 6.232 -49.819 1.00 73.50 686 ARG A O 1
ATOM 5203 N N . SER A 1 687 ? 10.388 7.858 -49.531 1.00 65.81 687 SER A N 1
ATOM 5204 C CA . SER A 1 687 ? 11.484 7.094 -50.132 1.00 65.81 687 SER A CA 1
ATOM 5205 C C . SER A 1 687 ? 12.049 6.065 -49.134 1.00 65.81 687 SER A C 1
ATOM 5207 O O . SER A 1 687 ? 12.015 6.282 -47.918 1.00 65.81 687 SER A O 1
ATOM 5209 N N . ARG A 1 688 ? 12.542 4.917 -49.623 1.00 56.25 688 ARG A N 1
ATOM 5210 C CA . ARG A 1 688 ? 13.185 3.890 -48.781 1.00 56.25 688 ARG A CA 1
ATOM 5211 C C . ARG A 1 688 ? 14.679 4.205 -48.634 1.00 56.25 688 ARG A C 1
ATOM 5213 O O . ARG A 1 688 ? 15.384 4.271 -49.637 1.00 56.25 688 ARG A O 1
ATOM 5220 N N . ARG A 1 689 ? 15.159 4.378 -47.392 1.00 53.34 689 ARG A N 1
ATOM 5221 C CA . ARG A 1 689 ? 16.600 4.449 -47.078 1.00 53.34 689 ARG A CA 1
ATOM 5222 C C . ARG A 1 689 ? 17.234 3.073 -47.287 1.00 53.34 689 ARG A C 1
ATOM 5224 O O . ARG A 1 689 ? 16.681 2.076 -46.839 1.00 53.34 689 ARG A O 1
ATOM 5231 N N . VAL A 1 690 ? 18.412 3.046 -47.900 1.00 53.47 690 VAL A N 1
ATOM 5232 C CA . VAL A 1 690 ? 19.315 1.889 -47.898 1.00 53.47 690 VAL A CA 1
ATOM 5233 C C . VAL A 1 690 ? 20.616 2.376 -47.261 1.00 53.47 690 VAL A C 1
ATOM 5235 O O . VAL A 1 690 ? 21.437 2.986 -47.939 1.00 53.47 690 VAL A O 1
ATOM 5238 N N . ALA A 1 691 ? 20.758 2.218 -45.943 1.00 56.31 691 ALA A N 1
ATOM 5239 C CA . ALA A 1 691 ? 22.006 2.488 -45.229 1.00 56.31 691 ALA A CA 1
ATOM 5240 C C . ALA A 1 691 ? 22.270 1.341 -44.246 1.00 56.31 691 ALA A C 1
ATOM 5242 O O . ALA A 1 691 ? 21.434 1.055 -43.390 1.00 56.31 691 ALA A O 1
ATOM 5243 N N . SER A 1 692 ? 23.416 0.681 -44.403 1.00 75.06 692 SER A N 1
ATOM 5244 C CA . SER A 1 692 ? 23.932 -0.343 -43.492 1.00 75.06 692 SER A CA 1
ATOM 5245 C C . SER A 1 692 ? 24.250 0.270 -42.122 1.00 75.06 692 SER A C 1
ATOM 5247 O O . SER A 1 692 ? 24.765 1.385 -42.055 1.00 75.06 692 SER A O 1
ATOM 5249 N N . LEU A 1 693 ? 23.979 -0.462 -41.038 1.00 85.56 693 LEU A N 1
ATOM 5250 C CA . LEU A 1 693 ? 24.274 -0.061 -39.651 1.00 85.56 693 LEU A CA 1
ATOM 5251 C C . LEU A 1 693 ? 25.243 -1.075 -39.042 1.00 85.56 693 LEU A C 1
ATOM 5253 O O . LEU A 1 693 ? 25.172 -2.241 -39.416 1.00 85.56 693 LEU A O 1
ATOM 5257 N N . ASN A 1 694 ? 26.068 -0.667 -38.081 1.00 91.81 694 ASN A N 1
ATOM 5258 C CA . ASN A 1 694 ? 26.771 -1.583 -37.185 1.00 91.81 694 ASN A CA 1
ATOM 5259 C C . ASN A 1 694 ? 25.957 -1.733 -35.896 1.00 91.81 694 ASN A C 1
ATOM 5261 O O . ASN A 1 694 ? 25.720 -0.753 -35.183 1.00 91.81 694 ASN A O 1
ATOM 5265 N N . VAL A 1 695 ? 25.530 -2.958 -35.604 1.00 94.75 695 VAL A N 1
ATOM 5266 C CA . VAL A 1 695 ? 24.641 -3.294 -34.489 1.00 94.75 695 VAL A CA 1
ATOM 5267 C C . VAL A 1 695 ? 25.386 -4.156 -33.475 1.00 94.75 695 VAL A C 1
ATOM 5269 O O . VAL A 1 695 ? 25.999 -5.158 -33.839 1.00 94.75 695 VAL A O 1
ATOM 5272 N N . LEU A 1 696 ? 25.312 -3.794 -32.195 1.00 95.75 696 LEU A N 1
ATOM 5273 C CA . LEU A 1 696 ? 25.844 -4.602 -31.100 1.00 95.75 696 LEU A CA 1
ATOM 5274 C C . LEU A 1 696 ? 24.717 -5.353 -30.386 1.00 95.75 696 LEU A C 1
ATOM 5276 O O . LEU A 1 696 ? 23.779 -4.740 -29.883 1.00 95.75 696 LEU A O 1
ATOM 5280 N N . LEU A 1 697 ? 24.825 -6.674 -30.285 1.00 97.19 697 LEU A N 1
ATOM 5281 C CA . LEU A 1 697 ? 23.931 -7.501 -29.476 1.00 97.19 697 LEU A CA 1
ATOM 5282 C C . LEU A 1 697 ? 24.566 -7.750 -28.104 1.00 97.19 697 LEU A C 1
ATOM 5284 O O . LEU A 1 697 ? 25.631 -8.350 -28.022 1.00 97.19 697 LEU A O 1
ATOM 5288 N N . LEU A 1 698 ? 23.925 -7.332 -27.015 1.00 94.56 698 LEU A N 1
ATOM 5289 C CA . LEU A 1 698 ? 24.399 -7.592 -25.654 1.00 94.56 698 LEU A CA 1
ATOM 5290 C C . LEU A 1 698 ? 23.586 -8.721 -25.028 1.00 94.56 698 LEU A C 1
ATOM 5292 O O . LEU A 1 698 ? 22.386 -8.565 -24.792 1.00 94.56 698 LEU A O 1
ATOM 5296 N N . ARG A 1 699 ? 24.248 -9.838 -24.709 1.00 93.75 699 ARG A N 1
ATOM 5297 C CA . ARG A 1 699 ? 23.634 -10.999 -24.054 1.00 93.75 699 ARG A CA 1
ATOM 5298 C C . ARG A 1 699 ? 24.575 -11.609 -23.025 1.00 93.75 699 ARG A C 1
ATOM 5300 O O . ARG A 1 699 ? 25.608 -12.174 -23.370 1.00 93.75 699 ARG A O 1
ATOM 5307 N N . VAL A 1 700 ? 24.155 -11.567 -21.765 1.00 86.94 700 VAL A N 1
ATOM 5308 C CA . VAL A 1 700 ? 24.817 -12.282 -20.669 1.00 86.94 700 VAL A CA 1
ATOM 5309 C C . VAL A 1 700 ? 24.129 -13.635 -20.497 1.00 86.94 700 VAL A C 1
ATOM 5311 O O . VAL A 1 700 ? 22.903 -13.691 -20.400 1.00 86.94 700 VAL A O 1
ATOM 5314 N N . GLY A 1 701 ? 24.892 -14.725 -20.510 1.00 86.94 701 GLY A N 1
ATOM 5315 C CA . GLY A 1 701 ? 24.360 -16.084 -20.402 1.00 86.94 701 GLY A CA 1
ATOM 5316 C C . GLY A 1 701 ? 25.381 -17.151 -20.792 1.00 86.94 701 GLY A C 1
ATOM 5317 O O . GLY A 1 701 ? 26.515 -16.836 -21.149 1.00 86.94 701 GLY A O 1
ATOM 5318 N N . ALA A 1 702 ? 24.978 -18.417 -20.720 1.00 90.31 702 ALA A N 1
ATOM 5319 C CA . ALA A 1 702 ? 25.822 -19.543 -21.105 1.00 90.31 702 ALA A CA 1
ATOM 5320 C C . ALA A 1 702 ? 25.895 -19.702 -22.639 1.00 90.31 702 ALA A C 1
ATOM 5322 O O . ALA A 1 702 ? 25.243 -18.986 -23.398 1.00 90.31 702 ALA A O 1
ATOM 5323 N N . LEU A 1 703 ? 26.665 -20.685 -23.121 1.00 92.44 703 LEU A N 1
ATOM 5324 C CA . LEU A 1 703 ? 26.848 -20.945 -24.558 1.00 92.44 703 LEU A CA 1
ATOM 5325 C C . LEU A 1 703 ? 25.519 -21.066 -25.336 1.00 92.44 703 LEU A C 1
ATOM 5327 O O . LEU A 1 703 ? 25.376 -20.475 -26.404 1.00 92.44 703 LEU A O 1
ATOM 5331 N N . GLY A 1 704 ? 24.536 -21.791 -24.790 1.00 92.44 704 GLY A N 1
ATOM 5332 C CA . GLY A 1 704 ? 23.225 -21.962 -25.430 1.00 92.44 704 GLY A CA 1
ATOM 5333 C C . GLY A 1 704 ? 22.455 -20.646 -25.580 1.00 92.44 704 GLY A C 1
ATOM 5334 O O . GLY A 1 704 ? 21.894 -20.383 -26.641 1.00 92.44 704 GLY A O 1
ATOM 5335 N N . ASP A 1 705 ? 22.506 -19.781 -24.562 1.00 93.25 705 ASP A N 1
ATOM 5336 C CA . ASP A 1 705 ? 21.854 -18.468 -24.576 1.00 93.25 705 ASP A CA 1
ATOM 5337 C C . ASP A 1 705 ? 22.361 -17.577 -25.713 1.00 93.25 705 ASP A C 1
ATOM 5339 O O . ASP A 1 705 ? 21.580 -16.890 -26.369 1.00 93.25 705 ASP A O 1
ATOM 5343 N N . VAL A 1 706 ? 23.676 -17.586 -25.946 1.00 95.44 706 VAL A N 1
ATOM 5344 C CA . VAL A 1 706 ? 24.306 -16.781 -26.999 1.00 95.44 706 VAL A CA 1
ATOM 5345 C C . VAL A 1 706 ? 24.012 -17.370 -28.379 1.00 95.44 706 VAL A C 1
ATOM 5347 O O . VAL A 1 706 ? 23.680 -16.629 -29.301 1.00 95.44 706 VAL A O 1
ATOM 5350 N N . LEU A 1 707 ? 24.041 -18.698 -28.532 1.00 95.81 707 LEU A N 1
ATOM 5351 C CA . LEU A 1 707 ? 23.725 -19.360 -29.805 1.00 95.81 707 LEU A CA 1
ATOM 5352 C C . LEU A 1 707 ? 22.264 -19.166 -30.246 1.00 95.81 707 LEU A C 1
ATOM 5354 O O . LEU A 1 707 ? 21.975 -19.201 -31.444 1.00 95.81 707 LEU A O 1
ATOM 5358 N N . LEU A 1 708 ? 21.340 -18.901 -29.318 1.00 95.75 708 LEU A N 1
ATOM 5359 C CA . LEU A 1 708 ? 19.954 -18.551 -29.648 1.00 95.75 708 LEU A CA 1
ATOM 5360 C C . LEU A 1 708 ? 19.820 -17.183 -30.346 1.00 95.75 708 LEU A C 1
ATOM 5362 O O . LEU A 1 708 ? 18.800 -16.938 -30.991 1.00 95.75 708 LEU A O 1
ATOM 5366 N N . LEU A 1 709 ? 20.850 -16.325 -30.313 1.00 97.00 709 LEU A N 1
ATOM 5367 C CA . LEU A 1 709 ? 20.872 -15.059 -31.058 1.00 97.00 709 LEU A CA 1
ATOM 5368 C C . LEU A 1 709 ? 21.039 -15.232 -32.569 1.00 97.00 709 LEU A C 1
ATOM 5370 O O . LEU A 1 709 ? 20.803 -14.276 -33.305 1.00 97.00 709 LEU A O 1
ATOM 5374 N N . ARG A 1 710 ? 21.410 -16.421 -33.061 1.00 96.50 710 ARG A N 1
ATOM 5375 C CA . ARG A 1 710 ? 21.670 -16.661 -34.492 1.00 96.50 710 ARG A CA 1
ATOM 5376 C C . ARG A 1 710 ? 20.530 -16.195 -35.403 1.00 96.50 710 ARG A C 1
ATOM 5378 O O . ARG A 1 710 ? 20.795 -15.697 -36.491 1.00 96.50 710 ARG A O 1
ATOM 5385 N N . GLY A 1 711 ? 19.274 -16.322 -34.962 1.00 95.56 711 GLY A N 1
ATOM 5386 C CA . GLY A 1 711 ? 18.113 -15.817 -35.709 1.00 95.56 711 GLY A CA 1
ATOM 5387 C C . GLY A 1 711 ? 18.114 -14.290 -35.846 1.00 95.56 711 GLY A C 1
ATOM 5388 O O . GLY A 1 711 ? 17.929 -13.768 -36.942 1.00 95.56 711 GLY A O 1
ATOM 5389 N N . ALA A 1 712 ? 18.411 -13.574 -34.758 1.00 97.00 712 ALA A N 1
ATOM 5390 C CA . ALA A 1 712 ? 18.549 -12.118 -34.761 1.00 97.00 712 ALA A CA 1
ATOM 5391 C C . ALA A 1 712 ? 19.730 -11.659 -35.637 1.00 97.00 712 ALA A C 1
ATOM 5393 O O . ALA A 1 712 ? 19.601 -10.703 -36.399 1.00 97.00 712 ALA A O 1
ATOM 5394 N N . VAL A 1 713 ? 20.861 -12.371 -35.571 1.00 97.31 713 VAL A N 1
ATOM 5395 C CA . VAL A 1 713 ? 22.049 -12.099 -36.398 1.00 97.31 713 VAL A CA 1
ATOM 5396 C C . VAL A 1 713 ? 21.737 -12.284 -37.883 1.00 97.31 713 VAL A C 1
ATOM 5398 O O . VAL A 1 713 ? 22.018 -11.392 -38.682 1.00 97.31 713 VAL A O 1
ATOM 5401 N N . ALA A 1 714 ? 21.098 -13.399 -38.249 1.00 95.81 714 ALA A N 1
ATOM 5402 C CA . ALA A 1 714 ? 20.711 -13.682 -39.629 1.00 95.81 714 ALA A CA 1
ATOM 5403 C C . ALA A 1 714 ? 19.743 -12.635 -40.187 1.00 95.81 714 ALA A C 1
ATOM 5405 O O . ALA A 1 714 ? 19.930 -12.167 -41.309 1.00 95.81 714 ALA A O 1
ATOM 5406 N N . ALA A 1 715 ? 18.757 -12.224 -39.389 1.00 95.75 715 ALA A N 1
ATOM 5407 C CA . ALA A 1 715 ? 17.812 -11.179 -39.758 1.00 95.75 715 ALA A CA 1
ATOM 5408 C C . ALA A 1 715 ? 18.513 -9.834 -40.025 1.00 95.75 715 ALA A C 1
ATOM 5410 O O . ALA A 1 715 ? 18.253 -9.184 -41.039 1.00 95.75 715 ALA A O 1
ATOM 5411 N N . LEU A 1 716 ? 19.434 -9.427 -39.144 1.00 94.88 716 LEU A N 1
ATOM 5412 C CA . LEU A 1 716 ? 20.193 -8.181 -39.287 1.00 94.88 716 LEU A CA 1
ATOM 5413 C C . LEU A 1 716 ? 21.137 -8.206 -40.496 1.00 94.88 716 LEU A C 1
ATOM 5415 O O . LEU A 1 716 ? 21.182 -7.240 -41.260 1.00 94.88 716 LEU A O 1
ATOM 5419 N N . ARG A 1 717 ? 21.852 -9.315 -40.716 1.00 92.12 717 ARG A N 1
ATOM 5420 C CA . ARG A 1 717 ? 22.736 -9.472 -41.881 1.00 92.12 717 ARG A CA 1
ATOM 5421 C C . ARG A 1 717 ? 21.954 -9.504 -43.193 1.00 92.12 717 ARG A C 1
ATOM 5423 O O . ARG A 1 717 ? 22.383 -8.883 -44.162 1.00 92.12 717 ARG A O 1
ATOM 5430 N N . ALA A 1 718 ? 20.787 -10.150 -43.227 1.00 89.81 718 ALA A N 1
ATOM 5431 C CA . ALA A 1 718 ? 19.901 -10.137 -44.395 1.00 89.81 718 ALA A CA 1
ATOM 5432 C C . ALA A 1 718 ? 19.395 -8.722 -44.737 1.00 89.81 718 ALA A C 1
ATOM 5434 O O . ALA A 1 718 ? 19.215 -8.400 -45.911 1.00 89.81 718 ALA A O 1
ATOM 5435 N N . ALA A 1 719 ? 19.226 -7.863 -43.728 1.00 86.19 719 ALA A N 1
ATOM 5436 C CA . ALA A 1 719 ? 18.903 -6.446 -43.897 1.00 86.19 719 ALA A CA 1
ATOM 5437 C C . ALA A 1 719 ? 20.121 -5.562 -44.257 1.00 86.19 719 ALA A C 1
ATOM 5439 O O . ALA A 1 719 ? 19.962 -4.369 -44.518 1.00 86.19 719 ALA A O 1
ATOM 5440 N N . GLY A 1 720 ? 21.329 -6.134 -44.336 1.00 86.38 720 GLY A N 1
ATOM 5441 C CA . GLY A 1 720 ? 22.555 -5.434 -44.728 1.00 86.38 720 GLY A CA 1
ATOM 5442 C C . GLY A 1 720 ? 23.277 -4.716 -43.583 1.00 86.38 720 GLY A C 1
ATOM 5443 O O . GLY A 1 720 ? 24.016 -3.766 -43.841 1.00 86.38 720 GLY A O 1
ATOM 5444 N N . HIS A 1 721 ? 23.064 -5.130 -42.331 1.00 89.31 721 HIS A N 1
ATOM 5445 C CA . HIS A 1 721 ? 23.753 -4.581 -41.158 1.00 89.31 721 HIS A CA 1
ATOM 5446 C C . HIS A 1 721 ? 24.990 -5.414 -40.773 1.00 89.31 721 HIS A C 1
ATOM 5448 O O . HIS A 1 721 ? 24.978 -6.640 -40.887 1.00 89.31 721 HIS A O 1
ATOM 5454 N N . GLY A 1 722 ? 26.040 -4.746 -40.286 1.00 93.06 722 GLY A N 1
ATOM 5455 C CA . GLY A 1 722 ? 27.143 -5.372 -39.553 1.00 93.06 722 GLY A CA 1
ATOM 5456 C C . GLY A 1 722 ? 26.696 -5.701 -38.131 1.00 93.06 722 GLY A C 1
ATOM 5457 O O . GLY A 1 722 ? 25.912 -4.954 -37.539 1.00 93.06 722 GLY A O 1
ATOM 5458 N N . VAL A 1 723 ? 27.143 -6.828 -37.584 1.00 96.38 723 VAL A N 1
ATOM 5459 C CA . VAL A 1 723 ? 26.638 -7.353 -36.310 1.00 96.38 723 VAL A CA 1
ATOM 5460 C C . VAL A 1 723 ? 27.791 -7.852 -35.456 1.00 96.38 723 VAL A C 1
ATOM 5462 O O . VAL A 1 723 ? 28.476 -8.795 -35.837 1.00 96.38 723 VAL A O 1
ATOM 5465 N N . SER A 1 724 ? 27.942 -7.290 -34.261 1.00 96.25 724 SER A N 1
ATOM 5466 C CA . SER A 1 724 ? 28.865 -7.777 -33.228 1.00 96.25 724 SER A CA 1
ATOM 5467 C C . SER A 1 724 ? 28.096 -8.204 -31.981 1.00 96.25 724 SER A C 1
ATOM 5469 O O . SER A 1 724 ? 26.934 -7.836 -31.799 1.00 96.25 724 SER A O 1
ATOM 5471 N N . VAL A 1 725 ? 28.740 -8.959 -31.090 1.00 96.00 725 VAL A N 1
ATOM 5472 C CA . VAL A 1 725 ? 28.147 -9.385 -29.813 1.00 96.00 725 VAL A CA 1
ATOM 5473 C C . VAL A 1 725 ? 29.001 -8.948 -28.625 1.00 96.00 725 VAL A C 1
ATOM 5475 O O . VAL A 1 725 ? 30.223 -8.956 -28.700 1.00 96.00 725 VAL A O 1
ATOM 5478 N N . LEU A 1 726 ? 28.367 -8.594 -27.511 1.00 93.62 726 LEU A N 1
ATOM 5479 C CA . LEU A 1 726 ? 28.999 -8.428 -26.205 1.00 93.62 726 LEU A CA 1
ATOM 5480 C C . LEU A 1 726 ? 28.428 -9.495 -25.260 1.00 93.62 726 LEU A C 1
ATOM 5482 O O . LEU A 1 726 ? 27.240 -9.469 -24.925 1.00 93.62 726 LEU A O 1
ATOM 5486 N N . ALA A 1 727 ? 29.258 -10.479 -24.911 1.00 94.31 727 ALA A N 1
ATOM 5487 C CA . ALA A 1 727 ? 28.866 -11.715 -24.227 1.00 94.31 727 ALA A CA 1
ATOM 5488 C C . ALA A 1 727 ? 30.069 -12.354 -23.500 1.00 94.31 727 ALA A C 1
ATOM 5490 O O . ALA A 1 727 ? 31.207 -11.958 -23.766 1.00 94.31 727 ALA A O 1
ATOM 5491 N N . PRO A 1 728 ? 29.859 -13.341 -22.603 1.00 92.62 728 PRO A N 1
ATOM 5492 C CA . PRO A 1 728 ? 30.956 -14.076 -21.969 1.00 92.62 728 PRO A CA 1
ATOM 5493 C C . PRO A 1 728 ? 31.944 -14.638 -22.990 1.00 92.62 728 PRO A C 1
ATOM 5495 O O . PRO A 1 728 ? 31.517 -15.206 -23.998 1.00 92.62 728 PRO A O 1
ATOM 5498 N N . ALA A 1 729 ? 33.247 -14.483 -22.743 1.00 89.81 729 ALA A N 1
ATOM 5499 C CA . ALA A 1 729 ? 34.295 -14.620 -23.760 1.00 89.81 729 ALA A CA 1
ATOM 5500 C C . ALA A 1 729 ? 34.189 -15.907 -24.602 1.00 89.81 729 ALA A C 1
ATOM 5502 O O . ALA A 1 729 ? 34.162 -15.844 -25.831 1.00 89.81 729 ALA A O 1
ATOM 5503 N N . ALA A 1 730 ? 34.051 -17.071 -23.959 1.00 86.94 730 ALA A N 1
ATOM 5504 C CA . ALA A 1 730 ? 33.947 -18.357 -24.655 1.00 86.94 730 ALA A CA 1
ATOM 5505 C C . ALA A 1 730 ? 32.639 -18.512 -25.459 1.00 86.94 730 ALA A C 1
ATOM 5507 O O . ALA A 1 730 ? 32.645 -19.060 -26.561 1.00 86.94 730 ALA A O 1
ATOM 5508 N N . ALA A 1 731 ? 31.516 -18.017 -24.928 1.00 91.94 731 ALA A N 1
ATOM 5509 C CA . ALA A 1 731 ? 30.211 -18.098 -25.583 1.00 91.94 731 ALA A CA 1
ATOM 5510 C C . ALA A 1 731 ? 30.094 -17.110 -26.754 1.00 91.94 731 ALA A C 1
ATOM 5512 O O . ALA A 1 731 ? 29.577 -17.466 -27.810 1.00 91.94 731 ALA A O 1
ATOM 5513 N N . GLY A 1 732 ? 30.618 -15.892 -26.591 1.00 93.06 732 GLY A N 1
ATOM 5514 C CA . GLY A 1 732 ? 30.708 -14.894 -27.654 1.00 93.06 732 GLY A CA 1
ATOM 5515 C C . GLY A 1 732 ? 31.607 -15.365 -28.795 1.00 93.06 732 GLY A C 1
ATOM 5516 O O . GLY A 1 732 ? 31.188 -15.333 -29.949 1.00 93.06 732 GLY A O 1
ATOM 5517 N N . ALA A 1 733 ? 32.796 -15.889 -28.473 1.00 91.94 733 ALA A N 1
ATOM 5518 C CA . ALA A 1 733 ? 33.728 -16.434 -29.460 1.00 91.94 733 ALA A CA 1
ATOM 5519 C C . ALA A 1 733 ? 33.123 -17.583 -30.280 1.00 91.94 733 ALA A C 1
ATOM 5521 O O . ALA A 1 733 ? 33.419 -17.706 -31.465 1.00 91.94 733 ALA A O 1
ATOM 5522 N N . ALA A 1 734 ? 32.228 -18.388 -29.694 1.00 93.75 734 ALA A N 1
ATOM 5523 C CA . ALA A 1 734 ? 31.530 -19.441 -30.427 1.00 93.75 734 ALA A CA 1
ATOM 5524 C C . ALA A 1 734 ? 30.727 -18.897 -31.622 1.00 93.75 734 ALA A C 1
ATOM 5526 O O . ALA A 1 734 ? 30.622 -19.576 -32.637 1.00 93.75 734 ALA A O 1
ATOM 5527 N N . LEU A 1 735 ? 30.189 -17.677 -31.531 1.00 95.00 735 LEU A N 1
ATOM 5528 C CA . LEU A 1 735 ? 29.325 -17.086 -32.554 1.00 95.00 735 LEU A CA 1
ATOM 5529 C C . LEU A 1 735 ? 30.085 -16.253 -33.605 1.00 95.00 735 LEU A C 1
ATOM 5531 O O . LEU A 1 735 ? 29.481 -15.869 -34.604 1.00 95.00 735 LEU A O 1
ATOM 5535 N N . VAL A 1 736 ? 31.377 -15.968 -33.409 1.00 95.12 736 VAL A N 1
ATOM 5536 C CA . VAL A 1 736 ? 32.189 -15.175 -34.352 1.00 95.12 736 VAL A CA 1
ATOM 5537 C C . VAL A 1 736 ? 32.545 -16.019 -35.566 1.00 95.12 736 VAL A C 1
ATOM 5539 O O . VAL A 1 736 ? 33.177 -17.057 -35.410 1.00 95.12 736 VAL A O 1
ATOM 5542 N N . GLY A 1 737 ? 32.172 -15.591 -36.771 1.00 90.75 737 GLY A N 1
ATOM 5543 C CA . GLY A 1 737 ? 32.427 -16.387 -37.968 1.00 90.75 737 GLY A CA 1
ATOM 5544 C C . GLY A 1 737 ? 31.955 -15.754 -39.280 1.00 90.75 737 GLY A C 1
ATOM 5545 O O . GLY A 1 737 ? 31.300 -14.707 -39.293 1.00 90.75 737 GLY A O 1
ATOM 5546 N N . PRO A 1 738 ? 32.290 -16.385 -40.418 1.00 85.75 738 PRO A N 1
ATOM 5547 C CA . PRO A 1 738 ? 32.037 -15.821 -41.744 1.00 85.75 738 PRO A CA 1
ATOM 5548 C C . PRO A 1 738 ? 30.587 -15.988 -42.237 1.00 85.75 738 PRO A C 1
ATOM 5550 O O . PRO A 1 738 ? 30.190 -15.347 -43.208 1.00 85.75 738 PRO A O 1
ATOM 5553 N N . GLY A 1 739 ? 29.784 -16.858 -41.629 1.00 86.19 739 GLY A N 1
ATOM 5554 C CA . GLY A 1 739 ? 28.443 -17.222 -42.083 1.00 86.19 739 GLY A CA 1
ATOM 5555 C C . GLY A 1 739 ? 27.356 -16.219 -41.704 1.00 86.19 739 GLY A C 1
ATOM 5556 O O . GLY A 1 739 ? 27.450 -15.481 -40.733 1.00 86.19 739 GLY A O 1
ATOM 5557 N N . ALA A 1 740 ? 26.254 -16.195 -42.455 1.00 86.38 740 ALA A N 1
ATOM 5558 C CA . ALA A 1 740 ? 25.199 -15.192 -42.272 1.00 86.38 740 ALA A CA 1
ATOM 5559 C C . ALA A 1 740 ? 24.450 -15.270 -40.920 1.00 86.38 740 ALA A C 1
ATOM 5561 O O . ALA A 1 740 ? 23.777 -14.313 -40.564 1.00 86.38 740 ALA A O 1
ATOM 5562 N N . GLY A 1 741 ? 24.583 -16.358 -40.154 1.00 90.25 741 GLY A N 1
ATOM 5563 C CA . GLY A 1 741 ? 24.075 -16.473 -38.778 1.00 90.25 741 GLY A CA 1
ATOM 5564 C C . GLY A 1 741 ? 25.127 -16.205 -37.695 1.00 90.25 741 GLY A C 1
ATOM 5565 O O . GLY A 1 741 ? 24.866 -16.482 -36.530 1.00 90.25 741 GLY A O 1
ATOM 5566 N N . GLU A 1 742 ? 26.313 -15.734 -38.072 1.00 94.94 742 GLU A N 1
ATOM 5567 C CA . GLU A 1 742 ? 27.486 -15.532 -37.215 1.00 94.94 742 GLU A CA 1
ATOM 5568 C C . GLU A 1 742 ? 27.832 -14.039 -37.155 1.00 94.94 742 GLU A C 1
ATOM 5570 O O . GLU A 1 742 ? 27.448 -13.279 -38.043 1.00 94.94 742 GLU A O 1
ATOM 5575 N N . VAL A 1 743 ? 28.498 -13.600 -36.088 1.00 95.94 743 VAL A N 1
ATOM 5576 C CA . VAL A 1 743 ? 28.832 -12.183 -35.865 1.00 95.94 743 VAL A CA 1
ATOM 5577 C C . VAL A 1 743 ? 30.234 -11.843 -36.368 1.00 95.94 743 VAL A C 1
ATOM 5579 O O . VAL A 1 743 ? 31.094 -12.716 -36.477 1.00 95.94 743 VAL A O 1
ATOM 5582 N N . ASP A 1 744 ? 30.467 -10.561 -36.645 1.00 93.44 744 ASP A N 1
ATOM 5583 C CA . ASP A 1 744 ? 31.748 -10.021 -37.111 1.00 93.44 744 ASP A CA 1
ATOM 5584 C C . ASP A 1 744 ? 32.814 -10.049 -36.007 1.00 93.44 744 ASP A C 1
ATOM 5586 O O . ASP A 1 744 ? 33.975 -10.361 -36.259 1.00 93.44 744 ASP A O 1
ATOM 5590 N N . ALA A 1 745 ? 32.418 -9.729 -34.771 1.00 92.69 745 ALA A N 1
ATOM 5591 C CA . ALA A 1 745 ? 33.307 -9.691 -33.617 1.00 92.69 745 ALA A CA 1
ATOM 5592 C C . ALA A 1 745 ? 32.558 -9.956 -32.304 1.00 92.69 745 ALA A C 1
ATOM 5594 O O . ALA A 1 745 ? 31.355 -9.702 -32.189 1.00 92.69 745 ALA A O 1
ATOM 5595 N N . ALA A 1 746 ? 33.299 -10.415 -31.293 1.00 93.06 746 ALA A N 1
ATOM 5596 C CA . ALA A 1 746 ? 32.820 -10.554 -29.924 1.00 93.06 746 ALA A CA 1
ATOM 5597 C C . ALA A 1 746 ? 33.646 -9.688 -28.968 1.00 93.06 746 ALA A C 1
ATOM 5599 O O . ALA A 1 746 ? 34.875 -9.749 -28.963 1.00 93.06 746 ALA A O 1
ATOM 5600 N N . LEU A 1 747 ? 32.960 -8.905 -28.141 1.00 89.81 747 LEU A N 1
ATOM 5601 C CA . LEU A 1 747 ? 33.542 -8.167 -27.031 1.00 89.81 747 LEU A CA 1
ATOM 5602 C C . LEU A 1 747 ? 33.340 -8.983 -25.742 1.00 89.81 747 LEU A C 1
ATOM 5604 O O . LEU A 1 747 ? 32.196 -9.334 -25.431 1.00 89.81 747 LEU A O 1
ATOM 5608 N N . PRO A 1 748 ? 34.410 -9.294 -24.990 1.00 88.75 748 PRO A N 1
ATOM 5609 C CA . PRO A 1 748 ? 34.308 -10.122 -23.795 1.00 88.75 748 PRO A CA 1
ATOM 5610 C C . PRO A 1 748 ? 33.628 -9.363 -22.652 1.00 88.75 748 PRO A C 1
ATOM 5612 O O . PRO A 1 748 ? 34.070 -8.282 -22.257 1.00 88.75 748 PRO A O 1
ATOM 5615 N N . TRP A 1 749 ? 32.570 -9.958 -22.096 1.00 86.81 749 TRP A N 1
ATOM 5616 C CA . TRP A 1 749 ? 31.839 -9.433 -20.935 1.00 86.81 749 TRP A CA 1
ATOM 5617 C C . TRP A 1 749 ? 32.738 -9.252 -19.704 1.00 86.81 749 TRP A C 1
ATOM 5619 O O . TRP A 1 749 ? 32.533 -8.349 -18.902 1.00 86.81 749 TRP A O 1
ATOM 5629 N N . GLU A 1 750 ? 33.749 -10.103 -19.562 1.00 84.81 750 GLU A N 1
ATOM 5630 C CA . GLU A 1 750 ? 34.662 -10.150 -18.421 1.00 84.81 750 GLU A CA 1
ATOM 5631 C C . GLU A 1 750 ? 35.786 -9.106 -18.493 1.00 84.81 750 GLU A C 1
ATOM 5633 O O . GLU A 1 750 ? 36.600 -9.014 -17.573 1.00 84.81 750 GLU A O 1
ATOM 5638 N N . ALA A 1 751 ? 35.870 -8.315 -19.569 1.00 79.50 751 ALA A N 1
ATOM 5639 C CA . ALA A 1 751 ? 36.872 -7.262 -19.658 1.00 79.50 751 ALA A CA 1
ATOM 5640 C C . ALA A 1 751 ? 36.695 -6.245 -18.521 1.00 79.50 751 ALA A C 1
ATOM 5642 O O . ALA A 1 751 ? 35.593 -5.755 -18.281 1.00 79.50 751 ALA A O 1
ATOM 5643 N N . ALA A 1 752 ? 37.799 -5.856 -17.875 1.00 66.31 752 ALA A N 1
ATOM 5644 C CA . ALA A 1 752 ? 37.795 -4.907 -16.755 1.00 66.31 752 ALA A CA 1
ATOM 5645 C C . ALA A 1 752 ? 37.056 -3.593 -17.078 1.00 66.31 752 ALA A C 1
ATOM 5647 O O . ALA A 1 752 ? 36.407 -3.008 -16.216 1.00 66.31 752 ALA A O 1
ATOM 5648 N N . ALA A 1 753 ? 37.095 -3.169 -18.343 1.00 66.00 753 ALA A N 1
ATOM 5649 C CA . ALA A 1 753 ? 36.385 -1.995 -18.829 1.00 66.00 753 ALA A CA 1
ATOM 5650 C C . ALA A 1 753 ? 34.847 -2.134 -18.694 1.00 66.00 753 ALA A C 1
ATOM 5652 O O . ALA A 1 753 ? 34.174 -1.172 -18.318 1.00 66.00 753 ALA A O 1
ATOM 5653 N N . VAL A 1 754 ? 34.285 -3.333 -18.911 1.00 73.06 754 VAL A N 1
ATOM 5654 C CA . VAL A 1 754 ? 32.835 -3.623 -18.873 1.00 73.06 754 VAL A CA 1
ATOM 5655 C C . VAL A 1 754 ? 32.267 -3.511 -17.454 1.00 73.06 754 VAL A C 1
ATOM 5657 O O . VAL A 1 754 ? 31.086 -3.209 -17.299 1.00 73.06 754 VAL A O 1
ATOM 5660 N N . ALA A 1 755 ? 33.096 -3.634 -16.410 1.00 68.44 755 ALA A N 1
ATOM 5661 C CA . ALA A 1 755 ? 32.670 -3.443 -15.019 1.00 68.44 755 ALA A CA 1
ATOM 5662 C C . ALA A 1 755 ? 32.052 -2.051 -14.772 1.00 68.44 755 ALA A C 1
ATOM 5664 O O . ALA A 1 755 ? 31.126 -1.918 -13.973 1.00 68.44 755 ALA A O 1
ATOM 5665 N N . SER A 1 756 ? 32.499 -1.029 -15.512 1.00 69.62 756 SER A N 1
ATOM 5666 C CA . SER A 1 756 ? 31.937 0.327 -15.435 1.00 69.62 756 SER A CA 1
ATOM 5667 C C . SER A 1 756 ? 30.493 0.433 -15.947 1.00 69.62 756 SER A C 1
ATOM 5669 O O . SER A 1 756 ? 29.772 1.326 -15.519 1.00 69.62 756 SER A O 1
ATOM 5671 N N . LEU A 1 757 ? 30.028 -0.497 -16.797 1.00 70.06 757 LEU A N 1
ATOM 5672 C CA . LEU A 1 757 ? 28.627 -0.566 -17.246 1.00 70.06 757 LEU A CA 1
ATOM 5673 C C . LEU A 1 757 ? 27.677 -1.092 -16.159 1.00 70.06 757 LEU A C 1
ATOM 5675 O O . LEU A 1 757 ? 26.463 -0.937 -16.279 1.00 70.06 757 LEU A O 1
ATOM 5679 N N . LEU A 1 758 ? 28.222 -1.736 -15.121 1.00 66.00 758 LEU A N 1
ATOM 5680 C CA . LEU A 1 758 ? 27.475 -2.278 -13.983 1.00 66.00 758 LEU A CA 1
ATOM 5681 C C . LEU A 1 758 ? 27.520 -1.360 -12.755 1.00 66.00 758 LEU A C 1
ATOM 5683 O O . LEU A 1 758 ? 26.800 -1.609 -11.787 1.00 66.00 758 LEU A O 1
ATOM 5687 N N . ALA A 1 759 ? 28.341 -0.307 -12.785 1.00 62.00 759 ALA A N 1
ATOM 5688 C CA . ALA A 1 759 ? 28.355 0.709 -11.746 1.00 62.00 759 ALA A CA 1
ATOM 5689 C C . ALA A 1 759 ? 27.039 1.499 -11.807 1.00 62.00 759 ALA A C 1
ATOM 5691 O O . ALA A 1 759 ? 26.763 2.202 -12.775 1.00 62.00 759 ALA A O 1
ATOM 5692 N N . LEU A 1 760 ? 26.208 1.346 -10.771 1.00 53.94 760 LEU A N 1
ATOM 5693 C CA . LEU A 1 760 ? 24.892 1.989 -10.667 1.00 53.94 760 LEU A CA 1
ATOM 5694 C C . LEU A 1 760 ? 24.989 3.523 -10.597 1.00 53.94 760 LEU A C 1
ATOM 5696 O O . LEU A 1 760 ? 24.024 4.208 -10.926 1.00 53.94 760 LEU A O 1
ATOM 5700 N N . GLU A 1 761 ? 26.155 4.052 -10.213 1.00 52.62 761 GLU A N 1
ATOM 5701 C CA . GLU A 1 761 ? 26.439 5.481 -10.117 1.00 52.62 761 GLU A CA 1
ATOM 5702 C C . GLU A 1 761 ? 27.867 5.776 -10.608 1.00 52.62 761 GLU A C 1
ATOM 5704 O O . GLU A 1 761 ? 28.851 5.331 -10.015 1.00 52.62 761 GLU A O 1
ATOM 5709 N N . GLY A 1 762 ? 27.984 6.520 -11.711 1.00 55.94 762 GLY A N 1
ATOM 5710 C CA . GLY A 1 762 ? 29.261 6.980 -12.264 1.00 55.94 762 GLY A CA 1
ATOM 5711 C C . GLY A 1 762 ? 29.239 7.130 -13.792 1.00 55.94 762 GLY A C 1
ATOM 5712 O O . GLY A 1 762 ? 28.408 6.515 -14.459 1.00 55.94 762 GLY A O 1
ATOM 5713 N N . PRO A 1 763 ? 30.118 7.965 -14.377 1.00 61.34 763 PRO A N 1
ATOM 5714 C CA . PRO A 1 763 ? 30.282 8.024 -15.826 1.00 61.34 763 PRO A CA 1
ATOM 5715 C C . PRO A 1 763 ? 30.850 6.698 -16.352 1.00 61.34 763 PRO A C 1
ATOM 5717 O O . PRO A 1 763 ? 31.727 6.103 -15.725 1.00 61.34 763 PRO A O 1
ATOM 5720 N N . ILE A 1 764 ? 30.377 6.256 -17.522 1.00 69.50 764 ILE A N 1
ATOM 5721 C CA . ILE A 1 764 ? 30.957 5.104 -18.226 1.00 69.50 764 ILE A CA 1
ATOM 5722 C C . ILE A 1 764 ? 32.445 5.372 -18.449 1.00 69.50 764 ILE A C 1
ATOM 5724 O O . ILE A 1 764 ? 32.825 6.473 -18.860 1.00 69.50 764 ILE A O 1
ATOM 5728 N N . ALA A 1 765 ? 33.278 4.362 -18.194 1.00 72.56 765 ALA A N 1
ATOM 5729 C CA . ALA A 1 765 ? 34.710 4.473 -18.420 1.00 72.56 765 ALA A CA 1
ATOM 5730 C C . ALA A 1 765 ? 34.980 4.853 -19.896 1.00 72.56 765 ALA A C 1
ATOM 5732 O O . ALA A 1 765 ? 34.373 4.249 -20.793 1.00 72.56 765 ALA A O 1
ATOM 5733 N N . PRO A 1 766 ? 35.854 5.838 -20.184 1.00 76.00 766 PRO A N 1
ATOM 5734 C CA . PRO A 1 766 ? 36.138 6.294 -21.548 1.00 76.00 766 PRO A CA 1
ATOM 5735 C C . PRO A 1 766 ? 36.485 5.161 -22.522 1.00 76.00 766 PRO A C 1
ATOM 5737 O O . PRO A 1 766 ? 36.145 5.230 -23.701 1.00 76.00 766 PRO A O 1
ATOM 5740 N N . GLU A 1 767 ? 37.104 4.094 -22.024 1.00 76.06 767 GLU A N 1
ATOM 5741 C CA . GLU A 1 767 ? 37.483 2.902 -22.776 1.00 76.06 767 GLU A CA 1
ATOM 5742 C C . GLU A 1 767 ? 36.257 2.154 -23.320 1.00 76.06 767 GLU A C 1
ATOM 5744 O O . GLU A 1 767 ? 36.252 1.736 -24.477 1.00 76.06 767 GLU A O 1
ATOM 5749 N N . ILE A 1 768 ? 35.189 2.029 -22.524 1.00 76.19 768 ILE A N 1
ATOM 5750 C CA . ILE A 1 768 ? 33.930 1.428 -22.981 1.00 76.19 768 ILE A CA 1
ATOM 5751 C C . ILE A 1 768 ? 33.162 2.371 -23.890 1.00 76.19 768 ILE A C 1
ATOM 5753 O O . ILE A 1 768 ? 32.637 1.927 -24.907 1.00 76.19 768 ILE A O 1
ATOM 5757 N N . ALA A 1 769 ? 33.108 3.664 -23.568 1.00 77.75 769 ALA A N 1
ATOM 5758 C CA . ALA A 1 769 ? 32.471 4.639 -24.449 1.00 77.75 769 ALA A CA 1
ATOM 5759 C C . ALA A 1 769 ? 33.121 4.618 -25.846 1.00 77.75 769 ALA A C 1
ATOM 5761 O O . ALA A 1 769 ? 32.425 4.614 -26.860 1.00 77.75 769 ALA A O 1
ATOM 5762 N N . HIS A 1 770 ? 34.451 4.506 -25.902 1.00 80.12 770 HIS A N 1
ATOM 5763 C CA . HIS A 1 770 ? 35.191 4.326 -27.144 1.00 80.12 770 HIS A CA 1
ATOM 5764 C C . HIS A 1 770 ? 34.872 2.990 -27.826 1.00 80.12 770 HIS A C 1
ATOM 5766 O O . HIS A 1 770 ? 34.561 2.989 -29.015 1.00 80.12 770 HIS A O 1
ATOM 5772 N N . ALA A 1 771 ? 34.878 1.872 -27.094 1.00 77.44 771 ALA A N 1
ATOM 5773 C CA . ALA A 1 771 ? 34.560 0.552 -27.647 1.00 77.44 771 ALA A CA 1
ATOM 5774 C C . ALA A 1 771 ? 33.128 0.448 -28.205 1.00 77.44 771 ALA A C 1
ATOM 5776 O O . ALA A 1 771 ? 32.890 -0.307 -29.146 1.00 77.44 771 ALA A O 1
ATOM 5777 N N . LEU A 1 772 ? 32.180 1.209 -27.648 1.00 82.06 772 LEU A N 1
ATOM 5778 C CA . LEU A 1 772 ? 30.784 1.243 -28.091 1.00 82.06 772 LEU A CA 1
ATOM 5779 C C . LEU A 1 772 ? 30.519 2.268 -29.205 1.00 82.06 772 LEU A C 1
ATOM 5781 O O . LEU A 1 772 ? 29.554 2.117 -29.950 1.00 82.06 772 LEU A O 1
ATOM 5785 N N . SER A 1 773 ? 31.392 3.265 -29.370 1.00 81.56 773 SER A N 1
ATOM 5786 C CA . SER A 1 773 ? 31.249 4.329 -30.375 1.00 81.56 773 SER A CA 1
ATOM 5787 C C . SER A 1 773 ? 31.089 3.878 -31.844 1.00 81.56 773 SER A C 1
ATOM 5789 O O . SER A 1 773 ? 30.423 4.599 -32.591 1.00 81.56 773 SER A O 1
ATOM 5791 N N . PRO A 1 774 ? 31.618 2.719 -32.306 1.00 83.88 774 PRO A N 1
ATOM 5792 C CA . PRO A 1 774 ? 31.414 2.262 -33.684 1.00 83.88 774 PRO A CA 1
ATOM 5793 C C . PRO A 1 774 ? 29.989 1.779 -33.986 1.00 83.88 774 PRO A C 1
ATOM 5795 O O . PRO A 1 774 ? 29.645 1.625 -35.164 1.00 83.88 774 PRO A O 1
ATOM 5798 N N . PHE A 1 775 ? 29.178 1.511 -32.958 1.00 88.75 775 PHE A N 1
ATOM 5799 C CA . PHE A 1 775 ? 27.848 0.922 -33.097 1.00 88.75 775 PHE A CA 1
ATOM 5800 C C . PHE A 1 775 ? 26.768 2.000 -33.114 1.00 88.75 775 PHE A C 1
ATOM 5802 O O . PHE A 1 775 ? 26.653 2.808 -32.196 1.00 88.75 775 PHE A O 1
ATOM 5809 N N . GLN A 1 776 ? 25.942 1.994 -34.159 1.00 89.25 776 GLN A N 1
ATOM 5810 C CA . GLN A 1 776 ? 24.818 2.926 -34.279 1.00 89.25 776 GLN A CA 1
ATOM 5811 C C . GLN A 1 776 ? 23.599 2.447 -33.483 1.00 89.25 776 GLN A C 1
ATOM 5813 O O . GLN A 1 776 ? 22.793 3.273 -33.057 1.00 89.25 776 GLN A O 1
ATOM 5818 N N . ALA A 1 777 ? 23.481 1.135 -33.251 1.00 91.69 777 ALA A N 1
ATOM 5819 C CA . ALA A 1 777 ? 22.424 0.544 -32.439 1.00 91.69 777 ALA A CA 1
ATOM 5820 C C . ALA A 1 777 ? 22.968 -0.544 -31.503 1.00 91.69 777 ALA A C 1
ATOM 5822 O O . ALA A 1 777 ? 23.872 -1.301 -31.863 1.00 91.69 777 ALA A O 1
ATOM 5823 N N . VAL A 1 778 ? 22.379 -0.649 -30.313 1.00 94.06 778 VAL A N 1
ATOM 5824 C CA . VAL A 1 778 ? 22.668 -1.681 -29.314 1.00 94.06 778 VAL A CA 1
ATOM 5825 C C . VAL A 1 778 ? 21.366 -2.368 -28.921 1.00 94.06 778 VAL A C 1
ATOM 5827 O O . VAL A 1 778 ? 20.456 -1.733 -28.392 1.00 94.06 778 VAL A O 1
ATOM 5830 N N . VAL A 1 779 ? 21.282 -3.679 -29.124 1.00 96.56 779 VAL A N 1
ATOM 5831 C CA . VAL A 1 779 ? 20.167 -4.499 -28.638 1.00 96.56 779 VAL A CA 1
ATOM 5832 C C . VAL A 1 779 ? 20.597 -5.172 -27.343 1.00 96.56 779 VAL A C 1
ATOM 5834 O O . VAL A 1 779 ? 21.423 -6.083 -27.350 1.00 96.56 779 VAL A O 1
ATOM 5837 N N . ALA A 1 780 ? 20.056 -4.706 -26.223 1.00 94.56 780 ALA A N 1
ATOM 5838 C CA . ALA A 1 78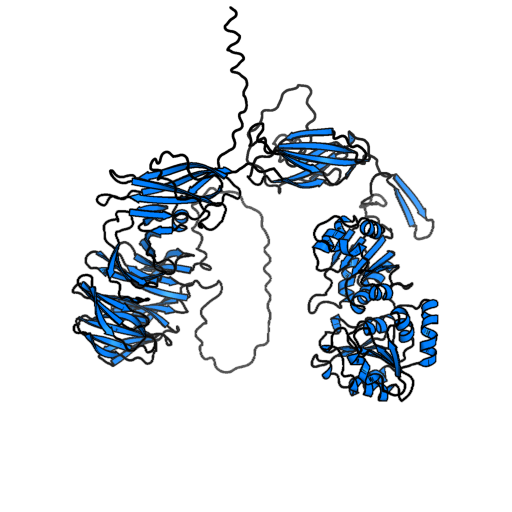0 ? 20.397 -5.174 -24.890 1.00 94.56 780 ALA A CA 1
ATOM 5839 C C . ALA A 1 780 ? 19.355 -6.167 -24.369 1.00 94.56 780 ALA A C 1
ATOM 5841 O O . ALA A 1 780 ? 18.255 -5.780 -23.970 1.00 94.56 780 ALA A O 1
ATOM 5842 N N . TYR A 1 781 ? 19.726 -7.448 -24.323 1.00 95.62 781 TYR A N 1
ATOM 5843 C CA . TYR A 1 781 ? 18.893 -8.513 -23.768 1.00 95.62 781 TYR A CA 1
ATOM 5844 C C . TYR A 1 781 ? 19.088 -8.594 -22.251 1.00 95.62 781 TYR A C 1
ATOM 5846 O O . TYR A 1 781 ? 19.880 -9.400 -21.758 1.00 95.62 781 TYR A O 1
ATOM 5854 N N . THR A 1 782 ? 18.412 -7.719 -21.504 1.00 89.88 782 THR A N 1
ATOM 5855 C CA . THR A 1 782 ? 18.611 -7.562 -20.057 1.00 89.88 782 THR A CA 1
ATOM 5856 C C . THR A 1 782 ? 17.323 -7.196 -19.323 1.00 89.88 782 THR A C 1
ATOM 5858 O O . THR A 1 782 ? 16.500 -6.439 -19.828 1.00 89.88 782 THR A O 1
ATOM 5861 N N . GLY A 1 783 ? 17.159 -7.727 -18.107 1.00 84.94 783 GLY A N 1
ATOM 5862 C CA . GLY A 1 783 ? 16.148 -7.264 -17.148 1.00 84.94 783 GLY A CA 1
ATOM 5863 C C . GLY A 1 783 ? 16.646 -6.125 -16.249 1.00 84.94 783 GLY A C 1
ATOM 5864 O O . GLY A 1 783 ? 15.887 -5.593 -15.446 1.00 84.94 783 GLY A O 1
ATOM 5865 N N . ASN A 1 784 ? 17.924 -5.748 -16.357 1.00 85.81 784 ASN A N 1
ATOM 5866 C CA . ASN A 1 784 ? 18.530 -4.714 -15.530 1.00 85.81 784 ASN A CA 1
ATOM 5867 C C . ASN A 1 784 ? 18.303 -3.326 -16.152 1.00 85.81 784 ASN A C 1
ATOM 5869 O O . ASN A 1 784 ? 18.962 -2.942 -17.123 1.00 85.81 784 ASN A O 1
ATOM 5873 N N . ALA A 1 785 ? 17.384 -2.562 -15.558 1.00 82.38 785 ALA A N 1
ATOM 5874 C CA . ALA A 1 785 ? 17.046 -1.211 -15.998 1.00 82.38 785 ALA A CA 1
ATOM 5875 C C . ALA A 1 785 ? 18.232 -0.232 -15.921 1.00 82.38 785 ALA A C 1
ATOM 5877 O O . ALA A 1 785 ? 18.339 0.654 -16.770 1.00 82.38 785 ALA A O 1
ATOM 5878 N N . ALA A 1 786 ? 19.143 -0.407 -14.958 1.00 81.25 786 ALA A N 1
ATOM 5879 C CA . ALA A 1 786 ? 20.320 0.445 -14.813 1.00 81.25 786 ALA A CA 1
ATOM 5880 C C . ALA A 1 786 ? 21.331 0.212 -15.942 1.00 81.25 786 ALA A C 1
ATOM 5882 O O . ALA A 1 786 ? 21.811 1.175 -16.532 1.00 81.25 786 ALA A O 1
ATOM 5883 N N . LEU A 1 787 ? 21.567 -1.046 -16.334 1.00 83.44 787 LEU A N 1
ATOM 5884 C CA . LEU A 1 787 ? 22.410 -1.369 -17.492 1.00 83.44 787 LEU A CA 1
ATOM 5885 C C . LEU A 1 787 ? 21.825 -0.785 -18.788 1.00 83.44 787 LEU A C 1
ATOM 5887 O O . LEU A 1 787 ? 22.540 -0.177 -19.582 1.00 83.44 787 LEU A O 1
ATOM 5891 N N . ALA A 1 788 ? 20.511 -0.921 -18.992 1.00 82.94 788 ALA A N 1
ATOM 5892 C CA . ALA A 1 788 ? 19.834 -0.331 -20.146 1.00 82.94 788 ALA A CA 1
ATOM 5893 C C . ALA A 1 788 ? 19.916 1.208 -20.148 1.00 82.94 788 ALA A C 1
ATOM 5895 O O . ALA A 1 788 ? 20.027 1.817 -21.212 1.00 82.94 788 ALA A O 1
ATOM 5896 N N . HIS A 1 789 ? 19.872 1.842 -18.973 1.00 81.25 789 HIS A N 1
ATOM 5897 C CA . HIS A 1 789 ? 20.045 3.286 -18.832 1.00 81.25 789 HIS A CA 1
ATOM 5898 C C . HIS A 1 789 ? 21.485 3.722 -19.120 1.00 81.25 789 HIS A C 1
ATOM 5900 O O . HIS A 1 789 ? 21.681 4.652 -19.899 1.00 81.25 789 HIS A O 1
ATOM 5906 N N . ALA A 1 790 ? 22.482 3.016 -18.578 1.00 80.88 790 ALA A N 1
ATOM 5907 C CA . ALA A 1 790 ? 23.892 3.284 -18.834 1.00 80.88 790 ALA A CA 1
ATOM 5908 C C . ALA A 1 790 ? 24.184 3.238 -20.339 1.00 80.88 790 ALA A C 1
ATOM 5910 O O . ALA A 1 790 ? 24.685 4.208 -20.902 1.00 80.88 790 ALA A O 1
ATOM 5911 N N . LEU A 1 791 ? 23.752 2.184 -21.037 1.00 81.38 791 LEU A N 1
ATOM 5912 C CA . LEU A 1 791 ? 23.954 2.062 -22.484 1.00 81.38 791 LEU A CA 1
ATOM 5913 C C . LEU A 1 791 ? 23.353 3.236 -23.270 1.00 81.38 791 LEU A C 1
ATOM 5915 O O . LEU A 1 791 ? 23.951 3.669 -24.251 1.00 81.38 791 LEU A O 1
ATOM 5919 N N . LYS A 1 792 ? 22.223 3.813 -22.836 1.00 82.25 792 LYS A N 1
ATOM 5920 C CA . LYS A 1 792 ? 21.620 4.987 -23.503 1.00 82.25 792 LYS A CA 1
ATOM 5921 C C . LYS A 1 792 ? 22.499 6.234 -23.426 1.00 82.25 792 LYS A C 1
ATOM 5923 O O . LYS A 1 792 ? 22.384 7.108 -24.280 1.00 82.25 792 LYS A O 1
ATOM 5928 N N . THR A 1 793 ? 23.395 6.320 -22.444 1.00 76.19 793 THR A N 1
ATOM 5929 C CA . THR A 1 793 ? 24.330 7.449 -22.313 1.00 76.19 793 THR A CA 1
ATOM 5930 C C . THR A 1 793 ? 25.475 7.407 -23.335 1.00 76.19 793 THR A C 1
ATOM 5932 O O . THR A 1 793 ? 26.164 8.406 -23.515 1.00 76.19 793 THR A O 1
ATOM 5935 N N . THR A 1 794 ? 25.644 6.292 -24.060 1.00 70.38 794 THR A N 1
ATOM 5936 C CA . THR A 1 794 ? 26.696 6.105 -25.081 1.00 70.38 794 THR A CA 1
ATOM 5937 C C . THR A 1 794 ? 26.388 6.780 -26.423 1.00 70.38 794 THR A C 1
ATOM 5939 O O . THR A 1 794 ? 27.266 6.879 -27.275 1.00 70.38 794 THR A O 1
ATOM 5942 N N . GLY A 1 795 ? 25.152 7.256 -26.623 1.00 72.56 795 GLY A N 1
ATOM 5943 C CA . GLY A 1 795 ? 24.708 7.904 -27.862 1.00 72.56 795 GLY A CA 1
ATOM 5944 C C . GLY A 1 795 ? 24.233 6.950 -28.966 1.00 72.56 795 GLY A C 1
ATOM 5945 O O . GLY A 1 795 ? 23.697 7.427 -29.965 1.00 72.56 795 GLY A O 1
ATOM 5946 N N . ALA A 1 796 ? 24.373 5.632 -28.787 1.00 79.00 796 ALA A N 1
ATOM 5947 C CA . ALA A 1 796 ? 23.787 4.630 -29.677 1.00 79.00 796 ALA A CA 1
ATOM 5948 C C . ALA A 1 796 ? 22.267 4.492 -29.461 1.00 79.00 796 ALA A C 1
ATOM 5950 O O . ALA A 1 796 ? 21.749 4.735 -28.368 1.00 79.00 796 ALA A O 1
ATOM 5951 N N . GLU A 1 797 ? 21.539 4.054 -30.491 1.00 86.88 797 GLU A N 1
ATOM 5952 C CA . GLU A 1 797 ? 20.131 3.678 -30.349 1.00 86.88 797 GLU A CA 1
ATOM 5953 C C . GLU A 1 797 ? 20.021 2.382 -29.532 1.00 86.88 797 GLU A C 1
ATOM 5955 O O . GLU A 1 797 ? 20.423 1.317 -29.993 1.00 86.88 797 GLU A O 1
ATOM 5960 N N . VAL A 1 798 ? 19.495 2.458 -28.305 1.00 90.31 798 VAL A N 1
ATOM 5961 C CA . VAL A 1 798 ? 19.408 1.294 -27.407 1.00 90.31 798 VAL A CA 1
ATOM 5962 C C . VAL A 1 798 ? 18.011 0.690 -27.399 1.00 90.31 798 VAL A C 1
ATOM 5964 O O . VAL A 1 798 ? 17.047 1.324 -26.964 1.00 90.31 798 VAL A O 1
ATOM 5967 N N . ILE A 1 799 ? 17.937 -0.583 -27.775 1.00 93.25 799 ILE A N 1
ATOM 5968 C CA . ILE A 1 799 ? 16.736 -1.414 -27.744 1.00 93.25 799 ILE A CA 1
ATOM 5969 C C . ILE A 1 799 ? 16.877 -2.387 -26.576 1.00 93.25 799 ILE A C 1
ATOM 5971 O O . ILE A 1 799 ? 17.663 -3.329 -26.633 1.00 93.25 799 ILE A O 1
ATOM 5975 N N . ALA A 1 800 ? 16.138 -2.149 -25.495 1.00 92.62 800 ALA A N 1
ATOM 5976 C CA . ALA A 1 800 ? 16.097 -3.067 -24.361 1.00 92.62 800 ALA A CA 1
ATOM 5977 C C . ALA A 1 800 ? 15.021 -4.134 -24.596 1.00 92.62 800 ALA A C 1
ATOM 5979 O O . ALA A 1 800 ? 13.877 -3.793 -24.892 1.00 92.62 800 ALA A O 1
ATOM 5980 N N . HIS A 1 801 ? 15.380 -5.409 -24.441 1.00 94.62 801 HIS A N 1
ATOM 5981 C CA . HIS A 1 801 ? 14.464 -6.539 -24.615 1.00 94.62 801 HIS A CA 1
ATOM 5982 C C . HIS A 1 801 ? 14.636 -7.560 -23.483 1.00 94.62 801 HIS A C 1
ATOM 5984 O O . HIS A 1 801 ? 15.777 -7.848 -23.107 1.00 94.62 801 HIS A O 1
ATOM 5990 N N . PRO A 1 802 ? 13.559 -8.138 -22.918 1.00 94.19 802 PRO A N 1
ATOM 5991 C CA . PRO A 1 802 ? 13.694 -9.142 -21.871 1.00 94.19 802 PRO A CA 1
ATOM 5992 C C . PRO A 1 802 ? 14.497 -10.366 -22.342 1.00 94.19 802 PRO A C 1
ATOM 5994 O O . PRO A 1 802 ? 14.258 -10.885 -23.437 1.00 94.19 802 PRO A O 1
ATOM 5997 N N . PRO A 1 803 ? 15.434 -10.873 -21.521 1.00 92.25 803 PRO A N 1
ATOM 5998 C CA . PRO A 1 803 ? 16.311 -11.965 -21.923 1.00 92.25 803 PRO A CA 1
ATOM 5999 C C . PRO A 1 803 ? 15.594 -13.319 -22.013 1.00 92.25 803 PRO A C 1
ATOM 6001 O O . PRO A 1 803 ? 16.073 -14.212 -22.711 1.00 92.25 803 PRO A O 1
ATOM 6004 N N . LEU A 1 804 ? 14.477 -13.495 -21.313 1.00 91.94 804 LEU A N 1
ATOM 6005 C CA . LEU A 1 804 ? 13.734 -14.749 -21.283 1.00 91.94 804 LEU A CA 1
ATOM 6006 C C . LEU A 1 804 ? 12.362 -14.554 -21.938 1.00 91.94 804 LEU A C 1
ATOM 6008 O O . LEU A 1 804 ? 11.733 -13.519 -21.700 1.00 91.94 804 LEU A O 1
ATOM 6012 N N . PRO A 1 805 ? 11.899 -15.515 -22.756 1.00 91.75 805 PRO A N 1
ATOM 6013 C CA . PRO A 1 805 ? 10.523 -15.521 -23.239 1.00 91.75 805 PRO A CA 1
ATOM 6014 C C . PRO A 1 805 ? 9.534 -15.716 -22.075 1.00 91.75 805 PRO A C 1
ATOM 6016 O O . PRO A 1 805 ? 9.886 -16.352 -21.077 1.00 91.75 805 PRO A O 1
ATOM 6019 N N . PRO A 1 806 ? 8.289 -15.218 -22.196 1.00 90.88 806 PRO A N 1
ATOM 6020 C CA . PRO A 1 806 ? 7.235 -15.517 -21.230 1.00 90.88 806 PRO A CA 1
ATOM 6021 C C . PRO A 1 806 ? 6.921 -17.021 -21.192 1.00 90.88 806 PRO A C 1
ATOM 6023 O O . PRO A 1 806 ? 7.195 -17.757 -22.148 1.00 90.88 806 PRO A O 1
ATOM 6026 N N . GLU A 1 807 ? 6.332 -17.484 -20.090 1.00 84.19 807 GLU A N 1
ATOM 6027 C CA . GLU A 1 807 ? 5.876 -18.871 -19.945 1.00 84.19 807 GLU A CA 1
ATOM 6028 C C . GLU A 1 807 ? 4.850 -19.215 -21.038 1.00 84.19 807 GLU A C 1
ATOM 6030 O O . GLU A 1 807 ? 4.010 -18.387 -21.389 1.00 84.19 807 GLU A O 1
ATOM 6035 N N . ALA A 1 808 ? 4.972 -20.402 -21.645 1.00 81.19 808 ALA A N 1
ATOM 6036 C CA . ALA A 1 808 ? 4.220 -20.803 -22.846 1.00 81.19 808 ALA A CA 1
ATOM 6037 C C . ALA A 1 808 ? 4.357 -19.852 -24.066 1.00 81.19 808 ALA A C 1
ATOM 6039 O O . ALA A 1 808 ? 3.572 -19.921 -25.013 1.00 81.19 808 ALA A O 1
ATOM 6040 N N . GLY A 1 809 ? 5.368 -18.977 -24.064 1.00 85.12 809 GLY A N 1
ATOM 6041 C CA . GLY A 1 809 ? 5.694 -18.074 -25.163 1.00 85.12 809 GLY A CA 1
ATOM 6042 C C . GLY A 1 809 ? 6.364 -18.761 -26.363 1.00 85.12 809 GLY A C 1
ATOM 6043 O O . GLY A 1 809 ? 6.544 -19.981 -26.388 1.00 85.12 809 GLY A O 1
ATOM 6044 N N . PRO A 1 810 ? 6.770 -17.983 -27.385 1.00 92.38 810 PRO A N 1
ATOM 6045 C CA . PRO A 1 810 ? 7.458 -18.530 -28.547 1.00 92.38 810 PRO A CA 1
ATOM 6046 C C . PRO A 1 810 ? 8.824 -19.118 -28.169 1.00 92.38 810 PRO A C 1
ATOM 6048 O O . PRO A 1 810 ? 9.397 -18.801 -27.126 1.00 92.38 810 PRO A O 1
ATOM 6051 N N . HIS A 1 811 ? 9.383 -19.921 -29.079 1.00 95.00 811 HIS A N 1
ATOM 6052 C CA . HIS A 1 811 ? 10.761 -20.400 -28.986 1.00 95.00 811 HIS A CA 1
ATOM 6053 C C . HIS A 1 811 ? 11.736 -19.259 -28.655 1.00 95.00 811 HIS A C 1
ATOM 6055 O O . HIS A 1 811 ? 11.676 -18.198 -29.285 1.00 95.00 811 HIS A O 1
ATOM 6061 N N . ALA A 1 812 ? 12.667 -19.483 -27.723 1.00 95.00 812 ALA A N 1
ATOM 6062 C CA . ALA A 1 812 ? 13.553 -18.451 -27.186 1.00 95.00 812 ALA A CA 1
ATOM 6063 C C . ALA A 1 812 ? 14.335 -17.705 -28.285 1.00 95.00 812 ALA A C 1
ATOM 6065 O O . ALA A 1 812 ? 14.418 -16.481 -28.270 1.00 95.00 812 ALA A O 1
ATOM 6066 N N . GLY A 1 813 ? 14.816 -18.408 -29.315 1.00 94.56 813 GLY A N 1
ATOM 6067 C CA . GLY A 1 813 ? 15.483 -17.767 -30.458 1.00 94.56 813 GLY A CA 1
ATOM 6068 C C . GLY A 1 813 ? 14.576 -16.825 -31.270 1.00 94.56 813 GLY A C 1
ATOM 6069 O O . GLY A 1 813 ? 15.025 -15.770 -31.710 1.00 94.56 813 GLY A O 1
ATOM 6070 N N . ARG A 1 814 ? 13.282 -17.156 -31.426 1.00 94.44 814 ARG A N 1
ATOM 6071 C CA . ARG A 1 814 ? 12.306 -16.273 -32.098 1.00 94.44 814 ARG A CA 1
ATOM 6072 C C . ARG A 1 814 ? 11.953 -15.079 -31.224 1.00 94.44 814 ARG A C 1
ATOM 6074 O O . ARG A 1 814 ? 11.833 -13.975 -31.739 1.00 94.44 814 ARG A O 1
ATOM 6081 N N . TRP A 1 815 ? 11.817 -15.295 -29.916 1.00 96.06 815 TRP A N 1
ATOM 6082 C CA . TRP A 1 815 ? 11.613 -14.221 -28.946 1.00 96.06 815 TRP A CA 1
ATOM 6083 C C . TRP A 1 815 ? 12.732 -13.179 -29.012 1.00 96.06 815 TRP A C 1
ATOM 6085 O O . TRP A 1 815 ? 12.453 -11.986 -29.084 1.00 96.06 815 TRP A O 1
ATOM 6095 N N . LEU A 1 816 ? 13.993 -13.618 -29.045 1.00 96.25 816 LEU A N 1
ATOM 6096 C CA . LEU A 1 816 ? 15.139 -12.711 -29.140 1.00 96.25 816 LEU A CA 1
ATOM 6097 C C . LEU A 1 816 ? 15.171 -11.981 -30.494 1.00 96.25 816 LEU A C 1
ATOM 6099 O O . LEU A 1 816 ? 15.387 -10.773 -30.529 1.00 96.25 816 LEU A O 1
ATOM 6103 N N . ALA A 1 817 ? 14.872 -12.671 -31.600 1.00 96.06 817 ALA A N 1
ATOM 6104 C CA . ALA A 1 817 ? 14.842 -12.064 -32.933 1.00 96.06 817 ALA A CA 1
ATOM 6105 C C . ALA A 1 817 ? 13.794 -10.945 -33.086 1.00 96.06 817 ALA A C 1
ATOM 6107 O O . ALA A 1 817 ? 13.991 -10.040 -33.892 1.00 96.06 817 ALA A O 1
ATOM 6108 N N . GLN A 1 818 ? 12.714 -10.933 -32.296 1.00 95.19 818 GLN A N 1
ATOM 6109 C CA . GLN A 1 818 ? 11.723 -9.847 -32.345 1.00 95.19 818 GLN A CA 1
ATOM 6110 C C . GLN A 1 818 ? 12.328 -8.470 -32.042 1.00 95.19 818 GLN A C 1
ATOM 6112 O O . GLN A 1 818 ? 11.883 -7.474 -32.612 1.00 95.19 818 GLN A O 1
ATOM 6117 N N . ALA A 1 819 ? 13.367 -8.406 -31.205 1.00 94.56 819 ALA A N 1
ATOM 6118 C CA . ALA A 1 819 ? 13.995 -7.147 -30.815 1.00 94.56 819 ALA A CA 1
ATOM 6119 C C . ALA A 1 819 ? 14.634 -6.399 -31.996 1.00 94.56 819 ALA A C 1
ATOM 6121 O O . ALA A 1 819 ? 14.721 -5.175 -31.970 1.00 94.56 819 ALA A O 1
ATOM 6122 N N . VAL A 1 820 ? 15.056 -7.109 -33.048 1.00 94.50 820 VAL A N 1
ATOM 6123 C CA . VAL A 1 820 ? 15.721 -6.489 -34.205 1.00 94.50 820 VAL A CA 1
ATOM 6124 C C . VAL A 1 820 ? 14.743 -5.996 -35.275 1.00 94.50 820 VAL A C 1
ATOM 6126 O O . VAL A 1 820 ? 15.156 -5.308 -36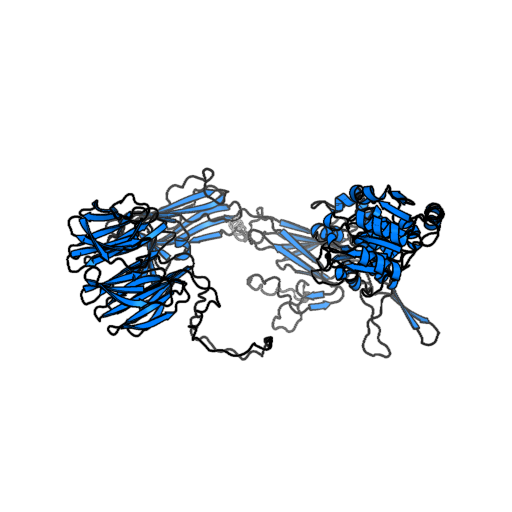.206 1.00 94.50 820 VAL A O 1
ATOM 6129 N N . ALA A 1 821 ? 13.441 -6.272 -35.135 1.00 91.38 821 ALA A N 1
ATOM 6130 C CA . ALA A 1 821 ? 12.428 -5.862 -36.110 1.00 91.38 821 ALA A CA 1
ATOM 6131 C C . ALA A 1 821 ? 12.343 -4.335 -36.277 1.00 91.38 821 ALA A C 1
ATOM 6133 O O . ALA A 1 821 ? 12.132 -3.830 -37.379 1.00 91.38 821 ALA A O 1
ATOM 6134 N N . VAL A 1 822 ? 12.575 -3.585 -35.195 1.00 86.81 822 VAL A N 1
ATOM 6135 C CA . VAL A 1 822 ? 12.583 -2.112 -35.211 1.00 86.81 822 VAL A CA 1
ATOM 6136 C C . VAL A 1 822 ? 13.722 -1.529 -36.055 1.00 86.81 822 VAL A C 1
ATOM 6138 O O . VAL A 1 822 ? 13.610 -0.403 -36.529 1.00 86.81 822 VAL A O 1
ATOM 6141 N N . LEU A 1 823 ? 14.776 -2.315 -36.308 1.00 85.75 823 LEU A N 1
ATOM 6142 C CA . LEU A 1 823 ? 15.900 -1.953 -37.175 1.00 85.75 823 LEU A CA 1
ATOM 6143 C C . LEU A 1 823 ? 15.645 -2.306 -38.651 1.00 85.75 823 LEU A C 1
ATOM 6145 O O . LEU A 1 823 ? 16.521 -2.123 -39.488 1.00 85.75 823 LEU A O 1
ATOM 6149 N N . GLY A 1 824 ? 14.444 -2.789 -38.994 1.00 84.62 824 GLY A N 1
ATOM 6150 C CA . GLY A 1 824 ? 14.079 -3.175 -40.359 1.00 84.62 824 GLY A CA 1
ATOM 6151 C C . GLY A 1 824 ? 14.492 -4.598 -40.748 1.00 84.62 824 GLY A C 1
ATOM 6152 O O . GLY A 1 824 ? 14.410 -4.945 -41.925 1.00 84.62 824 GLY A O 1
ATOM 6153 N N . ALA A 1 825 ? 14.911 -5.418 -39.781 1.00 89.56 825 ALA A N 1
ATOM 6154 C CA . ALA A 1 825 ? 15.235 -6.827 -39.977 1.00 89.56 825 ALA A CA 1
ATOM 6155 C C . ALA A 1 825 ? 13.989 -7.723 -39.866 1.00 89.56 825 ALA A C 1
ATOM 6157 O O . ALA A 1 825 ? 13.079 -7.430 -39.093 1.00 89.56 825 ALA A O 1
ATOM 6158 N N . ASP A 1 826 ? 13.944 -8.832 -40.610 1.00 91.75 826 ASP A N 1
ATOM 6159 C CA . ASP A 1 826 ? 12.832 -9.790 -40.537 1.00 91.75 826 ASP A CA 1
ATOM 6160 C C . ASP A 1 826 ? 13.059 -10.818 -39.407 1.00 91.75 826 ASP A C 1
ATOM 6162 O O . ASP A 1 826 ? 13.894 -11.718 -39.566 1.00 91.75 826 ASP A O 1
ATOM 6166 N N . PRO A 1 827 ? 12.318 -10.750 -38.282 1.00 90.94 827 PRO A N 1
ATOM 6167 C CA . PRO A 1 827 ? 12.493 -11.665 -37.154 1.00 90.94 827 PRO A CA 1
ATOM 6168 C C . PRO A 1 827 ? 12.111 -13.120 -37.476 1.00 90.94 827 PRO A C 1
ATOM 6170 O O . PRO A 1 827 ? 12.423 -14.016 -36.690 1.00 90.94 827 PRO A O 1
ATOM 6173 N N . ALA A 1 828 ? 11.440 -13.380 -38.605 1.00 90.94 828 ALA A N 1
ATOM 6174 C CA . ALA A 1 828 ? 11.120 -14.728 -39.067 1.00 90.94 828 ALA A CA 1
ATOM 6175 C C . ALA A 1 828 ? 12.287 -15.412 -39.805 1.00 90.94 828 ALA A C 1
ATOM 6177 O O . ALA A 1 828 ? 12.172 -16.587 -40.166 1.00 90.94 828 ALA A O 1
ATOM 6178 N N . THR A 1 829 ? 13.409 -14.712 -40.010 1.00 91.12 829 THR A N 1
ATOM 6179 C CA . THR A 1 829 ? 14.588 -15.251 -40.699 1.00 91.12 829 THR A CA 1
ATOM 6180 C C . THR A 1 829 ? 15.110 -16.505 -39.999 1.00 91.12 829 THR A C 1
ATOM 6182 O O . THR A 1 829 ? 15.482 -16.489 -38.823 1.00 91.12 829 THR A O 1
ATOM 6185 N N . VAL A 1 830 ? 15.170 -17.612 -40.740 1.00 88.88 830 VAL A N 1
ATOM 6186 C CA . VAL A 1 830 ? 15.729 -18.872 -40.244 1.00 88.88 830 VAL A CA 1
ATOM 6187 C C . VAL A 1 830 ? 17.259 -18.778 -40.259 1.00 88.88 830 VAL A C 1
ATOM 6189 O O . VAL A 1 830 ? 17.830 -18.484 -41.311 1.00 88.88 830 VAL A O 1
ATOM 6192 N N . PRO A 1 831 ? 17.949 -19.026 -39.130 1.00 91.44 831 PRO A N 1
ATOM 6193 C CA . PRO A 1 831 ? 19.398 -18.908 -39.086 1.00 91.44 831 PRO A CA 1
ATOM 6194 C C . PRO A 1 831 ? 20.073 -20.012 -39.917 1.00 91.44 831 PRO A C 1
ATOM 6196 O O . PRO A 1 831 ? 19.818 -21.195 -39.672 1.00 91.44 831 PRO A O 1
ATOM 6199 N N . PRO A 1 832 ? 20.971 -19.667 -40.857 1.00 91.62 832 PRO A N 1
ATOM 6200 C CA . PRO A 1 832 ? 21.730 -20.653 -41.617 1.00 91.62 832 PRO A CA 1
ATOM 6201 C C . PRO A 1 832 ? 22.772 -21.331 -40.730 1.00 91.62 832 PRO A C 1
ATOM 6203 O O . PRO A 1 832 ? 23.237 -20.742 -39.753 1.00 91.62 832 PRO A O 1
ATOM 6206 N N . THR A 1 833 ? 23.154 -22.558 -41.079 1.00 93.56 833 THR A N 1
ATOM 6207 C CA . THR A 1 833 ? 24.143 -23.360 -40.345 1.00 93.56 833 THR A CA 1
ATOM 6208 C C . THR A 1 833 ? 25.510 -22.672 -40.296 1.00 93.56 833 THR A C 1
ATOM 6210 O O . THR A 1 833 ? 25.884 -21.919 -41.201 1.00 93.56 833 THR A O 1
ATOM 6213 N N . MET A 1 834 ? 26.231 -22.891 -39.198 1.00 93.94 834 MET A N 1
ATOM 6214 C CA . MET A 1 834 ? 27.570 -22.344 -38.982 1.00 93.94 834 MET A CA 1
ATOM 6215 C C . MET A 1 834 ? 28.594 -23.052 -39.869 1.00 93.94 834 MET A C 1
ATOM 6217 O O . MET A 1 834 ? 28.373 -24.183 -40.308 1.00 93.94 834 MET A O 1
ATOM 6221 N N . ARG A 1 835 ? 29.703 -22.369 -40.166 1.00 88.12 835 ARG A N 1
ATOM 6222 C CA . ARG A 1 835 ? 30.740 -22.883 -41.067 1.00 88.12 835 ARG A CA 1
ATOM 6223 C C . ARG A 1 835 ? 32.115 -22.764 -40.440 1.00 88.12 835 ARG A C 1
ATOM 6225 O O . ARG A 1 835 ? 32.431 -21.741 -39.840 1.00 88.12 835 ARG A O 1
ATOM 6232 N N . ALA A 1 836 ? 32.927 -23.794 -40.652 1.00 90.38 836 ALA A N 1
ATOM 6233 C CA . ALA A 1 836 ? 34.316 -23.779 -40.237 1.00 90.38 836 ALA A CA 1
ATOM 6234 C C . ALA A 1 836 ? 35.116 -22.807 -41.105 1.00 90.38 836 ALA A C 1
ATOM 6236 O O . ALA A 1 836 ? 34.913 -22.721 -42.320 1.00 90.38 836 ALA A O 1
ATOM 6237 N N . THR A 1 837 ? 36.033 -22.082 -40.479 1.00 92.06 837 THR A N 1
ATOM 6238 C CA . THR A 1 837 ? 37.154 -21.456 -41.183 1.00 92.06 837 THR A CA 1
ATOM 6239 C C . THR A 1 837 ? 38.205 -22.518 -41.528 1.00 92.06 837 THR A C 1
ATOM 6241 O O . THR A 1 837 ? 38.214 -23.601 -40.945 1.00 92.06 837 THR A O 1
ATOM 6244 N N . GLY A 1 838 ? 39.128 -22.217 -42.448 1.00 90.88 838 GLY A N 1
ATOM 6245 C CA . GLY A 1 838 ? 40.207 -23.159 -42.785 1.00 90.88 838 GLY A CA 1
ATOM 6246 C C . GLY A 1 838 ? 41.069 -23.554 -41.574 1.00 90.88 838 GLY A C 1
ATOM 6247 O O . GLY A 1 838 ? 41.447 -24.712 -41.443 1.00 90.88 838 GLY A O 1
ATOM 6248 N N . GLU A 1 839 ? 41.303 -22.619 -40.648 1.00 91.75 839 GLU A N 1
ATOM 6249 C CA . GLU A 1 839 ? 42.034 -22.863 -39.395 1.00 91.75 839 GLU A CA 1
ATOM 6250 C C . GLU A 1 839 ? 41.265 -23.796 -38.441 1.00 91.75 839 GLU A C 1
ATOM 6252 O O . GLU A 1 839 ? 41.849 -24.667 -37.792 1.00 91.75 839 GLU A O 1
ATOM 6257 N N . GLU A 1 840 ? 39.938 -23.655 -38.378 1.00 94.19 840 GLU A N 1
ATOM 6258 C CA . GLU A 1 840 ? 39.070 -24.530 -37.582 1.00 94.19 840 GLU A CA 1
ATOM 6259 C C . GLU A 1 840 ? 39.007 -25.945 -38.163 1.00 94.19 840 GLU A C 1
ATOM 6261 O O . GLU A 1 840 ? 39.035 -26.914 -37.403 1.00 94.19 840 GLU A O 1
ATOM 6266 N N . GLU A 1 841 ? 38.968 -26.083 -39.493 1.00 93.44 841 GLU A N 1
ATOM 6267 C CA . GLU A 1 841 ? 39.038 -27.386 -40.166 1.00 93.44 841 GLU A CA 1
ATOM 6268 C C . GLU A 1 841 ? 40.378 -28.083 -39.901 1.00 93.44 841 GLU A C 1
ATOM 6270 O O . GLU A 1 841 ? 40.407 -29.277 -39.591 1.00 93.44 841 GLU A O 1
ATOM 6275 N N . GLU A 1 842 ? 41.483 -27.340 -39.967 1.00 94.56 842 GLU A N 1
ATOM 6276 C CA . GLU A 1 842 ? 42.821 -27.862 -39.690 1.00 94.56 842 GLU A CA 1
ATOM 6277 C C . GLU A 1 842 ? 42.974 -28.273 -38.218 1.00 94.56 842 GLU A C 1
ATOM 6279 O O . GLU A 1 842 ? 43.483 -29.357 -37.927 1.00 94.56 842 GLU A O 1
ATOM 6284 N N . SER A 1 843 ? 42.427 -27.480 -37.291 1.00 94.94 843 SER A N 1
ATOM 6285 C CA . SER A 1 843 ? 42.398 -27.787 -35.853 1.00 94.94 843 SER A CA 1
ATOM 6286 C C . SER A 1 843 ? 41.493 -28.975 -35.505 1.00 94.94 843 SER A C 1
ATOM 6288 O O . SER A 1 843 ? 41.754 -29.704 -34.544 1.00 94.94 843 SER A O 1
ATOM 6290 N N . ALA A 1 844 ? 40.426 -29.197 -36.277 1.00 94.94 844 ALA A N 1
ATOM 6291 C CA . ALA A 1 844 ? 39.527 -30.336 -36.111 1.00 94.94 844 ALA A CA 1
ATOM 6292 C C . ALA A 1 844 ? 40.124 -31.642 -36.661 1.00 94.94 844 ALA A C 1
ATOM 6294 O O . ALA A 1 844 ? 39.797 -32.725 -36.170 1.00 94.94 844 ALA A O 1
ATOM 6295 N N . ARG A 1 845 ? 41.017 -31.568 -37.656 1.00 95.00 845 ARG A N 1
ATOM 6296 C CA . ARG A 1 845 ? 41.545 -32.733 -38.381 1.00 95.00 845 ARG A CA 1
ATOM 6297 C C . ARG A 1 845 ? 42.155 -33.824 -37.483 1.00 95.00 845 ARG A C 1
ATOM 6299 O O . ARG A 1 845 ? 41.751 -34.973 -37.649 1.00 95.00 845 ARG A O 1
ATOM 6306 N N . PRO A 1 846 ? 43.013 -33.524 -36.484 1.00 94.69 846 PRO A N 1
ATOM 6307 C CA . PRO A 1 846 ? 43.572 -34.557 -35.609 1.00 94.69 846 PRO A CA 1
ATOM 6308 C C . PRO A 1 846 ? 42.511 -35.318 -34.805 1.00 94.69 846 PRO A C 1
ATOM 6310 O O . PRO A 1 846 ? 42.703 -36.484 -34.464 1.00 94.69 846 PRO A O 1
ATOM 6313 N N . TRP A 1 847 ? 41.386 -34.673 -34.488 1.00 95.06 847 TRP A N 1
ATOM 6314 C CA . TRP A 1 847 ? 40.263 -35.320 -33.811 1.00 95.06 847 TRP A CA 1
ATOM 6315 C C . TRP A 1 847 ? 39.498 -36.225 -34.769 1.00 95.06 847 TRP A C 1
ATOM 6317 O O . TRP A 1 847 ? 39.218 -37.373 -34.431 1.00 95.06 847 TRP A O 1
ATOM 6327 N N . LEU A 1 848 ? 39.218 -35.733 -35.976 1.00 95.75 848 LEU A N 1
ATOM 6328 C CA . LEU A 1 848 ? 38.519 -36.487 -37.015 1.00 95.75 848 LEU A CA 1
ATOM 6329 C C . LEU A 1 848 ? 39.297 -37.736 -37.447 1.00 95.75 848 LEU A C 1
ATOM 6331 O O . LEU A 1 848 ? 38.697 -38.798 -37.594 1.00 95.75 848 LEU A O 1
ATOM 6335 N N . ASP A 1 849 ? 40.622 -37.640 -37.570 1.00 95.19 849 ASP A N 1
ATOM 6336 C CA . ASP A 1 849 ? 41.483 -38.774 -37.925 1.00 95.19 849 ASP A CA 1
ATOM 6337 C C . ASP A 1 849 ? 41.449 -39.879 -36.853 1.00 95.19 849 ASP A C 1
ATOM 6339 O O . ASP A 1 849 ? 41.490 -41.066 -37.175 1.00 95.19 849 ASP A O 1
ATOM 6343 N N . ARG A 1 850 ? 41.328 -39.503 -35.570 1.00 95.00 850 ARG A N 1
ATOM 6344 C CA . ARG A 1 850 ? 41.206 -40.456 -34.452 1.00 95.00 850 ARG A CA 1
ATOM 6345 C C . ARG A 1 850 ? 39.808 -41.068 -34.349 1.00 95.00 850 ARG A C 1
ATOM 6347 O O . ARG A 1 850 ? 39.684 -42.227 -33.962 1.00 95.00 850 ARG A O 1
ATOM 6354 N N . LEU A 1 851 ? 38.770 -40.286 -34.644 1.00 95.62 851 LEU A N 1
ATOM 6355 C CA . LEU A 1 851 ? 37.367 -40.689 -34.517 1.00 95.62 851 LEU A CA 1
ATOM 6356 C C . LEU A 1 851 ? 36.883 -41.536 -35.704 1.00 95.62 851 LEU A C 1
ATOM 6358 O O . LEU A 1 851 ? 36.053 -42.425 -35.528 1.00 95.62 851 LEU A O 1
ATOM 6362 N N . GLY A 1 852 ? 37.411 -41.283 -36.902 1.00 92.31 852 GLY A N 1
ATOM 6363 C CA . GLY A 1 852 ? 36.921 -41.883 -38.140 1.00 92.31 852 GLY A CA 1
ATOM 6364 C C . GLY A 1 852 ? 35.566 -41.308 -38.590 1.00 92.31 852 GLY A C 1
ATOM 6365 O O . GLY A 1 852 ? 34.973 -40.468 -37.915 1.00 92.31 852 GLY A O 1
ATOM 6366 N N . PRO A 1 853 ? 35.060 -41.712 -39.767 1.00 90.38 853 PRO A N 1
ATOM 6367 C CA . PRO A 1 853 ? 33.809 -41.185 -40.307 1.00 90.38 853 PRO A CA 1
ATOM 6368 C C . PRO A 1 853 ? 32.585 -41.686 -39.529 1.00 90.38 853 PRO A C 1
ATOM 6370 O O . PRO A 1 853 ? 32.518 -42.852 -39.138 1.00 90.38 853 PRO A O 1
ATOM 6373 N N . GLY A 1 854 ? 31.575 -40.824 -39.371 1.00 89.25 854 GLY A N 1
ATOM 6374 C CA . GLY A 1 854 ? 30.271 -41.222 -38.828 1.00 89.25 854 GLY A CA 1
ATOM 6375 C C . GLY A 1 854 ? 30.297 -41.628 -37.350 1.00 89.25 854 GLY A C 1
ATOM 6376 O O . GLY A 1 854 ? 29.493 -42.458 -36.930 1.00 89.25 854 GLY A O 1
ATOM 6377 N N . PHE A 1 855 ? 31.231 -41.082 -36.570 1.00 97.50 855 PHE A N 1
ATOM 6378 C CA . PHE A 1 855 ? 31.385 -41.385 -35.147 1.00 97.50 855 PHE A CA 1
ATOM 6379 C C . PHE A 1 855 ? 30.189 -40.909 -34.305 1.00 97.50 855 PHE A C 1
ATOM 6381 O O . PHE A 1 855 ? 29.480 -39.966 -34.671 1.00 97.50 855 PHE A O 1
ATOM 6388 N N . LEU A 1 856 ? 29.998 -41.556 -33.152 1.00 98.06 856 LEU A N 1
ATOM 6389 C CA . LEU A 1 856 ? 29.070 -41.117 -32.109 1.00 98.06 856 LEU A CA 1
ATOM 6390 C C . LEU A 1 856 ? 29.744 -40.043 -31.250 1.00 98.06 856 LEU A C 1
ATOM 6392 O O . LEU A 1 856 ? 30.876 -40.233 -30.812 1.00 98.06 856 LEU A O 1
ATOM 6396 N N . ALA A 1 857 ? 29.048 -38.947 -30.970 1.00 98.06 857 ALA A N 1
ATOM 6397 C CA . ALA A 1 857 ? 29.472 -37.918 -30.031 1.00 98.06 857 ALA A CA 1
ATOM 6398 C C . ALA A 1 857 ? 28.469 -37.796 -28.883 1.00 98.06 857 ALA A C 1
ATOM 6400 O O . ALA A 1 857 ? 27.267 -37.706 -29.121 1.00 98.06 857 ALA A O 1
ATOM 6401 N N . LEU A 1 858 ? 28.952 -37.766 -27.643 1.00 97.75 858 LEU A N 1
ATOM 6402 C CA . LEU A 1 858 ? 28.121 -37.667 -26.449 1.00 97.75 858 LEU A CA 1
ATOM 6403 C C . LEU A 1 858 ? 28.522 -36.480 -25.583 1.00 97.75 858 LEU A C 1
ATOM 6405 O O . LEU A 1 858 ? 29.706 -36.245 -25.343 1.00 97.75 858 LEU A O 1
ATOM 6409 N N . HIS A 1 859 ? 27.520 -35.785 -25.050 1.00 96.75 859 HIS A N 1
ATOM 6410 C CA . HIS A 1 859 ? 27.700 -34.779 -24.007 1.00 96.75 859 HIS A CA 1
ATOM 6411 C C . HIS A 1 859 ? 26.738 -35.050 -22.837 1.00 96.75 859 HIS A C 1
ATOM 6413 O O . HIS A 1 859 ? 25.566 -34.654 -22.898 1.00 96.75 859 HIS A O 1
ATOM 6419 N N . PRO A 1 860 ? 27.210 -35.713 -21.762 1.00 96.00 860 PRO A N 1
ATOM 6420 C CA . PRO A 1 860 ? 26.377 -36.090 -20.617 1.00 96.00 860 PRO A CA 1
ATOM 6421 C C . PRO A 1 860 ? 26.116 -34.924 -19.652 1.00 96.00 860 PRO A C 1
ATOM 6423 O O . PRO A 1 860 ? 25.314 -35.052 -18.728 1.00 96.00 860 PRO A O 1
ATOM 6426 N N . GLY A 1 861 ? 26.786 -33.790 -19.860 1.00 93.12 861 GLY A N 1
ATOM 6427 C CA . GLY A 1 861 ? 26.690 -32.593 -19.039 1.00 93.12 861 GLY A CA 1
ATOM 6428 C C . GLY A 1 861 ? 25.542 -31.651 -19.397 1.00 93.12 861 GLY A C 1
ATOM 6429 O O . GLY A 1 861 ? 24.913 -31.756 -20.460 1.00 93.12 861 GLY A O 1
ATOM 6430 N N . SER A 1 862 ? 25.284 -30.689 -18.514 1.00 91.94 862 SER A N 1
ATOM 6431 C CA . SER A 1 862 ? 24.381 -29.556 -18.739 1.00 91.94 862 SER A CA 1
ATOM 6432 C C . SER A 1 862 ? 24.570 -28.486 -17.654 1.00 91.94 862 SER A C 1
ATOM 6434 O O . SER A 1 862 ? 25.259 -28.696 -16.662 1.00 91.94 862 SER A O 1
ATOM 6436 N N . GLY A 1 863 ? 23.891 -27.341 -17.790 1.00 85.19 863 GLY A N 1
ATOM 6437 C CA . GLY A 1 863 ? 23.941 -26.267 -16.787 1.00 85.19 863 GLY A CA 1
ATOM 6438 C C . GLY A 1 863 ? 23.288 -26.590 -15.432 1.00 85.19 863 GLY A C 1
ATOM 6439 O O . GLY A 1 863 ? 23.248 -25.719 -14.568 1.00 85.19 863 GLY A O 1
ATOM 6440 N N . SER A 1 864 ? 22.716 -27.785 -15.233 1.00 89.62 864 SER A N 1
ATOM 6441 C CA . SER A 1 864 ? 22.165 -28.205 -13.939 1.00 89.62 864 SER A CA 1
ATOM 6442 C C . SER A 1 864 ? 22.069 -29.734 -13.837 1.00 89.62 864 SER A C 1
ATOM 6444 O O . SER A 1 864 ? 21.500 -30.343 -14.742 1.00 89.62 864 SER A O 1
ATOM 6446 N N . PRO A 1 865 ? 22.481 -30.369 -12.720 1.00 90.88 865 PRO A N 1
ATOM 6447 C CA . PRO A 1 865 ? 22.431 -31.829 -12.567 1.00 90.88 865 PRO A CA 1
ATOM 6448 C C . PRO A 1 865 ? 21.055 -32.458 -12.830 1.00 90.88 865 PRO A C 1
ATOM 6450 O O . PRO A 1 865 ? 20.971 -33.553 -13.374 1.00 90.88 865 PRO A O 1
ATOM 6453 N N . ARG A 1 866 ? 19.956 -31.746 -12.531 1.00 92.81 866 ARG A N 1
ATOM 6454 C CA . ARG A 1 866 ? 18.577 -32.219 -12.782 1.00 92.81 866 ARG A CA 1
ATOM 6455 C C . ARG A 1 866 ? 18.242 -32.425 -14.265 1.00 92.81 866 ARG A C 1
ATOM 6457 O O . ARG A 1 866 ? 17.243 -33.064 -14.582 1.00 92.81 866 ARG A O 1
ATOM 6464 N N . LYS A 1 867 ? 19.031 -31.823 -15.158 1.00 92.81 867 LYS A N 1
ATOM 6465 C CA . LYS A 1 867 ? 18.899 -31.933 -16.613 1.00 92.81 867 LYS A CA 1
ATOM 6466 C C . LYS A 1 867 ? 19.876 -32.950 -17.207 1.00 92.81 867 LYS A C 1
ATOM 6468 O O . LYS A 1 867 ? 19.900 -33.103 -18.420 1.00 92.81 867 LYS A O 1
ATOM 6473 N N . ASN A 1 868 ? 20.657 -33.650 -16.383 1.00 95.62 868 ASN A N 1
ATOM 6474 C CA . ASN A 1 868 ? 21.565 -34.684 -16.859 1.00 95.62 868 ASN A CA 1
ATOM 6475 C C . ASN A 1 868 ? 20.839 -36.029 -16.917 1.00 95.62 868 ASN A C 1
ATOM 6477 O O . ASN A 1 868 ? 20.217 -36.459 -15.944 1.00 95.62 868 ASN A O 1
ATOM 6481 N N . TRP A 1 869 ? 20.910 -36.692 -18.068 1.00 96.81 869 TRP A N 1
ATOM 6482 C CA . TRP A 1 869 ? 20.462 -38.072 -18.205 1.00 96.81 869 TRP A CA 1
ATOM 6483 C C . TRP A 1 869 ? 21.455 -39.024 -17.516 1.00 96.81 869 TRP A C 1
ATOM 6485 O O . TRP A 1 869 ? 22.659 -38.764 -17.597 1.00 96.81 869 TRP A O 1
ATOM 6495 N N . PRO A 1 870 ? 20.999 -40.099 -16.838 1.00 95.25 870 PRO A N 1
ATOM 6496 C CA . PRO A 1 870 ? 21.893 -41.012 -16.126 1.00 95.25 870 PRO A CA 1
ATOM 6497 C C . PRO A 1 870 ? 23.027 -41.543 -17.011 1.00 95.25 870 PRO A C 1
ATOM 6499 O O . PRO A 1 870 ? 22.793 -41.997 -18.136 1.00 95.25 870 PRO A O 1
ATOM 6502 N N . ALA A 1 871 ? 24.259 -41.495 -16.503 1.00 93.12 871 ALA A N 1
ATOM 6503 C CA . ALA A 1 871 ? 25.457 -41.833 -17.269 1.00 93.12 871 ALA A CA 1
ATOM 6504 C C . ALA A 1 871 ? 25.459 -43.302 -17.724 1.00 93.12 871 ALA A C 1
ATOM 6506 O O . ALA A 1 871 ? 25.892 -43.615 -18.829 1.00 93.12 871 ALA A O 1
ATOM 6507 N N . GLU A 1 872 ? 24.887 -44.203 -16.927 1.00 93.06 872 GLU A N 1
ATOM 6508 C CA . GLU A 1 872 ? 24.736 -45.620 -17.262 1.00 93.06 872 GLU A CA 1
ATOM 6509 C C . GLU A 1 872 ? 23.918 -45.800 -18.548 1.00 93.06 872 GLU A C 1
ATOM 6511 O O . GLU A 1 872 ? 24.232 -46.648 -19.383 1.00 93.06 872 GLU A O 1
ATOM 6516 N N . ARG A 1 873 ? 22.899 -44.954 -18.755 1.00 96.06 873 ARG A N 1
ATOM 6517 C CA . ARG A 1 873 ? 22.059 -44.994 -19.957 1.00 96.06 873 ARG A CA 1
ATOM 6518 C C . ARG A 1 873 ? 22.806 -44.478 -21.184 1.00 96.06 873 ARG A C 1
ATOM 6520 O O . ARG A 1 873 ? 22.675 -45.074 -22.251 1.00 96.06 873 ARG A O 1
ATOM 6527 N N . PHE A 1 874 ? 23.658 -43.462 -21.039 1.00 96.31 874 PHE A N 1
ATOM 6528 C CA . PHE A 1 874 ? 24.595 -43.088 -22.104 1.00 96.31 874 PHE A CA 1
ATOM 6529 C C . PHE A 1 874 ? 25.528 -44.250 -22.471 1.00 96.31 874 PHE A C 1
ATOM 6531 O O . PHE A 1 874 ? 25.718 -44.503 -23.658 1.00 96.31 874 PHE A O 1
ATOM 6538 N N . GLY A 1 875 ? 26.024 -45.008 -21.486 1.00 94.50 875 GLY A N 1
ATOM 6539 C CA . GLY A 1 875 ? 26.809 -46.224 -21.726 1.00 94.50 875 GLY A CA 1
ATOM 6540 C C . GLY A 1 875 ? 26.077 -47.237 -22.614 1.00 94.50 875 GLY A C 1
ATOM 6541 O O . GLY A 1 875 ? 26.635 -47.703 -23.603 1.00 94.50 875 GLY A O 1
ATOM 6542 N N . THR A 1 876 ? 24.785 -47.478 -22.366 1.00 95.31 876 THR A N 1
ATOM 6543 C CA . THR A 1 876 ? 23.987 -48.377 -23.226 1.00 95.31 876 THR A CA 1
ATOM 6544 C C . THR A 1 876 ? 23.831 -47.875 -24.668 1.00 95.31 876 THR A C 1
ATOM 6546 O O . THR A 1 876 ? 23.761 -48.679 -25.598 1.00 95.31 876 THR A O 1
ATOM 6549 N N . VAL A 1 877 ? 23.806 -46.553 -24.884 1.00 96.12 877 VAL A N 1
ATOM 6550 C CA . VAL A 1 877 ? 23.786 -45.956 -26.231 1.00 96.12 877 VAL A CA 1
ATOM 6551 C C . VAL A 1 877 ? 25.132 -46.157 -26.928 1.00 96.12 877 VAL A C 1
ATOM 6553 O O . VAL A 1 877 ? 25.150 -46.494 -28.112 1.00 96.12 877 VAL A O 1
ATOM 6556 N N . VAL A 1 878 ? 26.250 -46.003 -26.207 1.00 96.19 878 VAL A N 1
ATOM 6557 C CA . VAL A 1 878 ? 27.596 -46.295 -26.732 1.00 96.19 878 VAL A CA 1
ATOM 6558 C C . VAL A 1 878 ? 27.673 -47.740 -27.211 1.00 96.19 878 VAL A C 1
ATOM 6560 O O . VAL A 1 878 ? 28.015 -47.976 -28.372 1.00 96.19 878 VAL A O 1
ATOM 6563 N N . ASP A 1 879 ? 27.288 -48.695 -26.364 1.00 94.25 879 ASP A N 1
ATOM 6564 C CA . ASP A 1 879 ? 27.326 -50.120 -26.701 1.00 94.25 879 ASP A CA 1
ATOM 6565 C C . ASP A 1 879 ? 26.476 -50.432 -27.942 1.00 94.25 879 ASP A C 1
ATOM 6567 O O . ASP A 1 879 ? 26.906 -51.166 -28.834 1.00 94.25 879 ASP A O 1
ATOM 6571 N N . ALA A 1 880 ? 25.285 -49.831 -28.038 1.00 94.69 880 ALA A N 1
ATOM 6572 C CA . ALA A 1 880 ? 24.340 -50.096 -29.118 1.00 94.69 880 ALA A CA 1
ATOM 6573 C C . ALA A 1 880 ? 24.682 -49.422 -30.460 1.00 94.69 880 ALA A C 1
ATOM 6575 O O . ALA A 1 880 ? 24.264 -49.937 -31.500 1.00 94.69 880 ALA A O 1
ATOM 6576 N N . ILE A 1 881 ? 25.373 -48.273 -30.453 1.00 95.00 881 ILE A N 1
ATOM 6577 C CA . ILE A 1 881 ? 25.590 -47.430 -31.646 1.00 95.00 881 ILE A CA 1
ATOM 6578 C C . ILE A 1 881 ? 27.064 -47.383 -32.072 1.00 95.00 881 ILE A C 1
ATOM 6580 O O . ILE A 1 881 ? 27.378 -47.510 -33.262 1.00 95.00 881 ILE A O 1
ATOM 6584 N N . ALA A 1 882 ? 27.993 -47.209 -31.128 1.00 92.06 882 ALA A N 1
ATOM 6585 C CA . ALA A 1 882 ? 29.420 -47.175 -31.445 1.00 92.06 882 ALA A CA 1
ATOM 6586 C C . ALA A 1 882 ? 29.942 -48.584 -31.768 1.00 92.06 882 ALA A C 1
ATOM 6588 O O . ALA A 1 882 ? 30.733 -48.739 -32.702 1.00 92.06 882 ALA A O 1
ATOM 6589 N N . GLY A 1 883 ? 29.464 -49.612 -31.052 1.00 82.94 883 GLY A N 1
ATOM 6590 C CA . GLY A 1 883 ? 29.791 -51.017 -31.329 1.00 82.94 883 GLY A CA 1
ATOM 6591 C C . GLY A 1 883 ? 31.295 -51.312 -31.265 1.00 82.94 883 GLY A C 1
ATOM 6592 O O . GLY A 1 883 ? 31.812 -52.066 -32.085 1.00 82.94 883 GLY A O 1
ATOM 6593 N N . GLY A 1 884 ? 32.013 -50.651 -30.348 1.00 83.94 884 GLY A N 1
ATOM 6594 C CA . GLY A 1 884 ? 33.469 -50.756 -30.184 1.00 83.94 884 GLY A CA 1
ATOM 6595 C C . GLY A 1 884 ? 34.308 -49.847 -31.095 1.00 83.94 884 GLY A C 1
ATOM 6596 O O . GLY A 1 884 ? 35.530 -49.815 -30.947 1.00 83.94 884 GLY A O 1
ATOM 6597 N N . ARG A 1 885 ? 33.690 -49.090 -32.015 1.00 93.69 885 ARG A N 1
ATOM 6598 C CA . ARG A 1 885 ? 34.379 -48.048 -32.801 1.00 93.69 885 ARG A CA 1
ATOM 6599 C C . ARG A 1 885 ? 34.736 -46.839 -31.924 1.00 93.69 885 ARG A C 1
ATOM 6601 O O . ARG A 1 885 ? 34.067 -46.621 -30.912 1.00 93.69 885 ARG A O 1
ATOM 6608 N N . PRO A 1 886 ? 35.736 -46.025 -32.316 1.00 96.94 886 PRO A N 1
ATOM 6609 C CA . PRO A 1 886 ? 36.026 -44.773 -31.633 1.00 96.94 886 PRO A CA 1
ATOM 6610 C C . PRO A 1 886 ? 34.808 -43.839 -31.575 1.00 96.94 886 PRO A C 1
ATOM 6612 O O . PRO A 1 886 ? 34.083 -43.683 -32.559 1.00 96.94 886 PRO A O 1
ATOM 6615 N N . TRP A 1 887 ? 34.584 -43.208 -30.426 1.00 97.50 887 TRP A N 1
ATOM 6616 C CA . TRP A 1 887 ? 33.482 -42.270 -30.205 1.00 97.50 887 TRP A CA 1
ATOM 6617 C C . TRP A 1 887 ? 33.929 -41.121 -29.296 1.00 97.50 887 TRP A C 1
ATOM 6619 O O . TRP A 1 887 ? 34.864 -41.262 -28.511 1.00 97.50 887 TRP A O 1
ATOM 6629 N N . LEU A 1 888 ? 33.293 -39.960 -29.427 1.00 97.94 888 LEU A N 1
ATOM 6630 C CA . LEU A 1 888 ? 33.692 -38.726 -28.756 1.00 97.94 888 LEU A CA 1
ATOM 6631 C C . LEU A 1 888 ? 32.903 -38.533 -27.457 1.00 97.94 888 LEU A C 1
ATOM 6633 O O . LEU A 1 888 ? 31.679 -38.418 -27.496 1.00 97.94 888 LEU A O 1
ATOM 6637 N N . LEU A 1 889 ? 33.599 -38.417 -26.328 1.00 97.62 889 LEU A N 1
ATOM 6638 C CA . LEU A 1 889 ? 33.028 -37.930 -25.071 1.00 97.62 889 LEU A CA 1
ATOM 6639 C C . LEU A 1 889 ? 33.423 -36.471 -24.872 1.00 97.62 889 LEU A C 1
ATOM 6641 O O . LEU A 1 889 ? 34.613 -36.161 -24.827 1.00 97.62 889 LEU A O 1
ATOM 6645 N N . ILE A 1 890 ? 32.433 -35.597 -24.727 1.00 96.88 890 ILE A N 1
ATOM 6646 C CA . ILE A 1 890 ? 32.623 -34.160 -24.543 1.00 96.88 890 ILE A CA 1
ATOM 6647 C C . ILE A 1 890 ? 32.419 -33.824 -23.067 1.00 96.88 890 ILE A C 1
ATOM 6649 O O . ILE A 1 890 ? 31.319 -33.997 -22.541 1.00 96.88 890 ILE A O 1
ATOM 6653 N N . GLU A 1 891 ? 33.467 -33.311 -22.425 1.00 93.38 891 GLU A N 1
ATOM 6654 C CA . GLU A 1 891 ? 33.436 -32.793 -21.056 1.00 93.38 891 GLU A CA 1
ATOM 6655 C C . GLU A 1 891 ? 33.606 -31.268 -21.086 1.00 93.38 891 GLU A C 1
ATOM 6657 O O . GLU A 1 891 ? 34.661 -30.741 -21.460 1.00 93.38 891 GLU A O 1
ATOM 6662 N N . GLY A 1 892 ? 32.550 -30.541 -20.714 1.00 86.25 892 GLY A N 1
ATOM 6663 C CA . GLY A 1 892 ? 32.639 -29.115 -20.433 1.00 86.25 892 GLY A CA 1
ATOM 6664 C C . GLY A 1 892 ? 33.223 -28.837 -19.039 1.00 86.25 892 GLY A C 1
ATOM 6665 O O . GLY A 1 892 ? 33.366 -29.745 -18.219 1.00 86.25 892 GLY A O 1
ATOM 6666 N N . PRO A 1 893 ? 33.531 -27.566 -18.715 1.00 82.06 893 PRO A N 1
ATOM 6667 C CA . PRO A 1 893 ? 34.253 -27.199 -17.488 1.00 82.06 893 PRO A CA 1
ATOM 6668 C C . PRO A 1 893 ? 33.590 -27.625 -16.167 1.00 82.06 893 PRO A C 1
ATOM 6670 O O . PRO A 1 893 ? 34.261 -27.683 -15.140 1.00 82.06 893 PRO A O 1
ATOM 6673 N N . ALA A 1 894 ? 32.280 -27.891 -16.179 1.00 84.44 894 ALA A N 1
ATOM 6674 C CA . ALA A 1 894 ? 31.486 -28.262 -15.006 1.00 84.44 894 ALA A CA 1
ATOM 6675 C C . ALA A 1 894 ? 30.915 -29.694 -15.079 1.00 84.44 894 ALA A C 1
ATOM 6677 O O . ALA A 1 894 ? 30.082 -30.059 -14.252 1.00 84.44 894 ALA A O 1
ATOM 6678 N N . ASP A 1 895 ? 31.351 -30.509 -16.046 1.00 90.75 895 ASP A N 1
ATOM 6679 C CA . ASP A 1 895 ? 30.698 -31.784 -16.378 1.00 90.75 895 ASP A CA 1
ATOM 6680 C C . ASP A 1 895 ? 31.434 -33.024 -15.849 1.00 90.75 895 ASP A C 1
ATOM 6682 O O . ASP A 1 895 ? 31.025 -34.148 -16.138 1.00 90.75 895 ASP A O 1
ATOM 6686 N N . ALA A 1 896 ? 32.483 -32.836 -15.040 1.00 90.00 896 ALA A N 1
ATOM 6687 C CA . ALA A 1 896 ? 33.355 -33.911 -14.559 1.00 90.00 896 ALA A CA 1
ATOM 6688 C C . ALA A 1 896 ? 32.585 -35.080 -13.913 1.00 90.00 896 ALA A C 1
ATOM 6690 O O . ALA A 1 896 ? 32.848 -36.239 -14.225 1.00 90.00 896 ALA A O 1
ATOM 6691 N N . GLU A 1 897 ? 31.593 -34.797 -13.062 1.00 91.56 897 GLU A N 1
ATOM 6692 C CA . GLU A 1 897 ? 30.764 -35.832 -12.419 1.00 91.56 897 GLU A CA 1
ATOM 6693 C C . GLU A 1 897 ? 29.924 -36.628 -13.432 1.00 91.56 897 GLU A C 1
ATOM 6695 O O . GLU A 1 897 ? 29.800 -37.845 -13.315 1.00 91.56 897 GLU A O 1
ATOM 6700 N N . ALA A 1 898 ? 29.381 -35.965 -14.458 1.00 91.62 898 ALA A N 1
ATOM 6701 C CA . ALA A 1 898 ? 28.552 -36.611 -15.475 1.00 91.62 898 ALA A CA 1
ATOM 6702 C C . ALA A 1 898 ? 29.386 -37.394 -16.506 1.00 91.62 898 ALA A C 1
ATOM 6704 O O . ALA A 1 898 ? 28.937 -38.419 -17.016 1.00 91.62 898 ALA A O 1
ATOM 6705 N N . ALA A 1 899 ? 30.598 -36.924 -16.814 1.00 93.81 899 ALA A N 1
ATOM 6706 C CA . ALA A 1 899 ? 31.509 -37.559 -17.763 1.00 93.81 899 ALA A CA 1
ATOM 6707 C C . ALA A 1 899 ? 32.273 -38.746 -17.155 1.00 93.81 899 ALA A C 1
ATOM 6709 O O . ALA A 1 899 ? 32.540 -39.728 -17.851 1.00 93.81 899 ALA A O 1
ATOM 6710 N N . ARG A 1 900 ? 32.589 -38.695 -15.852 1.00 94.50 900 ARG A N 1
ATOM 6711 C CA . ARG A 1 900 ? 33.438 -39.679 -15.162 1.00 94.50 900 ARG A CA 1
ATOM 6712 C C . ARG A 1 900 ? 33.056 -41.147 -15.404 1.00 94.50 900 ARG A C 1
ATOM 6714 O O . ARG A 1 900 ? 33.972 -41.923 -15.682 1.00 94.50 900 ARG A O 1
ATOM 6721 N N . PRO A 1 901 ? 31.776 -41.567 -15.339 1.00 94.19 901 PRO A N 1
ATOM 6722 C CA . PRO A 1 901 ? 31.412 -42.972 -15.547 1.00 94.19 901 PRO A CA 1
ATOM 6723 C C . PRO A 1 901 ? 31.671 -43.470 -16.977 1.00 94.19 901 PRO A C 1
ATOM 6725 O O . PRO A 1 901 ? 31.824 -44.668 -17.196 1.00 94.19 901 PRO A O 1
ATOM 6728 N N . LEU A 1 902 ? 31.748 -42.558 -17.950 1.00 94.69 902 LEU A N 1
ATOM 6729 C CA . LEU A 1 902 ? 31.906 -42.871 -19.369 1.00 94.69 902 LEU A CA 1
ATOM 6730 C C . LEU A 1 902 ? 33.378 -42.937 -19.815 1.00 94.69 902 LEU A C 1
ATOM 6732 O O . LEU A 1 902 ? 33.674 -43.526 -20.853 1.00 94.69 902 LEU A O 1
ATOM 6736 N N . LEU A 1 903 ? 34.310 -42.386 -19.026 1.00 93.56 903 LEU A N 1
ATOM 6737 C CA . LEU A 1 903 ? 35.750 -42.352 -19.336 1.00 93.56 903 LEU A CA 1
ATOM 6738 C C . LEU A 1 903 ? 36.407 -43.738 -19.420 1.00 93.56 903 LEU A C 1
ATOM 6740 O O . LEU A 1 903 ? 37.472 -43.873 -20.016 1.00 93.56 903 LEU A O 1
ATOM 6744 N N . GLY A 1 904 ? 35.812 -44.754 -18.791 1.00 88.25 904 GLY A N 1
ATOM 6745 C CA . GLY A 1 904 ? 36.340 -46.122 -18.771 1.00 88.25 904 GLY A CA 1
ATOM 6746 C C . GLY A 1 904 ? 35.811 -47.024 -19.887 1.00 88.25 904 GLY A C 1
ATOM 6747 O O . GLY A 1 904 ? 36.220 -48.181 -19.969 1.00 88.25 904 GLY A O 1
ATOM 6748 N N . LEU A 1 905 ? 34.887 -46.536 -20.718 1.00 93.69 905 LEU A N 1
ATOM 6749 C CA . LEU A 1 905 ? 34.248 -47.355 -21.743 1.00 93.69 905 LEU A CA 1
ATOM 6750 C C . LEU A 1 905 ? 35.164 -47.547 -22.971 1.00 93.69 905 LEU A C 1
ATOM 6752 O O . LEU A 1 905 ? 35.888 -46.624 -23.357 1.00 93.69 905 LEU A O 1
ATOM 6756 N N . PRO A 1 906 ? 35.138 -48.724 -23.629 1.00 92.69 906 PRO A N 1
ATOM 6757 C CA . PRO A 1 906 ? 35.958 -48.986 -24.809 1.00 92.69 906 PRO A CA 1
ATOM 6758 C C . PRO A 1 906 ? 35.718 -47.982 -25.946 1.00 92.69 906 PRO A C 1
ATOM 6760 O O . PRO A 1 906 ? 34.586 -47.586 -26.221 1.00 92.69 906 PRO A O 1
ATOM 6763 N N . GLY A 1 907 ? 36.793 -47.592 -26.635 1.00 92.38 907 GLY A N 1
ATOM 6764 C CA . GLY A 1 907 ? 36.724 -46.702 -27.801 1.00 92.38 907 GLY A CA 1
ATOM 6765 C C . GLY A 1 907 ? 36.516 -45.217 -27.480 1.00 92.38 907 GLY A C 1
ATOM 6766 O O . GLY A 1 907 ? 36.402 -44.420 -28.409 1.00 92.38 907 GLY A O 1
ATOM 6767 N N . VAL A 1 908 ? 36.493 -44.816 -26.205 1.00 96.56 908 VAL A N 1
ATOM 6768 C CA . VAL A 1 908 ? 36.312 -43.409 -25.833 1.00 96.56 908 VAL A CA 1
ATOM 6769 C C . VAL A 1 908 ? 37.492 -42.542 -26.282 1.00 96.56 908 VAL A C 1
ATOM 6771 O O . VAL A 1 908 ? 38.656 -42.787 -25.961 1.00 96.56 908 VAL A O 1
ATOM 6774 N N . ILE A 1 909 ? 37.182 -41.476 -27.008 1.00 96.44 909 ILE A N 1
ATOM 6775 C CA . ILE A 1 909 ? 38.071 -40.349 -27.260 1.00 96.44 909 ILE A CA 1
ATOM 6776 C C . ILE A 1 909 ? 37.527 -39.197 -26.430 1.00 96.44 909 ILE A C 1
ATOM 6778 O O . ILE A 1 909 ? 36.505 -38.599 -26.755 1.00 96.44 909 ILE A O 1
ATOM 6782 N N . HIS A 1 910 ? 38.202 -38.918 -25.322 1.00 95.50 910 HIS A N 1
ATOM 6783 C CA . HIS A 1 910 ? 37.799 -37.868 -24.402 1.00 95.50 910 HIS A CA 1
ATOM 6784 C C . HIS A 1 910 ? 38.322 -36.506 -24.874 1.00 95.50 910 HIS A C 1
ATOM 6786 O O . HIS A 1 910 ? 39.525 -36.348 -25.107 1.00 95.50 910 HIS A O 1
ATOM 6792 N N . VAL A 1 911 ? 37.421 -35.530 -24.997 1.00 92.75 911 VAL A N 1
ATOM 6793 C CA . VAL A 1 911 ? 37.769 -34.126 -25.197 1.00 92.75 911 VAL A CA 1
ATOM 6794 C C . VAL A 1 911 ? 37.374 -33.298 -23.981 1.00 92.75 911 VAL A C 1
ATOM 6796 O O . VAL A 1 911 ? 36.217 -33.280 -23.567 1.00 92.75 911 VAL A O 1
ATOM 6799 N N . ARG A 1 912 ? 38.360 -32.569 -23.459 1.00 86.50 912 ARG A N 1
ATOM 6800 C CA . ARG A 1 912 ? 38.197 -31.555 -22.426 1.00 86.50 912 ARG A CA 1
ATOM 6801 C C . ARG A 1 912 ? 38.752 -30.241 -22.964 1.00 86.50 912 ARG A C 1
ATOM 6803 O O . ARG A 1 912 ? 39.844 -30.229 -23.524 1.00 86.50 912 ARG A O 1
ATOM 6810 N N . GLU A 1 913 ? 37.989 -29.162 -22.803 1.00 71.31 913 GLU A N 1
ATOM 6811 C CA . GLU A 1 913 ? 38.422 -27.788 -23.117 1.00 71.31 913 GLU A CA 1
ATOM 6812 C C . GLU A 1 913 ? 38.836 -27.556 -24.590 1.00 71.31 913 GLU A C 1
ATOM 6814 O O . GLU A 1 913 ? 39.863 -26.948 -24.884 1.00 71.31 913 GLU A O 1
ATOM 6819 N N . LEU A 1 914 ? 38.010 -27.997 -25.548 1.00 88.56 914 LEU A N 1
ATOM 6820 C CA . LEU A 1 914 ? 38.181 -27.620 -26.958 1.00 88.56 914 LEU A CA 1
ATOM 6821 C C . LEU A 1 914 ? 37.501 -26.269 -27.243 1.00 88.56 914 LEU A C 1
ATOM 6823 O O . LEU A 1 914 ? 36.370 -26.063 -26.785 1.00 88.56 914 LEU A O 1
ATOM 6827 N N . PRO A 1 915 ? 38.117 -25.363 -28.030 1.00 91.75 915 PRO A N 1
ATOM 6828 C CA . PRO A 1 915 ? 37.447 -24.141 -28.460 1.00 91.75 915 PRO A CA 1
ATOM 6829 C C . PRO A 1 915 ? 36.094 -24.466 -29.121 1.00 91.75 915 PRO A C 1
ATOM 6831 O O . PRO A 1 915 ? 36.052 -25.329 -30.004 1.00 91.75 915 PRO A O 1
ATOM 6834 N N . PRO A 1 916 ? 34.984 -23.795 -28.748 1.00 93.19 916 PRO A N 1
ATOM 6835 C CA . PRO A 1 916 ? 33.641 -24.186 -29.185 1.00 93.19 916 PRO A CA 1
ATOM 6836 C C . PRO A 1 916 ? 33.466 -24.299 -30.701 1.00 93.19 916 PRO A C 1
ATOM 6838 O O . PRO A 1 916 ? 32.744 -25.171 -31.171 1.00 93.19 916 PRO A O 1
ATOM 6841 N N . ARG A 1 917 ? 34.142 -23.460 -31.492 1.00 94.56 917 ARG A N 1
ATOM 6842 C CA . ARG A 1 917 ? 34.060 -23.533 -32.958 1.00 94.56 917 ARG A CA 1
ATOM 6843 C C . ARG A 1 917 ? 34.791 -24.740 -33.538 1.00 94.56 917 ARG A C 1
ATOM 6845 O O . ARG A 1 917 ? 34.264 -25.388 -34.434 1.00 94.56 917 ARG A O 1
ATOM 6852 N N . VAL A 1 918 ? 35.937 -25.110 -32.967 1.00 95.56 918 VAL A N 1
ATOM 6853 C CA . VAL A 1 918 ? 36.647 -26.346 -33.335 1.00 95.56 918 VAL A CA 1
ATOM 6854 C C . VAL A 1 918 ? 35.808 -27.564 -32.942 1.00 95.56 918 VAL A C 1
ATOM 6856 O O . VAL A 1 918 ? 35.669 -28.492 -33.733 1.00 95.56 918 VAL A O 1
ATOM 6859 N N . LEU A 1 919 ? 35.163 -27.540 -31.768 1.00 95.88 919 LEU A N 1
ATOM 6860 C CA . LEU A 1 919 ? 34.207 -28.581 -31.376 1.00 95.88 919 LEU A CA 1
ATOM 6861 C C . LEU A 1 919 ? 33.026 -28.665 -32.347 1.00 95.88 919 LEU A C 1
ATOM 6863 O O . LEU A 1 919 ? 32.654 -29.762 -32.750 1.00 95.88 919 LEU A O 1
ATOM 6867 N N . GLY A 1 920 ? 32.470 -27.527 -32.762 1.00 95.56 920 GLY A N 1
ATOM 6868 C CA . GLY A 1 920 ? 31.434 -27.462 -33.789 1.00 95.56 920 GLY A CA 1
ATOM 6869 C C . GLY A 1 920 ? 31.881 -28.075 -35.120 1.00 95.56 920 GLY A C 1
ATOM 6870 O O . GLY A 1 920 ? 31.159 -28.893 -35.685 1.00 95.56 920 GLY A O 1
ATOM 6871 N N . ALA A 1 921 ? 33.097 -27.764 -35.579 1.00 95.56 921 ALA A N 1
ATOM 6872 C CA . ALA A 1 921 ? 33.678 -28.334 -36.795 1.00 95.56 921 ALA A CA 1
ATOM 6873 C C . ALA A 1 921 ? 33.878 -29.859 -36.701 1.00 95.56 921 ALA A C 1
ATOM 6875 O O . ALA A 1 921 ? 33.621 -30.575 -37.670 1.00 95.56 921 ALA A O 1
ATOM 6876 N N . VAL A 1 922 ? 34.272 -30.371 -35.527 1.00 96.75 922 VAL A N 1
ATOM 6877 C CA . VAL A 1 922 ? 34.324 -31.817 -35.254 1.00 96.75 922 VAL A CA 1
ATOM 6878 C C . VAL A 1 922 ? 32.914 -32.418 -35.297 1.00 96.75 922 VAL A C 1
ATOM 6880 O O . VAL A 1 922 ? 32.674 -33.377 -36.028 1.00 96.75 922 VAL A O 1
ATOM 6883 N N . LEU A 1 923 ? 31.956 -31.829 -34.574 1.00 96.88 923 LEU A N 1
ATOM 6884 C CA . LEU A 1 923 ? 30.567 -32.298 -34.494 1.00 96.88 923 LEU A CA 1
ATOM 6885 C C . LEU A 1 923 ? 29.848 -32.294 -35.846 1.00 96.88 923 LEU A C 1
ATOM 6887 O O . LEU A 1 923 ? 29.060 -33.197 -36.110 1.00 96.88 923 LEU A O 1
ATOM 6891 N N . ALA A 1 924 ? 30.159 -31.349 -36.735 1.00 95.38 924 ALA A N 1
ATOM 6892 C CA . ALA A 1 924 ? 29.614 -31.300 -38.093 1.00 95.38 924 ALA A CA 1
ATOM 6893 C C . ALA A 1 924 ? 29.919 -32.568 -38.921 1.00 95.38 924 ALA A C 1
ATOM 6895 O O . ALA A 1 924 ? 29.277 -32.816 -39.943 1.00 95.38 924 ALA A O 1
ATOM 6896 N N . ARG A 1 925 ? 30.910 -33.369 -38.503 1.00 96.06 925 ARG A N 1
ATOM 6897 C CA . ARG A 1 925 ? 31.291 -34.651 -39.118 1.00 96.06 925 ARG A CA 1
ATOM 6898 C C . ARG A 1 925 ? 30.823 -35.879 -38.327 1.00 96.06 925 ARG A C 1
ATOM 6900 O O . ARG A 1 925 ? 31.079 -37.001 -38.770 1.00 96.06 925 ARG A O 1
ATOM 6907 N N . ALA A 1 926 ? 30.160 -35.690 -37.187 1.00 96.69 926 ALA A N 1
ATOM 6908 C CA . ALA A 1 926 ? 29.598 -36.787 -36.410 1.00 96.69 926 ALA A CA 1
ATOM 6909 C C . ALA A 1 926 ? 28.480 -37.487 -37.200 1.00 96.69 926 ALA A C 1
ATOM 6911 O O . ALA A 1 926 ? 27.703 -36.844 -37.910 1.00 96.69 926 ALA A O 1
ATOM 6912 N N . GLY A 1 927 ? 28.390 -38.811 -37.060 1.00 96.44 927 GLY A N 1
ATOM 6913 C CA . GLY A 1 927 ? 27.245 -39.580 -37.557 1.00 96.44 927 GLY A CA 1
ATOM 6914 C C . GLY A 1 927 ? 26.017 -39.376 -36.675 1.00 96.44 927 GLY A C 1
ATOM 6915 O O . GLY A 1 927 ? 24.896 -39.340 -37.169 1.00 96.44 927 GLY A O 1
ATOM 6916 N N . LEU A 1 928 ? 26.245 -39.182 -35.374 1.00 98.00 928 LEU A N 1
ATOM 6917 C CA . LEU A 1 928 ? 25.217 -38.847 -34.400 1.00 98.00 928 LEU A CA 1
ATOM 6918 C C . LEU A 1 928 ? 25.839 -38.129 -33.207 1.00 98.00 928 LEU A C 1
ATOM 6920 O O . LEU A 1 928 ? 26.837 -38.585 -32.655 1.00 98.00 928 LEU A O 1
ATOM 6924 N N . TYR A 1 929 ? 25.205 -37.051 -32.769 1.00 98.50 929 TYR A N 1
ATOM 6925 C CA . TYR A 1 929 ? 25.423 -36.426 -31.477 1.00 98.50 929 TYR A CA 1
ATOM 6926 C C . TYR A 1 929 ? 24.221 -36.704 -30.566 1.00 98.50 929 TYR A C 1
ATOM 6928 O O . TYR A 1 929 ? 23.079 -36.487 -30.972 1.00 98.50 929 TYR A O 1
ATOM 6936 N N . VAL A 1 930 ? 24.462 -37.143 -29.329 1.00 98.38 930 VAL A N 1
ATOM 6937 C CA . VAL A 1 930 ? 23.425 -37.283 -28.295 1.00 98.38 930 VAL A CA 1
ATOM 6938 C C . VAL A 1 930 ? 23.830 -36.484 -27.063 1.00 98.38 930 VAL A C 1
ATOM 6940 O O . VAL A 1 930 ? 24.926 -36.646 -26.525 1.00 98.38 930 VAL A O 1
ATOM 6943 N N . GLY A 1 931 ? 22.936 -35.629 -26.581 1.00 96.88 931 GLY A N 1
ATOM 6944 C CA . GLY A 1 931 ? 23.215 -34.803 -25.413 1.00 96.88 931 GLY A CA 1
ATOM 6945 C C . GLY A 1 931 ? 21.958 -34.257 -24.761 1.00 96.88 931 GLY A C 1
ATOM 6946 O O . GLY A 1 931 ? 20.868 -34.287 -25.329 1.00 96.88 931 GLY A O 1
ATOM 6947 N N . ASN A 1 932 ? 22.114 -33.751 -23.544 1.00 96.94 932 ASN A N 1
ATOM 6948 C CA . ASN A 1 932 ? 21.014 -33.158 -22.784 1.00 96.94 932 ASN A CA 1
ATOM 6949 C C . ASN A 1 932 ? 20.623 -31.765 -23.311 1.00 96.94 932 ASN A C 1
ATOM 6951 O O . ASN A 1 932 ? 21.287 -31.212 -24.188 1.00 96.94 932 ASN A O 1
ATOM 6955 N N . ASP A 1 933 ? 19.597 -31.153 -22.722 1.00 94.69 933 ASP A N 1
ATOM 6956 C CA . ASP A 1 933 ? 19.315 -29.713 -22.810 1.00 94.69 933 ASP A CA 1
ATOM 6957 C C . ASP A 1 933 ? 20.512 -28.875 -22.290 1.00 94.69 933 ASP A C 1
ATOM 6959 O O . ASP A 1 933 ? 20.616 -28.530 -21.102 1.00 94.69 933 ASP A O 1
ATOM 6963 N N . SER A 1 934 ? 21.466 -28.597 -23.184 1.00 94.31 934 SER A N 1
ATOM 6964 C CA . SER A 1 934 ? 22.764 -27.986 -22.893 1.00 94.31 934 SER A CA 1
ATOM 6965 C C . SER A 1 934 ? 23.250 -27.084 -24.035 1.00 94.31 934 SER A C 1
ATOM 6967 O O . SER A 1 934 ? 22.838 -27.215 -25.189 1.00 94.31 934 SER A O 1
ATOM 6969 N N . GLY A 1 935 ? 24.203 -26.196 -23.730 1.00 94.56 935 GLY A N 1
ATOM 6970 C CA . GLY A 1 935 ? 24.834 -25.339 -24.739 1.00 94.56 935 GLY A CA 1
ATOM 6971 C C . GLY A 1 935 ? 25.545 -26.112 -25.856 1.00 94.56 935 GLY A C 1
ATOM 6972 O O . GLY A 1 935 ? 25.536 -25.661 -26.998 1.00 94.56 935 GLY A O 1
ATOM 6973 N N . VAL A 1 936 ? 26.101 -27.293 -25.564 1.00 95.50 936 VAL A N 1
ATOM 6974 C CA . VAL A 1 936 ? 26.746 -28.150 -26.575 1.00 95.50 936 VAL A CA 1
ATOM 6975 C C . VAL A 1 936 ? 25.711 -28.736 -27.537 1.00 95.50 936 VAL A C 1
ATOM 6977 O O . VAL A 1 936 ? 25.981 -28.832 -28.729 1.00 95.50 936 VAL A O 1
ATOM 6980 N N . SER A 1 937 ? 24.489 -29.018 -27.078 1.00 97.31 937 SER A N 1
ATOM 6981 C CA . SER A 1 937 ? 23.403 -29.458 -27.964 1.00 97.31 937 SER A CA 1
ATOM 6982 C C . SER A 1 937 ? 22.939 -28.345 -28.904 1.00 97.31 937 SER A C 1
ATOM 6984 O O . SER A 1 937 ? 22.684 -28.600 -30.081 1.00 97.31 937 SER A O 1
ATOM 6986 N N . HIS A 1 938 ? 22.903 -27.092 -28.431 1.00 97.12 938 HIS A N 1
ATOM 6987 C CA . HIS A 1 938 ? 22.690 -25.931 -29.304 1.00 97.12 938 HIS A CA 1
ATOM 6988 C C . HIS A 1 938 ? 23.813 -25.765 -30.330 1.00 97.12 938 HIS A C 1
ATOM 6990 O O . HIS A 1 938 ? 23.535 -25.459 -31.489 1.00 97.12 938 HIS A O 1
ATOM 6996 N N . LEU A 1 939 ? 25.065 -25.987 -29.921 1.00 96.62 939 LEU A N 1
ATOM 6997 C CA . LEU A 1 939 ? 26.224 -25.944 -30.809 1.00 96.62 939 LEU A CA 1
ATOM 6998 C C . LEU A 1 939 ? 26.134 -27.038 -31.883 1.00 96.62 939 LEU A C 1
ATOM 7000 O O . LEU A 1 939 ? 26.233 -26.725 -33.064 1.00 96.62 939 LEU A O 1
ATOM 7004 N N . ALA A 1 940 ? 25.861 -28.288 -31.504 1.00 97.19 940 ALA A N 1
ATOM 7005 C CA . ALA A 1 940 ? 25.698 -29.406 -32.434 1.00 97.19 940 ALA A CA 1
ATOM 7006 C C . ALA A 1 940 ? 24.627 -29.109 -33.501 1.00 97.19 940 ALA A C 1
ATOM 7008 O O . ALA A 1 940 ? 24.898 -29.207 -34.698 1.00 97.19 940 ALA A O 1
ATOM 7009 N N . GLY A 1 941 ? 23.449 -28.633 -33.079 1.00 96.62 941 GLY A N 1
ATOM 7010 C CA . GLY A 1 941 ? 22.384 -28.230 -34.001 1.00 96.62 941 GLY A CA 1
ATOM 7011 C C . GLY A 1 941 ? 22.782 -27.060 -34.911 1.00 96.62 941 GLY A C 1
ATOM 7012 O O . GLY A 1 941 ? 22.468 -27.061 -36.101 1.00 96.62 941 GLY A O 1
ATOM 7013 N N . ALA A 1 942 ? 23.524 -26.078 -34.389 1.00 96.88 942 ALA A N 1
ATOM 7014 C CA . ALA A 1 942 ? 23.976 -24.927 -35.167 1.00 96.88 942 ALA A CA 1
ATOM 7015 C C . ALA A 1 942 ? 24.970 -25.291 -36.280 1.00 96.88 942 ALA A C 1
ATOM 7017 O O . ALA A 1 942 ? 24.965 -24.651 -37.334 1.00 96.88 942 ALA A O 1
ATOM 7018 N N . TRP A 1 943 ? 25.769 -26.333 -36.059 1.00 96.12 943 TRP A N 1
ATOM 7019 C CA . TRP A 1 943 ? 26.743 -26.890 -37.000 1.00 96.12 943 TRP A CA 1
ATOM 7020 C C . TRP A 1 943 ? 26.176 -28.022 -37.865 1.00 96.12 943 TRP A C 1
ATOM 7022 O O . TRP A 1 943 ? 26.923 -28.731 -38.533 1.00 96.12 943 TRP A O 1
ATOM 7032 N N . ASP A 1 944 ? 24.848 -28.169 -37.871 1.00 95.50 944 ASP A N 1
ATOM 7033 C CA . ASP A 1 944 ? 24.122 -29.188 -38.628 1.00 95.50 944 ASP A CA 1
ATOM 7034 C C . ASP A 1 944 ? 24.522 -30.627 -38.281 1.00 95.50 944 ASP A C 1
ATOM 7036 O O . ASP A 1 944 ? 24.369 -31.514 -39.109 1.00 95.50 944 ASP A O 1
ATOM 7040 N N . ALA A 1 945 ? 25.034 -30.911 -37.085 1.00 96.94 945 ALA A N 1
ATOM 7041 C CA . ALA A 1 945 ? 25.275 -32.291 -36.675 1.00 96.94 945 ALA A CA 1
ATOM 7042 C C . ALA A 1 945 ? 23.930 -33.036 -36.537 1.00 96.94 945 ALA A C 1
ATOM 7044 O O . ALA A 1 945 ? 22.986 -32.457 -35.981 1.00 96.94 945 ALA A O 1
ATOM 7045 N N . PRO A 1 946 ? 23.811 -34.308 -36.970 1.00 97.75 946 PRO A N 1
ATOM 7046 C CA . PRO A 1 946 ? 22.662 -35.141 -36.622 1.00 97.75 946 PRO A CA 1
ATOM 7047 C C . PRO A 1 946 ? 22.545 -35.211 -35.100 1.00 97.75 946 PRO A C 1
ATOM 7049 O O . PRO A 1 946 ? 23.405 -35.780 -34.436 1.00 97.75 946 PRO A O 1
ATOM 7052 N N . THR A 1 947 ? 21.534 -34.557 -34.536 1.00 98.25 947 THR A N 1
ATOM 7053 C CA . THR A 1 947 ? 21.477 -34.239 -33.106 1.00 98.25 947 THR A CA 1
ATOM 7054 C C . THR A 1 947 ? 20.245 -34.867 -32.489 1.00 98.25 947 THR A C 1
ATOM 7056 O O . THR A 1 947 ? 19.129 -34.571 -32.903 1.00 98.25 947 THR A O 1
ATOM 7059 N N . LEU A 1 948 ? 20.440 -35.675 -31.454 1.00 98.19 948 LEU A N 1
ATOM 7060 C CA . LEU A 1 948 ? 19.385 -36.183 -30.591 1.00 98.19 948 LEU A CA 1
ATOM 7061 C C . LEU A 1 948 ? 19.476 -35.479 -29.231 1.00 98.19 948 LEU A C 1
ATOM 7063 O O . LEU A 1 948 ? 20.334 -35.798 -28.407 1.00 98.19 948 LEU A O 1
ATOM 7067 N N . ALA A 1 949 ? 18.616 -34.484 -29.016 1.00 97.88 949 ALA A N 1
ATOM 7068 C CA . ALA A 1 949 ? 18.608 -33.670 -27.804 1.00 97.88 949 ALA A CA 1
ATOM 7069 C C . ALA A 1 949 ? 17.581 -34.193 -26.787 1.00 97.88 949 ALA A C 1
ATOM 7071 O O . ALA A 1 949 ? 16.407 -34.379 -27.119 1.00 97.88 949 ALA A O 1
ATOM 7072 N N . LEU A 1 950 ? 18.021 -34.417 -25.547 1.00 97.94 950 LEU A N 1
ATOM 7073 C CA . LEU A 1 950 ? 17.218 -35.014 -24.477 1.00 97.94 950 LEU A CA 1
ATOM 7074 C C . LEU A 1 950 ? 16.675 -33.943 -23.518 1.00 97.94 950 LEU A C 1
ATOM 7076 O O . LEU A 1 950 ? 17.446 -33.164 -22.954 1.00 97.94 950 LEU A O 1
ATOM 7080 N N . PHE A 1 951 ? 15.357 -33.935 -23.307 1.00 97.19 951 PHE A N 1
ATOM 7081 C CA . PHE A 1 951 ? 14.646 -32.942 -22.493 1.00 97.19 951 PHE A CA 1
ATOM 7082 C C . PHE A 1 951 ? 13.835 -33.593 -21.369 1.00 97.19 951 PHE A C 1
ATOM 7084 O O . PHE A 1 951 ? 12.936 -34.389 -21.618 1.00 97.19 951 PHE A O 1
ATOM 7091 N N . GLY A 1 952 ? 14.128 -33.230 -20.122 1.00 93.25 952 GLY A N 1
ATOM 7092 C CA . GLY A 1 952 ? 13.367 -33.656 -18.946 1.00 93.25 952 GLY A CA 1
ATOM 7093 C C . GLY A 1 952 ? 12.489 -32.520 -18.423 1.00 93.25 952 GLY A C 1
ATOM 7094 O O . GLY A 1 952 ? 11.355 -32.386 -18.868 1.00 93.25 952 GLY A O 1
ATOM 7095 N N . PRO A 1 953 ? 13.003 -31.686 -17.502 1.00 92.50 953 PRO A N 1
ATOM 7096 C CA . PRO A 1 953 ? 12.201 -30.678 -16.802 1.00 92.50 953 PRO A CA 1
ATOM 7097 C C . PRO A 1 953 ? 11.952 -29.386 -17.594 1.00 92.50 953 PRO A C 1
ATOM 7099 O O . PRO A 1 953 ? 11.273 -28.493 -17.096 1.00 92.50 953 PRO A O 1
ATOM 7102 N N . THR A 1 954 ? 12.541 -29.233 -18.781 1.00 91.56 954 THR A N 1
ATOM 7103 C CA . THR A 1 954 ? 12.434 -28.028 -19.615 1.00 91.56 954 THR A CA 1
ATOM 7104 C C . THR A 1 954 ? 11.601 -28.301 -20.863 1.00 91.56 954 THR A C 1
ATOM 7106 O O . THR A 1 954 ? 11.679 -29.382 -21.443 1.00 91.56 954 THR A O 1
ATOM 7109 N N . ASP A 1 955 ? 10.800 -27.317 -21.288 1.00 92.00 955 ASP A N 1
ATOM 7110 C CA . ASP A 1 955 ? 9.939 -27.456 -22.468 1.00 92.00 955 ASP A CA 1
ATOM 7111 C C . ASP A 1 955 ? 10.758 -27.318 -23.769 1.00 92.00 955 ASP A C 1
ATOM 7113 O O . ASP A 1 955 ? 11.263 -26.226 -24.072 1.00 92.00 955 ASP A O 1
ATOM 7117 N N . PRO A 1 956 ? 10.865 -28.376 -24.593 1.00 94.06 956 PRO A N 1
ATOM 7118 C CA . PRO A 1 956 ? 11.602 -28.309 -25.849 1.00 94.06 956 PRO A CA 1
ATOM 7119 C C . PRO A 1 956 ? 10.984 -27.350 -26.872 1.00 94.06 956 PRO A C 1
ATOM 7121 O O . PRO A 1 956 ? 11.705 -26.828 -27.719 1.00 94.06 956 PRO A O 1
ATOM 7124 N N . ARG A 1 957 ? 9.680 -27.046 -26.808 1.00 92.75 957 ARG A N 1
ATOM 7125 C CA . ARG A 1 957 ? 9.057 -26.061 -27.717 1.00 92.75 957 ARG A CA 1
ATOM 7126 C C . ARG A 1 957 ? 9.667 -24.672 -27.545 1.00 92.75 957 ARG A C 1
ATOM 7128 O O . ARG A 1 957 ? 9.670 -23.874 -28.483 1.00 92.75 957 ARG A O 1
ATOM 7135 N N . GLN A 1 958 ? 10.186 -24.397 -26.351 1.00 93.75 958 GLN A N 1
ATOM 7136 C CA . GLN A 1 958 ? 10.792 -23.124 -26.007 1.00 93.75 958 GLN A CA 1
ATOM 7137 C C . GLN A 1 958 ? 12.320 -23.133 -26.159 1.00 93.75 958 GLN A C 1
ATOM 7139 O O . GLN A 1 958 ? 12.877 -22.113 -26.571 1.00 93.75 958 GLN A O 1
ATOM 7144 N N . TRP A 1 959 ? 12.975 -24.264 -25.872 1.00 94.62 959 TRP A N 1
ATOM 7145 C CA . TRP A 1 959 ? 14.432 -24.338 -25.688 1.00 94.62 959 TRP A CA 1
ATOM 7146 C C . TRP A 1 959 ? 15.173 -25.297 -26.631 1.00 94.62 959 TRP A C 1
ATOM 7148 O O . TRP A 1 959 ? 16.384 -25.443 -26.498 1.00 94.62 959 TRP A O 1
ATOM 7158 N N . ALA A 1 960 ? 14.507 -25.967 -27.576 1.00 95.19 960 ALA A N 1
ATOM 7159 C CA . ALA A 1 960 ? 15.185 -26.921 -28.457 1.00 95.19 960 ALA A CA 1
ATOM 7160 C C . ALA A 1 960 ? 16.345 -26.292 -29.268 1.00 95.19 960 ALA A C 1
ATOM 7162 O O . ALA A 1 960 ? 16.267 -25.144 -29.714 1.00 95.19 960 ALA A O 1
ATOM 7163 N N . PRO A 1 961 ? 17.431 -27.044 -29.533 1.00 96.31 961 PRO A N 1
ATOM 7164 C CA . PRO A 1 961 ? 18.449 -26.632 -30.491 1.00 96.31 961 PRO A CA 1
ATOM 7165 C C . PRO A 1 961 ? 17.862 -26.315 -31.872 1.00 96.31 961 PRO A C 1
ATOM 7167 O O . PRO A 1 961 ? 17.013 -27.041 -32.384 1.00 96.31 961 PRO A O 1
ATOM 7170 N N . VAL A 1 962 ? 18.354 -25.248 -32.507 1.00 93.50 962 VAL A N 1
ATOM 7171 C CA . VAL A 1 962 ? 17.917 -24.845 -33.851 1.00 93.50 962 VAL A CA 1
ATOM 7172 C C . VAL A 1 962 ? 18.915 -25.358 -34.884 1.00 93.50 962 VAL A C 1
ATOM 7174 O O . VAL A 1 962 ? 20.011 -24.805 -35.025 1.00 93.50 962 VAL A O 1
ATOM 7177 N N . GLY A 1 963 ? 18.510 -26.389 -35.624 1.00 92.88 963 GLY A N 1
ATOM 7178 C CA . GLY A 1 963 ? 19.290 -26.985 -36.704 1.00 92.88 963 GLY A CA 1
ATOM 7179 C C . GLY A 1 963 ? 18.435 -27.876 -37.613 1.00 92.88 963 GLY A C 1
ATOM 7180 O O . GLY A 1 963 ? 17.408 -28.381 -37.158 1.00 92.88 963 GLY A O 1
ATOM 7181 N N . PRO A 1 964 ? 18.833 -28.089 -38.881 1.00 92.88 964 PRO A N 1
ATOM 7182 C CA . PRO A 1 964 ? 18.067 -28.905 -39.829 1.00 92.88 964 PRO A CA 1
ATOM 7183 C C . PRO A 1 964 ? 17.916 -30.374 -39.412 1.00 92.88 964 PRO A C 1
ATOM 7185 O O . PRO A 1 964 ? 16.895 -30.989 -39.704 1.00 92.88 964 PRO A O 1
ATOM 7188 N N . ARG A 1 965 ? 18.924 -30.934 -38.728 1.00 95.50 965 ARG A N 1
ATOM 7189 C CA . ARG A 1 965 ? 18.989 -32.351 -38.325 1.00 95.50 965 ARG A CA 1
ATOM 7190 C C . ARG A 1 965 ? 18.848 -32.565 -36.814 1.00 95.50 965 ARG A C 1
ATOM 7192 O O . ARG A 1 965 ? 19.471 -33.461 -36.249 1.00 95.50 965 ARG A O 1
ATOM 7199 N N . VAL A 1 966 ? 18.045 -31.730 -36.150 1.00 97.06 966 VAL A N 1
ATOM 7200 C CA . VAL A 1 966 ? 17.756 -31.850 -34.711 1.00 97.06 966 VAL A CA 1
ATOM 7201 C C . VAL A 1 966 ? 16.488 -32.671 -34.490 1.00 97.06 966 VAL A C 1
ATOM 7203 O O . VAL A 1 966 ? 15.412 -32.321 -34.965 1.00 97.06 966 VAL A O 1
ATOM 7206 N N . THR A 1 967 ? 16.614 -33.729 -33.698 1.00 97.44 967 THR A N 1
ATOM 7207 C CA . THR A 1 967 ? 15.517 -34.537 -33.166 1.00 97.44 967 THR A CA 1
ATOM 7208 C C . THR A 1 967 ? 15.482 -34.382 -31.651 1.00 97.44 967 THR A C 1
ATOM 7210 O O . THR A 1 967 ? 16.516 -34.427 -30.986 1.00 97.44 967 THR A O 1
ATOM 7213 N N . VAL A 1 968 ? 14.289 -34.201 -31.089 1.00 97.44 968 VAL A N 1
ATOM 7214 C CA . VAL A 1 968 ? 14.087 -34.064 -29.643 1.00 97.44 968 VAL A CA 1
ATOM 7215 C C . VAL A 1 968 ? 13.457 -35.331 -29.083 1.00 97.44 968 VAL A C 1
ATOM 7217 O O . VAL A 1 968 ? 12.472 -35.831 -29.625 1.00 97.44 968 VAL A O 1
ATOM 7220 N N . VAL A 1 969 ? 13.981 -35.802 -27.953 1.00 96.38 969 VAL A N 1
ATOM 7221 C CA . VAL A 1 969 ? 13.322 -36.795 -27.098 1.00 96.38 969 VAL A CA 1
ATOM 7222 C C . VAL A 1 969 ? 13.012 -36.126 -25.770 1.00 96.38 969 VAL A C 1
ATOM 7224 O O . VAL A 1 969 ? 13.918 -35.721 -25.045 1.00 96.38 969 VAL A O 1
ATOM 7227 N N . ALA A 1 970 ? 11.725 -35.999 -25.465 1.00 94.38 970 ALA A N 1
ATOM 7228 C CA . ALA A 1 970 ? 11.252 -35.397 -24.229 1.00 94.38 970 ALA A CA 1
ATOM 7229 C C . ALA A 1 970 ? 10.672 -36.460 -23.294 1.00 94.38 970 ALA A C 1
ATOM 7231 O O . ALA A 1 970 ? 10.028 -37.409 -23.744 1.00 94.38 970 ALA A O 1
ATOM 7232 N N . SER A 1 971 ? 10.892 -36.286 -21.995 1.00 91.88 971 SER A N 1
ATOM 7233 C CA . SER A 1 971 ? 10.312 -37.132 -20.959 1.00 91.88 971 SER A CA 1
ATOM 7234 C C . SER A 1 971 ? 8.802 -36.909 -20.859 1.00 91.88 971 SER A C 1
ATOM 7236 O O . SER A 1 971 ? 8.388 -35.769 -20.637 1.00 91.88 971 SER A O 1
ATOM 7238 N N . PRO A 1 972 ? 7.971 -37.963 -20.936 1.00 81.50 972 PRO A N 1
ATOM 7239 C CA . PRO A 1 972 ? 6.538 -37.849 -20.662 1.00 81.50 972 PRO A CA 1
ATOM 7240 C C . PRO A 1 972 ? 6.241 -37.373 -19.232 1.00 81.50 972 PRO A C 1
ATOM 7242 O O . PRO A 1 972 ? 5.226 -36.731 -18.990 1.00 81.50 972 PRO A O 1
ATOM 7245 N N . GLU A 1 973 ? 7.142 -37.669 -18.294 1.00 86.12 973 GLU A N 1
ATOM 7246 C CA . GLU A 1 973 ? 7.006 -37.372 -16.863 1.00 86.12 973 GLU A CA 1
ATOM 7247 C C . GLU A 1 973 ? 7.722 -36.073 -16.451 1.00 86.12 973 GLU A C 1
ATOM 7249 O O . GLU A 1 973 ? 7.751 -35.721 -15.275 1.00 86.12 973 GLU A O 1
ATOM 7254 N N . GLY A 1 974 ? 8.358 -35.370 -17.396 1.00 88.44 974 GLY A N 1
ATOM 7255 C CA . GLY A 1 974 ? 9.100 -34.138 -17.110 1.00 88.44 974 GLY A CA 1
ATOM 7256 C C . GLY A 1 974 ? 10.405 -34.343 -16.324 1.00 88.44 974 GLY A C 1
ATOM 7257 O O . GLY A 1 974 ? 10.961 -33.389 -15.782 1.00 88.44 974 GLY A O 1
ATOM 7258 N N . THR A 1 975 ? 10.935 -35.570 -16.246 1.00 93.19 975 THR A N 1
ATOM 7259 C CA . THR A 1 975 ? 12.213 -35.870 -15.569 1.00 93.19 975 THR A CA 1
ATOM 7260 C C . THR A 1 975 ? 13.186 -36.595 -16.494 1.00 93.19 975 THR A C 1
ATOM 7262 O O . THR A 1 975 ? 12.774 -37.403 -17.324 1.00 93.19 975 THR A O 1
ATOM 7265 N N . MET A 1 976 ? 14.496 -36.370 -16.346 1.00 93.56 976 MET A N 1
ATOM 7266 C CA . MET A 1 976 ? 15.489 -37.082 -17.169 1.00 93.56 976 MET A CA 1
ATOM 7267 C C . MET A 1 976 ? 15.434 -38.606 -16.956 1.00 93.56 976 MET A C 1
ATOM 7269 O O . MET A 1 976 ? 15.621 -39.369 -17.899 1.00 93.56 976 MET A O 1
ATOM 7273 N N . HIS A 1 977 ? 15.102 -39.062 -15.744 1.00 91.62 977 HIS A N 1
ATOM 7274 C CA . HIS A 1 977 ? 14.952 -40.486 -15.422 1.00 91.62 977 HIS A CA 1
ATOM 7275 C C . HIS A 1 977 ? 13.775 -41.150 -16.153 1.00 91.62 977 HIS A C 1
ATOM 7277 O O . HIS A 1 977 ? 13.826 -42.352 -16.392 1.00 91.62 977 HIS A O 1
ATOM 7283 N N . GLY A 1 978 ? 12.765 -40.388 -16.578 1.00 89.81 978 GLY A N 1
ATOM 7284 C CA . GLY A 1 978 ? 11.649 -40.908 -17.376 1.00 89.81 978 GLY A CA 1
ATOM 7285 C C . GLY A 1 978 ? 11.989 -41.199 -18.847 1.00 89.81 978 GLY A C 1
ATOM 7286 O O . GLY A 1 978 ? 11.171 -41.766 -19.564 1.00 89.81 978 GLY A O 1
ATOM 7287 N N . ILE A 1 979 ? 13.180 -40.822 -19.338 1.00 94.94 979 ILE A N 1
ATOM 7288 C CA . ILE A 1 979 ? 13.599 -41.116 -20.720 1.00 94.94 979 ILE A CA 1
ATOM 7289 C C . ILE A 1 979 ? 14.292 -42.479 -20.766 1.00 94.94 979 ILE A C 1
ATOM 7291 O O . ILE A 1 979 ? 15.467 -42.596 -20.411 1.00 94.94 979 ILE A O 1
ATOM 7295 N N . GLU A 1 980 ? 13.587 -43.505 -21.229 1.00 94.62 980 GLU A N 1
ATOM 7296 C CA . GLU A 1 980 ? 14.131 -44.860 -21.341 1.00 94.62 980 GLU A CA 1
ATOM 7297 C C . GLU A 1 980 ? 15.209 -44.990 -22.426 1.00 94.62 980 GLU A C 1
ATOM 7299 O O . GLU A 1 980 ? 15.064 -44.492 -23.546 1.00 94.62 980 GLU A O 1
ATOM 7304 N N . ALA A 1 981 ? 16.286 -45.723 -22.121 1.00 94.62 981 ALA A N 1
ATOM 7305 C CA . ALA A 1 981 ? 17.419 -45.885 -23.038 1.00 94.62 981 ALA A CA 1
ATOM 7306 C C . ALA A 1 981 ? 17.020 -46.541 -24.367 1.00 94.62 981 ALA A C 1
ATOM 7308 O O . ALA A 1 981 ? 17.504 -46.140 -25.424 1.00 94.62 981 ALA A O 1
ATOM 7309 N N . GLY A 1 982 ? 16.074 -47.484 -24.336 1.00 94.56 982 GLY A N 1
ATOM 7310 C CA . GLY A 1 982 ? 15.544 -48.123 -25.542 1.00 94.56 982 GLY A CA 1
ATOM 7311 C C . GLY A 1 982 ? 14.900 -47.135 -26.522 1.00 94.56 982 GLY A C 1
ATOM 7312 O O . GLY A 1 982 ? 15.061 -47.293 -27.730 1.00 94.56 982 GLY A O 1
ATOM 7313 N N . VAL A 1 983 ? 14.241 -46.082 -26.022 1.00 94.94 983 VAL A N 1
ATOM 7314 C CA . VAL A 1 983 ? 13.648 -45.027 -26.864 1.00 94.94 983 VAL A CA 1
ATOM 7315 C C . VAL A 1 983 ? 14.745 -44.213 -27.543 1.00 94.94 983 VAL A C 1
ATOM 7317 O O . VAL A 1 983 ? 14.680 -43.973 -28.747 1.00 94.94 983 VAL A O 1
ATOM 7320 N N . VAL A 1 984 ? 15.780 -43.832 -26.791 1.00 96.69 984 VAL A N 1
ATOM 7321 C CA . VAL A 1 984 ? 16.929 -43.082 -27.321 1.00 96.69 984 VAL A CA 1
ATOM 7322 C C . VAL A 1 984 ? 17.677 -43.907 -28.370 1.00 96.69 984 VAL A C 1
ATOM 7324 O O . VAL A 1 984 ? 17.979 -43.386 -29.438 1.00 96.69 984 VAL A O 1
ATOM 7327 N N . ILE A 1 985 ? 17.909 -45.200 -28.125 1.00 96.69 985 ILE A N 1
ATOM 7328 C CA . ILE A 1 985 ? 18.573 -46.112 -29.072 1.00 96.69 985 ILE A CA 1
ATOM 7329 C C . ILE A 1 985 ? 17.735 -46.311 -30.341 1.00 96.69 985 ILE A C 1
ATOM 7331 O O . ILE A 1 985 ? 18.285 -46.306 -31.441 1.00 96.69 985 ILE A O 1
ATOM 7335 N N . ALA A 1 986 ? 16.415 -46.479 -30.212 1.00 95.94 986 ALA A N 1
ATOM 7336 C CA . ALA A 1 986 ? 15.529 -46.611 -31.365 1.00 95.94 986 ALA A CA 1
ATOM 7337 C C . ALA A 1 986 ? 15.594 -45.363 -32.256 1.00 95.94 986 ALA A C 1
ATOM 7339 O O . ALA A 1 986 ? 15.830 -45.484 -33.454 1.00 95.94 986 ALA A O 1
ATOM 7340 N N . ARG A 1 987 ? 15.496 -44.167 -31.660 1.00 95.75 987 ARG A N 1
ATOM 7341 C CA . ARG A 1 987 ? 15.630 -42.896 -32.389 1.00 95.75 987 ARG A CA 1
ATOM 7342 C C . ARG A 1 987 ? 17.024 -42.684 -32.961 1.00 95.75 987 ARG A C 1
ATOM 7344 O O . ARG A 1 987 ? 17.149 -42.203 -34.078 1.00 95.75 987 ARG A O 1
ATOM 7351 N N . ALA A 1 988 ? 18.068 -43.077 -32.238 1.00 94.62 988 ALA A N 1
ATOM 7352 C CA . ALA A 1 988 ? 19.436 -43.027 -32.739 1.00 94.62 988 ALA A CA 1
ATOM 7353 C C . ALA A 1 988 ? 19.587 -43.838 -34.036 1.00 94.62 988 ALA A C 1
ATOM 7355 O O . ALA A 1 988 ? 20.142 -43.322 -34.997 1.00 94.62 988 ALA A O 1
ATOM 7356 N N . ARG A 1 989 ? 19.029 -45.057 -34.093 1.00 94.62 989 ARG A N 1
ATOM 7357 C CA . ARG A 1 989 ? 19.034 -45.933 -35.284 1.00 94.62 989 ARG A CA 1
ATOM 7358 C C . ARG A 1 989 ? 18.179 -45.439 -36.452 1.00 94.62 989 ARG A C 1
ATOM 7360 O O . ARG A 1 989 ? 18.332 -45.944 -37.552 1.00 94.62 989 ARG A O 1
ATOM 7367 N N . GLU A 1 990 ? 17.250 -44.515 -36.220 1.00 92.50 990 GLU A N 1
ATOM 7368 C CA . GLU A 1 990 ? 16.519 -43.848 -37.307 1.00 92.50 990 GLU A CA 1
ATOM 7369 C C . GLU A 1 990 ? 17.371 -42.751 -37.970 1.00 92.50 990 GLU A C 1
ATOM 7371 O O . GLU A 1 990 ? 17.095 -42.364 -39.104 1.00 92.50 990 GLU A O 1
ATOM 7376 N N . ILE A 1 991 ? 18.379 -42.233 -37.256 1.00 90.06 991 ILE A N 1
ATOM 7377 C CA . ILE A 1 991 ? 19.236 -41.122 -37.692 1.00 90.06 991 ILE A CA 1
ATOM 7378 C C . ILE A 1 991 ? 20.528 -41.623 -38.359 1.00 90.06 991 ILE A C 1
ATOM 7380 O O . ILE A 1 991 ? 20.961 -41.013 -39.340 1.00 90.06 991 ILE A O 1
ATOM 7384 N N . VAL A 1 992 ? 21.149 -42.679 -37.812 1.00 85.38 992 VAL A N 1
ATOM 7385 C CA . VAL A 1 992 ? 22.369 -43.322 -38.355 1.00 85.38 992 VAL A CA 1
ATOM 7386 C C . VAL A 1 992 ? 22.038 -44.441 -39.322 1.00 85.38 992 VAL A C 1
ATOM 7388 O O . VAL A 1 992 ? 22.815 -44.594 -40.291 1.00 85.38 992 VAL A O 1
#

Radius of gyration: 43.26 Å; chains: 1; bounding box: 90×129×116 Å

pLDDT: mean 83.8, std 18.54, range [23.12, 98.5]